Protein 5XWX (pdb70)

Organism: Mus musculus (NCBI:txid10090)

B-factor: mean 30.61, std 10.08, range [16.39, 83.19]

GO terms:
  GO:0045202 synapse (C, EXP)
  GO:0048148 behavioral response to cocaine (P, IDA)
  GO:0060998 regulation of dendritic spine development (P, IDA)

Nearest PDB structures (foldseek):
  5k6u-assembly1_A  TM=9.788E-01  e=5.464E-69  Mus musculus
  5k6w-assembly1_B  TM=9.899E-01  e=2.377E-68  Mus musculus
  5k6z-assembly1_B  TM=9.377E-01  e=4.915E-64  Mus musculus
  5k70-assembly1_A  TM=9.377E-01  e=2.165E-54  Mus musculus
  5xx0-assembly1_A  TM=9.395E-01  e=3.416E-54  Mus musculus

Solvent-accessible surface area: 37857 Å² total; per-residue (Å²): 120,78,19,1,103,41,72,28,113,30,58,140,79,84,62,33,10,71,47,14,99,3,15,18,22,1,13,13,20,10,32,219,18,25,37,15,33,10,22,63,78,148,54,106,50,51,116,49,41,91,110,39,67,37,47,19,100,61,3,127,81,153,24,42,12,92,2,20,0,0,0,80,9,190,26,10,5,4,6,13,72,49,22,50,4,63,2,0,50,15,19,109,21,142,138,94,68,87,187,74,95,12,65,21,0,96,18,0,47,1,95,41,10,94,24,91,8,20,41,133,5,53,18,24,4,14,65,129,54,134,71,27,94,61,35,53,58,18,3,35,9,86,149,35,31,0,0,0,0,6,1,53,49,86,8,46,24,15,4,32,1,71,0,23,0,58,39,14,1,65,84,58,84,9,13,80,6,45,6,48,18,50,160,66,120,48,116,97,122,54,37,45,12,104,34,41,30,65,14,37,111,71,54,14,57,47,75,32,77,97,11,24,0,15,0,0,1,3,0,32,60,6,109,64,23,17,10,60,0,62,40,130,61,102,95,38,118,87,26,57,89,46,124,16,9,56,3,22,14,91,92,3,77,96,84,42,45,27,67,8,21,0,20,0,39,3,114,96,38,146,87,144,34,17,136,16,159,0,96,3,54,24,7,81,56,8,116,42,68,20,102,12,128,88,105,22,137,8,98,56,129,103,81,24,83,0,58,0,111,17,76,2,71,76,125,18,93,41,111,9,31,22,39,16,61,39,18,100,157,68,154,36,108,27,20,90,72,78,146,86,2,14,1,46,0,69,112,1,28,95,116,0,34,0,0,0,0,0,9,0,39,26,137,20,31,61,42,40,11,58,0,18,0,43,15,108,143,56,26,1,104,46,68,32,138,40,50,136,83,73,51,28,22,68,47,14,93,5,8,22,19,1,8,6,22,8,27,191,32,28,49,16,34,11,22,53,97,140,69,105,42,41,113,46,48,94,78,33,47,46,66,11,98,69,4,89,80,147,24,44,10,72,2,34,0,0,0,88,8,189,35,9,3,4,6,21,74,82,26,43,4,63,2,0,52,17,19,104,17,163,138,96,72,69,213,61,95,14,66,24,0,95,15,0,48,1,91,34,24,109,28,91,22,26,41,117,8,48,12,28,1,18,67,135,51,134,76,24,98,64,33,57,61,17,2,35,7,82,132,21,30,0,0,0,1,6,1,52,50,86,9,43,28,14,4,28,1,78,0,22,0,43,70,12,0,66,85,56,86,8,18,83,0,78,4,60,18,50,167,61,132,43,112,92,119,54,38,47,8,104,32,43,30,65,14,35,107,70,68,14,59,46,76,32,79,104,11,23,0,16,0,0,1,4,0,36,54,12,136,63,29,23,12,69,0,60,40,128,62,97,120,38,98,84,28,68,100,45,127,14,10,53,1,22,18,93,94,3,78,93,84,40,41,28,80,4,29,0,25,0,40,4,145,93,37,148,78,128,26,17,118,18,161,0,74,4,51,21,18,84,52,7,123,37,66,24,106,11,132,85,195,24,144,8,96,56,112,83,82,17,84,0,58,0,130,13,86,7,72,54,129,13,94,44,79,6,24,20,36,14,44,33,18,101,141,63,132,39,115,55,26,99,81,73,142,66,5,8,0,44,0,65,122,1,33,86,155,2,32,0,0,0,1,0,8,0,42,25,130,19,29,34,43,34,7,56,0,40,0,45,12,101

Secondary structure (DSSP, 8-state):
----EESS---S-EEEETTS-EEEE--EE-SSPPEEEEEETTEE-S--BS--EEEESS--GGG-EEEEEEEE-SS-EEEPPPEEEEEEEE----S--EEEEEETTSPEEEPPPP--EESPPEEEEEETTEEPPP-SSEEE-TT--EEE-S--GGG-EEEEEEEE-TTT--EEE---EEEEEE---S----EEEEEEE----EEEETT-SEEEEE-EEEEESGGGEEEEEEETTEEP-SSEETTTTEEEEES--GGG-EEEEEEEEETTS-PPPEEEEEEEEEEEEEEEEE---SEEEE-TTS-EEE--EEEEESPPEEEEEETTEEHHHH--TTEEE-TTS-EEESS--GGG-EEEEEEEEETTEEEEEEEEEEE-/----EESS---S-EEEETT--EEEE--EE-SSPPEEEEEETTEES---BS--EEEESS--GGG-EEEEEEEE-SS-EEEPPPEEEEEEEE-------EEEEEETTSPEEEPPPP--EESPPEEEEEETTEEP---SSEEE-TT--EEE-S--GGG-EEEEEEEE-TTT--EEE---EEEEEE---S----EEEEEEE----EEEETT-SEEEEE-EEEEESGGGEEEEEEETTEE--SSEETTTTEEEEES--GGG-EEEEEEEEETTS-PPPEEEEEEEEEEEEEEEEE---SEEEE-TTS-EEE--EEEEESPPEEEEEETTEEHHHH--TTEEE-SSS-EEESS--GGG-EEEEEEEEETTEEEEEEEEEEE-

Sequence (752 aa):
DVAPYFKTEPGLPQIHLEGNRLVLTCLAEGSWPLEFKWIRNDSELTTYSSEYKYIIPSLQKLDAGFYRCVVRNRMGALLQRKSEIQVAYMGNFMDTDQRKTVSQGHAALLNLLPIVSCPQPQVTWFREGHKIIPSSRIAITLENQLVILATTASDAGAYYVQAVNEKNGENKTSPFIHLSVARDTGTHEAMAPIIVVAPGNRSVVAGSSETTLECIANARPVEELSVHWKRNGVRLTSGLHSYGRRLTITNPTSADTGMYVCEATLRGSTFEPARARAFLSIIEPPYFTAEPESRILGEVEETMDIPCRAMGVPLPTLQWYKDAVPLSKLQNPRYKVLPSGGLHIQKLSPEDSGIFQCFASNEGGEVQTHTYLDVTDVAPYFKTEPGLPQIHLEGNRLVLTCLAEGSWPLEFKWIRNDSELTTYSSEYKYIIPSLQKLDAGFYRCVVRNRMGALLQRKSEIQVAYMGNFMDTDQRKTVSQGHAALLNLLPIVSCPQPQVTWFREGHKIIPSSRIAITLENQLVILATTASDAGAYYVQAVNEKNGENKTSPFIHLSVARDTGTHEAMAPIIVVAPGNRSVVAGSSETTLECIANARPVEELSVHWKRNGVRLTSGLHSYGRRLTITNPTSADTGMYVCEATLRGSTFEPARARAFLSIIEPPYFTAEPESRILGEVEETMDIPCRAMGVPLPTLQWYKDAVPLSKLQNPRYKVLPSGGLHIQKLSPEDSGIFQCFASNEGGEVQTHTYLDVT

Structure (mmCIF, N/CA/C/O backbone):
data_5XWX
#
_entry.id   5XWX
#
_cell.length_a   63.851
_cell.length_b   118.062
_cell.length_c   122.842
_cell.angle_alpha   90.00
_cell.angle_beta   90.00
_cell.angle_gamma   90.00
#
_symmetry.space_group_name_H-M   'P 21 21 21'
#
loop_
_entity.id
_entity.type
_entity.pdbx_description
1 polymer 'Protein sidekick-1'
2 water water
#
loop_
_atom_site.group_PDB
_atom_site.id
_atom_site.type_symbol
_atom_site.label_atom_id
_atom_site.label_alt_id
_atom_site.label_comp_id
_atom_site.label_asym_id
_atom_site.label_entity_id
_atom_site.label_seq_id
_atom_site.pdbx_PDB_ins_code
_atom_site.Cartn_x
_atom_site.Cartn_y
_atom_site.Cartn_z
_atom_site.occupancy
_atom_site.B_iso_or_equiv
_atom_site.auth_seq_id
_atom_site.auth_comp_id
_atom_site.auth_asym_id
_atom_site.auth_atom_id
_atom_site.pdbx_PDB_model_num
ATOM 1 N N . ASP A 1 83 ? -29.129 -36.796 35.219 1.00 31.18 64 ASP A N 1
ATOM 2 C CA . ASP A 1 83 ? -29.917 -35.566 35.164 1.00 30.46 64 ASP A CA 1
ATOM 3 C C . ASP A 1 83 ? -29.037 -34.341 34.891 1.00 31.09 64 ASP A C 1
ATOM 4 O O . ASP A 1 83 ? -29.202 -33.286 35.507 1.00 30.91 64 ASP A O 1
ATOM 9 N N . VAL A 1 84 ? -28.101 -34.478 33.961 1.00 27.82 65 VAL A N 1
ATOM 10 C CA . VAL A 1 84 ? -27.246 -33.355 33.584 1.00 27.80 65 VAL A CA 1
ATOM 11 C C . VAL A 1 84 ? -27.577 -32.901 32.163 1.00 27.01 65 VAL A C 1
ATOM 12 O O . VAL A 1 84 ? -27.413 -33.660 31.207 1.00 24.39 65 VAL A O 1
ATOM 16 N N . ALA A 1 85 ? -28.066 -31.671 32.026 1.00 28.13 66 ALA A N 1
ATOM 17 C CA . ALA A 1 85 ? -28.435 -31.162 30.705 1.00 26.89 66 ALA A CA 1
ATOM 18 C C . ALA A 1 85 ? -27.193 -31.036 29.840 1.00 20.18 66 ALA A C 1
ATOM 19 O O . ALA A 1 85 ? -26.091 -30.862 30.357 1.00 25.34 66 ALA A O 1
ATOM 21 N N . PRO A 1 86 ? -27.367 -31.135 28.515 1.00 21.52 67 PRO A N 1
ATOM 22 C CA . PRO A 1 86 ? -26.210 -31.021 27.621 1.00 21.90 67 PRO A CA 1
ATOM 23 C C . PRO A 1 86 ? -25.540 -29.667 27.760 1.00 23.82 67 PRO A C 1
ATOM 24 O O . PRO A 1 86 ? -26.216 -28.656 27.997 1.00 23.81 67 PRO A O 1
ATOM 28 N N . TYR A 1 87 ? -24.217 -29.660 27.656 1.00 22.74 68 TYR A N 1
ATOM 29 C CA . TYR A 1 87 ? -23.445 -28.427 27.600 1.00 21.88 68 TYR A CA 1
ATOM 30 C C . TYR A 1 87 ? -22.253 -28.631 26.678 1.00 24.61 68 TYR A C 1
ATOM 31 O O . TYR A 1 87 ? -21.818 -29.768 26.435 1.00 22.59 68 TYR A O 1
ATOM 40 N N . PHE A 1 88 ? -21.735 -27.534 26.145 1.00 23.09 69 PHE A N 1
ATOM 41 C CA . PHE A 1 88 ? -20.605 -27.617 25.237 1.00 23.89 69 PHE A CA 1
ATOM 42 C C . PHE A 1 88 ? -19.279 -27.545 25.973 1.00 25.87 69 PHE A C 1
ATOM 43 O O . PHE A 1 88 ? -19.092 -26.702 26.846 1.00 27.06 69 PHE A O 1
ATOM 51 N N . LYS A 1 89 ? -18.368 -28.448 25.622 1.00 25.23 70 LYS A N 1
ATOM 52 C CA . LYS A 1 89 ? -17.046 -28.493 26.236 1.00 31.05 70 LYS A CA 1
ATOM 53 C C . LYS A 1 89 ? -16.166 -27.393 25.677 1.00 31.72 70 LYS A C 1
ATOM 54 O O . LYS A 1 89 ? -15.316 -26.846 26.379 1.00 33.14 70 LYS A O 1
ATOM 60 N N . THR A 1 90 ? -16.357 -27.098 24.397 1.00 28.07 71 THR A N 1
ATOM 61 C CA . THR A 1 90 ? -15.620 -26.042 23.722 1.00 33.65 71 THR A CA 1
ATOM 62 C C . THR A 1 90 ? -16.566 -25.272 22.831 1.00 35.50 71 THR A C 1
ATOM 63 O O . THR A 1 90 ? -17.649 -25.754 22.502 1.00 36.84 71 THR A O 1
ATOM 67 N N . GLU A 1 91 ? -16.142 -24.082 22.429 1.00 36.43 72 GLU A N 1
ATOM 68 C CA . GLU A 1 91 ? -16.937 -23.250 21.541 1.00 41.48 72 GLU A CA 1
ATOM 69 C C . GLU A 1 91 ? -16.171 -22.973 20.255 1.00 41.45 72 GLU A C 1
ATOM 70 O O . GLU A 1 91 ? -14.940 -22.995 20.251 1.00 39.54 72 GLU A O 1
ATOM 76 N N . PRO A 1 92 ? -16.898 -22.724 19.157 1.00 41.37 73 PRO A N 1
ATOM 77 C CA . PRO A 1 92 ? -16.255 -22.269 17.919 1.00 43.99 73 PRO A CA 1
ATOM 78 C C . PRO A 1 92 ? -15.703 -20.853 18.048 1.00 43.45 73 PRO A C 1
ATOM 79 O O . PRO A 1 92 ? -16.215 -20.056 18.836 1.00 41.09 73 PRO A O 1
ATOM 83 N N . GLY A 1 93 ? -14.671 -20.542 17.269 1.00 46.93 74 GLY A N 1
ATOM 84 C CA . GLY A 1 93 ? -14.019 -19.250 17.366 1.00 49.46 74 GLY A CA 1
ATOM 85 C C . GLY A 1 93 ? -14.280 -18.312 16.203 1.00 45.34 74 GLY A C 1
ATOM 86 O O . GLY A 1 93 ? -15.385 -18.267 15.657 1.00 41.88 74 GLY A O 1
ATOM 87 N N . LEU A 1 94 ? -13.242 -17.567 15.828 1.00 43.65 75 LEU A N 1
ATOM 88 C CA . LEU A 1 94 ? -13.261 -16.534 14.798 1.00 39.31 75 LEU A CA 1
ATOM 89 C C . LEU A 1 94 ? -13.628 -17.099 13.423 1.00 34.26 75 LEU A C 1
ATOM 90 O O . LEU A 1 94 ? -13.529 -18.307 13.207 1.00 37.24 75 LEU A O 1
ATOM 95 N N . PRO A 1 95 ? -14.132 -16.258 12.502 1.00 33.66 76 PRO A N 1
ATOM 96 C CA . PRO A 1 95 ? -14.353 -16.740 11.132 1.00 29.03 76 PRO A CA 1
ATOM 97 C C . PRO A 1 95 ? -13.088 -17.337 10.515 1.00 35.82 76 PRO A C 1
ATOM 98 O O . PRO A 1 95 ? -11.975 -16.931 10.858 1.00 33.41 76 PRO A O 1
ATOM 102 N N . GLN A 1 96 ? -13.265 -18.292 9.608 1.00 32.76 77 GLN A N 1
ATOM 103 C CA . GLN A 1 96 ? -12.141 -18.949 8.952 1.00 31.92 77 GLN A CA 1
ATOM 104 C C . GLN A 1 96 ? -12.357 -18.925 7.442 1.00 25.20 77 GLN A C 1
ATOM 105 O O . GLN A 1 96 ? -13.491 -19.098 6.987 1.00 28.30 77 GLN A O 1
ATOM 111 N N . ILE A 1 97 ? -11.295 -18.668 6.677 1.00 28.42 78 ILE A N 1
ATOM 112 C CA . ILE A 1 97 ? -11.363 -18.791 5.217 1.00 24.41 78 ILE A CA 1
ATOM 113 C C . ILE A 1 97 ? -10.667 -20.078 4.791 1.00 24.08 78 ILE A C 1
ATOM 114 O O . ILE A 1 97 ? -9.545 -20.369 5.210 1.00 26.19 78 ILE A O 1
ATOM 119 N N . HIS A 1 98 ? -11.367 -20.864 3.982 1.00 19.90 79 HIS A N 1
ATOM 120 C CA . HIS A 1 98 ? -10.882 -22.167 3.550 1.00 19.88 79 HIS A CA 1
ATOM 121 C C . HIS A 1 98 ? -10.749 -22.205 2.039 1.00 20.47 79 HIS A C 1
ATOM 122 O O . HIS A 1 98 ? -11.469 -21.494 1.343 1.00 25.04 79 HIS A O 1
ATOM 129 N N . LEU A 1 99 ? -9.854 -23.036 1.525 1.00 20.06 80 LEU A N 1
ATOM 130 C CA . LEU A 1 99 ? -9.685 -23.146 0.068 1.00 18.83 80 LEU A CA 1
ATOM 131 C C . LEU A 1 99 ? -10.669 -24.113 -0.564 1.00 21.16 80 LEU A C 1
ATOM 132 O O . LEU A 1 99 ? -10.943 -25.192 -0.014 1.00 19.91 80 LEU A O 1
ATOM 137 N N . GLU A 1 100 ? -11.174 -23.760 -1.745 1.00 21.98 81 GLU A N 1
ATOM 138 C CA . GLU A 1 100 ? -11.987 -24.719 -2.483 1.00 24.13 81 GLU A CA 1
ATOM 139 C C . GLU A 1 100 ? -11.160 -25.990 -2.707 1.00 22.29 81 GLU A C 1
ATOM 140 O O . GLU A 1 100 ? -9.944 -25.933 -2.952 1.00 25.71 81 GLU A O 1
ATOM 146 N N . GLY A 1 101 ? -11.810 -27.136 -2.564 1.00 22.18 82 GLY A N 1
ATOM 147 C CA . GLY A 1 101 ? -11.143 -28.410 -2.727 1.00 21.05 82 GLY A CA 1
ATOM 148 C C . GLY A 1 101 ? -10.552 -28.968 -1.447 1.00 24.63 82 GLY A C 1
ATOM 149 O O . GLY A 1 101 ? -10.200 -30.142 -1.398 1.00 26.14 82 GLY A O 1
ATOM 150 N N . ASN A 1 102 ? -10.415 -28.135 -0.410 1.00 19.37 83 ASN A N 1
ATOM 151 C CA . ASN A 1 102 ? -9.911 -28.640 0.859 1.00 20.10 83 ASN A CA 1
ATOM 152 C C . ASN A 1 102 ? -11.003 -29.288 1.735 1.00 20.74 83 ASN A C 1
ATOM 153 O O . ASN A 1 102 ? -12.195 -29.035 1.559 1.00 21.09 83 ASN A O 1
ATOM 158 N N . ARG A 1 103 ? -10.556 -30.128 2.661 1.00 19.83 84 ARG A N 1
ATOM 159 C CA . ARG A 1 103 ? -11.387 -30.752 3.692 1.00 19.84 84 ARG A CA 1
ATOM 160 C C . ARG A 1 103 ? -11.770 -29.748 4.789 1.00 20.98 84 ARG A C 1
ATOM 161 O O . ARG A 1 103 ? -10.931 -28.978 5.250 1.00 21.08 84 ARG A O 1
ATOM 169 N N . LEU A 1 104 ? -13.045 -29.761 5.177 1.00 21.32 85 LEU A N 1
ATOM 170 C CA . LEU A 1 104 ? -13.539 -29.026 6.346 1.00 18.57 85 LEU A CA 1
ATOM 171 C C . LEU A 1 104 ? -14.005 -30.027 7.397 1.00 18.73 85 LEU A C 1
ATOM 172 O O . LEU A 1 104 ? -14.783 -30.932 7.096 1.00 20.73 85 LEU A O 1
ATOM 177 N N . VAL A 1 105 ? -13.533 -29.851 8.624 1.00 18.11 86 VAL A N 1
ATOM 178 C CA . VAL A 1 105 ? -13.981 -30.692 9.729 1.00 18.90 86 VAL A CA 1
ATOM 179 C C . VAL A 1 105 ? -14.564 -29.797 10.802 1.00 21.65 86 VAL A C 1
ATOM 180 O O . VAL A 1 105 ? -13.898 -28.879 11.296 1.00 23.57 86 VAL A O 1
ATOM 184 N N . LEU A 1 106 ? -15.816 -30.055 11.145 1.00 18.30 87 LEU A N 1
ATOM 185 C CA . LEU A 1 106 ? -16.439 -29.406 12.287 1.00 18.70 87 LEU A CA 1
ATOM 186 C C . LEU A 1 106 ? -16.726 -30.429 13.365 1.00 20.46 87 LEU A C 1
ATOM 187 O O . LEU A 1 106 ? -17.117 -31.554 13.067 1.00 19.42 87 LEU A O 1
ATOM 192 N N . THR A 1 107 ? -16.556 -30.037 14.620 1.00 20.91 88 THR A N 1
ATOM 193 C CA . THR A 1 107 ? -16.801 -30.967 15.714 1.00 18.71 88 THR A CA 1
ATOM 194 C C . THR A 1 107 ? -17.757 -30.337 16.702 1.00 19.73 88 THR A C 1
ATOM 195 O O . THR A 1 107 ? -17.750 -29.120 16.921 1.00 23.68 88 THR A O 1
ATOM 199 N N . CYS A 1 108 ? -18.591 -31.190 17.272 1.00 21.50 89 CYS A N 1
ATOM 200 C CA . CYS A 1 108 ? -19.600 -30.799 18.238 1.00 20.96 89 CYS A CA 1
ATOM 201 C C . CYS A 1 108 ? -19.230 -31.507 19.529 1.00 23.83 89 CYS A C 1
ATOM 202 O O . CYS A 1 108 ? -19.591 -32.660 19.725 1.00 24.44 89 CYS A O 1
ATOM 205 N N . LEU A 1 109 ? -18.485 -30.823 20.388 1.00 23.97 90 LEU A N 1
ATOM 206 C CA . LEU A 1 109 ? -17.961 -31.454 21.589 1.00 23.81 90 LEU A CA 1
ATOM 207 C C . LEU A 1 109 ? -18.803 -31.030 22.776 1.00 20.17 90 LEU A C 1
ATOM 208 O O . LEU A 1 109 ? -18.813 -29.860 23.166 1.00 24.00 90 LEU A O 1
ATOM 213 N N . ALA A 1 110 ? -19.542 -31.989 23.319 1.00 20.62 91 ALA A N 1
ATOM 214 C CA . ALA A 1 110 ? -20.516 -31.702 24.353 1.00 21.41 91 ALA A CA 1
ATOM 215 C C . ALA A 1 110 ? -20.459 -32.775 25.417 1.00 24.28 91 ALA A C 1
ATOM 216 O O . ALA A 1 110 ? -19.892 -33.855 25.217 1.00 24.20 91 ALA A O 1
ATOM 218 N N . GLU A 1 111 ? -21.073 -32.473 26.548 1.00 21.32 92 GLU A N 1
ATOM 219 C CA . GLU A 1 111 ? -21.150 -33.431 27.636 1.00 24.47 92 GLU A CA 1
ATOM 220 C C . GLU A 1 111 ? -22.547 -33.319 28.235 1.00 23.27 92 GLU A C 1
ATOM 221 O O . GLU A 1 111 ? -23.317 -32.417 27.880 1.00 23.16 92 GLU A O 1
ATOM 227 N N . GLY A 1 112 ? -22.886 -34.263 29.103 1.00 25.62 93 GLY A N 1
ATOM 228 C CA . GLY A 1 112 ? -24.206 -34.323 29.702 1.00 25.13 93 GLY A CA 1
ATOM 229 C C . GLY A 1 112 ? -24.673 -35.758 29.776 1.00 28.23 93 GLY A C 1
ATOM 230 O O . GLY A 1 112 ? -23.970 -36.672 29.337 1.00 26.18 93 GLY A O 1
ATOM 231 N N . SER A 1 113 ? -25.868 -35.956 30.320 1.00 25.71 94 SER A N 1
ATOM 232 C CA . SER A 1 113 ? -26.394 -37.295 30.500 1.00 27.34 94 SER A CA 1
ATOM 233 C C . SER A 1 113 ? -26.666 -37.999 29.180 1.00 23.22 94 SER A C 1
ATOM 234 O O . SER A 1 113 ? -26.982 -37.396 28.144 1.00 23.76 94 SER A O 1
ATOM 237 N N . TRP A 1 114 ? -26.513 -39.310 29.238 1.00 24.77 95 TRP A N 1
ATOM 238 C CA . TRP A 1 114 ? -26.858 -40.190 28.150 1.00 23.47 95 TRP A CA 1
ATOM 239 C C . TRP A 1 114 ? -28.347 -40.085 27.816 1.00 28.86 95 TRP A C 1
ATOM 240 O O . TRP A 1 114 ? -29.181 -39.916 28.711 1.00 28.51 95 TRP A O 1
ATOM 251 N N . PRO A 1 115 ? -28.701 -40.175 26.528 1.00 27.35 96 PRO A N 1
ATOM 252 C CA . PRO A 1 115 ? -27.841 -40.296 25.350 1.00 24.32 96 PRO A CA 1
ATOM 253 C C . PRO A 1 115 ? -27.652 -38.967 24.628 1.00 25.06 96 PRO A C 1
ATOM 254 O O . PRO A 1 115 ? -28.634 -38.359 24.197 1.00 27.45 96 PRO A O 1
ATOM 258 N N . LEU A 1 116 ? -26.402 -38.542 24.483 1.00 25.29 97 LEU A N 1
ATOM 259 C CA . LEU A 1 116 ? -26.094 -37.334 23.730 1.00 22.77 97 LEU A CA 1
ATOM 260 C C . LEU A 1 116 ? -26.173 -37.634 22.241 1.00 29.16 97 LEU A C 1
ATOM 261 O O . LEU A 1 116 ? -25.557 -38.583 21.764 1.00 28.28 97 LEU A O 1
ATOM 266 N N . GLU A 1 117 ? -26.950 -36.835 21.520 1.00 22.15 98 GLU A N 1
ATOM 267 C CA . GLU A 1 117 ? -27.022 -36.928 20.065 1.00 21.67 98 GLU A CA 1
ATOM 268 C C . GLU A 1 117 ? -26.852 -35.565 19.429 1.00 22.69 98 GLU A C 1
ATOM 269 O O . GLU A 1 117 ? -27.043 -34.528 20.087 1.00 21.52 98 GLU A O 1
ATOM 275 N N . PHE A 1 118 ? -26.486 -35.560 18.148 1.00 19.71 99 PHE A N 1
ATOM 276 C CA . PHE A 1 118 ? -26.043 -34.335 17.493 1.00 22.02 99 PHE A CA 1
ATOM 277 C C . PHE A 1 118 ? -26.635 -34.186 16.109 1.00 23.24 99 PHE A C 1
ATOM 278 O O . PHE A 1 118 ? -26.835 -35.179 15.410 1.00 22.62 99 PHE A O 1
ATOM 286 N N . LYS A 1 119 ? -26.888 -32.947 15.703 1.00 19.79 100 LYS A N 1
ATOM 287 C CA . LYS A 1 119 ? -27.206 -32.679 14.302 1.00 22.22 100 LYS A CA 1
ATOM 288 C C . LYS A 1 119 ? -26.649 -31.328 13.890 1.00 22.16 100 LYS A C 1
ATOM 289 O O . LYS A 1 119 ? -26.243 -30.524 14.741 1.00 20.15 100 LYS A O 1
ATOM 295 N N . TRP A 1 120 ? -26.610 -31.083 12.581 1.00 20.90 101 TRP A N 1
ATOM 296 C CA . TRP A 1 120 ? -25.962 -29.906 12.044 1.00 19.29 101 TRP A CA 1
ATOM 297 C C . TRP A 1 120 ? -26.875 -29.031 11.203 1.00 19.74 101 TRP A C 1
ATOM 298 O O . TRP A 1 120 ? -27.759 -29.520 10.477 1.00 23.62 101 TRP A O 1
ATOM 309 N N . ILE A 1 121 ? -26.623 -27.736 11.303 1.00 21.10 102 ILE A N 1
ATOM 310 C CA . ILE A 1 121 ? -27.364 -26.703 10.597 1.00 22.67 102 ILE A CA 1
ATOM 311 C C . ILE A 1 121 ? -26.397 -25.821 9.796 1.00 22.28 102 ILE A C 1
ATOM 312 O O . ILE A 1 121 ? -25.313 -25.492 10.271 1.00 24.48 102 ILE A O 1
ATOM 317 N N . ARG A 1 122 ? -26.767 -25.479 8.563 1.00 24.76 103 ARG A N 1
ATOM 318 C CA . ARG A 1 122 ? -26.065 -24.440 7.814 1.00 26.65 103 ARG A CA 1
ATOM 319 C C . ARG A 1 122 ? -27.060 -23.338 7.473 1.00 27.38 103 ARG A C 1
ATOM 320 O O . ARG A 1 122 ? -28.112 -23.601 6.895 1.00 29.48 103 ARG A O 1
ATOM 328 N N . ASN A 1 123 ? -26.711 -22.110 7.835 1.00 28.80 104 ASN A N 1
ATOM 329 C CA . ASN A 1 123 ? -27.642 -20.994 7.763 1.00 34.90 104 ASN A CA 1
ATOM 330 C C . ASN A 1 123 ? -28.940 -21.380 8.470 1.00 38.35 104 ASN A C 1
ATOM 331 O O . ASN A 1 123 ? -28.963 -21.474 9.691 1.00 41.76 104 ASN A O 1
ATOM 336 N N . ASP A 1 124 ? -30.011 -21.638 7.733 1.00 40.10 105 ASP A N 1
ATOM 337 C CA . ASP A 1 124 ? -31.229 -22.053 8.420 1.00 48.24 105 ASP A CA 1
ATOM 338 C C . ASP A 1 124 ? -31.807 -23.346 7.861 1.00 44.28 105 ASP A C 1
ATOM 339 O O . ASP A 1 124 ? -33.020 -23.507 7.752 1.00 46.22 105 ASP A O 1
ATOM 344 N N . SER A 1 125 ? -30.926 -24.278 7.521 1.00 36.11 106 SER A N 1
ATOM 345 C CA . SER A 1 125 ? -31.368 -25.582 7.063 1.00 38.30 106 SER A CA 1
ATOM 346 C C . SER A 1 125 ? -30.632 -26.669 7.826 1.00 32.33 106 SER A C 1
ATOM 347 O O . SER A 1 125 ? -29.442 -26.538 8.112 1.00 28.32 106 SER A O 1
ATOM 350 N N . GLU A 1 126 ? -31.340 -27.740 8.151 1.00 30.70 107 GLU A N 1
ATOM 351 C CA . GLU A 1 126 ? -30.718 -28.841 8.871 1.00 30.11 107 GLU A CA 1
ATOM 352 C C . GLU A 1 126 ? -30.089 -29.786 7.858 1.00 25.61 107 GLU A C 1
ATOM 353 O O . GLU A 1 126 ? -30.755 -30.221 6.913 1.00 26.63 107 GLU A O 1
ATOM 359 N N . LEU A 1 127 ? -28.801 -30.073 8.053 1.00 22.98 108 LEU A N 1
ATOM 360 C CA . LEU A 1 127 ? -28.023 -30.883 7.121 1.00 26.21 108 LEU A CA 1
ATOM 361 C C . LEU A 1 127 ? -28.055 -32.348 7.454 1.00 25.40 108 LEU A C 1
ATOM 362 O O . LEU A 1 127 ? -27.799 -33.186 6.592 1.00 23.55 108 LEU A O 1
ATOM 367 N N . THR A 1 128 ? -28.315 -32.656 8.723 1.00 20.80 109 THR A N 1
ATOM 368 C CA . THR A 1 128 ? -28.366 -34.031 9.187 1.00 20.97 109 THR A CA 1
ATOM 369 C C . THR A 1 128 ? -29.492 -34.190 10.199 1.00 25.09 109 THR A C 1
ATOM 370 O O . THR A 1 128 ? -30.010 -33.190 10.732 1.00 25.26 109 THR A O 1
ATOM 374 N N . THR A 1 129 ? -29.853 -35.439 10.470 1.00 22.11 110 THR A N 1
ATOM 375 C CA . THR A 1 129 ? -30.761 -35.757 11.560 1.00 23.35 110 THR A CA 1
ATOM 376 C C . THR A 1 129 ? -29.947 -36.218 12.767 1.00 27.35 110 THR A C 1
ATOM 377 O O . THR A 1 129 ? -28.763 -36.529 12.635 1.00 24.34 110 THR A O 1
ATOM 381 N N . TYR A 1 130 ? -30.574 -36.253 13.944 1.00 23.44 111 TYR A N 1
ATOM 382 C CA . TYR A 1 130 ? -29.866 -36.606 15.170 1.00 25.50 111 TYR A CA 1
ATOM 383 C C . TYR A 1 130 ? -29.181 -37.960 15.082 1.00 24.67 111 TYR A C 1
ATOM 384 O O . TYR A 1 130 ? -29.779 -38.946 14.632 1.00 27.49 111 TYR A O 1
ATOM 393 N N . SER A 1 131 ? -27.921 -38.002 15.501 1.00 21.76 112 SER A N 1
ATOM 394 C CA . SER A 1 131 ? -27.223 -39.272 15.657 1.00 25.26 112 SER A CA 1
ATOM 395 C C . SER A 1 131 ? -26.079 -39.155 16.662 1.00 27.27 112 SER A C 1
ATOM 396 O O . SER A 1 131 ? -25.812 -38.080 17.223 1.00 23.87 112 SER A O 1
ATOM 399 N N . SER A 1 132 ? -25.408 -40.276 16.905 1.00 24.74 113 SER A N 1
ATOM 400 C CA . SER A 1 132 ? -24.287 -40.292 17.834 1.00 24.04 113 SER A CA 1
ATOM 401 C C . SER A 1 132 ? -23.023 -39.678 17.225 1.00 27.85 113 SER A C 1
ATOM 402 O O . SER A 1 132 ? -22.040 -39.475 17.927 1.00 31.22 113 SER A O 1
ATOM 405 N N . GLU A 1 133 ? -23.054 -39.385 15.926 1.00 23.90 114 GLU A N 1
ATOM 406 C CA . GLU A 1 133 ? -21.909 -38.753 15.269 1.00 25.94 114 GLU A CA 1
ATOM 407 C C . GLU A 1 133 ? -21.737 -37.313 15.733 1.00 23.95 114 GLU A C 1
ATOM 408 O O . GLU A 1 133 ? -22.676 -36.533 15.659 1.00 26.05 114 GLU A O 1
ATOM 414 N N . TYR A 1 134 ? -20.536 -36.962 16.190 1.00 23.22 115 TYR A N 1
ATOM 415 C CA . TYR A 1 134 ? -20.282 -35.626 16.727 1.00 24.49 115 TYR A CA 1
ATOM 416 C C . TYR A 1 134 ? -19.538 -34.742 15.741 1.00 25.77 115 TYR A C 1
ATOM 417 O O . TYR A 1 134 ? -19.162 -33.619 16.092 1.00 23.89 115 TYR A O 1
ATOM 426 N N . LYS A 1 135 ? -19.269 -35.247 14.541 1.00 21.10 116 LYS A N 1
ATOM 427 C CA . LYS A 1 135 ? -18.531 -34.428 13.584 1.00 23.44 116 LYS A CA 1
ATOM 428 C C . LYS A 1 135 ? -19.250 -34.297 12.246 1.00 20.69 116 LYS A C 1
ATOM 429 O O . LYS A 1 135 ? -20.074 -35.129 11.869 1.00 24.45 116 LYS A O 1
ATOM 435 N N . TYR A 1 136 ? -18.957 -33.210 11.559 1.00 19.15 117 TYR A N 1
ATOM 436 C CA . TYR A 1 136 ? -19.491 -32.937 10.246 1.00 18.88 117 TYR A CA 1
ATOM 437 C C . TYR A 1 136 ? -18.311 -32.645 9.340 1.00 19.16 117 TYR A C 1
ATOM 438 O O . TYR A 1 136 ? -17.518 -31.742 9.619 1.00 21.25 117 TYR A O 1
ATOM 447 N N . ILE A 1 137 ? -18.174 -33.423 8.274 1.00 20.00 118 ILE A N 1
ATOM 448 C CA . ILE A 1 137 ? -17.017 -33.261 7.394 1.00 21.75 118 ILE A CA 1
ATOM 449 C C . ILE A 1 137 ? -17.439 -33.022 5.949 1.00 24.59 118 ILE A C 1
ATOM 450 O O . ILE A 1 137 ? -18.326 -33.699 5.419 1.00 23.69 118 ILE A O 1
ATOM 455 N N . ILE A 1 138 ? -16.822 -32.025 5.320 1.00 21.94 119 ILE A N 1
ATOM 456 C CA . ILE A 1 138 ? -16.968 -31.816 3.884 1.00 20.13 119 ILE A CA 1
ATOM 457 C C . ILE A 1 138 ? -15.621 -32.157 3.258 1.00 28.66 119 ILE A C 1
ATOM 458 O O . ILE A 1 138 ? -14.641 -31.455 3.483 1.00 24.51 119 ILE A O 1
ATOM 463 N N . PRO A 1 139 ? -15.551 -33.268 2.508 1.00 22.01 120 PRO A N 1
ATOM 464 C CA . PRO A 1 139 ? -14.270 -33.744 1.974 1.00 26.51 120 PRO A CA 1
ATOM 465 C C . PRO A 1 139 ? -13.600 -32.750 1.036 1.00 24.77 120 PRO A C 1
ATOM 466 O O . PRO A 1 139 ? -12.369 -32.627 1.036 1.00 24.36 120 PRO A O 1
ATOM 470 N N . SER A 1 140 ? -14.413 -32.059 0.247 1.00 21.24 121 SER A N 1
ATOM 471 C CA . SER A 1 140 ? -13.912 -31.179 -0.800 1.00 21.34 121 SER A CA 1
ATOM 472 C C . SER A 1 140 ? -14.793 -29.944 -0.917 1.00 25.67 121 SER A C 1
ATOM 473 O O . SER A 1 140 ? -15.826 -29.967 -1.584 1.00 25.96 121 SER A O 1
ATOM 476 N N . LEU A 1 141 ? -14.386 -28.861 -0.255 1.00 24.11 122 LEU A N 1
ATOM 477 C CA . LEU A 1 141 ? -15.185 -27.641 -0.207 1.00 23.52 122 LEU A CA 1
ATOM 478 C C . LEU A 1 141 ? -15.491 -27.039 -1.568 1.00 25.12 122 LEU A C 1
ATOM 479 O O . LEU A 1 141 ? -14.613 -26.959 -2.431 1.00 28.66 122 LEU A O 1
ATOM 484 N N . GLN A 1 142 ? -16.738 -26.603 -1.732 1.00 28.46 123 GLN A N 1
ATOM 485 C CA . GLN A 1 142 ? -17.155 -25.801 -2.885 1.00 34.05 123 GLN A CA 1
ATOM 486 C C . GLN A 1 142 ? -17.592 -24.401 -2.426 1.00 33.67 123 GLN A C 1
ATOM 487 O O . GLN A 1 142 ? -17.807 -24.172 -1.232 1.00 29.19 123 GLN A O 1
ATOM 493 N N . LYS A 1 143 ? -17.705 -23.465 -3.367 1.00 29.25 124 LYS A N 1
ATOM 494 C CA . LYS A 1 143 ? -18.076 -22.085 -3.054 1.00 32.66 124 LYS A CA 1
ATOM 495 C C . LYS A 1 143 ? -19.356 -21.979 -2.231 1.00 31.54 124 LYS A C 1
ATOM 496 O O . LYS A 1 143 ? -19.437 -21.215 -1.273 1.00 31.63 124 LYS A O 1
ATOM 502 N N . LEU A 1 144 ? -20.365 -22.752 -2.604 1.00 31.71 125 LEU A N 1
ATOM 503 C CA . LEU A 1 144 ? -21.597 -22.496 -1.874 1.00 37.24 125 LEU A CA 1
ATOM 504 C C . LEU A 1 144 ? -21.765 -23.422 -0.664 1.00 36.43 125 LEU A C 1
ATOM 505 O O . LEU A 1 144 ? -22.843 -23.482 -0.073 1.00 36.08 125 LEU A O 1
ATOM 510 N N . ASP A 1 145 ? -20.630 -23.929 -0.182 1.00 32.33 126 ASP A N 1
ATOM 511 C CA . ASP A 1 145 ? -20.545 -24.473 1.179 1.00 32.32 126 ASP A CA 1
ATOM 512 C C . ASP A 1 145 ? -20.300 -23.364 2.199 1.00 28.04 126 ASP A C 1
ATOM 513 O O . ASP A 1 145 ? -20.382 -23.583 3.417 1.00 28.11 126 ASP A O 1
ATOM 518 N N . ALA A 1 146 ? -19.967 -22.180 1.703 1.00 26.47 127 ALA A N 1
ATOM 519 C CA . ALA A 1 146 ? -19.744 -21.036 2.576 1.00 30.28 127 ALA A CA 1
ATOM 520 C C . ALA A 1 146 ? -21.034 -20.698 3.311 1.00 27.12 127 ALA A C 1
ATOM 521 O O . ALA A 1 146 ? -22.117 -20.754 2.733 1.00 30.12 127 ALA A O 1
ATOM 523 N N . GLY A 1 147 ? -20.917 -20.376 4.594 1.00 26.61 128 GLY A N 1
ATOM 524 C CA . GLY A 1 147 ? -22.080 -20.003 5.367 1.00 28.82 128 GLY A CA 1
ATOM 525 C C . GLY A 1 147 ? -21.841 -20.157 6.849 1.00 23.00 128 GLY A C 1
ATOM 526 O O . GLY A 1 147 ? -20.703 -20.276 7.300 1.00 25.54 128 GLY A O 1
ATOM 527 N N . PHE A 1 148 ? -22.933 -20.145 7.604 1.00 23.92 129 PHE A N 1
ATOM 528 C CA . PHE A 1 148 ? -22.864 -20.182 9.051 1.00 24.47 129 PHE A CA 1
ATOM 529 C C . PHE A 1 148 ? -23.331 -21.544 9.553 1.00 21.85 129 PHE A C 1
ATOM 530 O O . PHE A 1 148 ? -24.469 -21.943 9.313 1.00 28.27 129 PHE A O 1
ATOM 538 N N . TYR A 1 149 ? -22.415 -22.264 10.192 1.00 21.72 130 TYR A N 1
ATOM 539 C CA . TYR A 1 149 ? -22.677 -23.625 10.656 1.00 21.67 130 TYR A CA 1
ATOM 540 C C . TYR A 1 149 ? -22.858 -23.659 12.168 1.00 19.75 130 TYR A C 1
ATOM 541 O O . TYR A 1 149 ? -22.085 -23.043 12.902 1.00 23.81 130 TYR A O 1
ATOM 550 N N . ARG A 1 150 ? -23.858 -24.419 12.624 1.00 23.48 131 ARG A N 1
ATOM 551 C CA . ARG A 1 150 ? -24.182 -24.603 14.048 1.00 22.68 131 ARG A CA 1
ATOM 552 C C . ARG A 1 150 ? -24.392 -26.085 14.314 1.00 19.09 131 ARG A C 1
ATOM 553 O O . ARG A 1 150 ? -25.007 -26.761 13.505 1.00 19.93 131 ARG A O 1
ATOM 561 N N . CYS A 1 151 ? -23.959 -26.614 15.448 1.00 22.13 132 CYS A N 1
ATOM 562 C CA . CYS A 1 151 ? -24.488 -27.927 15.770 1.00 26.71 132 CYS A CA 1
ATOM 563 C C . CYS A 1 151 ? -25.541 -27.791 16.866 1.00 22.72 132 CYS A C 1
ATOM 564 O O . CYS A 1 151 ? -25.652 -26.753 17.523 1.00 21.98 132 CYS A O 1
ATOM 567 N N . VAL A 1 152 ? -26.355 -28.829 16.984 1.00 19.50 133 VAL A N 1
ATOM 568 C CA . VAL A 1 152 ? -27.332 -28.935 18.044 1.00 19.65 133 VAL A CA 1
ATOM 569 C C . VAL A 1 152 ? -27.023 -30.208 18.809 1.00 23.45 133 VAL A C 1
ATOM 570 O O . VAL A 1 152 ? -26.778 -31.256 18.201 1.00 23.45 133 VAL A O 1
ATOM 574 N N . VAL A 1 153 ? -27.023 -30.136 20.139 1.00 19.81 134 VAL A N 1
ATOM 575 C CA . VAL A 1 153 ? -26.829 -31.335 20.940 1.00 20.17 134 VAL A CA 1
ATOM 576 C C . VAL A 1 153 ? -28.091 -31.568 21.758 1.00 23.85 134 VAL A C 1
ATOM 577 O O . VAL A 1 153 ? -28.696 -30.611 22.237 1.00 22.51 134 VAL A O 1
ATOM 581 N N . ARG A 1 154 ? -28.515 -32.823 21.879 1.00 19.06 135 ARG A N 1
ATOM 582 C CA . ARG A 1 154 ? -29.688 -33.126 22.699 1.00 19.30 135 ARG A CA 1
ATOM 583 C C . ARG A 1 154 ? -29.473 -34.362 23.558 1.00 24.49 135 ARG A C 1
ATOM 584 O O . ARG A 1 154 ? -28.686 -35.255 23.214 1.00 24.80 135 ARG A O 1
ATOM 592 N N . ASN A 1 155 ? -30.148 -34.398 24.701 1.00 21.86 136 ASN A N 1
ATOM 593 C CA . ASN A 1 155 ? -30.401 -35.683 25.345 1.00 24.28 136 ASN A CA 1
ATOM 594 C C . ASN A 1 155 ? -31.865 -35.725 25.739 1.00 25.06 136 ASN A C 1
ATOM 595 O O . ASN A 1 155 ? -32.686 -35.040 25.129 1.00 26.29 136 ASN A O 1
ATOM 600 N N . ARG A 1 156 ? -32.215 -36.554 26.716 1.00 25.02 137 ARG A N 1
ATOM 601 C CA . ARG A 1 156 ? -33.624 -36.718 27.039 1.00 28.25 137 ARG A CA 1
ATOM 602 C C . ARG A 1 156 ? -34.202 -35.466 27.678 1.00 27.56 137 ARG A C 1
ATOM 603 O O . ARG A 1 156 ? -35.419 -35.286 27.702 1.00 32.09 137 ARG A O 1
ATOM 611 N N . MET A 1 157 ? -33.330 -34.608 28.192 1.00 25.42 138 MET A N 1
ATOM 612 C CA . MET A 1 157 ? -33.760 -33.429 28.939 1.00 23.76 138 MET A CA 1
ATOM 613 C C . MET A 1 157 ? -34.111 -32.258 28.031 1.00 28.37 138 MET A C 1
ATOM 614 O O . MET A 1 157 ? -34.973 -31.451 28.360 1.00 29.99 138 MET A O 1
ATOM 619 N N . GLY A 1 158 ? -33.444 -32.168 26.886 1.00 25.79 139 GLY A N 1
ATOM 620 C CA . GLY A 1 158 ? -33.686 -31.072 25.968 1.00 24.54 139 GLY A CA 1
ATOM 621 C C . GLY A 1 158 ? -32.563 -30.922 24.964 1.00 21.32 139 GLY A C 1
ATOM 622 O O . GLY A 1 158 ? -31.656 -31.756 24.904 1.00 22.36 139 GLY A O 1
ATOM 623 N N . ALA A 1 159 ? -32.615 -29.839 24.195 1.00 19.58 140 ALA A N 1
ATOM 624 C CA . ALA A 1 159 ? -31.652 -29.612 23.122 1.00 19.37 140 ALA A CA 1
ATOM 625 C C . ALA A 1 159 ? -31.092 -28.202 23.206 1.00 22.19 140 ALA A C 1
ATOM 626 O O . ALA A 1 159 ? -31.802 -27.269 23.597 1.00 19.50 140 ALA A O 1
ATOM 628 N N . LEU A 1 160 ? -29.826 -28.061 22.822 1.00 19.67 141 LEU A N 1
ATOM 629 C CA . LEU A 1 160 ? -29.079 -26.830 22.970 1.00 20.12 141 LEU A CA 1
ATOM 630 C C . LEU A 1 160 ? -28.377 -26.468 21.666 1.00 20.81 141 LEU A C 1
ATOM 631 O O . LEU A 1 160 ? -27.654 -27.291 21.103 1.00 19.82 141 LEU A O 1
ATOM 636 N N . LEU A 1 161 ? -28.602 -25.239 21.206 1.00 18.51 142 LEU A N 1
ATOM 637 C CA . LEU A 1 161 ? -28.026 -24.718 19.971 1.00 20.01 142 LEU A CA 1
ATOM 638 C C . LEU A 1 161 ? -26.650 -24.096 20.229 1.00 25.74 142 LEU A C 1
ATOM 639 O O . LEU A 1 161 ? -26.503 -23.242 21.106 1.00 22.44 142 LEU A O 1
ATOM 644 N N . GLN A 1 162 ? -25.636 -24.529 19.483 1.00 20.53 143 GLN A N 1
ATOM 645 C CA . GLN A 1 162 ? -24.308 -23.932 19.603 1.00 22.13 143 GLN A CA 1
ATOM 646 C C . GLN A 1 162 ? -24.206 -22.572 18.897 1.00 20.13 143 GLN A C 1
ATOM 647 O O . GLN A 1 162 ? -24.961 -22.276 17.978 1.00 24.83 143 GLN A O 1
ATOM 653 N N . ARG A 1 163 ? -23.285 -21.742 19.389 1.00 23.97 144 ARG A N 1
ATOM 654 C CA . ARG A 1 163 ? -22.813 -20.558 18.686 1.00 26.61 144 ARG A CA 1
ATOM 655 C C . ARG A 1 163 ? -22.413 -20.925 17.258 1.00 23.98 144 ARG A C 1
ATOM 656 O O . ARG A 1 163 ? -21.911 -22.019 17.023 1.00 25.02 144 ARG A O 1
ATOM 664 N N . LYS A 1 164 ? -22.627 -20.004 16.325 1.00 26.47 145 LYS A N 1
ATOM 665 C CA . LYS A 1 164 ? -22.299 -20.216 14.907 1.00 24.91 145 LYS A CA 1
ATOM 666 C C . LYS A 1 164 ? -20.793 -20.242 14.612 1.00 26.19 145 LYS A C 1
ATOM 667 O O . LYS A 1 164 ? -20.012 -19.510 15.232 1.00 28.25 145 LYS A O 1
ATOM 673 N N . SER A 1 165 ? -20.398 -21.071 13.644 1.00 28.55 146 SER A N 1
ATOM 674 C CA . SER A 1 165 ? -19.083 -20.969 12.999 1.00 28.39 146 SER A CA 1
ATOM 675 C C . SER A 1 165 ? -19.252 -20.305 11.641 1.00 22.35 146 SER A C 1
ATOM 676 O O . SER A 1 165 ? -20.051 -20.770 10.841 1.00 24.46 146 SER A O 1
ATOM 679 N N . GLU A 1 166 ? -18.500 -19.245 11.366 1.00 26.18 147 GLU A N 1
ATOM 680 C CA . GLU A 1 166 ? -18.542 -18.663 10.031 1.00 27.74 147 GLU A CA 1
ATOM 681 C C . GLU A 1 166 ? -17.472 -19.295 9.148 1.00 21.39 147 GLU A C 1
ATOM 682 O O . GLU A 1 166 ? -16.277 -19.259 9.466 1.00 24.35 147 GLU A O 1
ATOM 688 N N . ILE A 1 167 ? -17.931 -19.910 8.063 1.00 22.80 148 ILE A N 1
ATOM 689 C CA . ILE A 1 167 ? -17.061 -20.591 7.114 1.00 25.24 148 ILE A CA 1
ATOM 690 C C . ILE A 1 167 ? -17.087 -19.851 5.781 1.00 24.54 148 ILE A C 1
ATOM 691 O O . ILE A 1 167 ? -18.130 -19.723 5.161 1.00 23.46 148 ILE A O 1
ATOM 696 N N . GLN A 1 168 ? -15.935 -19.340 5.369 1.00 24.22 149 GLN A N 1
ATOM 697 C CA . GLN A 1 168 ? -15.811 -18.701 4.062 1.00 26.58 149 GLN A CA 1
ATOM 698 C C . GLN A 1 168 ? -14.914 -19.550 3.176 1.00 23.92 149 GLN A C 1
ATOM 699 O O . GLN A 1 168 ? -13.992 -20.209 3.663 1.00 22.58 149 GLN A O 1
ATOM 705 N N . VAL A 1 169 ? -15.220 -19.556 1.880 1.00 23.36 150 VAL A N 1
ATOM 706 C CA . VAL A 1 169 ? -14.479 -20.355 0.919 1.00 23.81 150 VAL A CA 1
ATOM 707 C C . VAL A 1 169 ? -13.808 -19.400 -0.063 1.00 24.04 150 VAL A C 1
ATOM 708 O O . VAL A 1 169 ? -14.468 -18.552 -0.666 1.00 25.12 150 VAL A O 1
ATOM 712 N N . ALA A 1 170 ? -12.495 -19.531 -0.195 1.00 22.05 151 ALA A N 1
ATOM 713 C CA . ALA A 1 170 ? -11.737 -18.680 -1.112 1.00 22.56 151 ALA A CA 1
ATOM 714 C C . ALA A 1 170 ? -11.957 -19.105 -2.553 1.00 23.45 151 ALA A C 1
ATOM 715 O O . ALA A 1 170 ? -11.959 -20.291 -2.862 1.00 29.09 151 ALA A O 1
ATOM 717 N N . TYR A 1 171 ? -12.133 -18.116 -3.421 1.00 25.64 152 TYR A N 1
ATOM 718 C CA . TYR A 1 171 ? -12.274 -18.346 -4.851 1.00 27.46 152 TYR A CA 1
ATOM 719 C C . TYR A 1 171 ? -11.985 -17.055 -5.593 1.00 23.33 152 TYR A C 1
ATOM 720 O O . TYR A 1 171 ? -11.995 -15.966 -5.009 1.00 24.99 152 TYR A O 1
ATOM 729 N N . MET A 1 172 ? -11.762 -17.186 -6.894 1.00 26.97 153 MET A N 1
ATOM 730 C CA . MET A 1 172 ? -11.574 -16.029 -7.761 1.00 26.79 153 MET A CA 1
ATOM 731 C C . MET A 1 172 ? -12.221 -16.283 -9.104 1.00 26.97 153 MET A C 1
ATOM 732 O O . MET A 1 172 ? -11.853 -17.221 -9.801 1.00 26.95 153 MET A O 1
ATOM 737 N N . GLY A 1 173 ? -13.195 -15.454 -9.460 1.00 30.20 154 GLY A N 1
ATOM 738 C CA . GLY A 1 173 ? -13.833 -15.570 -10.753 1.00 30.09 154 GLY A CA 1
ATOM 739 C C . GLY A 1 173 ? -13.004 -14.917 -11.844 1.00 30.68 154 GLY A C 1
ATOM 740 O O . GLY A 1 173 ? -11.835 -14.570 -11.640 1.00 26.73 154 GLY A O 1
ATOM 741 N N . ASN A 1 174 ? -13.618 -14.747 -13.010 1.00 28.97 155 ASN A N 1
ATOM 742 C CA . ASN A 1 174 ? -12.968 -14.087 -14.126 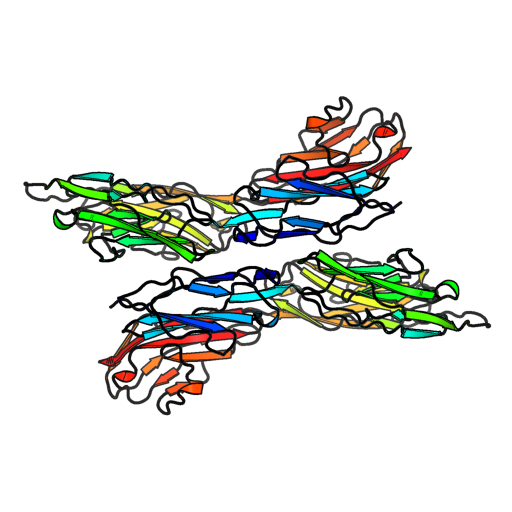1.00 30.57 155 ASN A CA 1
ATOM 743 C C . ASN A 1 174 ? -13.552 -12.705 -14.367 1.00 30.66 155 ASN A C 1
ATOM 744 O O . ASN A 1 174 ? -14.702 -12.433 -14.027 1.00 31.78 155 ASN A O 1
ATOM 749 N N . PHE A 1 175 ? -12.747 -11.820 -14.938 1.00 33.46 156 PHE A N 1
ATOM 750 C CA . PHE A 1 175 ? -13.284 -10.583 -15.473 1.00 30.78 156 PHE A CA 1
ATOM 751 C C . PHE A 1 175 ? -14.093 -10.905 -16.720 1.00 35.42 156 PHE A C 1
ATOM 752 O O . PHE A 1 175 ? -13.784 -11.863 -17.427 1.00 38.82 156 PHE A O 1
ATOM 760 N N . MET A 1 176 ? -15.108 -10.095 -16.999 1.00 54.43 157 MET A N 1
ATOM 761 C CA . MET A 1 176 ? -15.695 -10.050 -18.337 1.00 62.27 157 MET A CA 1
ATOM 762 C C . MET A 1 176 ? -14.611 -9.704 -19.357 1.00 64.59 157 MET A C 1
ATOM 763 O O . MET A 1 176 ? -13.750 -8.870 -19.085 1.00 66.01 157 MET A O 1
ATOM 768 N N . ASP A 1 177 ? -14.652 -10.339 -20.525 1.00 46.41 158 ASP A N 1
ATOM 769 C CA . ASP A 1 177 ? -13.640 -10.029 -21.532 1.00 50.56 158 ASP A CA 1
ATOM 770 C C . ASP A 1 177 ? -14.191 -9.018 -22.539 1.00 54.32 158 ASP A C 1
ATOM 771 O O . ASP A 1 177 ? -14.203 -9.268 -23.745 1.00 57.94 158 ASP A O 1
ATOM 776 N N . THR A 1 178 ? -14.560 -7.861 -22.002 1.00 41.44 159 THR A N 1
ATOM 777 C CA . THR A 1 178 ? -14.966 -6.778 -22.884 1.00 45.99 159 THR A CA 1
ATOM 778 C C . THR A 1 178 ? -14.473 -5.437 -22.368 1.00 33.86 159 THR A C 1
ATOM 779 O O . THR A 1 178 ? -14.707 -5.075 -21.215 1.00 38.70 159 THR A O 1
ATOM 783 N N . ASP A 1 179 ? -13.842 -4.725 -23.293 1.00 31.04 160 ASP A N 1
ATOM 784 C CA . ASP A 1 179 ? -13.253 -3.422 -23.013 1.00 29.04 160 ASP A CA 1
ATOM 785 C C . ASP A 1 179 ? -14.326 -2.383 -22.708 1.00 36.93 160 ASP A C 1
ATOM 786 O O . ASP A 1 179 ? -15.459 -2.488 -23.178 1.00 36.59 160 ASP A O 1
ATOM 791 N N . GLN A 1 180 ? -13.961 -1.380 -21.919 1.00 30.35 161 GLN A N 1
ATOM 792 C CA . GLN A 1 180 ? -14.852 -0.258 -21.632 1.00 33.20 161 GLN A CA 1
ATOM 793 C C . GLN A 1 180 ? -14.271 1.011 -22.228 1.00 30.86 161 GLN A C 1
ATOM 794 O O . GLN A 1 180 ? -13.082 1.068 -22.544 1.00 27.83 161 GLN A O 1
ATOM 800 N N . ARG A 1 181 ? -15.115 2.024 -22.394 1.00 31.27 162 ARG A N 1
ATOM 801 C CA . ARG A 1 181 ? -14.648 3.329 -22.853 1.00 30.29 162 ARG A CA 1
ATOM 802 C C . ARG A 1 181 ? -15.115 4.414 -21.901 1.00 30.22 162 ARG A C 1
ATOM 803 O O . ARG A 1 181 ? -16.201 4.332 -21.321 1.00 32.36 162 ARG A O 1
ATOM 811 N N . LYS A 1 182 ? -14.266 5.416 -21.717 1.00 28.41 163 LYS A N 1
ATOM 812 C CA . LYS A 1 182 ? -14.572 6.515 -20.817 1.00 27.35 163 LYS A CA 1
ATOM 813 C C . LYS A 1 182 ? -13.933 7.779 -21.355 1.00 24.86 163 LYS A C 1
ATOM 814 O O . LYS A 1 182 ? -12.807 7.742 -21.842 1.00 24.91 163 LYS A O 1
ATOM 820 N N . THR A 1 183 ? -14.649 8.899 -21.268 1.00 23.17 164 THR A N 1
ATOM 821 C CA . THR A 1 183 ? -14.094 10.180 -21.683 1.00 21.53 164 THR A CA 1
ATOM 822 C C . THR A 1 183 ? -14.125 11.112 -20.479 1.00 23.31 164 THR A C 1
ATOM 823 O O . THR A 1 183 ? -15.015 11.020 -19.636 1.00 25.69 164 THR A O 1
ATOM 827 N N . VAL A 1 184 ? -13.119 11.970 -20.379 1.00 21.08 165 VAL A N 1
ATOM 828 C CA . VAL A 1 184 ? -13.078 12.980 -19.341 1.00 20.02 165 VAL A CA 1
ATOM 829 C C . VAL A 1 184 ? -12.680 14.318 -19.959 1.00 20.15 165 VAL A C 1
ATOM 830 O O . VAL A 1 184 ? -11.835 14.389 -20.863 1.00 21.51 165 VAL A O 1
ATOM 834 N N . SER A 1 185 ? -13.312 15.383 -19.487 1.00 22.98 166 SER A N 1
ATOM 835 C CA . SER A 1 185 ? -12.923 16.726 -19.893 1.00 21.28 166 SER A CA 1
ATOM 836 C C . SER A 1 185 ? -11.671 17.170 -19.154 1.00 20.36 166 SER A C 1
ATOM 837 O O . SER A 1 185 ? -11.605 17.095 -17.926 1.00 20.32 166 SER A O 1
ATOM 840 N N . GLN A 1 186 ? -10.678 17.630 -19.910 1.00 20.09 167 GLN A N 1
ATOM 841 C CA . GLN A 1 186 ? -9.390 18.039 -19.332 1.00 19.88 167 GLN A CA 1
ATOM 842 C C . GLN A 1 186 ? -9.529 18.897 -18.081 1.00 21.57 167 GLN A C 1
ATOM 843 O O . GLN A 1 186 ? -10.317 19.854 -18.045 1.00 21.96 167 GLN A O 1
ATOM 849 N N . GLY A 1 187 ? -8.769 18.534 -17.054 1.00 19.12 168 GLY A N 1
ATOM 850 C CA . GLY A 1 187 ? -8.738 19.289 -15.813 1.00 19.01 168 GLY A CA 1
ATOM 851 C C . GLY A 1 187 ? -9.596 18.650 -14.743 1.00 19.16 168 GLY A C 1
ATOM 852 O O . GLY A 1 187 ? -9.297 18.780 -13.546 1.00 18.72 168 GLY A O 1
ATOM 853 N N . HIS A 1 188 ? -10.670 17.992 -15.161 1.00 19.77 169 HIS A N 1
ATOM 854 C CA . HIS A 1 188 ? -11.516 17.262 -14.223 1.00 23.50 169 HIS A CA 1
ATOM 855 C C . HIS A 1 188 ? -10.878 15.928 -13.847 1.00 21.00 169 HIS A C 1
ATOM 856 O O . HIS A 1 188 ? -10.002 15.419 -14.560 1.00 19.50 169 HIS A O 1
ATOM 863 N N . ALA A 1 189 ? -11.295 15.367 -12.713 1.00 20.01 170 ALA A N 1
ATOM 864 C CA . ALA A 1 189 ? -10.784 14.060 -12.310 1.00 19.12 170 ALA A CA 1
ATOM 865 C C . ALA A 1 189 ? -11.425 12.924 -13.092 1.00 20.34 170 ALA A C 1
ATOM 866 O O . ALA A 1 189 ? -12.639 12.922 -13.341 1.00 21.39 170 ALA A O 1
ATOM 868 N N . ALA A 1 190 ? -10.612 11.939 -13.460 1.00 18.97 171 ALA A N 1
ATOM 869 C CA . ALA A 1 190 ? -11.138 10.728 -14.065 1.00 19.37 171 ALA A CA 1
ATOM 870 C C . ALA A 1 190 ? -11.170 9.642 -13.009 1.00 18.58 171 ALA A C 1
ATOM 871 O O . ALA A 1 190 ? -10.138 9.322 -12.418 1.00 18.93 171 ALA A O 1
ATOM 873 N N . LEU A 1 191 ? -12.360 9.096 -12.764 1.00 20.46 172 LEU A N 1
ATOM 874 C CA . LEU A 1 191 ? -12.524 8.022 -11.794 1.00 21.34 172 LEU A CA 1
ATOM 875 C C . LEU A 1 191 ? -12.746 6.733 -12.555 1.00 24.79 172 LEU A C 1
ATOM 876 O O . LEU A 1 191 ? -13.786 6.562 -13.190 1.00 26.05 172 LEU A O 1
ATOM 881 N N . LEU A 1 192 ? -11.763 5.843 -12.501 1.00 20.70 173 LEU A N 1
ATOM 882 C CA . LEU A 1 192 ? -11.843 4.559 -13.197 1.00 23.55 173 LEU A CA 1
ATOM 883 C C . LEU A 1 192 ? -12.141 3.444 -12.216 1.00 25.35 173 LEU A C 1
ATOM 884 O O . LEU A 1 192 ? -11.322 3.121 -11.368 1.00 23.58 173 LEU A O 1
ATOM 889 N N . ASN A 1 193 ? -13.316 2.839 -12.333 1.00 27.26 174 ASN A N 1
ATOM 890 C CA . ASN A 1 193 ? -13.667 1.779 -11.404 1.00 31.19 174 ASN A CA 1
ATOM 891 C C . ASN A 1 193 ? -12.959 0.475 -11.741 1.00 28.70 174 ASN A C 1
ATOM 892 O O . ASN A 1 193 ? -12.695 0.175 -12.907 1.00 28.11 174 ASN A O 1
ATOM 897 N N . LEU A 1 194 ? -12.633 -0.287 -10.705 1.00 27.26 175 LEU A N 1
ATOM 898 C CA . LEU A 1 194 ? -12.176 -1.648 -10.890 1.00 29.79 175 LEU A CA 1
ATOM 899 C C . LEU A 1 194 ? -13.227 -2.405 -11.701 1.00 28.52 175 LEU A C 1
ATOM 900 O O . LEU A 1 194 ? -14.408 -2.399 -11.347 1.00 30.52 175 LEU A O 1
ATOM 905 N N . LEU A 1 195 ? -12.812 -3.027 -12.798 1.00 28.51 176 LEU A N 1
ATOM 906 C CA . LEU A 1 195 ? -13.750 -3.833 -13.578 1.00 32.74 176 LEU A CA 1
ATOM 907 C C . LEU A 1 195 ? -14.295 -4.973 -12.713 1.00 36.28 176 LEU A C 1
ATOM 908 O O . LEU A 1 195 ? -13.578 -5.503 -11.877 1.00 28.58 176 LEU A O 1
ATOM 913 N N . PRO A 1 196 ? -15.576 -5.333 -12.895 1.00 37.08 177 PRO A N 1
ATOM 914 C CA . PRO A 1 196 ? -16.222 -6.322 -12.016 1.00 36.07 177 PRO A CA 1
ATOM 915 C C . PRO A 1 196 ? -15.555 -7.698 -12.029 1.00 31.68 177 PRO A C 1
ATOM 916 O O . PRO A 1 196 ? -15.269 -8.241 -13.097 1.00 32.64 177 PRO A O 1
ATOM 920 N N . ILE A 1 197 ? -15.299 -8.227 -10.837 1.00 36.57 178 ILE A N 1
ATOM 921 C CA . ILE A 1 197 ? -14.802 -9.588 -10.669 1.00 32.55 178 ILE A CA 1
ATOM 922 C C . ILE A 1 197 ? -15.276 -10.104 -9.314 1.00 35.71 178 ILE A C 1
ATOM 923 O O . ILE A 1 197 ? -15.213 -9.387 -8.314 1.00 38.72 178 ILE A O 1
ATOM 928 N N . VAL A 1 198 ? -15.784 -11.332 -9.274 1.00 31.48 179 VAL A N 1
ATOM 929 C CA . VAL A 1 198 ? -16.209 -11.889 -7.990 1.00 33.50 179 VAL A CA 1
ATOM 930 C C . VAL A 1 198 ? -15.032 -12.655 -7.394 1.00 26.98 179 VAL A C 1
ATOM 931 O O . VAL A 1 198 ? -14.337 -13.401 -8.093 1.00 29.89 179 VAL A O 1
ATOM 935 N N . SER A 1 199 ? -14.799 -12.439 -6.107 1.00 28.28 180 SER A N 1
ATOM 936 C CA . SER A 1 199 ? -13.635 -13.006 -5.443 1.00 31.00 180 SER A CA 1
ATOM 937 C C . SER A 1 199 ? -13.800 -12.987 -3.929 1.00 30.93 180 SER A C 1
ATOM 938 O O . SER A 1 199 ? -14.386 -12.059 -3.370 1.00 33.08 180 SER A O 1
ATOM 941 N N . CYS A 1 200 ? -13.287 -14.029 -3.277 1.00 27.48 181 CYS A N 1
ATOM 942 C CA . CYS A 1 200 ? -13.203 -14.100 -1.824 1.00 28.60 181 CYS A CA 1
ATOM 943 C C . CYS A 1 200 ? -11.803 -14.589 -1.452 1.00 21.66 181 CYS A C 1
ATOM 944 O O . CYS A 1 200 ? -11.401 -15.649 -1.899 1.00 23.04 181 CYS A O 1
ATOM 947 N N . PRO A 1 201 ? -11.031 -13.781 -0.708 1.00 24.52 182 PRO A N 1
ATOM 948 C CA . PRO A 1 201 ? -11.355 -12.409 -0.302 1.00 25.64 182 PRO A CA 1
ATOM 949 C C . PRO A 1 201 ? -11.268 -11.445 -1.483 1.00 32.18 182 PRO A C 1
ATOM 950 O O . PRO A 1 201 ? -10.957 -11.872 -2.596 1.00 27.85 182 PRO A O 1
ATOM 954 N N . GLN A 1 202 ? -11.538 -10.166 -1.252 1.00 37.60 183 GLN A N 1
ATOM 955 C CA . GLN A 1 202 ? -11.358 -9.183 -2.310 1.00 36.97 183 GLN A CA 1
ATOM 956 C C . GLN A 1 202 ? -9.901 -9.207 -2.771 1.00 23.40 183 GLN A C 1
ATOM 957 O O . GLN A 1 202 ? -8.994 -9.443 -1.969 1.00 27.82 183 GLN A O 1
ATOM 963 N N . PRO A 1 203 ? -9.682 -9.008 -4.075 1.00 30.67 184 PRO A N 1
ATOM 964 C CA . PRO A 1 203 ? -8.321 -9.128 -4.592 1.00 25.71 184 PRO A CA 1
ATOM 965 C C . PRO A 1 203 ? -7.470 -7.913 -4.301 1.00 24.27 184 PRO A C 1
ATOM 966 O O . PRO A 1 203 ? -7.982 -6.796 -4.168 1.00 26.85 184 PRO A O 1
ATOM 970 N N . GLN A 1 204 ? -6.171 -8.153 -4.194 1.00 19.95 185 GLN A N 1
ATOM 971 C CA . GLN A 1 204 ? -5.172 -7.105 -4.270 1.00 21.46 185 GLN A CA 1
ATOM 972 C C . GLN A 1 204 ? -5.059 -6.669 -5.730 1.00 23.47 185 GLN A C 1
ATOM 973 O O . GLN A 1 204 ? -5.039 -7.506 -6.638 1.00 22.37 185 GLN A O 1
ATOM 979 N N . VAL A 1 205 ? -5.005 -5.364 -5.955 1.00 19.39 186 VAL A N 1
ATOM 980 C CA . VAL A 1 205 ? -5.106 -4.819 -7.311 1.00 20.82 186 VAL A CA 1
ATOM 981 C C . VAL A 1 205 ? -3.914 -3.943 -7.655 1.00 21.93 186 VAL A C 1
ATOM 982 O O . VAL A 1 205 ? -3.427 -3.178 -6.805 1.00 21.68 186 VAL A O 1
ATOM 986 N N . THR A 1 206 ? -3.431 -4.076 -8.882 1.00 19.51 187 THR A N 1
ATOM 987 C CA . THR A 1 206 ? -2.401 -3.207 -9.424 1.00 18.97 187 THR A CA 1
ATOM 988 C C . THR A 1 206 ? -2.915 -2.622 -10.736 1.00 19.78 187 THR A C 1
ATOM 989 O O . THR A 1 206 ? -3.288 -3.376 -11.625 1.00 19.93 187 THR A O 1
ATOM 993 N N . TRP A 1 207 ? -2.912 -1.290 -10.846 1.00 19.92 188 TRP A N 1
ATOM 994 C CA . TRP A 1 207 ? -3.294 -0.608 -12.085 1.00 18.05 188 TRP A CA 1
ATOM 995 C C . TRP A 1 207 ? -2.113 -0.419 -13.025 1.00 18.89 188 TRP A C 1
ATOM 996 O O . TRP A 1 207 ? -1.000 -0.154 -12.588 1.00 20.22 188 TRP A O 1
ATOM 1007 N N . PHE A 1 208 ? -2.384 -0.538 -14.321 1.00 20.48 189 PHE A N 1
ATOM 1008 C CA . PHE A 1 208 ? -1.373 -0.457 -15.375 1.00 19.63 189 PHE A CA 1
ATOM 1009 C C . PHE A 1 208 ? -1.846 0.388 -16.539 1.00 22.71 189 PHE A C 1
ATOM 1010 O O . PHE A 1 208 ? -3.042 0.510 -16.773 1.00 22.21 189 PHE A O 1
ATOM 1018 N N . ARG A 1 209 ? -0.891 0.926 -17.290 1.00 22.83 190 ARG A N 1
ATOM 1019 C CA . ARG A 1 209 ? -1.146 1.378 -18.651 1.00 26.71 190 ARG A CA 1
ATOM 1020 C C . ARG A 1 209 ? 0.084 1.052 -19.479 1.00 24.21 190 ARG A C 1
ATOM 1021 O O . ARG A 1 209 ? 1.195 1.441 -19.114 1.00 24.27 190 ARG A O 1
ATOM 1029 N N . GLU A 1 210 ? -0.133 0.337 -20.580 1.00 27.80 191 GLU A N 1
ATOM 1030 C CA . GLU A 1 210 ? 0.934 -0.081 -21.492 1.00 27.84 191 GLU A CA 1
ATOM 1031 C C . GLU A 1 210 ? 2.109 -0.760 -20.792 1.00 28.44 191 GLU A C 1
ATOM 1032 O O . GLU A 1 210 ? 3.274 -0.508 -21.124 1.00 32.53 191 GLU A O 1
ATOM 1038 N N . GLY A 1 211 ? 1.797 -1.610 -19.821 1.00 25.57 192 GLY A N 1
ATOM 1039 C CA . GLY A 1 211 ? 2.813 -2.380 -19.123 1.00 30.50 192 GLY A CA 1
ATOM 1040 C C . GLY A 1 211 ? 3.436 -1.676 -17.932 1.00 33.45 192 GLY A C 1
ATOM 1041 O O . GLY A 1 211 ? 4.128 -2.306 -17.128 1.00 35.63 192 GLY A O 1
ATOM 1042 N N . HIS A 1 212 ? 3.188 -0.376 -17.809 1.00 30.18 193 HIS A N 1
ATOM 1043 C CA . HIS A 1 212 ? 3.735 0.410 -16.706 1.00 27.11 193 HIS A CA 1
ATOM 1044 C C . HIS A 1 212 ? 2.748 0.523 -15.553 1.00 26.36 193 HIS A C 1
ATOM 1045 O O . HIS A 1 212 ? 1.583 0.836 -15.764 1.00 25.23 193 HIS A O 1
ATOM 1052 N N . LYS A 1 213 ? 3.217 0.275 -14.334 1.00 24.89 194 LYS A N 1
ATOM 1053 C CA . LYS A 1 213 ? 2.376 0.421 -13.156 1.00 22.40 194 LYS A CA 1
ATOM 1054 C C . LYS A 1 213 ? 2.016 1.878 -12.931 1.00 23.98 194 LYS A C 1
ATOM 1055 O O . LYS A 1 213 ? 2.849 2.773 -13.074 1.00 27.30 194 LYS A O 1
ATOM 1061 N N . ILE A 1 214 ? 0.759 2.101 -12.573 1.00 21.69 195 ILE A N 1
ATOM 1062 C CA . ILE A 1 214 ? 0.285 3.425 -12.208 1.00 21.13 195 ILE A CA 1
ATOM 1063 C C . ILE A 1 214 ? 0.488 3.614 -10.706 1.00 28.03 195 ILE A C 1
ATOM 1064 O O . ILE A 1 214 ? -0.087 2.884 -9.897 1.00 34.11 195 ILE A O 1
ATOM 1069 N N . ILE A 1 215 ? 1.324 4.591 -10.358 1.00 24.89 196 ILE A N 1
ATOM 1070 C CA . ILE A 1 215 ? 1.802 4.805 -8.990 1.00 29.47 196 ILE A CA 1
ATOM 1071 C C . ILE A 1 215 ? 1.081 5.968 -8.325 1.00 22.71 196 ILE A C 1
ATOM 1072 O O . ILE A 1 215 ? 0.983 7.037 -8.912 1.00 26.05 196 ILE A O 1
ATOM 1077 N N . PRO A 1 216 ? 0.597 5.782 -7.086 1.00 23.16 197 PRO A N 1
ATOM 1078 C CA . PRO A 1 216 ? 0.044 6.969 -6.427 1.00 20.80 197 PRO A CA 1
ATOM 1079 C C . PRO A 1 216 ? 1.056 8.102 -6.289 1.00 22.54 197 PRO A C 1
ATOM 1080 O O . PRO A 1 216 ? 2.263 7.867 -6.110 1.00 25.48 197 PRO A O 1
ATOM 1084 N N . SER A 1 217 ? 0.539 9.320 -6.393 1.00 21.21 198 SER A N 1
ATOM 1085 C CA . SER A 1 217 ? 1.325 10.549 -6.429 1.00 20.85 198 SER A CA 1
ATOM 1086 C C . SER A 1 217 ? 0.449 11.724 -6.012 1.00 21.11 198 SER A C 1
ATOM 1087 O O . SER A 1 217 ? -0.709 11.526 -5.628 1.00 22.66 198 SER A O 1
ATOM 1090 N N . SER A 1 218 ? 0.979 12.945 -6.108 1.00 22.60 199 SER A N 1
ATOM 1091 C CA . SER A 1 218 ? 0.179 14.126 -5.794 1.00 23.76 199 SER A CA 1
ATOM 1092 C C . SER A 1 218 ? -1.001 14.306 -6.754 1.00 22.73 199 SER A C 1
ATOM 1093 O O . SER A 1 218 ? -1.949 15.028 -6.423 1.00 26.02 199 SER A O 1
ATOM 1096 N N . ARG A 1 219 ? -0.955 13.649 -7.916 1.00 22.36 200 ARG A N 1
ATOM 1097 C CA . ARG A 1 219 ? -2.063 13.735 -8.887 1.00 18.60 200 ARG A CA 1
ATOM 1098 C C . ARG A 1 219 ? -2.742 12.392 -9.202 1.00 20.94 200 ARG A C 1
ATOM 1099 O O . ARG A 1 219 ? -3.688 12.347 -9.984 1.00 21.61 200 ARG A O 1
ATOM 1107 N N . ILE A 1 220 ? -2.267 11.302 -8.605 1.00 18.06 201 ILE A N 1
ATOM 1108 C CA . ILE A 1 220 ? -2.849 9.984 -8.842 1.00 18.54 201 ILE A CA 1
ATOM 1109 C C . ILE A 1 220 ? -3.212 9.356 -7.508 1.00 21.62 201 ILE A C 1
ATOM 1110 O O . ILE A 1 220 ? -2.333 9.177 -6.673 1.00 20.37 201 ILE A O 1
ATOM 1115 N N . ALA A 1 221 ? -4.487 9.027 -7.311 1.00 20.18 202 ALA A N 1
ATOM 1116 C CA . ALA A 1 221 ? -4.929 8.322 -6.108 1.00 20.95 202 ALA A CA 1
ATOM 1117 C C . ALA A 1 221 ? -5.537 6.972 -6.474 1.00 22.53 202 ALA A C 1
ATOM 1118 O O . ALA A 1 221 ? -6.206 6.841 -7.492 1.00 23.18 202 ALA A O 1
ATOM 1120 N N . ILE A 1 222 ? -5.296 5.958 -5.654 1.00 21.14 203 ILE A N 1
ATOM 1121 C CA . ILE A 1 222 ? -6.011 4.701 -5.798 1.00 19.70 203 ILE A CA 1
ATOM 1122 C C . ILE A 1 222 ? -6.781 4.523 -4.497 1.00 19.62 203 ILE A C 1
ATOM 1123 O O . ILE A 1 222 ? -6.199 4.625 -3.409 1.00 21.38 203 ILE A O 1
ATOM 1128 N N . THR A 1 223 ? -8.089 4.317 -4.590 1.00 19.88 204 THR A N 1
ATOM 1129 C CA . THR A 1 223 ? -8.906 4.330 -3.376 1.00 20.20 204 THR A CA 1
ATOM 1130 C C . THR A 1 223 ? -8.785 3.021 -2.605 1.00 20.30 204 THR A C 1
ATOM 1131 O O . THR A 1 223 ? -8.178 2.059 -3.075 1.00 22.29 204 THR A O 1
ATOM 1135 N N . LEU A 1 224 ? -9.360 3.012 -1.407 1.00 21.68 205 LEU A N 1
ATOM 1136 C CA . LEU A 1 224 ? -9.400 1.799 -0.581 1.00 23.29 205 LEU A CA 1
ATOM 1137 C C . LEU A 1 224 ? -10.222 0.703 -1.263 1.00 28.42 205 LEU A C 1
ATOM 1138 O O . LEU A 1 224 ? -10.120 -0.475 -0.915 1.00 28.75 205 LEU A O 1
ATOM 1143 N N . GLU A 1 225 ? -11.026 1.088 -2.247 1.00 24.51 206 GLU A N 1
ATOM 1144 C CA . GLU A 1 225 ? -11.788 0.071 -2.968 1.00 26.63 206 GLU A CA 1
ATOM 1145 C C . GLU A 1 225 ? -11.224 -0.108 -4.374 1.00 23.95 206 GLU A C 1
ATOM 1146 O O . GLU A 1 225 ? -11.891 -0.644 -5.267 1.00 26.13 206 GLU A O 1
ATOM 1152 N N . ASN A 1 226 ? -9.953 0.271 -4.488 1.00 20.88 207 ASN A N 1
ATOM 1153 C CA . ASN A 1 226 ? -9.119 0.029 -5.670 1.00 21.14 207 ASN A CA 1
ATOM 1154 C C . ASN A 1 226 ? -9.598 0.711 -6.952 1.00 25.82 207 ASN A C 1
ATOM 1155 O O . ASN A 1 226 ? -9.326 0.239 -8.061 1.00 22.95 207 ASN A O 1
ATOM 1160 N N . GLN A 1 227 ? -10.295 1.829 -6.794 1.00 19.51 208 GLN A N 1
ATOM 1161 C CA . GLN A 1 227 ? -10.651 2.683 -7.920 1.00 19.92 208 GLN A CA 1
ATOM 1162 C C . GLN A 1 227 ? -9.432 3.562 -8.229 1.00 19.37 208 GLN A C 1
ATOM 1163 O O . GLN A 1 227 ? -8.777 4.048 -7.308 1.00 22.45 208 GLN A O 1
ATOM 1169 N N . LEU A 1 228 ? -9.104 3.733 -9.507 1.00 19.38 209 LEU A N 1
ATOM 1170 C CA . LEU A 1 228 ? -8.060 4.677 -9.891 1.00 18.92 209 LEU A CA 1
ATOM 1171 C C . LEU A 1 228 ? -8.648 6.076 -10.095 1.00 18.81 209 LEU A C 1
ATOM 1172 O O . LEU A 1 228 ? -9.636 6.254 -10.815 1.00 21.32 209 LEU A O 1
ATOM 1177 N N . VAL A 1 229 ? -8.031 7.069 -9.468 1.00 17.20 210 VAL A N 1
ATOM 1178 C CA . VAL A 1 229 ? -8.476 8.451 -9.635 1.00 18.56 210 VAL A CA 1
ATOM 1179 C C . VAL A 1 229 ? -7.351 9.314 -10.183 1.00 20.40 210 VAL A C 1
ATOM 1180 O O . VAL A 1 229 ? -6.320 9.493 -9.537 1.00 17.78 210 VAL A O 1
ATOM 1184 N N . ILE A 1 230 ? -7.535 9.855 -11.384 1.00 17.30 211 ILE A N 1
ATOM 1185 C CA . ILE A 1 230 ? -6.525 10.704 -11.988 1.00 17.35 211 ILE A CA 1
ATOM 1186 C C . ILE A 1 230 ? -6.971 12.153 -11.847 1.00 17.44 211 ILE A C 1
ATOM 1187 O O . ILE A 1 230 ? -7.996 12.541 -12.403 1.00 17.61 211 ILE A O 1
ATOM 1192 N N . LEU A 1 231 ? -6.220 12.946 -11.082 1.00 17.43 212 LEU A N 1
ATOM 1193 C CA . LEU A 1 231 ? -6.592 14.334 -10.825 1.00 17.52 212 LEU A CA 1
ATOM 1194 C C . LEU A 1 231 ? -6.096 15.268 -11.918 1.00 17.70 212 LEU A C 1
ATOM 1195 O O . LEU A 1 231 ? -5.055 15.019 -12.529 1.00 18.39 212 LEU A O 1
ATOM 1200 N N . ALA A 1 232 ? -6.836 16.346 -12.138 1.00 17.94 213 ALA A N 1
ATOM 1201 C CA . ALA A 1 232 ? -6.383 17.431 -13.013 1.00 18.11 213 ALA A CA 1
ATOM 1202 C C . ALA A 1 232 ? -5.888 16.875 -14.342 1.00 20.25 213 ALA A C 1
ATOM 1203 O O . ALA A 1 232 ? -4.753 17.125 -14.753 1.00 19.57 213 ALA A O 1
ATOM 1205 N N . THR A 1 233 ? -6.756 16.117 -15.001 1.00 18.06 214 THR A N 1
ATOM 1206 C CA . THR A 1 233 ? -6.353 15.316 -16.153 1.00 18.13 214 THR A CA 1
ATOM 1207 C C . THR A 1 233 ? -5.717 16.165 -17.248 1.00 20.37 214 THR A C 1
ATOM 1208 O O . THR A 1 233 ? -6.082 17.308 -17.470 1.00 18.46 214 THR A O 1
ATOM 1212 N N . THR A 1 234 ? -4.733 15.578 -17.913 1.00 18.50 215 THR A N 1
ATOM 1213 C CA . THR A 1 234 ? -4.081 16.226 -19.039 1.00 18.44 215 THR A CA 1
ATOM 1214 C C . THR A 1 234 ? -4.172 15.320 -20.256 1.00 18.58 215 THR A C 1
ATOM 1215 O O . THR A 1 234 ? -4.601 14.177 -20.149 1.00 18.53 215 THR A O 1
ATOM 1219 N N . ALA A 1 235 ? -3.777 15.828 -21.423 1.00 19.23 216 ALA A N 1
ATOM 1220 C CA . ALA A 1 235 ? -3.863 15.018 -22.626 1.00 19.41 216 ALA A CA 1
ATOM 1221 C C . ALA A 1 235 ? -3.050 13.729 -22.484 1.00 19.28 216 ALA A C 1
ATOM 1222 O O . ALA A 1 235 ? -3.446 12.674 -22.968 1.00 19.35 216 ALA A O 1
ATOM 1224 N N . SER A 1 236 ? -1.931 13.824 -21.772 1.00 19.80 217 SER A N 1
ATOM 1225 C CA . SER A 1 236 ? -1.051 12.674 -21.570 1.00 20.60 217 SER A CA 1
ATOM 1226 C C . SER A 1 236 ? -1.676 11.528 -20.781 1.00 20.02 217 SER A C 1
ATOM 1227 O O . SER A 1 236 ? -1.132 10.423 -20.770 1.00 21.78 217 SER A O 1
ATOM 1230 N N . ASP A 1 237 ? -2.803 11.776 -20.124 1.00 18.62 218 ASP A N 1
ATOM 1231 C CA . ASP A 1 237 ? -3.461 10.706 -19.360 1.00 18.48 218 ASP A CA 1
ATOM 1232 C C . ASP A 1 237 ? -4.282 9.773 -20.237 1.00 19.03 218 ASP A C 1
ATOM 1233 O O . ASP A 1 237 ? -4.714 8.714 -19.798 1.00 18.56 218 ASP A O 1
ATOM 1238 N N . ALA A 1 238 ? -4.522 10.159 -21.482 1.00 19.42 219 ALA A N 1
ATOM 1239 C CA . ALA A 1 238 ? -5.288 9.291 -22.358 1.00 19.36 219 ALA A CA 1
ATOM 1240 C C . ALA A 1 238 ? -4.564 7.962 -22.555 1.00 19.34 219 ALA A C 1
ATOM 1241 O O . ALA A 1 238 ? -3.337 7.921 -22.672 1.00 23.37 219 ALA A O 1
ATOM 1243 N N . GLY A 1 239 ? -5.326 6.878 -22.551 1.00 20.60 220 GLY A N 1
ATOM 1244 C CA . GLY A 1 239 ? -4.741 5.570 -22.801 1.00 22.17 220 GLY A CA 1
ATOM 1245 C C . GLY A 1 239 ? -5.580 4.399 -22.360 1.00 19.35 220 GLY A C 1
ATOM 1246 O O . GLY A 1 239 ? -6.699 4.548 -21.878 1.00 19.57 220 GLY A O 1
ATOM 1247 N N . ALA A 1 240 ? -5.004 3.211 -22.498 1.00 21.40 221 ALA A N 1
ATOM 1248 C CA . ALA A 1 240 ? -5.690 1.967 -22.165 1.00 19.73 221 ALA A CA 1
ATOM 1249 C C . ALA A 1 240 ? -5.255 1.456 -20.793 1.00 22.33 221 ALA A C 1
ATOM 1250 O O . ALA A 1 240 ? -4.134 0.965 -20.627 1.00 25.58 221 ALA A O 1
ATOM 1252 N N . TYR A 1 241 ? -6.152 1.565 -19.825 1.00 19.55 222 TYR A N 1
ATOM 1253 C CA . TYR A 1 241 ? -5.829 1.205 -18.439 1.00 18.62 222 TYR A CA 1
ATOM 1254 C C . TYR A 1 241 ? -6.389 -0.174 -18.110 1.00 24.27 222 TYR A C 1
ATOM 1255 O O . TYR A 1 241 ? -7.448 -0.547 -18.603 1.00 22.97 222 TYR A O 1
ATOM 1264 N N . TYR A 1 242 ? -5.679 -0.946 -17.292 1.00 20.96 223 TYR A N 1
ATOM 1265 C CA . TYR A 1 242 ? -6.164 -2.273 -16.924 1.00 21.91 223 TYR A CA 1
ATOM 1266 C C . TYR A 1 242 ? -5.612 -2.629 -15.559 1.00 21.54 223 TYR A C 1
ATOM 1267 O O . TYR A 1 242 ? -4.755 -1.918 -15.045 1.00 18.73 223 TYR A O 1
ATOM 1276 N N . VAL A 1 243 ? -6.125 -3.697 -14.955 1.00 21.19 224 VAL A N 1
ATOM 1277 C CA . VAL A 1 243 ? -5.593 -4.131 -13.659 1.00 19.69 224 VAL A CA 1
ATOM 1278 C C . VAL A 1 243 ? -5.104 -5.565 -13.720 1.00 22.68 224 VAL A C 1
ATOM 1279 O O . VAL A 1 243 ? -5.549 -6.366 -14.548 1.00 22.05 224 VAL A O 1
ATOM 1283 N N . GLN A 1 244 ? -4.139 -5.861 -12.865 1.00 21.59 225 GLN A N 1
ATOM 1284 C CA . GLN A 1 244 ? -3.845 -7.235 -12.491 1.00 19.88 225 GLN A CA 1
ATOM 1285 C C . GLN A 1 244 ? -4.379 -7.405 -11.077 1.00 20.87 225 GLN A C 1
ATOM 1286 O O . GLN A 1 244 ? -4.103 -6.583 -10.204 1.00 21.63 225 GLN A O 1
ATOM 1292 N N . ALA A 1 245 ? -5.168 -8.449 -10.872 1.00 19.75 226 ALA A N 1
ATOM 1293 C CA . ALA A 1 245 ? -5.779 -8.735 -9.588 1.00 19.84 226 ALA A CA 1
ATOM 1294 C C . ALA A 1 245 ? -5.256 -10.057 -9.050 1.00 21.86 226 ALA A C 1
ATOM 1295 O O . ALA A 1 245 ? -5.183 -11.036 -9.786 1.00 21.27 226 ALA A O 1
ATOM 1297 N N . VAL A 1 246 ? -4.902 -10.083 -7.769 1.00 17.45 227 VAL A N 1
ATOM 1298 C CA . VAL A 1 246 ? -4.419 -11.315 -7.144 1.00 17.44 227 VAL A CA 1
ATOM 1299 C C . VAL A 1 246 ? -5.244 -11.660 -5.918 1.00 19.63 227 VAL A C 1
ATOM 1300 O O . VAL A 1 246 ? -5.518 -10.800 -5.087 1.00 20.29 227 VAL A O 1
ATOM 1304 N N . ASN A 1 247 ? -5.645 -12.925 -5.819 1.00 17.54 228 ASN A N 1
ATOM 1305 C CA . ASN A 1 247 ? -6.297 -13.412 -4.613 1.00 17.42 228 ASN A CA 1
ATOM 1306 C C . ASN A 1 247 ? -5.229 -13.858 -3.606 1.00 18.81 228 ASN A C 1
ATOM 1307 O O . ASN A 1 247 ? -4.463 -14.781 -3.889 1.00 19.57 228 ASN A O 1
ATOM 1312 N N . GLU A 1 248 ? -5.172 -13.204 -2.441 1.00 17.67 229 GLU A N 1
ATOM 1313 C CA . GLU A 1 248 ? -4.092 -13.437 -1.484 1.00 18.83 229 GLU A CA 1
ATOM 1314 C C . GLU A 1 248 ? -4.155 -14.829 -0.871 1.00 19.96 229 GLU A C 1
ATOM 1315 O O . GLU A 1 248 ? -3.141 -15.373 -0.425 1.00 22.08 229 GLU A O 1
ATOM 1321 N N . LYS A 1 249 ? -5.346 -15.413 -0.863 1.00 20.74 230 LYS A N 1
ATOM 1322 C CA . LYS A 1 249 ? -5.556 -16.687 -0.195 1.00 20.53 230 LYS A CA 1
ATOM 1323 C C . LYS A 1 249 ? -5.303 -17.893 -1.097 1.00 19.46 230 LYS A C 1
ATOM 1324 O O . LYS A 1 249 ? -4.716 -18.884 -0.645 1.00 21.31 230 LYS A O 1
ATOM 1330 N N . ASN A 1 250 ? -5.731 -17.844 -2.359 1.00 20.45 231 ASN A N 1
ATOM 1331 C CA . ASN A 1 250 ? -5.499 -18.996 -3.229 1.00 22.89 231 ASN A CA 1
ATOM 1332 C C . ASN A 1 250 ? -4.457 -18.746 -4.311 1.00 20.39 231 ASN A C 1
ATOM 1333 O O . ASN A 1 250 ? -4.143 -19.645 -5.094 1.00 21.84 231 ASN A O 1
ATOM 1338 N N . GLY A 1 251 ? -3.906 -17.531 -4.325 1.00 18.08 232 GLY A N 1
ATOM 1339 C CA . GLY A 1 251 ? -2.806 -17.184 -5.216 1.00 17.95 232 GLY A CA 1
ATOM 1340 C C . GLY A 1 251 ? -3.143 -16.931 -6.676 1.00 18.59 232 GLY A C 1
ATOM 1341 O O . GLY A 1 251 ? -2.248 -16.632 -7.470 1.00 21.77 232 GLY A O 1
ATOM 1342 N N . GLU A 1 252 ? -4.419 -17.040 -7.032 1.00 20.95 233 GLU A N 1
ATOM 1343 C CA . GLU A 1 252 ? -4.825 -16.876 -8.421 1.00 22.05 233 GLU A CA 1
ATOM 1344 C C . GLU A 1 252 ? -4.696 -15.434 -8.841 1.00 21.20 233 GLU A C 1
ATOM 1345 O O . GLU A 1 252 ? -4.873 -14.518 -8.038 1.00 21.36 233 GLU A O 1
ATOM 1351 N N . ASN A 1 253 ? -4.322 -15.228 -10.092 1.00 21.14 234 ASN A N 1
ATOM 1352 C CA . ASN A 1 253 ? -4.257 -13.883 -10.597 1.00 22.04 234 ASN A CA 1
ATOM 1353 C C . ASN A 1 253 ? -4.954 -13.780 -11.940 1.00 26.17 234 ASN A C 1
ATOM 1354 O O . ASN A 1 253 ? -4.956 -14.720 -12.741 1.00 29.63 234 ASN A O 1
ATOM 1359 N N . LYS A 1 254 ? -5.574 -12.631 -12.163 1.00 20.27 235 LYS A N 1
ATOM 1360 C CA . LYS A 1 254 ? -6.309 -12.379 -13.394 1.00 20.90 235 LYS A CA 1
ATOM 1361 C C . LYS A 1 254 ? -5.949 -10.988 -13.915 1.00 21.97 235 LYS A C 1
ATOM 1362 O O . LYS A 1 254 ? -5.656 -10.082 -13.142 1.00 22.63 235 LYS A O 1
ATOM 1368 N N . THR A 1 255 ? -5.999 -10.833 -15.229 1.00 21.93 236 THR A N 1
ATOM 1369 C CA . THR A 1 255 ? -5.783 -9.538 -15.862 1.00 24.90 236 THR A CA 1
ATOM 1370 C C . THR A 1 255 ? -7.101 -9.077 -16.481 1.00 23.66 236 THR A C 1
ATOM 1371 O O . THR A 1 255 ? -7.765 -9.834 -17.185 1.00 25.26 236 THR A O 1
ATOM 1375 N N . SER A 1 256 ? -7.481 -7.835 -16.212 1.00 22.94 237 SER A N 1
ATOM 1376 C CA . SER A 1 256 ? -8.752 -7.308 -16.697 1.00 22.27 237 SER A CA 1
ATOM 1377 C C . SER A 1 256 ? -8.677 -6.852 -18.147 1.00 23.88 237 SER A C 1
ATOM 1378 O O . SER A 1 256 ? -7.590 -6.655 -18.689 1.00 23.87 237 SER A O 1
ATOM 1381 N N . PRO A 1 257 ? -9.840 -6.663 -18.780 1.00 26.75 238 PRO A N 1
ATOM 1382 C CA . PRO A 1 257 ? -9.735 -5.946 -20.053 1.00 25.19 238 PRO A CA 1
ATOM 1383 C C . PRO A 1 257 ? -9.443 -4.462 -19.817 1.00 25.81 238 PRO A C 1
ATOM 1384 O O . PRO A 1 257 ? -9.272 -4.015 -18.674 1.00 26.16 238 PRO A O 1
ATOM 1388 N N . PHE A 1 258 ? -9.404 -3.708 -20.909 1.00 24.02 239 PHE A N 1
ATOM 1389 C CA . PHE A 1 258 ? -9.032 -2.309 -20.847 1.00 26.00 239 PHE A CA 1
ATOM 1390 C C . PHE A 1 258 ? -10.192 -1.375 -20.537 1.00 27.38 239 PHE A C 1
ATOM 1391 O O . PHE A 1 258 ? -11.332 -1.598 -20.950 1.00 25.75 239 PHE A O 1
ATOM 1399 N N . ILE A 1 259 ? -9.874 -0.302 -19.831 1.00 20.93 240 ILE A N 1
ATOM 1400 C CA . ILE A 1 259 ? -10.680 0.912 -19.896 1.00 22.63 240 ILE A CA 1
ATOM 1401 C C . ILE A 1 259 ? -9.925 1.897 -20.786 1.00 25.47 240 ILE A C 1
ATOM 1402 O O . ILE A 1 259 ? -8.811 2.315 -20.460 1.00 21.63 240 ILE A O 1
ATOM 1407 N N . HIS A 1 260 ? -10.521 2.246 -21.921 1.00 22.18 241 HIS A N 1
ATOM 1408 C CA . HIS A 1 260 ? -9.893 3.165 -22.862 1.00 20.84 241 HIS A CA 1
ATOM 1409 C C . HIS A 1 260 ? -10.309 4.584 -22.494 1.00 24.00 241 HIS A C 1
ATOM 1410 O O . HIS A 1 260 ? -11.447 4.986 -22.741 1.00 26.22 241 HIS A O 1
ATOM 1417 N N . LEU A 1 261 ? -9.392 5.310 -21.858 1.00 21.30 242 LEU A N 1
ATOM 1418 C CA . LEU A 1 261 ? -9.638 6.674 -21.405 1.00 21.43 242 LEU A CA 1
ATOM 1419 C C . LEU A 1 261 ? -9.263 7.683 -22.474 1.00 20.51 242 LEU A C 1
ATOM 1420 O O . LEU A 1 261 ? -8.121 7.720 -22.953 1.00 21.91 242 LEU A O 1
ATOM 1425 N N . SER A 1 262 ? -10.246 8.490 -22.868 1.00 24.60 243 SER A N 1
ATOM 1426 C CA . SER A 1 262 ? -10.006 9.590 -23.786 1.00 23.72 243 SER A CA 1
ATOM 1427 C C . SER A 1 262 ? -10.077 10.873 -22.990 1.00 19.94 243 SER A C 1
ATOM 1428 O O . SER A 1 262 ? -10.909 11.015 -22.102 1.00 22.12 243 SER A O 1
ATOM 1431 N N . VAL A 1 263 ? -9.179 11.790 -23.292 1.00 19.71 244 VAL A N 1
ATOM 1432 C CA . VAL A 1 263 ? -9.201 13.095 -22.654 1.00 21.73 244 VAL A CA 1
ATOM 1433 C C . VAL A 1 263 ? -9.539 14.180 -23.667 1.00 23.05 244 VAL A C 1
ATOM 1434 O O . VAL A 1 263 ? -8.797 14.414 -24.627 1.00 22.95 244 VAL A O 1
ATOM 1438 N N . ALA A 1 264 ? -10.666 14.851 -23.436 1.00 19.93 245 ALA A N 1
ATOM 1439 C CA . ALA A 1 264 ? -11.094 15.932 -24.313 1.00 23.00 245 ALA A CA 1
ATOM 1440 C C . ALA A 1 264 ? -10.328 17.189 -23.924 1.00 20.12 245 ALA A C 1
ATOM 1441 O O . ALA A 1 264 ? -10.531 17.752 -22.835 1.00 19.98 245 ALA A O 1
ATOM 1443 N N . ARG A 1 265 ? -9.430 17.621 -24.803 1.00 22.17 246 ARG A N 1
ATOM 1444 C CA . ARG A 1 265 ? -8.527 18.708 -24.457 1.00 25.16 246 ARG A CA 1
ATOM 1445 C C . ARG A 1 265 ? -9.247 20.034 -24.324 1.00 26.55 246 ARG A C 1
ATOM 1446 O O . ARG A 1 265 ? -10.235 20.294 -25.009 1.00 28.52 246 ARG A O 1
ATOM 1454 N N . ASP A 1 266 ? -8.729 20.864 -23.433 1.00 24.24 247 ASP A N 1
ATOM 1455 C CA . ASP A 1 266 ? -9.186 22.231 -23.306 1.00 27.92 247 ASP A CA 1
ATOM 1456 C C . ASP A 1 266 ? -8.266 23.037 -24.193 1.00 35.01 247 ASP A C 1
ATOM 1457 O O . ASP A 1 266 ? -7.073 23.135 -23.930 1.00 32.89 247 ASP A O 1
ATOM 1462 N N . THR A 1 267 ? -8.816 23.562 -25.279 1.00 33.30 248 THR A N 1
ATOM 1463 C CA . THR A 1 267 ? -8.008 24.261 -26.268 1.00 41.45 248 THR A CA 1
ATOM 1464 C C . THR A 1 267 ? -8.027 25.766 -26.018 1.00 53.01 248 THR A C 1
ATOM 1465 O O . THR A 1 267 ? -7.748 26.565 -26.910 1.00 60.27 248 THR A O 1
ATOM 1469 N N . GLY A 1 268 ? -8.366 26.138 -24.790 1.00 48.55 249 GLY A N 1
ATOM 1470 C CA . GLY A 1 268 ? -8.230 27.505 -24.334 1.00 47.74 249 GLY A CA 1
ATOM 1471 C C . GLY A 1 268 ? -7.094 27.573 -23.335 1.00 49.59 249 GLY A C 1
ATOM 1472 O O . GLY A 1 268 ? -6.473 26.554 -23.032 1.00 55.46 249 GLY A O 1
ATOM 1473 N N . THR A 1 269 ? -6.809 28.770 -22.831 1.00 59.75 250 THR A N 1
ATOM 1474 C CA . THR A 1 269 ? -5.921 29.113 -21.725 1.00 60.51 250 THR A CA 1
ATOM 1475 C C . THR A 1 269 ? -6.294 28.272 -20.511 1.00 52.64 250 THR A C 1
ATOM 1476 O O . THR A 1 269 ? -7.476 28.136 -20.189 1.00 44.72 250 THR A O 1
ATOM 1480 N N . HIS A 1 270 ? -5.430 27.498 -19.862 1.00 51.51 251 HIS A N 1
ATOM 1481 C CA . HIS A 1 270 ? -5.830 26.785 -18.650 1.00 46.08 251 HIS A CA 1
ATOM 1482 C C . HIS A 1 270 ? -5.898 27.727 -17.450 1.00 45.27 251 HIS A C 1
ATOM 1483 O O . HIS A 1 270 ? -4.938 28.430 -17.121 1.00 49.93 251 HIS A O 1
ATOM 1490 N N . GLU A 1 271 ? -7.059 27.739 -16.812 1.00 34.52 252 GLU A N 1
ATOM 1491 C CA . GLU A 1 271 ? -7.221 28.572 -15.638 1.00 29.05 252 GLU A CA 1
ATOM 1492 C C . GLU A 1 271 ? -7.367 27.667 -14.424 1.00 26.55 252 GLU A C 1
ATOM 1493 O O . GLU A 1 271 ? -7.723 26.497 -14.564 1.00 26.80 252 GLU A O 1
ATOM 1499 N N . ALA A 1 272 ? -7.129 28.235 -13.248 1.00 22.90 253 ALA A N 1
ATOM 1500 C CA . ALA A 1 272 ? -7.262 27.479 -12.007 1.00 23.30 253 ALA A CA 1
ATOM 1501 C C . ALA A 1 272 ? -8.653 26.857 -11.889 1.00 26.02 253 ALA A C 1
ATOM 1502 O O . ALA A 1 272 ? -9.650 27.428 -12.345 1.00 27.15 253 ALA A O 1
ATOM 1504 N N . MET A 1 273 ? -8.708 25.673 -11.285 1.00 23.79 254 MET A N 1
ATOM 1505 C CA . MET A 1 273 ? -9.975 25.021 -10.988 1.00 22.95 254 MET A CA 1
ATOM 1506 C C . MET A 1 273 ? -10.121 24.822 -9.476 1.00 21.00 254 MET A C 1
ATOM 1507 O O . MET A 1 273 ? -9.228 24.281 -8.822 1.00 22.24 254 MET A O 1
ATOM 1512 N N . ALA A 1 274 ? -11.255 25.270 -8.947 1.00 22.63 255 ALA A N 1
ATOM 1513 C CA . ALA A 1 274 ? -11.537 25.244 -7.510 1.00 19.38 255 ALA A CA 1
ATOM 1514 C C . ALA A 1 274 ? -11.555 23.834 -6.957 1.00 19.12 255 ALA A C 1
ATOM 1515 O O . ALA A 1 274 ? -11.915 22.888 -7.655 1.00 20.04 255 ALA A O 1
ATOM 1517 N N . PRO A 1 275 ? -11.163 23.683 -5.690 1.00 18.91 256 PRO A N 1
ATOM 1518 C CA . PRO A 1 275 ? -11.208 22.343 -5.106 1.00 20.65 256 PRO A CA 1
ATOM 1519 C C . PRO A 1 275 ? -12.612 21.761 -5.074 1.00 20.50 256 PRO A C 1
ATOM 1520 O O . PRO A 1 275 ? -13.589 22.475 -4.816 1.00 20.02 256 PRO A O 1
ATOM 1524 N N . ILE A 1 276 ? -12.704 20.465 -5.334 1.00 18.72 257 ILE A N 1
ATOM 1525 C CA . ILE A 1 276 ? -13.964 19.748 -5.234 1.00 18.30 257 ILE A CA 1
ATOM 1526 C C . ILE A 1 276 ? -13.652 18.350 -4.719 1.00 18.03 257 ILE A C 1
ATOM 1527 O O . ILE A 1 276 ? -12.659 17.747 -5.122 1.00 19.45 257 ILE A O 1
ATOM 1532 N N . ILE A 1 277 ? -14.471 17.853 -3.801 1.00 18.18 258 ILE A N 1
ATOM 1533 C CA . ILE A 1 277 ? -14.313 16.498 -3.292 1.00 17.96 258 ILE A CA 1
ATOM 1534 C C . ILE A 1 277 ? -14.862 15.489 -4.297 1.00 18.00 258 ILE A C 1
ATOM 1535 O O . ILE A 1 277 ? -16.050 15.525 -4.636 1.00 23.57 258 ILE A O 1
ATOM 1540 N N . VAL A 1 278 ? -14.008 14.608 -4.798 1.00 18.58 259 VAL A N 1
ATOM 1541 C CA . VAL A 1 278 ? -14.481 13.626 -5.763 1.00 20.17 259 VAL A CA 1
ATOM 1542 C C . VAL A 1 278 ? -14.678 12.238 -5.146 1.00 20.10 259 VAL A C 1
ATOM 1543 O O . VAL A 1 278 ? -15.438 11.436 -5.680 1.00 23.69 259 VAL A O 1
ATOM 1547 N N . VAL A 1 279 ? -13.995 11.949 -4.036 1.00 18.12 260 VAL A N 1
ATOM 1548 C CA . VAL A 1 279 ? -14.319 10.795 -3.223 1.00 19.54 260 VAL A CA 1
ATOM 1549 C C . VAL A 1 279 ? -14.477 11.275 -1.782 1.00 19.46 260 VAL A C 1
ATOM 1550 O O . VAL A 1 279 ? -13.517 11.743 -1.158 1.00 19.38 260 VAL A O 1
ATOM 1554 N N . ALA A 1 280 ? -15.700 11.178 -1.267 1.00 21.05 261 ALA A N 1
ATOM 1555 C CA . ALA A 1 280 ? -16.012 11.654 0.078 1.00 22.83 261 ALA A CA 1
ATOM 1556 C C . ALA A 1 280 ? -15.839 10.529 1.087 1.00 18.76 261 ALA A C 1
ATOM 1557 O O . ALA A 1 280 ? -16.045 9.365 0.769 1.00 23.99 261 ALA A O 1
ATOM 1559 N N . PRO A 1 281 ? -15.477 10.881 2.324 1.00 18.94 262 PRO A N 1
ATOM 1560 C CA . PRO A 1 281 ? -15.212 9.864 3.344 1.00 22.51 262 PRO A CA 1
ATOM 1561 C C . PRO A 1 281 ? -16.445 9.115 3.848 1.00 22.98 262 PRO A C 1
ATOM 1562 O O . PRO A 1 281 ? -16.302 7.964 4.261 1.00 26.80 262 PRO A O 1
ATOM 1566 N N . GLY A 1 282 ? -17.619 9.737 3.830 1.00 20.38 263 GLY A N 1
ATOM 1567 C CA . GLY A 1 282 ? -18.798 9.069 4.390 1.00 26.99 263 GLY A CA 1
ATOM 1568 C C . GLY A 1 282 ? -18.682 8.729 5.872 1.00 33.75 263 GLY A C 1
ATOM 1569 O O . GLY A 1 282 ? -17.826 9.265 6.560 1.00 34.15 263 GLY A O 1
ATOM 1570 N N . ASN A 1 283 ? -19.540 7.840 6.369 1.00 23.62 264 ASN A N 1
ATOM 1571 C CA . ASN A 1 283 ? -19.543 7.481 7.798 1.00 26.47 264 ASN A CA 1
ATOM 1572 C C . ASN A 1 283 ? -18.954 6.101 8.084 1.00 27.24 264 ASN A C 1
ATOM 1573 O O . ASN A 1 283 ? -18.944 5.222 7.216 1.00 31.63 264 ASN A O 1
ATOM 1578 N N . ARG A 1 284 ? -18.487 5.913 9.317 1.00 27.03 265 ARG A N 1
ATOM 1579 C CA . ARG A 1 284 ? -17.786 4.702 9.703 1.00 30.28 265 ARG A CA 1
ATOM 1580 C C . ARG A 1 284 ? -18.220 4.204 11.077 1.00 28.25 265 ARG A C 1
ATOM 1581 O O . ARG A 1 284 ? -18.231 4.963 12.050 1.00 25.42 265 ARG A O 1
ATOM 1589 N N . SER A 1 285 ? -18.568 2.926 11.146 1.00 28.66 266 SER A N 1
ATOM 1590 C CA . SER A 1 285 ? -18.887 2.278 12.403 1.00 31.68 266 SER A CA 1
ATOM 1591 C C . SER A 1 285 ? -17.899 1.141 12.634 1.00 29.91 266 SER A C 1
ATOM 1592 O O . SER A 1 285 ? -17.682 0.308 11.754 1.00 35.89 266 SER A O 1
ATOM 1595 N N . VAL A 1 286 ? -17.272 1.127 13.801 1.00 24.20 267 VAL A N 1
ATOM 1596 C CA . VAL A 1 286 ? -16.332 0.064 14.127 1.00 25.56 267 VAL A CA 1
ATOM 1597 C C . VAL A 1 286 ? -16.705 -0.604 15.440 1.00 25.41 267 VAL A C 1
ATOM 1598 O O . VAL A 1 286 ? -17.264 0.029 16.329 1.00 31.11 267 VAL A O 1
ATOM 1602 N N . VAL A 1 287 ? -16.396 -1.892 15.541 1.00 28.18 268 VAL A N 1
ATOM 1603 C CA . VAL A 1 287 ? -16.655 -2.624 16.774 1.00 24.67 268 VAL A CA 1
ATOM 1604 C C . VAL A 1 287 ? -15.594 -2.216 17.776 1.00 28.30 268 VAL A C 1
ATOM 1605 O O . VAL A 1 287 ? -14.425 -2.062 17.415 1.00 33.88 268 VAL A O 1
ATOM 1609 N N . ALA A 1 288 ? -16.008 -1.994 19.021 1.00 30.06 269 ALA A N 1
ATOM 1610 C CA . ALA A 1 288 ? -15.076 -1.644 20.088 1.00 29.19 269 ALA A CA 1
ATOM 1611 C C . ALA A 1 288 ? -13.912 -2.634 20.133 1.00 33.55 269 ALA A C 1
ATOM 1612 O O . ALA A 1 288 ? -14.101 -3.836 19.942 1.00 37.26 269 ALA A O 1
ATOM 1614 N N . GLY A 1 289 ? -12.704 -2.126 20.354 1.00 34.42 270 GLY A N 1
ATOM 1615 C CA . GLY A 1 289 ? -11.523 -2.973 20.381 1.00 32.23 270 GLY A CA 1
ATOM 1616 C C . GLY A 1 289 ? -10.797 -3.099 19.051 1.00 36.06 270 GLY A C 1
ATOM 1617 O O . GLY A 1 289 ? -9.700 -3.654 18.995 1.00 37.78 270 GLY A O 1
ATOM 1618 N N . SER A 1 290 ? -11.411 -2.596 17.980 1.00 29.30 271 SER A N 1
ATOM 1619 C CA . SER A 1 290 ? -10.795 -2.610 16.653 1.00 31.81 271 SER A CA 1
ATOM 1620 C C . SER A 1 290 ? -9.404 -1.968 16.676 1.00 24.65 271 SER A C 1
ATOM 1621 O O . SER A 1 290 ? -9.166 -0.998 17.403 1.00 31.82 271 SER A O 1
ATOM 1624 N N . SER A 1 291 ? -8.489 -2.528 15.892 1.00 28.64 272 SER A N 1
ATOM 1625 C CA . SER A 1 291 ? -7.112 -2.046 15.877 1.00 30.16 272 SER A CA 1
ATOM 1626 C C . SER A 1 291 ? -6.965 -0.718 15.135 1.00 27.05 272 SER A C 1
ATOM 1627 O O . SER A 1 291 ? -6.135 0.103 15.499 1.00 31.36 272 SER A O 1
ATOM 1630 N N . GLU A 1 292 ? -7.758 -0.521 14.087 1.00 28.67 273 GLU A N 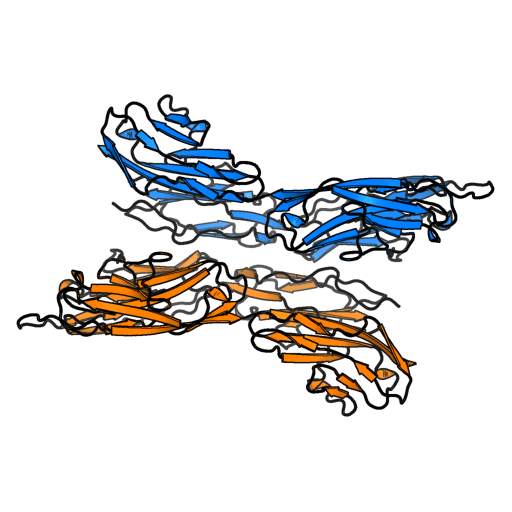1
ATOM 1631 C CA . GLU A 1 292 ? -7.663 0.710 13.302 1.00 25.10 273 GLU A CA 1
ATOM 1632 C C . GLU A 1 292 ? -8.828 0.837 12.347 1.00 25.78 273 GLU A C 1
ATOM 1633 O O . GLU A 1 292 ? -9.471 -0.155 11.989 1.00 27.17 273 GLU A O 1
ATOM 1639 N N . THR A 1 293 ? -9.107 2.071 11.945 1.00 23.06 274 THR A N 1
ATOM 1640 C CA . THR A 1 293 ? -10.049 2.317 10.873 1.00 21.87 274 THR A CA 1
ATOM 1641 C C . THR A 1 293 ? -9.523 3.507 10.082 1.00 20.97 274 THR A C 1
ATOM 1642 O O . THR A 1 293 ? -8.867 4.387 10.640 1.00 21.77 274 THR A O 1
ATOM 1646 N N . THR A 1 294 ? -9.785 3.517 8.779 1.00 20.11 275 THR A N 1
ATOM 1647 C CA . THR A 1 294 ? -9.219 4.556 7.925 1.00 19.58 275 THR A CA 1
ATOM 1648 C C . THR A 1 294 ? -10.294 5.253 7.118 1.00 21.09 275 THR A C 1
ATOM 1649 O O . THR A 1 294 ? -11.112 4.600 6.463 1.00 23.49 275 THR A O 1
ATOM 1653 N N . LEU A 1 295 ? -10.291 6.580 7.180 1.00 18.53 276 LEU A N 1
ATOM 1654 C CA . LEU A 1 295 ? -11.185 7.422 6.388 1.00 17.99 276 LEU A CA 1
ATOM 1655 C C . LEU A 1 295 ? -10.429 7.912 5.158 1.00 18.99 276 LEU A C 1
ATOM 1656 O O . LEU A 1 295 ? -9.216 8.107 5.210 1.00 19.43 276 LEU A O 1
ATOM 1661 N N . GLU A 1 296 ? -11.143 8.111 4.052 1.00 16.99 277 GLU A N 1
ATOM 1662 C CA . GLU A 1 296 ? -10.486 8.513 2.808 1.00 18.53 277 GLU A CA 1
ATOM 1663 C C . GLU A 1 296 ? -11.229 9.670 2.144 1.00 18.61 277 GLU A C 1
ATOM 1664 O O . GLU A 1 296 ? -12.444 9.662 2.026 1.00 21.32 277 GLU A O 1
ATOM 1670 N N . CYS A 1 297 ? -10.480 10.682 1.730 1.00 17.39 278 CYS A N 1
ATOM 1671 C CA . CYS A 1 297 ? -11.060 11.879 1.121 1.00 17.31 278 CYS A CA 1
ATOM 1672 C C . CYS A 1 297 ? -10.163 12.323 -0.028 1.00 18.47 278 CYS A C 1
ATOM 1673 O O . CYS A 1 297 ? -8.984 12.611 0.183 1.00 18.25 278 CYS A O 1
ATOM 1676 N N . ILE A 1 298 ? -10.709 12.371 -1.239 1.00 17.34 279 ILE A N 1
ATOM 1677 C CA . ILE A 1 298 ? -9.892 12.675 -2.404 1.00 18.64 279 ILE A CA 1
ATOM 1678 C C . ILE A 1 298 ? -10.502 13.870 -3.092 1.00 18.24 279 ILE A C 1
ATOM 1679 O O . ILE A 1 298 ? -11.705 13.884 -3.352 1.00 17.45 279 ILE A O 1
ATOM 1684 N N . ALA A 1 299 ? -9.685 14.889 -3.325 1.00 17.06 280 ALA A N 1
ATOM 1685 C CA . ALA A 1 299 ? -10.162 16.109 -3.949 1.00 17.27 280 ALA A CA 1
ATOM 1686 C C . ALA A 1 299 ? -9.456 16.370 -5.269 1.00 17.34 280 ALA A C 1
ATOM 1687 O O . ALA A 1 299 ? -8.310 15.952 -5.470 1.00 17.22 280 ALA A O 1
ATOM 1689 N N . ASN A 1 300 ? -10.156 17.067 -6.160 1.00 17.53 281 ASN A N 1
ATOM 1690 C CA . ASN A 1 300 ? -9.574 17.592 -7.395 1.00 17.64 281 ASN A CA 1
ATOM 1691 C C . ASN A 1 300 ? -9.389 19.090 -7.320 1.00 18.56 281 ASN A C 1
ATOM 1692 O O . ASN A 1 300 ? -10.209 19.790 -6.712 1.00 19.20 281 ASN A O 1
ATOM 1697 N N . ALA A 1 301 ? -8.339 19.583 -7.966 1.00 17.99 282 ALA A N 1
ATOM 1698 C CA . ALA A 1 301 ? -8.158 21.019 -8.198 1.00 18.41 282 ALA A CA 1
ATOM 1699 C C . ALA A 1 301 ? -7.072 21.199 -9.239 1.00 18.71 282 ALA A C 1
ATOM 1700 O O . ALA A 1 301 ? -6.376 20.241 -9.585 1.00 21.70 282 ALA A O 1
ATOM 1702 N N . ARG A 1 302 ? -6.916 22.418 -9.742 1.00 19.67 283 ARG A N 1
ATOM 1703 C CA . ARG A 1 302 ? -5.836 22.696 -10.693 1.00 20.92 283 ARG A CA 1
ATOM 1704 C C . ARG A 1 302 ? -5.318 24.114 -10.450 1.00 22.09 283 ARG A C 1
ATOM 1705 O O . ARG A 1 302 ? -6.107 25.053 -10.376 1.00 21.88 283 ARG A O 1
ATOM 1713 N N . PRO A 1 303 ? -3.988 24.285 -10.347 1.00 22.21 284 PRO A N 1
ATOM 1714 C CA . PRO A 1 303 ? -2.915 23.292 -10.475 1.00 21.90 284 PRO A CA 1
ATOM 1715 C C . PRO A 1 303 ? -2.861 22.344 -9.283 1.00 19.90 284 PRO A C 1
ATOM 1716 O O . PRO A 1 303 ? -2.897 22.781 -8.130 1.00 21.87 284 PRO A O 1
ATOM 1720 N N . VAL A 1 304 ? -2.780 21.051 -9.562 1.00 23.75 285 VAL A N 1
ATOM 1721 C CA . VAL A 1 304 ? -2.951 20.062 -8.510 1.00 23.87 285 VAL A CA 1
ATOM 1722 C C . VAL A 1 304 ? -1.770 20.103 -7.536 1.00 21.73 285 VAL A C 1
ATOM 1723 O O . VAL A 1 304 ? -1.897 19.713 -6.380 1.00 23.92 285 VAL A O 1
ATOM 1727 N N . GLU A 1 305 ? -0.639 20.627 -8.003 1.00 25.77 286 GLU A N 1
ATOM 1728 C CA . GLU A 1 305 ? 0.544 20.756 -7.163 1.00 31.89 286 GLU A CA 1
ATOM 1729 C C . GLU A 1 305 ? 0.306 21.709 -5.990 1.00 25.88 286 GLU A C 1
ATOM 1730 O O . GLU A 1 305 ? 1.015 21.659 -4.975 1.00 28.29 286 GLU A O 1
ATOM 1736 N N . GLU A 1 306 ? -0.689 22.579 -6.129 1.00 22.57 287 GLU A N 1
ATOM 1737 C CA . GLU A 1 306 ? -1.049 23.524 -5.074 1.00 20.25 287 GLU A CA 1
ATOM 1738 C C . GLU A 1 306 ? -2.228 23.049 -4.223 1.00 21.45 287 GLU A C 1
ATOM 1739 O O . GLU A 1 306 ? -2.698 23.775 -3.351 1.00 21.29 287 GLU A O 1
ATOM 1745 N N . LEU A 1 307 ? -2.715 21.844 -4.490 1.00 20.15 288 LEU A N 1
ATOM 1746 C CA . LEU A 1 307 ? -3.806 21.286 -3.693 1.00 19.22 288 LEU A CA 1
ATOM 1747 C C . LEU A 1 307 ? -3.303 20.731 -2.376 1.00 22.80 288 LEU A C 1
ATOM 1748 O O . LEU A 1 307 ? -2.313 19.999 -2.373 1.00 24.20 288 LEU A O 1
ATOM 1753 N N . SER A 1 308 ? -3.994 21.047 -1.274 1.00 21.85 289 SER A N 1
ATOM 1754 C CA . SER A 1 308 ? -3.744 20.406 0.022 1.00 23.56 289 SER A CA 1
ATOM 1755 C C . SER A 1 308 ? -5.019 19.771 0.558 1.00 21.44 289 SER A C 1
ATOM 1756 O O . SER A 1 308 ? -6.073 20.401 0.522 1.00 23.95 289 SER A O 1
ATOM 1759 N N . VAL A 1 309 ? -4.924 18.546 1.065 1.00 18.21 290 VAL A N 1
ATOM 1760 C CA . VAL A 1 309 ? -6.054 17.931 1.747 1.00 17.91 290 VAL A CA 1
ATOM 1761 C C . VAL A 1 309 ? -5.672 17.776 3.214 1.00 19.39 290 VAL A C 1
ATOM 1762 O O . VAL A 1 309 ? -4.638 17.169 3.524 1.00 21.95 290 VAL A O 1
ATOM 1766 N N . HIS A 1 310 ? -6.487 18.343 4.102 1.00 19.34 291 HIS A N 1
ATOM 1767 C CA . HIS A 1 310 ? -6.254 18.231 5.539 1.00 20.46 291 HIS A CA 1
ATOM 1768 C C . HIS A 1 310 ? -7.478 17.671 6.252 1.00 21.91 291 HIS A C 1
ATOM 1769 O O . HIS A 1 310 ? -8.607 17.719 5.729 1.00 21.54 291 HIS A O 1
ATOM 1776 N N . TRP A 1 311 ? -7.260 17.193 7.474 1.00 20.55 292 TRP A N 1
ATOM 1777 C CA . TRP A 1 311 ? -8.348 16.699 8.307 1.00 20.20 292 TRP A CA 1
ATOM 1778 C C . TRP A 1 311 ? -8.489 17.517 9.574 1.00 22.26 292 TRP A C 1
ATOM 1779 O O . TRP A 1 311 ? -7.496 17.911 10.180 1.00 22.62 292 TRP A O 1
ATOM 1790 N N . LYS A 1 312 ? -9.730 17.777 9.963 1.00 19.06 293 LYS A N 1
ATOM 1791 C CA . LYS A 1 312 ? -9.980 18.516 11.189 1.00 25.48 293 LYS A CA 1
ATOM 1792 C C . LYS A 1 312 ? -10.871 17.747 12.135 1.00 25.73 293 LYS A C 1
ATOM 1793 O O . LYS A 1 312 ? -11.769 17.013 11.727 1.00 22.99 293 LYS A O 1
ATOM 1799 N N . ARG A 1 313 ? -10.604 17.943 13.422 1.00 22.48 294 ARG A N 1
ATOM 1800 C CA . ARG A 1 313 ? -11.369 17.332 14.483 1.00 24.46 294 ARG A CA 1
ATOM 1801 C C . ARG A 1 313 ? -11.578 18.420 15.521 1.00 28.19 294 ARG A C 1
ATOM 1802 O O . ARG A 1 313 ? -10.606 18.985 16.022 1.00 30.36 294 ARG A O 1
ATOM 1810 N N . ASN A 1 314 ? -12.838 18.740 15.796 1.00 29.11 295 ASN A N 1
ATOM 1811 C CA . ASN A 1 314 ? -13.176 19.867 16.673 1.00 39.17 295 ASN A CA 1
ATOM 1812 C C . ASN A 1 314 ? -12.511 21.185 16.249 1.00 38.06 295 ASN A C 1
ATOM 1813 O O . ASN A 1 314 ? -12.086 21.977 17.094 1.00 39.70 295 ASN A O 1
ATOM 1818 N N . GLY A 1 315 ? -12.408 21.408 14.941 1.00 31.67 296 GLY A N 1
ATOM 1819 C CA . GLY A 1 315 ? -11.879 22.652 14.408 1.00 37.82 296 GLY A CA 1
ATOM 1820 C C . GLY A 1 315 ? -10.365 22.725 14.314 1.00 39.96 296 GLY A C 1
ATOM 1821 O O . GLY A 1 315 ? -9.821 23.651 13.713 1.00 42.58 296 GLY A O 1
ATOM 1822 N N . VAL A 1 316 ? -9.686 21.745 14.899 1.00 36.16 297 VAL A N 1
ATOM 1823 C CA . VAL A 1 316 ? -8.227 21.715 14.919 1.00 33.01 297 VAL A CA 1
ATOM 1824 C C . VAL A 1 316 ? -7.687 20.725 13.894 1.00 27.72 297 VAL A C 1
ATOM 1825 O O . VAL A 1 316 ? -8.228 19.627 13.763 1.00 28.29 297 VAL A O 1
ATOM 1829 N N . ARG A 1 317 ? -6.630 21.105 13.176 1.00 28.61 298 ARG A N 1
ATOM 1830 C CA . ARG A 1 317 ? -6.049 20.204 12.178 1.00 25.07 298 ARG A CA 1
ATOM 1831 C C . ARG A 1 317 ? -5.361 19.014 12.849 1.00 26.95 298 ARG A C 1
ATOM 1832 O O . ARG A 1 317 ? -4.613 19.162 13.820 1.00 27.07 298 ARG A O 1
ATOM 1840 N N . LEU A 1 318 ? -5.632 17.824 12.326 1.00 20.50 299 LEU A N 1
ATOM 1841 C CA . LEU A 1 318 ? -4.995 16.611 12.813 1.00 22.10 299 LEU A CA 1
ATOM 1842 C C . LEU A 1 318 ? -3.594 16.460 12.233 1.00 23.21 299 LEU A C 1
ATOM 1843 O O . LEU A 1 318 ? -3.347 16.791 11.064 1.00 29.08 299 LEU A O 1
ATOM 1848 N N . THR A 1 319 ? -2.682 15.970 13.068 1.00 22.13 300 THR A N 1
ATOM 1849 C CA . THR A 1 319 ? -1.273 15.817 12.711 1.00 23.09 300 THR A CA 1
ATOM 1850 C C . THR A 1 319 ? -0.757 14.415 13.040 1.00 21.71 300 THR A C 1
ATOM 1851 O O . THR A 1 319 ? 0.452 14.209 13.198 1.00 25.23 300 THR A O 1
ATOM 1855 N N . SER A 1 320 ? -1.669 13.455 13.135 1.00 19.13 301 SER A N 1
ATOM 1856 C CA . SER A 1 320 ? -1.285 12.055 13.287 1.00 21.71 301 SER A CA 1
ATOM 1857 C C . SER A 1 320 ? -2.245 11.172 12.501 1.00 19.27 301 SER A C 1
ATOM 1858 O O . SER A 1 320 ? -3.387 11.555 12.256 1.00 23.51 301 SER A O 1
ATOM 1861 N N . GLY A 1 321 ? -1.758 10.010 12.076 1.00 18.08 302 GLY A N 1
ATOM 1862 C CA . GLY A 1 321 ? -2.543 9.072 11.294 1.00 19.86 302 GLY A CA 1
ATOM 1863 C C . GLY A 1 321 ? -2.709 9.467 9.839 1.00 22.32 302 GLY A C 1
ATOM 1864 O O . GLY A 1 321 ? -3.550 8.906 9.146 1.00 21.06 302 GLY A O 1
ATOM 1865 N N . LEU A 1 322 ? -1.891 10.410 9.371 1.00 19.46 303 LEU A N 1
ATOM 1866 C CA . LEU A 1 322 ? -2.008 10.931 7.999 1.00 18.70 303 LEU A CA 1
ATOM 1867 C C . LEU A 1 322 ? -1.211 10.120 6.984 1.00 21.53 303 LEU A C 1
ATOM 1868 O O . LEU A 1 322 ? -0.040 9.835 7.205 1.00 22.73 303 LEU A O 1
ATOM 1873 N N . HIS A 1 323 ? -1.843 9.758 5.864 1.00 19.77 304 HIS A N 1
ATOM 1874 C CA . HIS A 1 323 ? -1.138 9.034 4.801 1.00 25.40 304 HIS A CA 1
ATOM 1875 C C . HIS A 1 323 ? -1.703 9.400 3.436 1.00 21.43 304 HIS A C 1
ATOM 1876 O O . HIS A 1 323 ? -2.814 9.940 3.342 1.00 19.61 304 HIS A O 1
ATOM 1883 N N . SER A 1 324 ? -0.951 9.048 2.387 1.00 21.15 305 SER A N 1
ATOM 1884 C CA . SER A 1 324 ? -1.428 9.205 1.007 1.00 21.71 305 SER A CA 1
ATOM 1885 C C . SER A 1 324 ? -1.774 10.649 0.641 1.00 19.32 305 SER A C 1
ATOM 1886 O O . SER A 1 324 ? -2.913 10.924 0.248 1.00 20.74 305 SER A O 1
ATOM 1889 N N . TYR A 1 325 ? -0.799 11.558 0.754 1.00 19.73 306 TYR A N 1
ATOM 1890 C CA . TYR A 1 325 ? -0.952 12.951 0.318 1.00 20.35 306 TYR A CA 1
ATOM 1891 C C . TYR A 1 325 ? -2.163 13.610 0.967 1.00 26.46 306 TYR A C 1
ATOM 1892 O O . TYR A 1 325 ? -2.910 14.341 0.322 1.00 27.15 306 TYR A O 1
ATOM 1901 N N . GLY A 1 326 ? -2.364 13.296 2.241 1.00 22.14 307 GLY A N 1
ATOM 1902 C CA . GLY A 1 326 ? -3.430 13.886 3.029 1.00 26.10 307 GLY A CA 1
ATOM 1903 C C . GLY A 1 326 ? -4.782 13.230 2.827 1.00 20.77 307 GLY A C 1
ATOM 1904 O O . GLY A 1 326 ? -5.745 13.583 3.502 1.00 21.87 307 GLY A O 1
ATOM 1905 N N . ARG A 1 327 ? -4.856 12.282 1.900 1.00 19.73 308 ARG A N 1
ATOM 1906 C CA . ARG A 1 327 ? -6.138 11.698 1.522 1.00 16.80 308 ARG A CA 1
ATOM 1907 C C . ARG A 1 327 ? -6.650 10.662 2.516 1.00 23.05 308 ARG A C 1
ATOM 1908 O O . ARG A 1 327 ? -7.830 10.330 2.499 1.00 20.57 308 ARG A O 1
ATOM 1916 N N . ARG A 1 328 ? -5.776 10.136 3.367 1.00 16.89 309 ARG A N 1
ATOM 1917 C CA . ARG A 1 328 ? -6.229 9.110 4.297 1.00 16.80 309 ARG A CA 1
ATOM 1918 C C . ARG A 1 328 ? -5.904 9.500 5.724 1.00 17.31 309 ARG A C 1
ATOM 1919 O O . ARG A 1 328 ? -4.829 10.030 6.006 1.00 19.36 309 ARG A O 1
ATOM 1927 N N . LEU A 1 329 ? -6.868 9.256 6.600 1.00 17.47 310 LEU A N 1
ATOM 1928 C CA . LEU A 1 329 ? -6.727 9.489 8.041 1.00 17.58 310 LEU A CA 1
ATOM 1929 C C . LEU A 1 329 ? -7.007 8.193 8.751 1.00 16.39 310 LEU A C 1
ATOM 1930 O O . LEU A 1 329 ? -8.122 7.670 8.671 1.00 19.55 310 LEU A O 1
ATOM 1935 N N . THR A 1 330 ? -5.985 7.634 9.396 1.00 18.54 311 THR A N 1
ATOM 1936 C CA . THR A 1 330 ? -6.158 6.392 10.138 1.00 20.41 311 THR A CA 1
ATOM 1937 C C . THR A 1 330 ? -6.311 6.708 11.618 1.00 19.18 311 THR A C 1
ATOM 1938 O O . THR A 1 330 ? -5.515 7.444 12.191 1.00 20.30 311 THR A O 1
ATOM 1942 N N . ILE A 1 331 ? -7.383 6.200 12.207 1.00 20.17 312 ILE A N 1
ATOM 1943 C CA . ILE A 1 331 ? -7.599 6.288 13.642 1.00 21.46 312 ILE A CA 1
ATOM 1944 C C . ILE A 1 331 ? -7.229 4.937 14.246 1.00 21.53 312 ILE A C 1
ATOM 1945 O O . ILE A 1 331 ? -7.809 3.913 13.890 1.00 22.24 312 ILE A O 1
ATOM 1950 N N . THR A 1 332 ? -6.233 4.941 15.135 1.00 24.93 313 THR A N 1
ATOM 1951 C CA . THR A 1 332 ? -5.706 3.710 15.713 1.00 24.94 313 THR A CA 1
ATOM 1952 C C . THR A 1 332 ? -6.353 3.439 17.062 1.00 26.66 313 THR A C 1
ATOM 1953 O O . THR A 1 332 ? -6.519 4.358 17.862 1.00 27.11 313 THR A O 1
ATOM 1957 N N . ASN A 1 333 ? -6.716 2.175 17.282 1.00 28.42 314 ASN A N 1
ATOM 1958 C CA . ASN A 1 333 ? -7.405 1.742 18.495 1.00 29.93 314 ASN A CA 1
ATOM 1959 C C . ASN A 1 333 ? -8.503 2.707 18.898 1.00 30.56 314 ASN A C 1
ATOM 1960 O O . ASN A 1 333 ? -8.442 3.305 19.971 1.00 30.85 314 ASN A O 1
ATOM 1965 N N . PRO A 1 334 ? -9.502 2.889 18.018 1.00 28.01 315 PRO A N 1
ATOM 1966 C CA . PRO A 1 334 ? -10.524 3.900 18.296 1.00 28.30 315 PRO A CA 1
ATOM 1967 C C . PRO A 1 334 ? -11.295 3.593 19.575 1.00 26.97 315 PRO A C 1
ATOM 1968 O O . PRO A 1 334 ? -11.673 2.438 19.797 1.00 31.41 315 PRO A O 1
ATOM 1972 N N . THR A 1 335 ? -11.491 4.616 20.398 1.00 24.46 316 THR A N 1
ATOM 1973 C CA . THR A 1 335 ? -12.314 4.516 21.608 1.00 31.28 316 THR A CA 1
ATOM 1974 C C . THR A 1 335 ? -13.349 5.633 21.606 1.00 37.00 316 THR A C 1
ATOM 1975 O O . THR A 1 335 ? -13.455 6.391 20.636 1.00 31.79 316 THR A O 1
ATOM 1979 N N . SER A 1 336 ? -14.115 5.734 22.689 1.00 33.52 317 SER A N 1
ATOM 1980 C CA . SER A 1 336 ? -15.209 6.699 22.760 1.00 30.46 317 SER A CA 1
ATOM 1981 C C . SER A 1 336 ? -14.710 8.133 22.617 1.00 33.56 317 SER A C 1
ATOM 1982 O O . SER A 1 336 ? -15.459 9.015 22.195 1.00 38.29 317 SER A O 1
ATOM 1985 N N . ALA A 1 337 ? -13.440 8.357 22.956 1.00 33.28 318 ALA A N 1
ATOM 1986 C CA . ALA A 1 337 ? -12.830 9.672 22.827 1.00 37.88 318 ALA A CA 1
ATOM 1987 C C . ALA A 1 337 ? -12.732 10.080 21.360 1.00 32.83 318 ALA A C 1
ATOM 1988 O O . ALA A 1 337 ? -12.765 11.270 21.032 1.00 35.08 318 ALA A O 1
ATOM 1990 N N . ASP A 1 338 ? -12.624 9.086 20.485 1.00 30.10 319 ASP A N 1
ATOM 1991 C CA . ASP A 1 338 ? -12.436 9.341 19.054 1.00 23.23 319 ASP A CA 1
ATOM 1992 C C . ASP A 1 338 ? -13.743 9.491 18.271 1.00 30.20 319 ASP A C 1
ATOM 1993 O O . ASP A 1 338 ? -13.719 9.841 17.088 1.00 30.21 319 ASP A O 1
ATOM 1998 N N . THR A 1 339 ? -14.888 9.213 18.894 1.00 26.44 320 THR A N 1
ATOM 1999 C CA . THR A 1 339 ? -16.129 9.186 18.116 1.00 25.08 320 THR A CA 1
ATOM 2000 C C . THR A 1 339 ? -16.652 10.592 17.813 1.00 25.79 320 THR A C 1
ATOM 2001 O O . THR A 1 339 ? -16.328 11.565 18.504 1.00 33.51 320 THR A O 1
ATOM 2005 N N . GLY A 1 340 ? -17.451 10.695 16.760 1.00 26.44 321 GLY A N 1
ATOM 2006 C CA . GLY A 1 340 ? -17.982 11.977 16.348 1.00 28.06 321 GLY A CA 1
ATOM 2007 C C . GLY A 1 340 ? -17.528 12.404 14.963 1.00 25.86 321 GLY A C 1
ATOM 2008 O O . GLY A 1 340 ? -17.130 11.582 14.141 1.00 23.90 321 GLY A O 1
ATOM 2009 N N . MET A 1 341 ? -17.585 13.706 14.719 1.00 25.14 322 MET A N 1
ATOM 2010 C CA . MET A 1 341 ? -17.388 14.236 13.375 1.00 25.94 322 MET A CA 1
ATOM 2011 C C . MET A 1 341 ? -15.925 14.529 13.064 1.00 27.11 322 MET A C 1
ATOM 2012 O O . MET A 1 341 ? -15.181 15.029 13.912 1.00 25.24 322 MET A O 1
ATOM 2017 N N . TYR A 1 342 ? -15.529 14.201 11.836 1.00 21.69 323 TYR A N 1
ATOM 2018 C CA . TYR A 1 342 ? -14.238 14.565 11.288 1.00 22.09 323 TYR A CA 1
ATOM 2019 C C . TYR A 1 342 ? -14.521 15.344 10.026 1.00 21.72 323 TYR A C 1
ATOM 2020 O O . TYR A 1 342 ? -15.495 15.060 9.335 1.00 23.05 323 TYR A O 1
ATOM 2029 N N . VAL A 1 343 ? -13.664 16.303 9.697 1.00 17.99 324 VAL A N 1
ATOM 2030 C CA . VAL A 1 343 ? -13.892 17.104 8.513 1.00 19.18 324 VAL A CA 1
ATOM 2031 C C . VAL A 1 343 ? -12.689 17.049 7.599 1.00 20.72 324 VAL A C 1
ATOM 2032 O O . VAL A 1 343 ? -11.564 17.303 8.038 1.00 23.41 324 VAL A O 1
ATOM 2036 N N . CYS A 1 344 ? -12.927 16.678 6.340 1.00 17.28 325 CYS A N 1
ATOM 2037 C CA . CYS A 1 344 ? -11.909 16.753 5.299 1.00 19.17 325 CYS A CA 1
ATOM 2038 C C . CYS A 1 344 ? -11.990 18.126 4.646 1.00 21.72 325 CYS A C 1
ATOM 2039 O O . CYS A 1 344 ? -13.076 18.583 4.315 1.00 19.96 325 CYS A O 1
ATOM 2042 N N . GLU A 1 345 ? -10.853 18.793 4.474 1.00 18.36 326 GLU A N 1
ATOM 2043 C CA . GLU A 1 345 ? -10.848 20.134 3.915 1.00 21.51 326 GLU A CA 1
ATOM 2044 C C . GLU A 1 345 ? -9.825 20.220 2.788 1.00 23.05 326 GLU A C 1
ATOM 2045 O O . GLU A 1 345 ? -8.651 19.906 2.984 1.00 20.63 326 GLU A O 1
ATOM 2051 N N . ALA A 1 346 ? -10.283 20.599 1.598 1.00 18.54 327 ALA A N 1
ATOM 2052 C CA . ALA A 1 346 ? -9.399 20.675 0.441 1.00 20.35 327 ALA A CA 1
ATOM 2053 C C . ALA A 1 346 ? -9.213 22.120 -0.004 1.00 19.53 327 ALA A C 1
ATOM 2054 O O . ALA A 1 346 ? -10.181 22.821 -0.277 1.00 20.67 327 ALA A O 1
ATOM 2056 N N . THR A 1 347 ? -7.953 22.546 -0.090 1.00 18.97 328 THR A N 1
ATOM 2057 C CA . THR A 1 347 ? -7.586 23.932 -0.322 1.00 19.99 328 THR A CA 1
ATOM 2058 C C . THR A 1 347 ? -6.696 24.038 -1.553 1.00 22.82 328 THR A C 1
ATOM 2059 O O . THR A 1 347 ? -5.824 23.198 -1.757 1.00 23.41 328 THR A O 1
ATOM 2063 N N . LEU A 1 348 ? -6.919 25.059 -2.378 1.00 22.25 329 LEU A N 1
ATOM 2064 C CA . LEU A 1 348 ? -5.988 25.365 -3.453 1.00 20.38 329 LEU A CA 1
ATOM 2065 C C . LEU A 1 348 ? -5.115 26.545 -3.034 1.00 25.11 329 LEU A C 1
ATOM 2066 O O . LEU A 1 348 ? -5.585 27.679 -2.965 1.00 24.73 329 LEU A O 1
ATOM 2071 N N . ARG A 1 349 ? -3.856 26.264 -2.715 1.00 23.21 330 ARG A N 1
ATOM 2072 C CA . ARG A 1 349 ? -2.944 27.315 -2.264 1.00 23.84 330 ARG A CA 1
ATOM 2073 C C . ARG A 1 349 ? -2.695 28.328 -3.369 1.00 28.88 330 ARG A C 1
ATOM 2074 O O . ARG A 1 349 ? -2.723 27.990 -4.547 1.00 32.72 330 ARG A O 1
ATOM 2082 N N . GLY A 1 350 ? -2.471 29.578 -2.983 1.00 38.03 331 GLY A N 1
ATOM 2083 C CA . GLY A 1 350 ? -2.280 30.638 -3.957 1.00 38.95 331 GLY A CA 1
ATOM 2084 C C . GLY A 1 350 ? -3.583 31.073 -4.602 1.00 42.15 331 GLY A C 1
ATOM 2085 O O . GLY A 1 350 ? -3.578 31.823 -5.580 1.00 45.17 331 GLY A O 1
ATOM 2086 N N . SER A 1 351 ? -4.701 30.592 -4.061 1.00 36.81 332 SER A N 1
ATOM 2087 C CA . SER A 1 351 ? -6.021 30.968 -4.559 1.00 34.69 332 SER A CA 1
ATOM 2088 C C . SER A 1 351 ? -6.850 31.541 -3.426 1.00 34.17 332 SER A C 1
ATOM 2089 O O . SER A 1 351 ? -6.509 31.373 -2.254 1.00 36.30 332 SER A O 1
ATOM 2092 N N . THR A 1 352 ? -7.945 32.206 -3.778 1.00 32.14 333 THR A N 1
ATOM 2093 C CA . THR A 1 352 ? -8.888 32.663 -2.774 1.00 32.82 333 THR A CA 1
ATOM 2094 C C . THR A 1 352 ? -10.189 31.872 -2.847 1.00 36.82 333 THR A C 1
ATOM 2095 O O . THR A 1 352 ? -11.205 32.296 -2.298 1.00 34.52 333 THR A O 1
ATOM 2099 N N . PHE A 1 353 ? -10.158 30.724 -3.525 1.00 29.65 334 PHE A N 1
ATOM 2100 C CA . PHE A 1 353 ? -11.319 29.838 -3.552 1.00 26.74 334 PHE A CA 1
ATOM 2101 C C . PHE A 1 353 ? -11.649 29.368 -2.144 1.00 30.43 334 PHE A C 1
ATOM 2102 O O . PHE A 1 353 ? -10.747 29.010 -1.377 1.00 28.04 334 PHE A O 1
ATOM 2110 N N . GLU A 1 354 ? -12.934 29.344 -1.800 1.00 23.67 335 GLU A N 1
ATOM 2111 C CA . GLU A 1 354 ? -13.351 28.680 -0.572 1.00 24.54 335 GLU A CA 1
ATOM 2112 C C . GLU A 1 354 ? -12.888 27.231 -0.612 1.00 22.95 335 GLU A C 1
ATOM 2113 O O . GLU A 1 354 ? -12.888 26.605 -1.669 1.00 24.87 335 GLU A O 1
ATOM 2119 N N . PRO A 1 355 ? -12.456 26.696 0.534 1.00 23.62 336 PRO A N 1
ATOM 2120 C CA . PRO A 1 355 ? -12.092 25.277 0.541 1.00 23.01 336 PRO A CA 1
ATOM 2121 C C . PRO A 1 355 ? -13.293 24.371 0.321 1.00 22.89 336 PRO A C 1
ATOM 2122 O O . PRO A 1 355 ? -14.413 24.753 0.666 1.00 28.17 336 PRO A O 1
ATOM 2126 N N . ALA A 1 356 ? -13.062 23.191 -0.240 1.00 19.91 337 ALA A N 1
ATOM 2127 C CA . ALA A 1 356 ? -14.097 22.175 -0.316 1.00 19.90 337 ALA A CA 1
ATOM 2128 C C . ALA A 1 356 ? -14.051 21.356 0.955 1.00 22.18 337 ALA A C 1
ATOM 2129 O O . ALA A 1 356 ? -12.968 21.032 1.452 1.00 23.07 337 ALA A O 1
ATOM 2131 N N . ARG A 1 357 ? -15.220 21.016 1.481 1.00 21.59 338 ARG A N 1
ATOM 2132 C CA . ARG A 1 357 ? -15.290 20.276 2.735 1.00 22.77 338 ARG A CA 1
ATOM 2133 C C . ARG A 1 357 ? -16.265 19.111 2.669 1.00 23.95 338 ARG A C 1
ATOM 2134 O O . ARG A 1 357 ? -17.293 19.180 1.990 1.00 22.81 338 ARG A O 1
ATOM 2142 N N . ALA A 1 358 ? -15.938 18.038 3.387 1.00 20.83 339 ALA A N 1
ATOM 2143 C CA . ALA A 1 358 ? -16.839 16.898 3.535 1.00 21.45 339 ALA A CA 1
ATOM 2144 C C . ALA A 1 358 ? -16.752 16.403 4.970 1.00 23.64 339 ALA A C 1
ATOM 2145 O O . ALA A 1 358 ? -15.671 16.409 5.563 1.00 24.62 339 ALA A O 1
ATOM 2147 N N . ARG A 1 359 ? -17.888 16.003 5.536 1.00 21.46 340 ARG A N 1
ATOM 2148 C CA . ARG A 1 359 ? -17.930 15.513 6.910 1.00 21.76 340 ARG A CA 1
ATOM 2149 C C . ARG A 1 359 ? -18.018 13.991 6.971 1.00 21.45 340 ARG A C 1
ATOM 2150 O O . ARG A 1 359 ? -18.692 13.360 6.153 1.00 26.07 340 ARG A O 1
ATOM 2158 N N . ALA A 1 360 ? -17.332 13.421 7.958 1.00 23.33 341 ALA A N 1
ATOM 2159 C CA . ALA A 1 360 ? -17.368 11.993 8.251 1.00 22.13 341 ALA A CA 1
ATOM 2160 C C . ALA A 1 360 ? -17.666 11.781 9.739 1.00 20.94 341 ALA A C 1
ATOM 2161 O O . ALA A 1 360 ? -17.125 12.487 10.573 1.00 23.58 341 ALA A O 1
ATOM 2163 N N . PHE A 1 361 ? -18.509 10.805 10.062 1.00 23.76 342 PHE A N 1
ATOM 2164 C CA . PHE A 1 361 ? -18.814 10.522 11.459 1.00 23.95 342 PHE A CA 1
ATOM 2165 C C . PHE A 1 361 ? -18.363 9.119 11.856 1.00 23.31 342 PHE A C 1
ATOM 2166 O O . PHE A 1 361 ? -18.720 8.137 11.216 1.00 25.22 342 PHE A O 1
ATOM 2174 N N . LEU A 1 362 ? -17.582 9.039 12.927 1.00 23.06 343 LEU A N 1
ATOM 2175 C CA . LEU A 1 362 ? -17.096 7.772 13.432 1.00 23.85 343 LEU A CA 1
ATOM 2176 C C . LEU A 1 362 ? -17.899 7.364 14.659 1.00 26.47 343 LEU A C 1
ATOM 2177 O O . LEU A 1 362 ? -18.085 8.155 15.570 1.00 24.43 343 LEU A O 1
ATOM 2182 N N . SER A 1 363 ? -18.374 6.127 14.669 1.00 25.44 344 SER A N 1
ATOM 2183 C CA . SER A 1 363 ? -19.144 5.621 15.799 1.00 26.48 344 SER A CA 1
ATOM 2184 C C . SER A 1 363 ? -18.633 4.246 16.204 1.00 25.08 344 SER A C 1
ATOM 2185 O O . SER A 1 363 ? -17.979 3.558 15.425 1.00 26.09 344 SER A O 1
ATOM 2188 N N . ILE A 1 364 ? -18.925 3.847 17.436 1.00 25.93 345 ILE A N 1
ATOM 2189 C CA . ILE A 1 364 ? -18.439 2.573 17.939 1.00 24.46 345 ILE A CA 1
ATOM 2190 C C . ILE A 1 364 ? -19.610 1.665 18.284 1.00 24.84 345 ILE A C 1
ATOM 2191 O O . ILE A 1 364 ? -20.582 2.085 18.926 1.00 29.90 345 ILE A O 1
ATOM 2196 N N . ILE A 1 365 ? -19.519 0.435 17.794 1.00 27.20 346 ILE A N 1
ATOM 2197 C CA . ILE A 1 365 ? -20.463 -0.621 18.133 1.00 29.40 346 ILE A CA 1
ATOM 2198 C C . ILE A 1 365 ? -19.949 -1.363 19.358 1.00 26.46 346 ILE A C 1
ATOM 2199 O O . ILE A 1 365 ? -18.815 -1.847 19.368 1.00 27.35 346 ILE A O 1
ATOM 2204 N N . GLU A 1 366 ? -20.781 -1.437 20.394 1.00 27.35 347 GLU A N 1
ATOM 2205 C CA . GLU A 1 366 ? -20.440 -2.176 21.606 1.00 25.67 347 GLU A CA 1
ATOM 2206 C C . GLU A 1 366 ? -21.213 -3.489 21.597 1.00 23.45 347 GLU A C 1
ATOM 2207 O O . GLU A 1 366 ? -22.437 -3.467 21.593 1.00 27.12 347 GLU A O 1
ATOM 2213 N N . PRO A 1 367 ? -20.497 -4.628 21.555 1.00 25.05 348 PRO A N 1
ATOM 2214 C CA . PRO A 1 367 ? -21.139 -5.946 21.452 1.00 24.32 348 PRO A CA 1
ATOM 2215 C C . PRO A 1 367 ? -22.040 -6.217 22.642 1.00 26.90 348 PRO A C 1
ATOM 2216 O O . PRO A 1 367 ? -21.872 -5.597 23.691 1.00 25.80 348 PRO A O 1
ATOM 2220 N N . PRO A 1 368 ? -22.994 -7.139 22.480 1.00 23.67 349 PRO A N 1
ATOM 2221 C CA . PRO A 1 368 ? -23.950 -7.377 23.562 1.00 22.23 349 PRO A CA 1
ATOM 2222 C C . PRO A 1 368 ? -23.322 -8.078 24.757 1.00 22.03 349 PRO A C 1
ATOM 2223 O O . PRO A 1 368 ? -22.380 -8.874 24.616 1.00 23.23 349 PRO A O 1
ATOM 2227 N N . TYR A 1 369 ? -23.864 -7.779 25.931 1.00 23.33 350 TYR A N 1
ATOM 2228 C CA . TYR A 1 369 ? -23.552 -8.528 27.146 1.00 22.08 350 TYR A CA 1
ATOM 2229 C C . TYR A 1 369 ? -24.807 -8.624 27.982 1.00 20.48 350 TYR A C 1
ATOM 2230 O O . TYR A 1 369 ? -25.646 -7.718 27.962 1.00 20.66 350 TYR A O 1
ATOM 2239 N N . PHE A 1 370 ? -24.944 -9.709 28.740 1.00 21.39 351 PHE A N 1
ATOM 2240 C CA . PHE A 1 370 ? -26.135 -9.869 29.563 1.00 19.17 351 PHE A CA 1
ATOM 2241 C C . PHE A 1 370 ? -26.068 -9.047 30.831 1.00 20.62 351 PHE A C 1
ATOM 2242 O O . PHE A 1 370 ? -25.044 -9.024 31.520 1.00 26.74 351 PHE A O 1
ATOM 2250 N N . THR A 1 371 ? -27.178 -8.378 31.121 1.00 22.75 352 THR A N 1
ATOM 2251 C CA . THR A 1 371 ? -27.372 -7.730 32.408 1.00 24.94 352 THR A CA 1
ATOM 2252 C C . THR A 1 371 ? -28.280 -8.560 33.317 1.00 28.11 352 THR A C 1
ATOM 2253 O O . THR A 1 371 ? -28.338 -8.328 34.525 1.00 27.14 352 THR A O 1
ATOM 2257 N N . ALA A 1 372 ? -29.002 -9.515 32.729 1.00 25.33 353 ALA A N 1
ATOM 2258 C CA . ALA A 1 372 ? -29.747 -10.507 33.491 1.00 27.14 353 ALA A CA 1
ATOM 2259 C C . ALA A 1 372 ? -29.743 -11.834 32.747 1.00 23.98 353 ALA A C 1
ATOM 2260 O O . ALA A 1 372 ? -30.122 -11.890 31.576 1.00 24.10 353 ALA A O 1
ATOM 2262 N N . GLU A 1 373 ? -29.296 -12.891 33.419 1.00 21.27 354 GLU A N 1
ATOM 2263 C CA . GLU A 1 373 ? -29.444 -14.250 32.899 1.00 20.75 354 GLU A CA 1
ATOM 2264 C C . GLU A 1 373 ? -30.383 -15.032 33.798 1.00 22.28 354 GLU A C 1
ATOM 2265 O O . GLU A 1 373 ? -30.494 -14.734 35.011 1.00 20.54 354 GLU A O 1
ATOM 2271 N N . PRO A 1 374 ? -31.054 -16.050 33.240 1.00 19.70 355 PRO A N 1
ATOM 2272 C CA . PRO A 1 374 ? -31.853 -16.914 34.104 1.00 20.59 355 PRO A CA 1
ATOM 2273 C C . PRO A 1 374 ? -30.938 -17.806 34.941 1.00 19.10 355 PRO A C 1
ATOM 2274 O O . PRO A 1 374 ? -29.758 -17.937 34.634 1.00 21.62 355 PRO A O 1
ATOM 2278 N N . GLU A 1 375 ? -31.473 -18.419 35.988 1.00 19.65 356 GLU A N 1
ATOM 2279 C CA . GLU A 1 375 ? -30.703 -19.445 36.670 1.00 22.41 356 GLU A CA 1
ATOM 2280 C C . GLU A 1 375 ? -30.499 -20.612 35.691 1.00 22.87 356 GLU A C 1
ATOM 2281 O O . GLU A 1 375 ? -31.303 -20.807 34.767 1.00 25.29 356 GLU A O 1
ATOM 2287 N N . SER A 1 376 ? -29.412 -21.357 35.870 1.00 22.49 357 SER A N 1
ATOM 2288 C CA . SER A 1 376 ? -29.097 -22.496 35.004 1.00 22.21 357 SER A CA 1
ATOM 2289 C C . SER A 1 376 ? -30.183 -23.554 35.024 1.00 23.56 357 SER A C 1
ATOM 2290 O O . SER A 1 376 ? -30.397 -24.275 34.039 1.00 22.53 357 SER A O 1
ATOM 2293 N N . ARG A 1 377 ? -30.848 -23.678 36.169 1.00 22.92 358 ARG A N 1
ATOM 2294 C CA . ARG A 1 377 ? -31.953 -24.611 36.315 1.00 22.61 358 ARG A CA 1
ATOM 2295 C C . ARG A 1 377 ? -33.108 -23.934 37.007 1.00 25.76 358 ARG A C 1
ATOM 2296 O O . ARG A 1 377 ? -32.924 -23.203 37.983 1.00 29.30 358 ARG A O 1
ATOM 2304 N N . ILE A 1 378 ? -34.306 -24.165 36.492 1.00 22.26 359 ILE A N 1
ATOM 2305 C CA . ILE A 1 378 ? -35.499 -23.600 37.104 1.00 23.95 359 ILE A CA 1
ATOM 2306 C C . ILE A 1 378 ? -36.547 -24.696 37.280 1.00 29.10 359 ILE A C 1
ATOM 2307 O O . ILE A 1 378 ? -36.667 -25.597 36.449 1.00 26.75 359 ILE A O 1
ATOM 2312 N N . LEU A 1 379 ? -37.277 -24.644 38.392 1.00 30.17 360 LEU A N 1
ATOM 2313 C CA . LEU A 1 379 ? -38.344 -25.600 38.668 1.00 33.28 360 LEU A CA 1
ATOM 2314 C C . LEU A 1 379 ? -39.699 -24.925 38.580 1.00 30.88 360 LEU A C 1
ATOM 2315 O O . LEU A 1 379 ? -39.908 -23.865 39.169 1.00 35.54 360 LEU A O 1
ATOM 2320 N N . GLY A 1 380 ? -40.625 -25.541 37.855 1.00 33.28 361 GLY A N 1
ATOM 2321 C CA . GLY A 1 380 ? -41.971 -25.012 37.767 1.00 34.95 361 GLY A CA 1
ATOM 2322 C C . GLY A 1 380 ? -43.011 -26.038 38.157 1.00 32.71 361 GLY A C 1
ATOM 2323 O O . GLY A 1 380 ? -42.778 -27.241 38.050 1.00 32.71 361 GLY A O 1
ATOM 2324 N N . GLU A 1 381 ? -44.160 -25.563 38.626 1.00 39.16 362 GLU A N 1
ATOM 2325 C CA . GLU A 1 381 ? -45.241 -26.505 38.888 1.00 40.04 362 GLU A CA 1
ATOM 2326 C C . GLU A 1 381 ? -46.330 -26.343 37.840 1.00 31.89 362 GLU A C 1
ATOM 2327 O O . GLU A 1 381 ? -46.715 -25.223 37.503 1.00 35.31 362 GLU A O 1
ATOM 2333 N N . VAL A 1 382 ? -46.838 -27.490 37.396 1.00 34.19 363 VAL A N 1
ATOM 2334 C CA . VAL A 1 382 ? -47.866 -27.522 36.365 1.00 35.78 363 VAL A CA 1
ATOM 2335 C C . VAL A 1 382 ? -49.049 -26.624 36.748 1.00 40.78 363 VAL A C 1
ATOM 2336 O O . VAL A 1 382 ? -49.432 -26.545 37.920 1.00 39.65 363 VAL A O 1
ATOM 2340 N N . GLU A 1 383 ? -49.563 -25.917 35.740 1.00 37.74 364 GLU A N 1
ATOM 2341 C CA . GLU A 1 383 ? -50.661 -24.945 35.838 1.00 39.78 364 GLU A CA 1
ATOM 2342 C C . GLU A 1 383 ? -50.243 -23.583 36.396 1.00 44.17 364 GLU A C 1
ATOM 2343 O O . GLU A 1 383 ? -51.014 -22.626 36.323 1.00 50.01 364 GLU A O 1
ATOM 2349 N N . GLU A 1 384 ? -49.034 -23.482 36.941 1.00 38.44 365 GLU A N 1
ATOM 2350 C CA . GLU A 1 384 ? -48.555 -22.200 37.454 1.00 38.56 365 GLU A CA 1
ATOM 2351 C C . GLU A 1 384 ? -47.875 -21.393 36.345 1.00 38.94 365 GLU A C 1
ATOM 2352 O O . GLU A 1 384 ? -47.748 -21.861 35.216 1.00 41.41 365 GLU A O 1
ATOM 2358 N N . THR A 1 385 ? -47.454 -20.173 36.660 1.00 39.04 366 THR A N 1
ATOM 2359 C CA . THR A 1 385 ? -46.767 -19.361 35.664 1.00 38.64 366 THR A CA 1
ATOM 2360 C C . THR A 1 385 ? -45.255 -19.444 35.861 1.00 37.26 366 THR A C 1
ATOM 2361 O O . THR A 1 385 ? -44.772 -19.929 36.883 1.00 33.64 366 THR A O 1
ATOM 2365 N N . MET A 1 386 ? -44.513 -18.990 34.859 1.00 33.52 367 MET A N 1
ATOM 2366 C CA . MET A 1 386 ? -43.062 -18.989 34.927 1.00 30.63 367 MET A CA 1
ATOM 2367 C C . MET A 1 386 ? -42.492 -17.767 34.219 1.00 31.01 367 MET A C 1
ATOM 2368 O O . MET A 1 386 ? -42.896 -17.438 33.106 1.00 36.52 367 MET A O 1
ATOM 2373 N N . ASP A 1 387 ? -41.571 -17.078 34.879 1.00 27.45 368 ASP A N 1
ATOM 2374 C CA . ASP A 1 387 ? -40.872 -15.968 34.254 1.00 26.82 368 ASP A CA 1
ATOM 2375 C C . ASP A 1 387 ? -39.400 -16.297 34.101 1.00 28.24 368 ASP A C 1
ATOM 2376 O O . ASP A 1 387 ? -38.706 -16.545 35.087 1.00 29.87 368 ASP A O 1
ATOM 2381 N N . ILE A 1 388 ? -38.927 -16.308 32.859 1.00 23.56 369 ILE A N 1
ATOM 2382 C CA . ILE A 1 388 ? -37.525 -16.595 32.574 1.00 23.28 369 ILE A CA 1
ATOM 2383 C C . ILE A 1 388 ? -36.824 -15.321 32.131 1.00 25.12 369 ILE A C 1
ATOM 2384 O O . ILE A 1 388 ? -37.067 -14.805 31.042 1.00 23.35 369 ILE A O 1
ATOM 2389 N N . PRO A 1 389 ? -35.963 -14.782 32.997 1.00 20.46 370 PRO A N 1
ATOM 2390 C CA . PRO A 1 389 ? -35.331 -13.501 32.681 1.00 21.69 370 PRO A CA 1
ATOM 2391 C C . PRO A 1 389 ? -34.256 -13.601 31.607 1.00 19.96 370 PRO A C 1
ATOM 2392 O O . PRO A 1 389 ? -33.584 -14.622 31.450 1.00 21.94 370 PRO A O 1
ATOM 2396 N N . CYS A 1 390 ? -34.141 -12.523 30.842 1.00 19.62 371 CYS A N 1
ATOM 2397 C CA . CYS A 1 390 ? -33.050 -12.326 29.905 1.00 19.29 371 CYS A CA 1
ATOM 2398 C C . CYS A 1 390 ? -33.034 -10.855 29.547 1.00 20.09 371 CYS A C 1
ATOM 2399 O O . CYS A 1 390 ? -34.016 -10.329 29.029 1.00 24.44 371 CYS A O 1
ATOM 2402 N N . ARG A 1 391 ? -31.925 -10.198 29.850 1.00 19.61 372 ARG A N 1
ATOM 2403 C CA . ARG A 1 391 ? -31.755 -8.798 29.521 1.00 20.57 372 ARG A CA 1
ATOM 2404 C C . ARG A 1 391 ? -30.319 -8.581 29.093 1.00 18.78 372 ARG A C 1
ATOM 2405 O O . ARG A 1 391 ? -29.386 -9.140 29.684 1.00 22.47 372 ARG A O 1
ATOM 2413 N N . ALA A 1 392 ? -30.140 -7.776 28.047 1.00 22.34 373 ALA A N 1
ATOM 2414 C CA . ALA A 1 392 ? -28.817 -7.507 27.515 1.00 22.73 373 ALA A CA 1
ATOM 2415 C C . ALA A 1 392 ? -28.669 -6.042 27.141 1.00 22.48 373 ALA A C 1
ATOM 2416 O O . ALA A 1 392 ? -29.639 -5.379 26.770 1.00 27.76 373 ALA A O 1
ATOM 2418 N N . MET A 1 393 ? -27.442 -5.559 27.261 1.00 22.41 374 MET A N 1
ATOM 2419 C CA . MET A 1 393 ? -27.073 -4.203 26.897 1.00 24.74 374 MET A CA 1
ATOM 2420 C C . MET A 1 393 ? -26.037 -4.252 25.780 1.00 25.12 374 MET A C 1
ATOM 2421 O O . MET A 1 393 ? -25.458 -5.300 25.494 1.00 25.39 374 MET A O 1
ATOM 2426 N N . GLY A 1 394 ? -25.821 -3.111 25.142 1.00 24.42 375 GLY A N 1
ATOM 2427 C CA . GLY A 1 394 ? -24.882 -2.999 24.048 1.00 25.71 375 GLY A CA 1
ATOM 2428 C C . GLY A 1 394 ? -25.258 -1.756 23.272 1.00 23.21 375 GLY A C 1
ATOM 2429 O O . GLY A 1 394 ? -26.271 -1.122 23.575 1.00 26.13 375 GLY A O 1
ATOM 2430 N N . VAL A 1 395 ? -24.440 -1.402 22.280 1.00 24.61 376 VAL A N 1
ATOM 2431 C CA . VAL A 1 395 ? -24.710 -0.249 21.425 1.00 27.01 376 VAL A CA 1
ATOM 2432 C C . VAL A 1 395 ? -24.520 -0.660 19.967 1.00 24.24 376 VAL A C 1
ATOM 2433 O O . VAL A 1 395 ? -23.407 -0.992 19.556 1.00 24.63 376 VAL A O 1
ATOM 2437 N N . PRO A 1 396 ? -25.610 -0.676 19.185 1.00 26.05 377 PRO A N 1
ATOM 2438 C CA . PRO A 1 396 ? -26.993 -0.375 19.565 1.00 27.37 377 PRO A CA 1
ATOM 2439 C C . PRO A 1 396 ? -27.572 -1.436 20.478 1.00 26.60 377 PRO A C 1
ATOM 2440 O O . PRO A 1 396 ? -26.959 -2.497 20.633 1.00 25.87 377 PRO A O 1
ATOM 2444 N N . LEU A 1 397 ? -28.712 -1.134 21.086 1.00 28.51 378 LEU A N 1
ATOM 2445 C CA . LEU A 1 397 ? -29.299 -2.088 22.005 1.00 30.18 378 LEU A CA 1
ATOM 2446 C C . LEU A 1 397 ? -29.572 -3.382 21.266 1.00 25.78 378 LEU A C 1
ATOM 2447 O O . LEU A 1 397 ? -30.207 -3.374 20.208 1.00 26.33 378 LEU A O 1
ATOM 2452 N N . PRO A 1 398 ? -29.087 -4.473 21.874 1.00 23.00 379 PRO A N 1
ATOM 2453 C CA . PRO A 1 398 ? -29.208 -5.795 21.254 1.00 23.91 379 PRO A CA 1
ATOM 2454 C C . PRO A 1 398 ? -30.659 -6.236 21.101 1.00 22.14 379 PRO A C 1
ATOM 2455 O O . PRO A 1 398 ? -31.525 -5.891 21.921 1.00 25.37 379 PRO A O 1
ATOM 2459 N N . THR A 1 399 ? -30.908 -7.021 20.063 1.00 22.81 380 THR A N 1
ATOM 2460 C CA . THR A 1 399 ? -32.182 -7.691 19.901 1.00 23.30 380 THR A CA 1
ATOM 2461 C C . THR A 1 399 ? -32.101 -9.088 20.537 1.00 20.66 380 THR A C 1
ATOM 2462 O O . THR A 1 399 ? -31.056 -9.749 20.491 1.00 22.88 380 THR A O 1
ATOM 2466 N N . LEU A 1 400 ? -33.194 -9.519 21.155 1.00 22.42 381 LEU A N 1
ATOM 2467 C CA . LEU A 1 400 ? -33.228 -10.826 21.807 1.00 23.04 381 LEU A CA 1
ATOM 2468 C C . LEU A 1 400 ? -34.079 -11.786 21.015 1.00 26.02 381 LEU A C 1
ATOM 2469 O O . LEU A 1 400 ? -35.123 -11.408 20.468 1.00 27.55 381 LEU A O 1
ATOM 2474 N N . GLN A 1 401 ? -33.633 -13.036 20.965 1.00 23.59 382 GLN A N 1
ATOM 2475 C CA . GLN A 1 401 ? -34.378 -14.084 20.289 1.00 25.98 382 GLN A CA 1
ATOM 2476 C C . GLN A 1 401 ? -34.386 -15.326 21.168 1.00 22.54 382 GLN A C 1
ATOM 2477 O O . GLN A 1 401 ? -33.321 -15.770 21.603 1.00 22.83 382 GLN A O 1
ATOM 2483 N N . TRP A 1 402 ? -35.575 -15.875 21.409 1.00 22.80 383 TRP A N 1
ATOM 2484 C CA . TRP A 1 402 ? -35.729 -17.079 22.221 1.00 21.13 383 TRP A CA 1
ATOM 2485 C C . TRP A 1 402 ? -35.903 -18.355 21.406 1.00 27.01 383 TRP A C 1
ATOM 2486 O O . TRP A 1 402 ? -36.568 -18.368 20.363 1.00 24.23 383 TRP A O 1
ATOM 2497 N N . TYR A 1 403 ? -35.328 -19.430 21.939 1.00 22.74 384 TYR A N 1
ATOM 2498 C CA . TYR A 1 403 ? -35.497 -20.783 21.418 1.00 22.53 384 TYR A CA 1
ATOM 2499 C C . TYR A 1 403 ? -35.943 -21.719 22.531 1.00 23.32 384 TYR A C 1
ATOM 2500 O O . TYR A 1 403 ? -35.577 -21.524 23.688 1.00 21.33 384 TYR A O 1
ATOM 2509 N N . LYS A 1 404 ? -36.720 -22.744 22.186 1.00 20.40 385 LYS A N 1
ATOM 2510 C CA . LYS A 1 404 ? -36.944 -23.864 23.091 1.00 20.50 385 LYS A CA 1
ATOM 2511 C C . LYS A 1 404 ? -36.459 -25.143 22.414 1.00 22.89 385 LYS A C 1
ATOM 2512 O O . LYS A 1 404 ? -36.918 -25.478 21.315 1.00 24.50 385 LYS A O 1
ATOM 2518 N N . ASP A 1 405 ? -35.520 -25.837 23.060 1.00 20.51 386 ASP A N 1
ATOM 2519 C CA . ASP A 1 405 ? -34.920 -27.049 22.504 1.00 20.52 386 ASP A CA 1
ATOM 2520 C C . ASP A 1 405 ? -34.503 -26.837 21.044 1.00 23.51 386 ASP A C 1
ATOM 2521 O O . ASP A 1 405 ? -34.835 -27.640 20.165 1.00 24.48 386 ASP A O 1
ATOM 2526 N N . ALA A 1 406 ? -33.807 -25.725 20.815 1.00 22.50 387 ALA A N 1
ATOM 2527 C CA . ALA A 1 406 ? -33.159 -25.407 19.539 1.00 24.85 387 ALA A CA 1
ATOM 2528 C C . ALA A 1 406 ? -34.141 -25.060 18.422 1.00 25.40 387 ALA A C 1
ATOM 2529 O O . ALA A 1 406 ? -33.751 -24.967 17.259 1.00 28.06 387 ALA A O 1
ATOM 2531 N N . VAL A 1 407 ? -35.400 -24.836 18.781 1.00 24.76 388 VAL A N 1
ATOM 2532 C CA . VAL A 1 407 ? -36.402 -24.344 17.837 1.00 28.10 388 VAL A CA 1
ATOM 2533 C C . VAL A 1 407 ? -36.804 -22.917 18.211 1.00 28.18 388 VAL A C 1
ATOM 2534 O O . VAL A 1 407 ? -37.194 -22.667 19.352 1.00 25.90 388 VAL A O 1
ATOM 2538 N N . PRO A 1 408 ? -36.739 -21.976 17.252 1.00 25.62 389 PRO A N 1
ATOM 2539 C CA . PRO A 1 408 ? -37.092 -20.590 17.595 1.00 29.33 389 PRO A CA 1
ATOM 2540 C C . PRO A 1 408 ? -38.554 -20.440 17.993 1.00 27.94 389 PRO A C 1
ATOM 2541 O O . PRO A 1 408 ? -39.438 -21.074 17.407 1.00 30.57 389 PRO A O 1
ATOM 2545 N N . LEU A 1 409 ? -38.808 -19.614 19.003 1.00 26.75 390 LEU A N 1
ATOM 2546 C CA . LEU A 1 409 ? -40.167 -19.371 19.449 1.00 26.79 390 LEU A CA 1
ATOM 2547 C C . LEU A 1 409 ? -41.014 -18.758 18.328 1.00 30.05 390 LEU A C 1
ATOM 2548 O O . LEU A 1 409 ? -42.229 -18.960 18.291 1.00 35.53 390 LEU A O 1
ATOM 2553 N N . SER A 1 410 ? -40.368 -18.035 17.417 1.00 30.64 391 SER A N 1
ATOM 2554 C CA . SER A 1 410 ? -41.071 -17.457 16.267 1.00 32.83 391 SER A CA 1
ATOM 2555 C C . SER A 1 410 ? -41.671 -18.535 15.358 1.00 40.25 391 SER A C 1
ATOM 2556 O O . SER A 1 410 ? -42.666 -18.291 14.670 1.00 44.62 391 SER A O 1
ATOM 2559 N N . LYS A 1 411 ? -41.072 -19.724 15.351 1.00 31.64 392 LYS A N 1
ATOM 2560 C CA . LYS A 1 411 ? -41.600 -20.844 14.562 1.00 40.08 392 LYS A CA 1
ATOM 2561 C C . LYS A 1 411 ? -42.611 -21.687 15.340 1.00 43.50 392 LYS A C 1
ATOM 2562 O O . LYS A 1 411 ? -43.563 -22.227 14.768 1.00 39.37 392 LYS A O 1
ATOM 2568 N N . LEU A 1 412 ? -42.395 -21.810 16.646 1.00 36.90 393 LEU A N 1
ATOM 2569 C CA . LEU A 1 412 ? -43.262 -22.615 17.493 1.00 33.56 393 LEU A CA 1
ATOM 2570 C C . LEU A 1 412 ? -44.663 -22.030 17.612 1.00 42.28 393 LEU A C 1
ATOM 2571 O O . LEU A 1 412 ? -45.629 -22.770 17.813 1.00 42.64 393 LEU A O 1
ATOM 2576 N N . GLN A 1 413 ? -44.756 -20.706 17.476 1.00 39.82 394 GLN A N 1
ATOM 2577 C CA . GLN A 1 413 ? -46.007 -19.943 17.627 1.00 43.66 394 GLN A CA 1
ATOM 2578 C C . GLN A 1 413 ? -46.877 -20.449 18.786 1.00 43.03 394 GLN A C 1
ATOM 2579 O O . GLN A 1 413 ? -48.087 -20.628 18.646 1.00 41.44 394 GLN A O 1
ATOM 2585 N N . ASN A 1 414 ? -46.251 -20.678 19.937 1.00 38.74 395 ASN A N 1
ATOM 2586 C CA . ASN A 1 414 ? -46.979 -21.132 21.113 1.00 37.66 395 ASN A CA 1
ATOM 2587 C C . ASN A 1 414 ? -47.678 -19.948 21.769 1.00 39.16 395 ASN A C 1
ATOM 2588 O O . ASN A 1 414 ? -47.020 -19.010 22.218 1.00 35.43 395 ASN A O 1
ATOM 2593 N N . PRO A 1 415 ? -49.019 -19.982 21.815 1.00 37.88 396 PRO A N 1
ATOM 2594 C CA . PRO A 1 415 ? -49.814 -18.883 22.379 1.00 40.56 396 PRO A CA 1
ATOM 2595 C C . PRO A 1 415 ? -49.525 -18.623 23.854 1.00 43.92 396 PRO A C 1
ATOM 2596 O O . PRO A 1 415 ? -49.791 -17.522 24.336 1.00 47.10 396 PRO A O 1
ATOM 2600 N N . ARG A 1 416 ? -48.990 -19.617 24.558 1.00 40.84 397 ARG A N 1
ATOM 2601 C CA . ARG A 1 416 ? -48.692 -19.464 25.977 1.00 32.40 397 ARG A CA 1
ATOM 2602 C C . ARG A 1 416 ? -47.310 -18.859 26.245 1.00 33.89 397 ARG A C 1
ATOM 2603 O O . ARG A 1 416 ? -47.008 -18.484 27.380 1.00 36.73 397 ARG A O 1
ATOM 2611 N N . TYR A 1 417 ? -46.473 -18.768 25.217 1.00 31.76 398 TYR A N 1
ATOM 2612 C CA . TYR A 1 417 ? -45.141 -18.186 25.391 1.00 30.12 398 TYR A CA 1
ATOM 2613 C C . TYR A 1 417 ? -45.152 -16.706 25.008 1.00 34.28 398 TYR A C 1
ATOM 2614 O O . TYR A 1 417 ? -45.316 -16.352 23.836 1.00 37.33 398 TYR A O 1
ATOM 2623 N N . LYS A 1 418 ? -44.982 -15.840 25.998 1.00 27.12 399 LYS A N 1
ATOM 2624 C CA . LYS A 1 418 ? -45.000 -14.407 25.740 1.00 29.40 399 LYS A CA 1
ATOM 2625 C C . LYS A 1 418 ? -43.614 -13.828 25.938 1.00 27.73 399 LYS A C 1
ATOM 2626 O O . LYS A 1 418 ? -43.078 -13.861 27.047 1.00 30.96 399 LYS A O 1
ATOM 2632 N N . VAL A 1 419 ? -43.028 -13.321 24.859 1.00 28.97 400 VAL A N 1
ATOM 2633 C CA . VAL A 1 419 ? -41.743 -12.644 24.939 1.00 27.63 400 VAL A CA 1
ATOM 2634 C C . VAL A 1 419 ? -41.989 -11.198 25.349 1.00 37.62 400 VAL A C 1
ATOM 2635 O O . VAL A 1 419 ? -42.754 -10.481 24.707 1.00 32.10 400 VAL A O 1
ATOM 2639 N N . LEU A 1 420 ? -41.370 -10.784 26.446 1.00 35.86 401 LEU A N 1
ATOM 2640 C CA . LEU A 1 420 ? -41.555 -9.432 26.940 1.00 36.75 401 LEU A CA 1
ATOM 2641 C C . LEU A 1 420 ? -40.596 -8.518 26.197 1.00 37.33 401 LEU A C 1
ATOM 2642 O O . LEU A 1 420 ? -39.415 -8.839 26.063 1.00 37.39 401 LEU A O 1
ATOM 2647 N N . PRO A 1 421 ? -41.115 -7.391 25.677 1.00 42.04 402 PRO A N 1
ATOM 2648 C CA . PRO A 1 421 ? -40.375 -6.370 24.925 1.00 45.62 402 PRO A CA 1
ATOM 2649 C C . PRO A 1 421 ? -38.999 -6.049 25.509 1.00 42.92 402 PRO A C 1
ATOM 2650 O O . PRO A 1 421 ? -38.047 -5.893 24.746 1.00 42.63 402 PRO A O 1
ATOM 2654 N N . SER A 1 422 ? -38.897 -5.958 26.832 1.00 39.37 403 SER A N 1
ATOM 2655 C CA . SER A 1 422 ? -37.644 -5.696 27.538 1.00 48.54 403 SER A CA 1
ATOM 2656 C C . SER A 1 422 ? -36.727 -6.924 27.631 1.00 47.27 403 SER A C 1
ATOM 2657 O O . SER A 1 422 ? -35.567 -6.799 28.036 1.00 50.60 403 SER A O 1
ATOM 2660 N N . GLY A 1 423 ? -37.274 -8.114 27.389 1.00 41.51 404 GLY A N 1
ATOM 2661 C CA . GLY A 1 423 ? -36.425 -9.293 27.319 1.00 37.81 404 GLY A CA 1
ATOM 2662 C C . GLY A 1 423 ? -36.917 -10.659 27.778 1.00 35.93 404 GLY A C 1
ATOM 2663 O O . GLY A 1 423 ? -36.744 -11.661 27.073 1.00 33.03 404 GLY A O 1
ATOM 2664 N N . GLY A 1 424 ? -37.511 -10.712 28.959 1.00 31.13 405 GLY A N 1
ATOM 2665 C CA . GLY A 1 424 ? -37.860 -11.979 29.574 1.00 25.30 405 GLY A CA 1
ATOM 2666 C C . GLY A 1 424 ? -38.869 -12.799 28.792 1.00 26.39 405 GLY A C 1
ATOM 2667 O O . GLY A 1 424 ? -39.469 -12.325 27.829 1.00 31.81 405 GLY A O 1
ATOM 2668 N N . LEU A 1 425 ? -39.024 -14.053 29.196 1.00 22.99 406 LEU A N 1
ATOM 2669 C CA . LEU A 1 425 ? -40.074 -14.904 28.665 1.00 22.58 406 LEU A CA 1
ATOM 2670 C C . LEU A 1 425 ? -41.070 -15.182 29.777 1.00 27.86 406 LEU A C 1
ATOM 2671 O O . LEU A 1 425 ? -40.692 -15.531 30.892 1.00 28.35 406 LEU A O 1
ATOM 2676 N N . HIS A 1 426 ? -42.350 -15.010 29.473 1.00 24.63 407 HIS A N 1
ATOM 2677 C CA . HIS A 1 426 ? -43.398 -15.311 30.427 1.00 27.45 407 HIS A CA 1
ATOM 2678 C C . HIS A 1 426 ? -44.208 -16.485 29.915 1.00 33.97 407 HIS A C 1
ATOM 2679 O O . HIS A 1 426 ? -44.714 -16.452 28.793 1.00 32.02 407 HIS A O 1
ATOM 2686 N N . ILE A 1 427 ? -44.300 -17.534 30.721 1.00 26.24 408 ILE A N 1
ATOM 2687 C CA . ILE A 1 427 ? -45.113 -18.685 30.358 1.00 31.13 408 ILE A CA 1
ATOM 2688 C C . ILE A 1 427 ? -46.356 -18.780 31.232 1.00 32.56 408 ILE A C 1
ATOM 2689 O O . ILE A 1 427 ? -46.272 -18.839 32.471 1.00 30.53 408 ILE A O 1
ATOM 2694 N N . GLN A 1 428 ? -47.513 -18.791 30.574 1.00 32.21 409 GLN A N 1
ATOM 2695 C CA . GLN A 1 428 ? -48.806 -19.002 31.192 1.00 37.94 409 GLN A CA 1
ATOM 2696 C C . GLN A 1 428 ? -49.027 -20.487 31.365 1.00 41.04 409 GLN A C 1
ATOM 2697 O O . GLN A 1 428 ? -48.579 -21.281 30.534 1.00 38.34 409 GLN A O 1
ATOM 2703 N N . LYS A 1 429 ? -49.653 -20.890 32.468 1.00 36.64 410 LYS A N 1
ATOM 2704 C CA . LYS A 1 429 ? -50.191 -22.237 32.628 1.00 41.91 410 LYS A CA 1
ATOM 2705 C C . LYS A 1 429 ? -49.198 -23.319 32.216 1.00 38.01 410 LYS A C 1
ATOM 2706 O O . LYS A 1 429 ? -49.353 -23.942 31.165 1.00 40.82 410 LYS A O 1
ATOM 2712 N N . LEU A 1 430 ? -48.182 -23.531 33.044 1.00 37.88 411 LEU A N 1
ATOM 2713 C CA . LEU A 1 430 ? -47.148 -24.514 32.754 1.00 32.68 411 LEU A CA 1
ATOM 2714 C C . LEU A 1 430 ? -47.722 -25.893 32.465 1.00 39.09 411 LEU A C 1
ATOM 2715 O O . LEU A 1 430 ? -48.650 -26.342 33.127 1.00 38.77 411 LEU A O 1
ATOM 2720 N N . SER A 1 431 ? -47.153 -26.546 31.460 1.00 35.16 412 SER A N 1
ATOM 2721 C CA . SER A 1 431 ? -47.549 -27.885 31.051 1.00 39.05 412 SER A CA 1
ATOM 2722 C C . SER A 1 431 ? -46.321 -28.786 31.116 1.00 37.45 412 SER A C 1
ATOM 2723 O O . SER A 1 431 ? -45.198 -28.292 31.065 1.00 31.51 412 SER A O 1
ATOM 2726 N N . PRO A 1 432 ? -46.516 -30.107 31.242 1.00 41.49 413 PRO A N 1
ATOM 2727 C CA . PRO A 1 432 ? -45.332 -30.977 31.249 1.00 38.47 413 PRO A CA 1
ATOM 2728 C C . PRO A 1 432 ? -44.466 -30.827 29.991 1.00 34.96 413 PRO A C 1
ATOM 2729 O O . PRO A 1 432 ? -43.252 -31.010 30.057 1.00 35.94 413 PRO A O 1
ATOM 2733 N N . GLU A 1 433 ? -45.092 -30.483 28.870 1.00 32.88 414 GLU A N 1
ATOM 2734 C CA . GLU A 1 433 ? -44.397 -30.313 27.600 1.00 37.01 414 GLU A CA 1
ATOM 2735 C C . GLU A 1 433 ? -43.421 -29.133 27.622 1.00 31.70 414 GLU A C 1
ATOM 2736 O O . GLU A 1 433 ? -42.532 -29.040 26.777 1.00 31.96 414 GLU A O 1
ATOM 2742 N N . ASP A 1 434 ? -43.593 -28.233 28.584 1.00 31.26 415 ASP A N 1
ATOM 2743 C CA . ASP A 1 434 ? -42.740 -27.049 28.681 1.00 27.52 415 ASP A CA 1
ATOM 2744 C C . ASP A 1 434 ? -41.359 -27.358 29.247 1.00 29.19 415 ASP A C 1
ATOM 2745 O O . ASP A 1 434 ? -40.458 -26.531 29.154 1.00 27.30 415 ASP A O 1
ATOM 2750 N N . SER A 1 435 ? -41.198 -28.530 29.858 1.00 26.55 416 SER A N 1
ATOM 2751 C CA . SER A 1 435 ? -39.888 -28.937 30.332 1.00 24.76 416 SER A CA 1
ATOM 2752 C C . SER A 1 435 ? -38.920 -28.949 29.161 1.00 23.30 416 SER A C 1
ATOM 2753 O O . SER A 1 435 ? -39.287 -29.332 28.050 1.00 26.97 416 SER A O 1
ATOM 2756 N N . 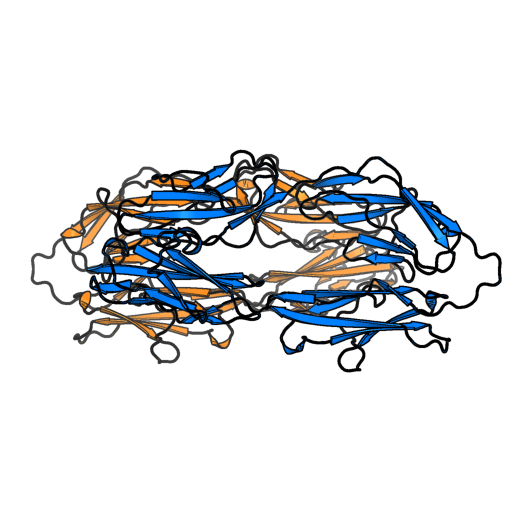GLY A 1 436 ? -37.691 -28.516 29.411 1.00 22.36 417 GLY A N 1
ATOM 2757 C CA . GLY A 1 436 ? -36.680 -28.524 28.377 1.00 23.52 417 GLY A CA 1
ATOM 2758 C C . GLY A 1 436 ? -35.785 -27.317 28.477 1.00 22.13 417 GLY A C 1
ATOM 2759 O O . GLY A 1 436 ? -35.794 -26.607 29.475 1.00 21.08 417 GLY A O 1
ATOM 2760 N N . ILE A 1 437 ? -35.012 -27.074 27.430 1.00 19.88 418 ILE A N 1
ATOM 2761 C CA . ILE A 1 437 ? -34.045 -25.998 27.470 1.00 19.54 418 ILE A CA 1
ATOM 2762 C C . ILE A 1 437 ? -34.592 -24.779 26.751 1.00 23.35 418 ILE A C 1
ATOM 2763 O O . ILE A 1 437 ? -35.047 -24.872 25.608 1.00 26.14 418 ILE A O 1
ATOM 2768 N N . PHE A 1 438 ? -34.577 -23.649 27.451 1.00 19.67 419 PHE A N 1
ATOM 2769 C CA . PHE A 1 438 ? -34.898 -22.358 26.855 1.00 19.70 419 PHE A CA 1
ATOM 2770 C C . PHE A 1 438 ? -33.625 -21.550 26.712 1.00 19.96 419 PHE A C 1
ATOM 2771 O O . PHE A 1 438 ? -32.833 -21.409 27.646 1.00 21.61 419 PHE A O 1
ATOM 2779 N N . GLN A 1 439 ? -33.440 -20.999 25.533 1.00 19.18 420 GLN A N 1
ATOM 2780 C CA . GLN A 1 439 ? -32.206 -20.367 25.169 1.00 19.07 420 GLN A CA 1
ATOM 2781 C C . GLN A 1 439 ? -32.510 -18.944 24.697 1.00 19.61 420 GLN A C 1
ATOM 2782 O O . GLN A 1 439 ? -33.405 -18.751 23.876 1.00 19.86 420 GLN A O 1
ATOM 2788 N N . CYS A 1 440 ? -31.786 -17.962 25.232 1.00 18.89 421 CYS A N 1
ATOM 2789 C CA . CYS A 1 440 ? -31.950 -16.558 24.852 1.00 18.90 421 CYS A CA 1
ATOM 2790 C C . CYS A 1 440 ? -30.678 -16.049 24.187 1.00 18.58 421 CYS A C 1
ATOM 2791 O O . CYS A 1 440 ? -29.597 -16.072 24.800 1.00 18.65 421 CYS A O 1
ATOM 2794 N N . PHE A 1 441 ? -30.798 -15.592 22.933 1.00 18.23 422 PHE A N 1
ATOM 2795 C CA . PHE A 1 441 ? -29.674 -15.022 22.205 1.00 17.96 422 PHE A CA 1
ATOM 2796 C C . PHE A 1 441 ? -29.822 -13.509 22.133 1.00 19.09 422 PHE A C 1
ATOM 2797 O O . PHE A 1 441 ? -30.911 -13.023 21.843 1.00 21.30 422 PHE A O 1
ATOM 2805 N N . ALA A 1 442 ? -28.730 -12.793 22.394 1.00 18.14 423 ALA A N 1
ATOM 2806 C CA . ALA A 1 442 ? -28.689 -11.338 22.265 1.00 21.06 423 ALA A CA 1
ATOM 2807 C C . ALA A 1 442 ? -27.699 -10.947 21.179 1.00 23.10 423 ALA A C 1
ATOM 2808 O O . ALA A 1 442 ? -26.546 -11.395 21.189 1.00 22.41 423 ALA A O 1
ATOM 2810 N N . SER A 1 443 ? -28.124 -10.104 20.247 1.00 20.02 424 SER A N 1
ATOM 2811 C CA . SER A 1 443 ? -27.218 -9.782 19.156 1.00 20.17 424 SER A CA 1
ATOM 2812 C C . SER A 1 443 ? -27.357 -8.357 18.668 1.00 21.58 424 SER A C 1
ATOM 2813 O O . SER A 1 443 ? -28.430 -7.766 18.746 1.00 20.96 424 SER A O 1
ATOM 2816 N N . ASN A 1 444 ? -26.241 -7.820 18.194 1.00 22.53 425 ASN A N 1
ATOM 2817 C CA . ASN A 1 444 ? -26.228 -6.606 17.384 1.00 20.63 425 ASN A CA 1
ATOM 2818 C C . ASN A 1 444 ? -25.095 -6.746 16.370 1.00 27.73 425 ASN A C 1
ATOM 2819 O O . ASN A 1 444 ? -24.510 -7.832 16.230 1.00 26.41 425 ASN A O 1
ATOM 2824 N N . GLU A 1 445 ? -24.778 -5.660 15.667 1.00 28.02 426 GLU A N 1
ATOM 2825 C CA . GLU A 1 445 ? -23.780 -5.701 14.603 1.00 30.54 426 GLU A CA 1
ATOM 2826 C C . GLU A 1 445 ? -22.388 -6.100 15.104 1.00 31.70 426 GLU A C 1
ATOM 2827 O O . GLU A 1 445 ? -21.540 -6.526 14.318 1.00 31.04 426 GLU A O 1
ATOM 2833 N N . GLY A 1 446 ? -22.159 -5.973 16.408 1.00 26.23 427 GLY A N 1
ATOM 2834 C CA . GLY A 1 446 ? -20.871 -6.298 17.000 1.00 24.34 427 GLY A CA 1
ATOM 2835 C C . GLY A 1 446 ? -20.705 -7.744 17.443 1.00 29.49 427 GLY A C 1
ATOM 2836 O O . GLY A 1 446 ? -19.597 -8.176 17.753 1.00 29.76 427 GLY A O 1
ATOM 2837 N N . GLY A 1 447 ? -21.800 -8.496 17.489 1.00 26.31 428 GLY A N 1
ATOM 2838 C CA . GLY A 1 447 ? -21.705 -9.904 17.834 1.00 28.19 428 GLY A CA 1
ATOM 2839 C C . GLY A 1 447 ? -22.950 -10.478 18.494 1.00 26.66 428 GLY A C 1
ATOM 2840 O O . GLY A 1 447 ? -23.994 -9.835 18.571 1.00 23.67 428 GLY A O 1
ATOM 2841 N N . GLU A 1 448 ? -22.826 -11.718 18.948 1.00 25.47 429 GLU A N 1
ATOM 2842 C CA . GLU A 1 448 ? -23.950 -12.456 19.514 1.00 24.79 429 GLU A CA 1
ATOM 2843 C C . GLU A 1 448 ? -23.508 -13.174 20.787 1.00 26.91 429 GLU A C 1
ATOM 2844 O O . GLU A 1 448 ? -22.423 -13.754 20.838 1.00 28.88 429 GLU A O 1
ATOM 2850 N N . VAL A 1 449 ? -24.341 -13.123 21.822 1.00 23.15 430 VAL A N 1
ATOM 2851 C CA . VAL A 1 449 ? -24.087 -13.893 23.034 1.00 23.08 430 VAL A CA 1
ATOM 2852 C C . VAL A 1 449 ? -25.326 -14.724 23.344 1.00 17.70 430 VAL A C 1
ATOM 2853 O O . VAL A 1 449 ? -26.403 -14.442 22.834 1.00 20.39 430 VAL A O 1
ATOM 2857 N N . GLN A 1 450 ? -25.180 -15.746 24.177 1.00 20.43 431 GLN A N 1
ATOM 2858 C CA . GLN A 1 450 ? -26.315 -16.587 24.482 1.00 17.78 431 GLN A CA 1
ATOM 2859 C C . GLN A 1 450 ? -26.300 -17.034 25.931 1.00 17.98 431 GLN A C 1
ATOM 2860 O O . GLN A 1 450 ? -25.238 -17.141 26.570 1.00 19.84 431 GLN A O 1
ATOM 2866 N N . THR A 1 451 ? -27.493 -17.257 26.455 1.00 18.45 432 THR A N 1
ATOM 2867 C CA . THR A 1 451 ? -27.645 -17.826 27.783 1.00 19.40 432 THR A CA 1
ATOM 2868 C C . THR A 1 451 ? -28.772 -18.841 27.721 1.00 21.16 432 THR A C 1
ATOM 2869 O O . THR A 1 451 ? -29.547 -18.845 26.768 1.00 19.11 432 THR A O 1
ATOM 2873 N N . HIS A 1 452 ? -28.849 -19.751 28.684 1.00 17.87 433 HIS A N 1
ATOM 2874 C CA . HIS A 1 452 ? -29.925 -20.721 28.647 1.00 18.13 433 HIS A CA 1
ATOM 2875 C C . HIS A 1 452 ? -30.266 -21.248 30.025 1.00 22.15 433 HIS A C 1
ATOM 2876 O O . HIS A 1 452 ? -29.519 -21.042 30.988 1.00 20.75 433 HIS A O 1
ATOM 2883 N N . THR A 1 453 ? -31.417 -21.897 30.106 1.00 18.69 434 THR A N 1
ATOM 2884 C CA . THR A 1 453 ? -31.835 -22.546 31.332 1.00 18.84 434 THR A CA 1
ATOM 2885 C C . THR A 1 453 ? -32.479 -23.869 30.982 1.00 24.06 434 THR A C 1
ATOM 2886 O O . THR A 1 453 ? -32.980 -24.053 29.870 1.00 20.34 434 THR A O 1
ATOM 2890 N N . TYR A 1 454 ? -32.452 -24.792 31.934 1.00 19.42 435 TYR A N 1
ATOM 2891 C CA . TYR A 1 454 ? -33.206 -26.013 31.831 1.00 21.07 435 TYR A CA 1
ATOM 2892 C C . TYR A 1 454 ? -34.383 -25.901 32.770 1.00 23.90 435 TYR A C 1
ATOM 2893 O O . TYR A 1 454 ? -34.195 -25.734 33.970 1.00 21.84 435 TYR A O 1
ATOM 2902 N N . LEU A 1 455 ? -35.583 -25.955 32.209 1.00 20.94 436 LEU A N 1
ATOM 2903 C CA . LEU A 1 455 ? -36.820 -25.885 32.976 1.00 22.68 436 LEU A CA 1
ATOM 2904 C C . LEU A 1 455 ? -37.371 -27.279 33.239 1.00 28.74 436 LEU A C 1
ATOM 2905 O O . LEU A 1 455 ? -37.565 -28.069 32.310 1.00 26.09 436 LEU A O 1
ATOM 2910 N N . ASP A 1 456 ? -37.625 -27.572 34.508 1.00 26.34 437 ASP A N 1
ATOM 2911 C CA . ASP A 1 456 ? -38.208 -28.846 34.919 1.00 28.26 437 ASP A CA 1
ATOM 2912 C C . ASP A 1 456 ? -39.603 -28.602 35.484 1.00 30.66 437 ASP A C 1
ATOM 2913 O O . ASP A 1 456 ? -39.749 -28.005 36.549 1.00 35.02 437 ASP A O 1
ATOM 2918 N N . VAL A 1 457 ? -40.621 -29.051 34.756 1.00 29.05 438 VAL A N 1
ATOM 2919 C CA . VAL A 1 457 ? -42.003 -28.859 35.170 1.00 30.42 438 VAL A CA 1
ATOM 2920 C C . VAL A 1 457 ? -42.551 -30.087 35.884 1.00 40.73 438 VAL A C 1
ATOM 2921 O O . VAL A 1 457 ? -42.601 -31.170 35.304 1.00 41.55 438 VAL A O 1
ATOM 2925 N N . THR A 1 458 ? -42.959 -29.911 37.139 1.00 33.70 439 THR A N 1
ATOM 2926 C CA . THR A 1 458 ? -43.617 -30.978 37.886 1.00 44.45 439 THR A CA 1
ATOM 2927 C C . THR A 1 458 ? -44.800 -30.427 38.670 1.00 43.74 439 THR A C 1
ATOM 2928 O O . THR A 1 458 ? -45.738 -29.890 38.086 1.00 42.20 439 THR A O 1
ATOM 2932 N N . ASP B 1 83 ? 14.953 2.947 -7.466 1.00 52.27 64 ASP B N 1
ATOM 2933 C CA . ASP B 1 83 ? 13.891 3.938 -7.585 1.00 46.04 64 ASP B CA 1
ATOM 2934 C C . ASP B 1 83 ? 12.914 3.818 -6.413 1.00 45.74 64 ASP B C 1
ATOM 2935 O O . ASP B 1 83 ? 12.964 4.608 -5.468 1.00 45.11 64 ASP B O 1
ATOM 2940 N N . VAL B 1 84 ? 12.030 2.826 -6.477 1.00 46.56 65 VAL B N 1
ATOM 2941 C CA . VAL B 1 84 ? 11.127 2.527 -5.370 1.00 38.77 65 VAL B CA 1
ATOM 2942 C C . VAL B 1 84 ? 11.569 1.226 -4.706 1.00 36.18 65 VAL B C 1
ATOM 2943 O O . VAL B 1 84 ? 11.497 0.170 -5.324 1.00 30.79 65 VAL B O 1
ATOM 2947 N N . ALA B 1 85 ? 12.052 1.309 -3.469 1.00 35.57 66 ALA B N 1
ATOM 2948 C CA . ALA B 1 85 ? 12.492 0.112 -2.750 1.00 36.41 66 ALA B CA 1
ATOM 2949 C C . ALA B 1 85 ? 11.297 -0.786 -2.492 1.00 30.62 66 ALA B C 1
ATOM 2950 O O . ALA B 1 85 ? 10.182 -0.290 -2.328 1.00 29.19 66 ALA B O 1
ATOM 2952 N N . PRO B 1 86 ? 11.521 -2.113 -2.455 1.00 27.73 67 PRO B N 1
ATOM 2953 C CA . PRO B 1 86 ? 10.391 -3.026 -2.237 1.00 27.25 67 PRO B CA 1
ATOM 2954 C C . PRO B 1 86 ? 9.720 -2.796 -0.893 1.00 25.06 67 PRO B C 1
ATOM 2955 O O . PRO B 1 86 ? 10.369 -2.457 0.103 1.00 26.77 67 PRO B O 1
ATOM 2959 N N . TYR B 1 87 ? 8.408 -2.987 -0.860 1.00 24.82 68 TYR B N 1
ATOM 2960 C CA . TYR B 1 87 ? 7.657 -2.899 0.375 1.00 23.16 68 TYR B CA 1
ATOM 2961 C C . TYR B 1 87 ? 6.468 -3.833 0.265 1.00 26.12 68 TYR B C 1
ATOM 2962 O O . TYR B 1 87 ? 6.027 -4.151 -0.846 1.00 27.60 68 TYR B O 1
ATOM 2971 N N . PHE B 1 88 ? 5.965 -4.280 1.406 1.00 25.10 69 PHE B N 1
ATOM 2972 C CA . PHE B 1 88 ? 4.883 -5.257 1.420 1.00 23.37 69 PHE B CA 1
ATOM 2973 C C . PHE B 1 88 ? 3.528 -4.573 1.375 1.00 30.24 69 PHE B C 1
ATOM 2974 O O . PHE B 1 88 ? 3.298 -3.563 2.037 1.00 27.94 69 PHE B O 1
ATOM 2982 N N . LYS B 1 89 ? 2.623 -5.156 0.607 1.00 26.53 70 LYS B N 1
ATOM 2983 C CA . LYS B 1 89 ? 1.276 -4.653 0.460 1.00 27.63 70 LYS B CA 1
ATOM 2984 C C . LYS B 1 89 ? 0.394 -5.094 1.593 1.00 29.25 70 LYS B C 1
ATOM 2985 O O . LYS B 1 89 ? -0.546 -4.427 1.926 1.00 31.90 70 LYS B O 1
ATOM 2991 N N . THR B 1 90 ? 0.701 -6.225 2.182 1.00 26.47 71 THR B N 1
ATOM 2992 C CA . THR B 1 90 ? -0.064 -6.714 3.300 1.00 27.89 71 THR B CA 1
ATOM 2993 C C . THR B 1 90 ? 0.777 -7.178 4.504 1.00 36.38 71 THR B C 1
ATOM 2994 O O . THR B 1 90 ? 1.942 -7.297 4.399 1.00 42.95 71 THR B O 1
ATOM 2998 N N . GLU B 1 91 ? 0.105 -7.392 5.623 1.00 38.52 72 GLU B N 1
ATOM 2999 C CA . GLU B 1 91 ? 0.689 -7.823 6.877 1.00 47.31 72 GLU B CA 1
ATOM 3000 C C . GLU B 1 91 ? 0.353 -9.296 7.070 1.00 52.90 72 GLU B C 1
ATOM 3001 O O . GLU B 1 91 ? -0.689 -9.752 6.649 1.00 43.13 72 GLU B O 1
ATOM 3007 N N . PRO B 1 92 ? 1.315 -10.052 7.722 1.00 52.09 73 PRO B N 1
ATOM 3008 C CA . PRO B 1 92 ? 0.970 -11.476 7.871 1.00 54.78 73 PRO B CA 1
ATOM 3009 C C . PRO B 1 92 ? -0.169 -11.633 8.839 1.00 48.25 73 PRO B C 1
ATOM 3010 O O . PRO B 1 92 ? -0.391 -10.730 9.590 1.00 48.60 73 PRO B O 1
ATOM 3014 N N . GLY B 1 93 ? -0.868 -12.755 8.836 1.00 55.78 74 GLY B N 1
ATOM 3015 C CA . GLY B 1 93 ? -1.937 -12.923 9.803 1.00 51.92 74 GLY B CA 1
ATOM 3016 C C . GLY B 1 93 ? -1.545 -13.630 11.100 1.00 45.72 74 GLY B C 1
ATOM 3017 O O . GLY B 1 93 ? -0.400 -13.917 11.339 1.00 43.76 74 GLY B O 1
ATOM 3018 N N . LEU B 1 94 ? -2.524 -13.894 11.946 1.00 45.12 75 LEU B N 1
ATOM 3019 C CA . LEU B 1 94 ? -2.296 -14.598 13.181 1.00 43.14 75 LEU B CA 1
ATOM 3020 C C . LEU B 1 94 ? -2.028 -16.027 12.849 1.00 31.11 75 LEU B C 1
ATOM 3021 O O . LEU B 1 94 ? -2.241 -16.423 11.754 1.00 33.88 75 LEU B O 1
ATOM 3026 N N . PRO B 1 95 ? -1.557 -16.798 13.795 1.00 30.30 76 PRO B N 1
ATOM 3027 C CA . PRO B 1 95 ? -1.335 -18.213 13.469 1.00 29.38 76 PRO B CA 1
ATOM 3028 C C . PRO B 1 95 ? -2.567 -18.966 12.939 1.00 33.52 76 PRO B C 1
ATOM 3029 O O . PRO B 1 95 ? -3.650 -18.694 13.385 1.00 34.46 76 PRO B O 1
ATOM 3033 N N . GLN B 1 96 ? -2.380 -19.876 11.999 1.00 29.23 77 GLN B N 1
ATOM 3034 C CA . GLN B 1 96 ? -3.481 -20.670 11.453 1.00 32.72 77 GLN B CA 1
ATOM 3035 C C . GLN B 1 96 ? -3.193 -22.147 11.651 1.00 27.08 77 GLN B C 1
ATOM 3036 O O . GLN B 1 96 ? -2.048 -22.579 11.485 1.00 29.90 77 GLN B O 1
ATOM 3042 N N . ILE B 1 97 ? -4.208 -22.925 12.017 1.00 28.81 78 ILE B N 1
ATOM 3043 C CA . ILE B 1 97 ? -4.038 -24.371 12.071 1.00 29.06 78 ILE B CA 1
ATOM 3044 C C . ILE B 1 97 ? -4.724 -24.974 10.851 1.00 24.22 78 ILE B C 1
ATOM 3045 O O . ILE B 1 97 ? -5.872 -24.657 10.537 1.00 28.96 78 ILE B O 1
ATOM 3050 N N . HIS B 1 98 ? -3.980 -25.816 10.147 1.00 20.98 79 HIS B N 1
ATOM 3051 C CA . HIS B 1 98 ? -4.456 -26.438 8.931 1.00 21.83 79 HIS B CA 1
ATOM 3052 C C . HIS B 1 98 ? -4.515 -27.956 9.075 1.00 21.50 79 HIS B C 1
ATOM 3053 O O . HIS B 1 98 ? -3.892 -28.522 9.965 1.00 27.39 79 HIS B O 1
ATOM 3060 N N . LEU B 1 99 ? -5.238 -28.619 8.180 1.00 21.42 80 LEU B N 1
ATOM 3061 C CA . LEU B 1 99 ? -5.395 -30.073 8.276 1.00 19.91 80 LEU B CA 1
ATOM 3062 C C . LEU B 1 99 ? -4.394 -30.819 7.416 1.00 20.69 80 LEU B C 1
ATOM 3063 O O . LEU B 1 99 ? -4.101 -30.393 6.296 1.00 22.48 80 LEU B O 1
ATOM 3068 N N . GLU B 1 100 ? -3.874 -31.937 7.930 1.00 22.10 81 GLU B N 1
ATOM 3069 C CA . GLU B 1 100 ? -3.123 -32.884 7.097 1.00 21.29 81 GLU B CA 1
ATOM 3070 C C . GLU B 1 100 ? -3.851 -33.201 5.800 1.00 23.21 81 GLU B C 1
ATOM 3071 O O . GLU B 1 100 ? -5.047 -33.496 5.801 1.00 25.17 81 GLU B O 1
ATOM 3077 N N . GLY B 1 101 ? -3.124 -33.169 4.689 1.00 22.94 82 GLY B N 1
ATOM 3078 C CA . GLY B 1 101 ? -3.707 -33.528 3.412 1.00 26.16 82 GLY B CA 1
ATOM 3079 C C . GLY B 1 101 ? -4.335 -32.368 2.671 1.00 25.25 82 GLY B C 1
ATOM 3080 O O . GLY B 1 101 ? -4.693 -32.495 1.502 1.00 27.25 82 GLY B O 1
ATOM 3081 N N . ASN B 1 102 ? -4.489 -31.231 3.343 1.00 21.52 83 ASN B N 1
ATOM 3082 C CA . ASN B 1 102 ? -5.047 -30.056 2.677 1.00 24.21 83 ASN B CA 1
ATOM 3083 C C . ASN B 1 102 ? -3.986 -29.240 1.941 1.00 21.95 83 ASN B C 1
ATOM 3084 O O . ASN B 1 102 ? -2.801 -29.286 2.276 1.00 22.09 83 ASN B O 1
ATOM 3089 N N . ARG B 1 103 ? -4.447 -28.485 0.948 1.00 19.98 84 ARG B N 1
ATOM 3090 C CA . ARG B 1 103 ? -3.625 -27.547 0.188 1.00 21.74 84 ARG B CA 1
ATOM 3091 C C . ARG B 1 103 ? -3.357 -26.277 0.991 1.00 21.07 84 ARG B C 1
ATOM 3092 O O . ARG B 1 103 ? -4.241 -25.751 1.681 1.00 22.06 84 ARG B O 1
ATOM 3100 N N . LEU B 1 104 ? -2.123 -25.793 0.900 1.00 19.25 85 LEU B N 1
ATOM 3101 C CA . LEU B 1 104 ? -1.761 -24.489 1.433 1.00 20.79 85 LEU B CA 1
ATOM 3102 C C . LEU B 1 104 ? -1.182 -23.642 0.309 1.00 20.78 85 LEU B C 1
ATOM 3103 O O . LEU B 1 104 ? -0.343 -24.131 -0.435 1.00 21.45 85 LEU B O 1
ATOM 3108 N N . VAL B 1 105 ? -1.644 -22.402 0.172 1.00 19.92 86 VAL B N 1
ATOM 3109 C CA . VAL B 1 105 ? -1.016 -21.461 -0.748 1.00 18.00 86 VAL B CA 1
ATOM 3110 C C . VAL B 1 105 ? -0.581 -20.223 0.005 1.00 22.57 86 VAL B C 1
ATOM 3111 O O . VAL B 1 105 ? -1.402 -19.541 0.610 1.00 23.51 86 VAL B O 1
ATOM 3115 N N . LEU B 1 106 ? 0.723 -19.971 0.014 1.00 18.67 87 LEU B N 1
ATOM 3116 C CA . LEU B 1 106 ? 1.253 -18.745 0.587 1.00 17.58 87 LEU B CA 1
ATOM 3117 C C . LEU B 1 106 ? 1.514 -17.762 -0.523 1.00 18.27 87 LEU B C 1
ATOM 3118 O O . LEU B 1 106 ? 1.941 -18.156 -1.604 1.00 20.02 87 LEU B O 1
ATOM 3123 N N . THR B 1 107 ? 1.251 -16.490 -0.255 1.00 17.67 88 THR B N 1
ATOM 3124 C CA . THR B 1 107 ? 1.544 -15.456 -1.248 1.00 17.63 88 THR B CA 1
ATOM 3125 C C . THR B 1 107 ? 2.418 -14.350 -0.664 1.00 20.45 88 THR B C 1
ATOM 3126 O O . THR B 1 107 ? 2.317 -14.011 0.516 1.00 21.26 88 THR B O 1
ATOM 3130 N N . CYS B 1 108 ? 3.285 -13.812 -1.517 1.00 20.67 89 CYS B N 1
ATOM 3131 C CA . CYS B 1 108 ? 4.193 -12.740 -1.136 1.00 21.81 89 CYS B CA 1
ATOM 3132 C C . CYS B 1 108 ? 3.748 -11.506 -1.906 1.00 22.33 89 CYS B C 1
ATOM 3133 O O . CYS B 1 108 ? 4.078 -11.361 -3.075 1.00 23.49 89 CYS B O 1
ATOM 3136 N N . LEU B 1 109 ? 2.965 -10.642 -1.271 1.00 24.17 90 LEU B N 1
ATOM 3137 C CA . LEU B 1 109 ? 2.380 -9.523 -2.002 1.00 25.93 90 LEU B CA 1
ATOM 3138 C C . LEU B 1 109 ? 3.147 -8.241 -1.727 1.00 21.52 90 LEU B C 1
ATOM 3139 O O . LEU B 1 109 ? 3.110 -7.712 -0.617 1.00 22.93 90 LEU B O 1
ATOM 3144 N N . ALA B 1 110 ? 3.856 -7.756 -2.749 1.00 20.01 91 ALA B N 1
ATOM 3145 C CA . ALA B 1 110 ? 4.772 -6.640 -2.579 1.00 20.35 91 ALA B CA 1
ATOM 3146 C C . ALA B 1 110 ? 4.730 -5.722 -3.784 1.00 27.20 91 ALA B C 1
ATOM 3147 O O . ALA B 1 110 ? 4.213 -6.090 -4.835 1.00 27.69 91 ALA B O 1
ATOM 3149 N N . GLU B 1 111 ? 5.279 -4.524 -3.603 1.00 25.22 92 GLU B N 1
ATOM 3150 C CA . GLU B 1 111 ? 5.377 -3.519 -4.647 1.00 27.58 92 GLU B CA 1
ATOM 3151 C C . GLU B 1 111 ? 6.773 -2.931 -4.650 1.00 36.00 92 GLU B C 1
ATOM 3152 O O . GLU B 1 111 ? 7.532 -3.099 -3.691 1.00 28.35 92 GLU B O 1
ATOM 3158 N N . GLY B 1 112 ? 7.097 -2.214 -5.720 1.00 35.08 93 GLY B N 1
ATOM 3159 C CA . GLY B 1 112 ? 8.382 -1.559 -5.838 1.00 31.98 93 GLY B CA 1
ATOM 3160 C C . GLY B 1 112 ? 8.854 -1.612 -7.273 1.00 30.93 93 GLY B C 1
ATOM 3161 O O . GLY B 1 112 ? 8.194 -2.217 -8.125 1.00 32.15 93 GLY B O 1
ATOM 3162 N N . SER B 1 113 ? 9.997 -0.993 -7.547 1.00 32.28 94 SER B N 1
ATOM 3163 C CA . SER B 1 113 ? 10.519 -0.954 -8.907 1.00 33.82 94 SER B CA 1
ATOM 3164 C C . SER B 1 113 ? 10.868 -2.334 -9.457 1.00 38.03 94 SER B C 1
ATOM 3165 O O . SER B 1 113 ? 11.246 -3.250 -8.718 1.00 32.20 94 SER B O 1
ATOM 3168 N N . TRP B 1 114 ? 10.719 -2.465 -10.771 1.00 35.49 95 TRP B N 1
ATOM 3169 C CA . TRP B 1 114 ? 11.103 -3.656 -11.518 1.00 33.28 95 TRP B CA 1
ATOM 3170 C C . TRP B 1 114 ? 12.600 -3.928 -11.399 1.00 37.03 95 TRP B C 1
ATOM 3171 O O . TRP B 1 114 ? 13.394 -2.989 -11.336 1.00 41.18 95 TRP B O 1
ATOM 3182 N N . PRO B 1 115 ? 12.998 -5.212 -11.368 1.00 34.85 96 PRO B N 1
ATOM 3183 C CA . PRO B 1 115 ? 12.146 -6.404 -11.342 1.00 35.97 96 PRO B CA 1
ATOM 3184 C C . PRO B 1 115 ? 11.970 -6.940 -9.926 1.00 31.96 96 PRO B C 1
ATOM 3185 O O . PRO B 1 115 ? 12.963 -7.071 -9.211 1.00 33.40 96 PRO B O 1
ATOM 3189 N N . LEU B 1 116 ? 10.741 -7.251 -9.530 1.00 33.66 97 LEU B N 1
ATOM 3190 C CA . LEU B 1 116 ? 10.516 -7.805 -8.199 1.00 26.29 97 LEU B CA 1
ATOM 3191 C C . LEU B 1 116 ? 10.690 -9.316 -8.232 1.00 27.89 97 LEU B C 1
ATOM 3192 O O . LEU B 1 116 ? 10.112 -10.003 -9.077 1.00 28.97 97 LEU B O 1
ATOM 3197 N N . GLU B 1 117 ? 11.503 -9.839 -7.321 1.00 22.87 98 GLU B N 1
ATOM 3198 C CA . GLU B 1 117 ? 11.651 -11.278 -7.203 1.00 24.12 98 GLU B CA 1
ATOM 3199 C C . GLU B 1 117 ? 11.344 -11.710 -5.776 1.00 19.58 98 GLU B C 1
ATOM 3200 O O . GLU B 1 117 ? 11.461 -10.920 -4.845 1.00 21.45 98 GLU B O 1
ATOM 3206 N N . PHE B 1 118 ? 10.939 -12.963 -5.631 1.00 20.78 99 PHE B N 1
ATOM 3207 C CA . PHE B 1 118 ? 10.474 -13.490 -4.348 1.00 19.76 99 PHE B CA 1
ATOM 3208 C C . PHE B 1 118 ? 11.131 -14.803 -3.999 1.00 20.86 99 PHE B C 1
ATOM 3209 O O . PHE B 1 118 ? 11.424 -15.607 -4.880 1.00 22.54 99 PHE B O 1
ATOM 3217 N N . LYS B 1 119 ? 11.358 -15.030 -2.710 1.00 19.01 100 LYS B N 1
ATOM 3218 C CA . LYS B 1 119 ? 11.703 -16.368 -2.257 1.00 21.23 100 LYS B CA 1
ATOM 3219 C C . LYS B 1 119 ? 11.116 -16.632 -0.885 1.00 19.72 100 LYS B C 1
ATOM 3220 O O . LYS B 1 119 ? 10.638 -15.717 -0.200 1.00 19.71 100 LYS B O 1
ATOM 3226 N N . TRP B 1 120 ? 11.136 -17.901 -0.500 1.00 21.44 101 TRP B N 1
ATOM 3227 C CA . TRP B 1 120 ? 10.475 -18.350 0.720 1.00 21.30 101 TRP B CA 1
ATOM 3228 C C . TRP B 1 120 ? 11.395 -19.053 1.682 1.00 25.87 101 TRP B C 1
ATOM 3229 O O . TRP B 1 120 ? 12.293 -19.800 1.287 1.00 24.70 101 TRP B O 1
ATOM 3240 N N . ILE B 1 121 ? 11.123 -18.826 2.961 1.00 24.53 102 ILE B N 1
ATOM 3241 C CA . ILE B 1 121 ? 11.888 -19.406 4.045 1.00 26.49 102 ILE B CA 1
ATOM 3242 C C . ILE B 1 121 ? 10.934 -20.086 5.015 1.00 26.13 102 ILE B C 1
ATOM 3243 O O . ILE B 1 121 ? 9.881 -19.532 5.341 1.00 25.44 102 ILE B O 1
ATOM 3248 N N . ARG B 1 122 ? 11.274 -21.294 5.454 1.00 26.59 103 ARG B N 1
ATOM 3249 C CA . ARG B 1 122 ? 10.566 -21.895 6.581 1.00 31.40 103 ARG B CA 1
ATOM 3250 C C . ARG B 1 122 ? 11.541 -22.063 7.734 1.00 30.78 103 ARG B C 1
ATOM 3251 O O . ARG B 1 122 ? 12.622 -22.631 7.555 1.00 30.11 103 ARG B O 1
ATOM 3259 N N . ASN B 1 123 ? 11.139 -21.576 8.906 1.00 31.05 104 ASN B N 1
ATOM 3260 C CA . ASN B 1 123 ? 12.019 -21.501 10.060 1.00 35.20 104 ASN B CA 1
ATOM 3261 C C . ASN B 1 123 ? 13.306 -20.798 9.635 1.00 37.57 104 ASN B C 1
ATOM 3262 O O . ASN B 1 123 ? 13.286 -19.592 9.378 1.00 40.00 104 ASN B O 1
ATOM 3267 N N . ASP B 1 124 ? 14.411 -21.519 9.509 1.00 39.01 105 ASP B N 1
ATOM 3268 C CA . ASP B 1 124 ? 15.640 -20.849 9.095 1.00 46.40 105 ASP B CA 1
ATOM 3269 C C . ASP B 1 124 ? 16.143 -21.274 7.715 1.00 46.27 105 ASP B C 1
ATOM 3270 O O . ASP B 1 124 ? 17.119 -20.715 7.218 1.00 55.96 105 ASP B O 1
ATOM 3275 N N . SER B 1 125 ? 15.485 -22.247 7.091 1.00 40.66 106 SER B N 1
ATOM 3276 C CA . SER B 1 125 ? 15.967 -22.767 5.814 1.00 43.06 106 SER B CA 1
ATOM 3277 C C . SER B 1 125 ? 15.164 -22.239 4.626 1.00 37.33 106 SER B C 1
ATOM 3278 O O . SER B 1 125 ? 13.966 -21.989 4.732 1.00 34.32 106 SER B O 1
ATOM 3281 N N . GLU B 1 126 ? 15.839 -22.083 3.492 1.00 36.06 107 GLU B N 1
ATOM 3282 C CA . GLU B 1 126 ? 15.195 -21.610 2.278 1.00 29.59 107 GLU B CA 1
ATOM 3283 C C . GLU B 1 126 ? 14.420 -22.721 1.597 1.00 33.62 107 GLU B C 1
ATOM 3284 O O . GLU B 1 126 ? 14.941 -23.820 1.386 1.00 33.24 107 GLU B O 1
ATOM 3290 N N . LEU B 1 127 ? 13.172 -22.418 1.260 1.00 29.39 108 LEU B N 1
ATOM 3291 C CA . LEU B 1 127 ? 12.293 -23.328 0.532 1.00 31.35 108 LEU B CA 1
ATOM 3292 C C . LEU B 1 127 ? 12.406 -23.142 -0.964 1.00 30.09 108 LEU B C 1
ATOM 3293 O O . LEU B 1 127 ? 12.128 -24.059 -1.732 1.00 30.43 108 LEU B O 1
ATOM 3298 N N . THR B 1 128 ? 12.756 -21.929 -1.379 1.00 25.50 109 THR B N 1
ATOM 3299 C CA . THR B 1 128 ? 12.857 -21.616 -2.792 1.00 24.41 109 THR B CA 1
ATOM 3300 C C . THR B 1 128 ? 14.019 -20.678 -3.066 1.00 24.76 109 THR B C 1
ATOM 3301 O O . THR B 1 128 ? 14.618 -20.127 -2.145 1.00 28.77 109 THR B O 1
ATOM 3305 N N . THR B 1 129 ? 14.328 -20.520 -4.347 1.00 25.82 110 THR B N 1
ATOM 3306 C CA . THR B 1 129 ? 15.252 -19.491 -4.811 1.00 25.86 110 THR B CA 1
ATOM 3307 C C . THR B 1 129 ? 14.470 -18.315 -5.368 1.00 27.56 110 THR B C 1
ATOM 3308 O O . THR B 1 129 ? 13.275 -18.433 -5.641 1.00 29.82 110 THR B O 1
ATOM 3312 N N . TYR B 1 130 ? 15.135 -17.176 -5.548 1.00 24.50 111 TYR B N 1
ATOM 3313 C CA . TYR B 1 130 ? 14.464 -16.009 -6.102 1.00 26.56 111 TYR B CA 1
ATOM 3314 C C . TYR B 1 130 ? 13.877 -16.279 -7.481 1.00 32.83 111 TYR B C 1
ATOM 3315 O O . TYR B 1 130 ? 14.554 -16.812 -8.371 1.00 31.77 111 TYR B O 1
ATOM 3324 N N . SER B 1 131 ? 12.618 -15.905 -7.660 1.00 26.55 112 SER B N 1
ATOM 3325 C CA . SER B 1 131 ? 12.024 -15.901 -8.992 1.00 30.79 112 SER B CA 1
ATOM 3326 C C . SER B 1 131 ? 10.861 -14.925 -9.057 1.00 28.83 112 SER B C 1
ATOM 3327 O O . SER B 1 131 ? 10.530 -14.284 -8.073 1.00 25.85 112 SER B O 1
ATOM 3330 N N . SER B 1 132 ? 10.249 -14.808 -10.228 1.00 30.02 113 SER B N 1
ATOM 3331 C CA . SER B 1 132 ? 9.151 -13.870 -10.446 1.00 26.77 113 SER B CA 1
ATOM 3332 C C . SER B 1 132 ? 7.846 -14.362 -9.809 1.00 26.44 113 SER B C 1
ATOM 3333 O O . SER B 1 132 ? 6.888 -13.601 -9.644 1.00 29.04 113 SER B O 1
ATOM 3336 N N . GLU B 1 133 ? 7.835 -15.640 -9.451 1.00 25.08 114 GLU B N 1
ATOM 3337 C CA . GLU B 1 133 ? 6.687 -16.286 -8.823 1.00 25.05 114 GLU B CA 1
ATOM 3338 C C . GLU B 1 133 ? 6.506 -15.789 -7.392 1.00 23.82 114 GLU B C 1
ATOM 3339 O O . GLU B 1 133 ? 7.443 -15.852 -6.607 1.00 28.09 114 GLU B O 1
ATOM 3345 N N . TYR B 1 134 ? 5.317 -15.294 -7.062 1.00 24.93 115 TYR B N 1
ATOM 3346 C CA . TYR B 1 134 ? 5.062 -14.742 -5.726 1.00 21.80 115 TYR B CA 1
ATOM 3347 C C . TYR B 1 134 ? 4.443 -15.786 -4.784 1.00 21.02 115 TYR B C 1
ATOM 3348 O O . TYR B 1 134 ? 4.294 -15.512 -3.591 1.00 23.50 115 TYR B O 1
ATOM 3357 N N . LYS B 1 135 ? 4.069 -16.945 -5.321 1.00 22.56 116 LYS B N 1
ATOM 3358 C CA . LYS B 1 135 ? 3.403 -17.989 -4.535 1.00 24.24 116 LYS B CA 1
ATOM 3359 C C . LYS B 1 135 ? 4.320 -19.090 -4.078 1.00 20.86 116 LYS B C 1
ATOM 3360 O O . LYS B 1 135 ? 5.325 -19.412 -4.730 1.00 20.99 116 LYS B O 1
ATOM 3366 N N . TYR B 1 136 ? 3.913 -19.728 -2.987 1.00 19.69 117 TYR B N 1
ATOM 3367 C CA . TYR B 1 136 ? 4.476 -21.010 -2.590 1.00 18.72 117 TYR B CA 1
ATOM 3368 C C . TYR B 1 136 ? 3.336 -21.961 -2.274 1.00 21.64 117 TYR B C 1
ATOM 3369 O O . TYR B 1 136 ? 2.477 -21.654 -1.446 1.00 20.14 117 TYR B O 1
ATOM 3378 N N . ILE B 1 137 ? 3.330 -23.101 -2.953 1.00 21.30 118 ILE B N 1
ATOM 3379 C CA . ILE B 1 137 ? 2.254 -24.067 -2.828 1.00 19.52 118 ILE B CA 1
ATOM 3380 C C . ILE B 1 137 ? 2.710 -25.332 -2.128 1.00 21.54 118 ILE B C 1
ATOM 3381 O O . ILE B 1 137 ? 3.717 -25.941 -2.502 1.00 22.84 118 ILE B O 1
ATOM 3386 N N . ILE B 1 138 ? 1.960 -25.732 -1.106 1.00 20.20 119 ILE B N 1
ATOM 3387 C CA . ILE B 1 138 ? 2.116 -27.061 -0.518 1.00 23.63 119 ILE B CA 1
ATOM 3388 C C . ILE B 1 138 ? 0.868 -27.844 -0.879 1.00 21.34 119 ILE B C 1
ATOM 3389 O O . ILE B 1 138 ? -0.212 -27.559 -0.379 1.00 22.51 119 ILE B O 1
ATOM 3394 N N . PRO B 1 139 ? 0.998 -28.821 -1.784 1.00 20.83 120 PRO B N 1
ATOM 3395 C CA . PRO B 1 139 ? -0.213 -29.470 -2.296 1.00 24.09 120 PRO B CA 1
ATOM 3396 C C . PRO B 1 139 ? -0.982 -30.291 -1.266 1.00 21.11 120 PRO B C 1
ATOM 3397 O O . PRO B 1 139 ? -2.203 -30.348 -1.344 1.00 22.73 120 PRO B O 1
ATOM 3401 N N . SER B 1 140 ? -0.270 -30.916 -0.339 1.00 21.06 121 SER B N 1
ATOM 3402 C CA . SER B 1 140 ? -0.870 -31.827 0.632 1.00 21.66 121 SER B CA 1
ATOM 3403 C C . SER B 1 140 ? -0.077 -31.753 1.928 1.00 26.37 121 SER B C 1
ATOM 3404 O O . SER B 1 140 ? 1.005 -32.342 2.041 1.00 27.14 121 SER B O 1
ATOM 3407 N N . LEU B 1 141 ? -0.600 -31.001 2.895 1.00 21.47 122 LEU B N 1
ATOM 3408 C CA . LEU B 1 141 ? 0.151 -30.708 4.100 1.00 21.29 122 LEU B CA 1
ATOM 3409 C C . LEU B 1 141 ? 0.454 -31.968 4.890 1.00 23.44 122 LEU B C 1
ATOM 3410 O O . LEU B 1 141 ? -0.369 -32.877 4.947 1.00 26.44 122 LEU B O 1
ATOM 3415 N N . GLN B 1 142 ? 1.638 -31.992 5.491 1.00 23.12 123 GLN B N 1
ATOM 3416 C CA . GLN B 1 142 ? 2.047 -33.068 6.395 1.00 27.64 123 GLN B CA 1
ATOM 3417 C C . GLN B 1 142 ? 2.561 -32.419 7.670 1.00 29.37 123 GLN B C 1
ATOM 3418 O O . GLN B 1 142 ? 2.865 -31.222 7.675 1.00 28.21 123 GLN B O 1
ATOM 3424 N N . LYS B 1 143 ? 2.667 -33.192 8.747 1.00 29.52 124 LYS B N 1
ATOM 3425 C CA . LYS B 1 143 ? 3.140 -32.667 10.032 1.00 29.34 124 LYS B CA 1
ATOM 3426 C C . LYS B 1 143 ? 4.425 -31.846 9.938 1.00 25.59 124 LYS B C 1
ATOM 3427 O O . LYS B 1 143 ? 4.564 -30.832 10.622 1.00 31.59 124 LYS B O 1
ATOM 3433 N N . LEU B 1 144 ? 5.366 -32.289 9.106 1.00 27.74 125 LEU B N 1
ATOM 3434 C CA . LEU B 1 144 ? 6.668 -31.629 9.032 1.00 28.21 125 LEU B CA 1
ATOM 3435 C C . LEU B 1 144 ? 6.598 -30.267 8.338 1.00 30.57 125 LEU B C 1
ATOM 3436 O O . LEU B 1 144 ? 7.576 -29.527 8.322 1.00 37.78 125 LEU B O 1
ATOM 3441 N N . ASP B 1 145 ? 5.437 -29.934 7.780 1.00 31.09 126 ASP B N 1
ATOM 3442 C CA . ASP B 1 145 ? 5.241 -28.630 7.153 1.00 26.13 126 ASP B CA 1
ATOM 3443 C C . ASP B 1 145 ? 4.947 -27.536 8.174 1.00 26.87 126 ASP B C 1
ATOM 3444 O O . ASP B 1 145 ? 4.954 -26.352 7.843 1.00 26.32 126 ASP B O 1
ATOM 3449 N N . ALA B 1 146 ? 4.681 -27.926 9.417 1.00 26.59 127 ALA B N 1
ATOM 3450 C CA . ALA B 1 146 ? 4.411 -26.940 10.456 1.00 24.92 127 ALA B CA 1
ATOM 3451 C C . ALA B 1 146 ? 5.658 -26.103 10.749 1.00 23.55 127 ALA B C 1
ATOM 3452 O O . ALA B 1 146 ? 6.781 -26.611 10.751 1.00 28.19 127 ALA B O 1
ATOM 3454 N N . GLY B 1 147 ? 5.457 -24.813 10.981 1.00 24.38 128 GLY B N 1
ATOM 3455 C CA . GLY B 1 147 ? 6.578 -23.926 11.226 1.00 23.13 128 GLY B CA 1
ATOM 3456 C C . GLY B 1 147 ? 6.286 -22.472 10.911 1.00 22.77 128 GLY B C 1
ATOM 3457 O O . GLY B 1 147 ? 5.139 -22.065 10.723 1.00 22.97 128 GLY B O 1
ATOM 3458 N N . PHE B 1 148 ? 7.355 -21.687 10.863 1.00 24.43 129 PHE B N 1
ATOM 3459 C CA . PHE B 1 148 ? 7.241 -20.248 10.674 1.00 23.44 129 PHE B CA 1
ATOM 3460 C C . PHE B 1 148 ? 7.744 -19.899 9.292 1.00 22.39 129 PHE B C 1
ATOM 3461 O O . PHE B 1 148 ? 8.892 -20.169 8.956 1.00 28.66 129 PHE B O 1
ATOM 3469 N N . TYR B 1 149 ? 6.850 -19.328 8.493 1.00 21.79 130 TYR B N 1
ATOM 3470 C CA . TYR B 1 149 ? 7.138 -19.039 7.101 1.00 22.98 130 TYR B CA 1
ATOM 3471 C C . TYR B 1 149 ? 7.343 -17.546 6.895 1.00 23.74 130 TYR B C 1
ATOM 3472 O O . TYR B 1 149 ? 6.637 -16.725 7.487 1.00 23.41 130 TYR B O 1
ATOM 3481 N N . ARG B 1 150 ? 8.313 -17.214 6.049 1.00 24.20 131 ARG B N 1
ATOM 3482 C CA . ARG B 1 150 ? 8.611 -15.825 5.688 1.00 24.74 131 ARG B CA 1
ATOM 3483 C C . ARG B 1 150 ? 8.827 -15.735 4.199 1.00 21.91 131 ARG B C 1
ATOM 3484 O O . ARG B 1 150 ? 9.513 -16.576 3.622 1.00 22.46 131 ARG B O 1
ATOM 3492 N N . CYS B 1 151 ? 8.325 -14.694 3.555 1.00 17.72 132 CYS B N 1
ATOM 3493 C CA . CYS B 1 151 ? 8.893 -14.476 2.234 1.00 21.34 132 CYS B CA 1
ATOM 3494 C C . CYS B 1 151 ? 9.884 -13.312 2.232 1.00 19.35 132 CYS B C 1
ATOM 3495 O O . CYS B 1 151 ? 10.034 -12.573 3.216 1.00 18.18 132 CYS B O 1
ATOM 3498 N N . VAL B 1 152 ? 10.642 -13.247 1.150 1.00 19.45 133 VAL B N 1
ATOM 3499 C CA . VAL B 1 152 ? 11.639 -12.211 0.912 1.00 19.25 133 VAL B CA 1
ATOM 3500 C C . VAL B 1 152 ? 11.349 -11.621 -0.447 1.00 20.73 133 VAL B C 1
ATOM 3501 O O . VAL B 1 152 ? 11.136 -12.375 -1.409 1.00 20.78 133 VAL B O 1
ATOM 3505 N N . VAL B 1 153 ? 11.332 -10.293 -0.540 1.00 20.11 134 VAL B N 1
ATOM 3506 C CA . VAL B 1 153 ? 11.189 -9.637 -1.836 1.00 24.13 134 VAL B CA 1
ATOM 3507 C C . VAL B 1 153 ? 12.447 -8.831 -2.147 1.00 20.94 134 VAL B C 1
ATOM 3508 O O . VAL B 1 153 ? 13.022 -8.200 -1.264 1.00 21.24 134 VAL B O 1
ATOM 3512 N N . ARG B 1 154 ? 12.886 -8.877 -3.402 1.00 20.72 135 ARG B N 1
ATOM 3513 C CA . ARG B 1 154 ? 14.066 -8.147 -3.821 1.00 20.61 135 ARG B CA 1
ATOM 3514 C C . ARG B 1 154 ? 13.837 -7.432 -5.152 1.00 24.00 135 ARG B C 1
ATOM 3515 O O . ARG B 1 154 ? 13.076 -7.904 -6.003 1.00 23.99 135 ARG B O 1
ATOM 3523 N N . ASN B 1 155 ? 14.464 -6.273 -5.314 1.00 21.21 136 ASN B N 1
ATOM 3524 C CA . ASN B 1 155 ? 14.668 -5.723 -6.651 1.00 22.37 136 ASN B CA 1
ATOM 3525 C C . ASN B 1 155 ? 16.108 -5.209 -6.713 1.00 25.75 136 ASN B C 1
ATOM 3526 O O . ASN B 1 155 ? 16.928 -5.555 -5.865 1.00 25.55 136 ASN B O 1
ATOM 3531 N N . ARG B 1 156 ? 16.437 -4.389 -7.699 1.00 26.63 137 ARG B N 1
ATOM 3532 C CA . ARG B 1 156 ? 17.848 -4.052 -7.791 1.00 29.48 137 ARG B CA 1
ATOM 3533 C C . ARG B 1 156 ? 18.314 -3.092 -6.684 1.00 25.53 137 ARG B C 1
ATOM 3534 O O . ARG B 1 156 ? 19.512 -2.980 -6.434 1.00 31.29 137 ARG B O 1
ATOM 3542 N N . MET B 1 157 ? 17.394 -2.516 -5.916 1.00 23.37 138 MET B N 1
ATOM 3543 C CA . MET B 1 157 ? 17.773 -1.647 -4.793 1.00 23.36 138 MET B CA 1
ATOM 3544 C C . MET B 1 157 ? 18.19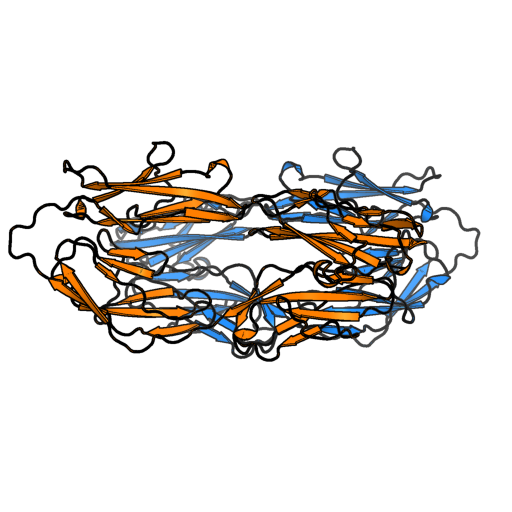9 -2.449 -3.567 1.00 27.71 138 MET B C 1
ATOM 3545 O O . MET B 1 157 ? 19.122 -2.063 -2.851 1.00 29.43 138 MET B O 1
ATOM 3550 N N . GLY B 1 158 ? 17.516 -3.560 -3.313 1.00 24.01 139 GLY B N 1
ATOM 3551 C CA . GLY B 1 158 ? 17.855 -4.387 -2.167 1.00 22.19 139 GLY B CA 1
ATOM 3552 C C . GLY B 1 158 ? 16.774 -5.409 -1.879 1.00 24.74 139 GLY B C 1
ATOM 3553 O O . GLY B 1 158 ? 15.890 -5.638 -2.708 1.00 23.66 139 GLY B O 1
ATOM 3554 N N . ALA B 1 159 ? 16.845 -6.012 -0.699 1.00 21.01 140 ALA B N 1
ATOM 3555 C CA . ALA B 1 159 ? 15.926 -7.095 -0.340 1.00 21.01 140 ALA B CA 1
ATOM 3556 C C . ALA B 1 159 ? 15.329 -6.866 1.039 1.00 21.85 140 ALA B C 1
ATOM 3557 O O . ALA B 1 159 ? 15.984 -6.331 1.930 1.00 20.37 140 ALA B O 1
ATOM 3559 N N . LEU B 1 160 ? 14.080 -7.291 1.204 1.00 18.17 141 LEU B N 1
ATOM 3560 C CA . LEU B 1 160 ? 13.313 -7.053 2.419 1.00 17.92 141 LEU B CA 1
ATOM 3561 C C . LEU B 1 160 ? 12.686 -8.350 2.931 1.00 19.84 141 LEU B C 1
ATOM 3562 O O . LEU B 1 160 ? 12.009 -9.053 2.180 1.00 19.03 141 LEU B O 1
ATOM 3567 N N . LEU B 1 161 ? 12.918 -8.657 4.205 1.00 17.97 142 LEU B N 1
ATOM 3568 C CA . LEU B 1 161 ? 12.375 -9.847 4.836 1.00 18.24 142 LEU B CA 1
ATOM 3569 C C . LEU B 1 161 ? 11.016 -9.541 5.457 1.00 20.47 142 LEU B C 1
ATOM 3570 O O . LEU B 1 161 ? 10.854 -8.546 6.158 1.00 21.57 142 LEU B O 1
ATOM 3575 N N . GLN B 1 162 ? 10.032 -10.379 5.205 1.00 18.06 143 GLN B N 1
ATOM 3576 C CA . GLN B 1 162 ? 8.728 -10.189 5.798 1.00 20.29 143 GLN B CA 1
ATOM 3577 C C . GLN B 1 162 ? 8.669 -10.765 7.219 1.00 17.79 143 GLN B C 1
ATOM 3578 O O . GLN B 1 162 ? 9.457 -11.572 7.611 1.00 21.22 143 GLN B O 1
ATOM 3584 N N . ARG B 1 163 ? 7.645 -10.321 7.939 1.00 22.86 144 ARG B N 1
ATOM 3585 C CA . ARG B 1 163 ? 7.383 -10.807 9.273 1.00 26.46 144 ARG B CA 1
ATOM 3586 C C . ARG B 1 163 ? 6.925 -12.233 9.024 1.00 23.35 144 ARG B C 1
ATOM 3587 O O . ARG B 1 163 ? 6.407 -12.548 7.952 1.00 24.32 144 ARG B O 1
ATOM 3595 N N . LYS B 1 164 ? 7.125 -13.097 10.005 1.00 24.10 145 LYS B N 1
ATOM 3596 C CA . LYS B 1 164 ? 6.773 -14.473 9.882 1.00 24.67 145 LYS B CA 1
ATOM 3597 C C . LYS B 1 164 ? 5.317 -14.778 10.156 1.00 28.43 145 LYS B C 1
ATOM 3598 O O . LYS B 1 164 ? 4.655 -14.068 10.862 1.00 32.51 145 LYS B O 1
ATOM 3604 N N . SER B 1 165 ? 4.845 -15.852 9.561 1.00 25.06 146 SER B N 1
ATOM 3605 C CA . SER B 1 165 ? 3.503 -16.307 9.793 1.00 29.98 146 SER B CA 1
ATOM 3606 C C . SER B 1 165 ? 3.614 -17.735 10.288 1.00 25.12 146 SER B C 1
ATOM 3607 O O . SER B 1 165 ? 4.429 -18.461 9.809 1.00 27.25 146 SER B O 1
ATOM 3610 N N . GLU B 1 166 ? 2.803 -18.121 11.262 1.00 23.68 147 GLU B N 1
ATOM 3611 C CA . GLU B 1 166 ? 2.929 -19.453 11.827 1.00 24.79 147 GLU B CA 1
ATOM 3612 C C . GLU B 1 166 ? 1.894 -20.355 11.198 1.00 22.03 147 GLU B C 1
ATOM 3613 O O . GLU B 1 166 ? 0.725 -20.000 11.129 1.00 24.30 147 GLU B O 1
ATOM 3619 N N . ILE B 1 167 ? 2.351 -21.510 10.730 1.00 20.33 148 ILE B N 1
ATOM 3620 C CA . ILE B 1 167 ? 1.483 -22.540 10.171 1.00 21.38 148 ILE B CA 1
ATOM 3621 C C . ILE B 1 167 ? 1.522 -23.742 11.093 1.00 23.51 148 ILE B C 1
ATOM 3622 O O . ILE B 1 167 ? 2.587 -24.310 11.321 1.00 25.21 148 ILE B O 1
ATOM 3627 N N . GLN B 1 168 ? 0.369 -24.108 11.641 1.00 22.38 149 GLN B N 1
ATOM 3628 C CA . GLN B 1 168 ? 0.260 -25.291 12.479 1.00 24.90 149 GLN B CA 1
ATOM 3629 C C . GLN B 1 168 ? -0.487 -26.346 11.692 1.00 23.67 149 GLN B C 1
ATOM 3630 O O . GLN B 1 168 ? -1.358 -26.010 10.888 1.00 24.08 149 GLN B O 1
ATOM 3636 N N . VAL B 1 169 ? -0.116 -27.605 11.888 1.00 24.90 150 VAL B N 1
ATOM 3637 C CA . VAL B 1 169 ? -0.782 -28.699 11.199 1.00 21.73 150 VAL B CA 1
ATOM 3638 C C . VAL B 1 169 ? -1.421 -29.591 12.251 1.00 25.72 150 VAL B C 1
ATOM 3639 O O . VAL B 1 169 ? -0.735 -30.070 13.155 1.00 29.05 150 VAL B O 1
ATOM 3643 N N . ALA B 1 170 ? -2.733 -29.787 12.143 1.00 24.40 151 ALA B N 1
ATOM 3644 C CA . ALA B 1 170 ? -3.454 -30.639 13.092 1.00 25.26 151 ALA B CA 1
ATOM 3645 C C . ALA B 1 170 ? -3.129 -32.109 12.836 1.00 29.15 151 ALA B C 1
ATOM 3646 O O . ALA B 1 170 ? -3.149 -32.562 11.696 1.00 29.06 151 ALA B O 1
ATOM 3648 N N . TYR B 1 171 ? -2.825 -32.859 13.894 1.00 25.76 152 TYR B N 1
ATOM 3649 C CA . TYR B 1 171 ? -2.544 -34.284 13.737 1.00 25.45 152 TYR B CA 1
ATOM 3650 C C . TYR B 1 171 ? -2.909 -35.003 15.021 1.00 26.72 152 TYR B C 1
ATOM 3651 O O . TYR B 1 171 ? -2.995 -34.375 16.077 1.00 28.10 152 TYR B O 1
ATOM 3660 N N . MET B 1 172 ? -3.123 -36.314 14.921 1.00 29.06 153 MET B N 1
ATOM 3661 C CA . MET B 1 172 ? -3.368 -37.125 16.104 1.00 31.79 153 MET B CA 1
ATOM 3662 C C . MET B 1 172 ? -2.723 -38.494 15.980 1.00 28.85 153 MET B C 1
ATOM 3663 O O . MET B 1 172 ? -3.067 -39.276 15.093 1.00 31.85 153 MET B O 1
ATOM 3668 N N . GLY B 1 173 ? -1.790 -38.784 16.882 1.00 33.12 154 GLY B N 1
ATOM 3669 C CA . GLY B 1 173 ? -1.092 -40.057 16.870 1.00 31.44 154 GLY B CA 1
ATOM 3670 C C . GLY B 1 173 ? -1.884 -41.122 17.600 1.00 34.32 154 GLY B C 1
ATOM 3671 O O . GLY B 1 173 ? -3.055 -40.929 17.914 1.00 31.27 154 GLY B O 1
ATOM 3672 N N . ASN B 1 174 ? -1.239 -42.247 17.873 1.00 36.14 155 ASN B N 1
ATOM 3673 C CA . ASN B 1 174 ? -1.875 -43.332 18.608 1.00 35.91 155 ASN B CA 1
ATOM 3674 C C . ASN B 1 174 ? -1.319 -43.466 20.015 1.00 38.09 155 ASN B C 1
ATOM 3675 O O . ASN B 1 174 ? -0.152 -43.163 20.257 1.00 37.84 155 ASN B O 1
ATOM 3680 N N . PHE B 1 175 ? -2.163 -43.914 20.939 1.00 40.24 156 PHE B N 1
ATOM 3681 C CA . PHE B 1 175 ? -1.682 -44.442 22.210 1.00 41.21 156 PHE B CA 1
ATOM 3682 C C . PHE B 1 175 ? -0.926 -45.728 21.912 1.00 39.18 156 PHE B C 1
ATOM 3683 O O . PHE B 1 175 ? -1.366 -46.513 21.076 1.00 38.74 156 PHE B O 1
ATOM 3691 N N . MET B 1 176 ? 0.181 -45.993 22.592 1.00 66.60 157 MET B N 1
ATOM 3692 C CA . MET B 1 176 ? 0.619 -47.367 22.373 1.00 74.74 157 MET B CA 1
ATOM 3693 C C . MET B 1 176 ? -0.182 -48.266 23.318 1.00 71.15 157 MET B C 1
ATOM 3694 O O . MET B 1 176 ? -0.406 -47.911 24.475 1.00 74.13 157 MET B O 1
ATOM 3699 N N . ASP B 1 177 ? -0.485 -49.446 22.782 1.00 53.91 158 ASP B N 1
ATOM 3700 C CA . ASP B 1 177 ? -1.470 -50.343 23.382 1.00 55.81 158 ASP B CA 1
ATOM 3701 C C . ASP B 1 177 ? -0.914 -51.154 24.550 1.00 52.94 158 ASP B C 1
ATOM 3702 O O . ASP B 1 177 ? -0.998 -52.383 24.564 1.00 58.27 158 ASP B O 1
ATOM 3707 N N . THR B 1 178 ? -0.369 -50.456 25.540 1.00 47.05 159 THR B N 1
ATOM 3708 C CA . THR B 1 178 ? 0.147 -51.097 26.744 1.00 42.79 159 THR B CA 1
ATOM 3709 C C . THR B 1 178 ? -0.690 -50.722 27.970 1.00 35.21 159 THR B C 1
ATOM 3710 O O . THR B 1 178 ? -0.667 -49.567 28.396 1.00 45.18 159 THR B O 1
ATOM 3714 N N . ASP B 1 179 ? -1.429 -51.683 28.527 1.00 33.57 160 ASP B N 1
ATOM 3715 C CA . ASP B 1 179 ? -2.152 -51.427 29.781 1.00 29.50 160 ASP B CA 1
ATOM 3716 C C . ASP B 1 179 ? -1.161 -51.083 30.875 1.00 38.90 160 ASP B C 1
ATOM 3717 O O . ASP B 1 179 ? -0.030 -51.575 30.879 1.00 40.41 160 ASP B O 1
ATOM 3722 N N . GLN B 1 180 ? -1.598 -50.251 31.815 1.00 31.89 161 GLN B N 1
ATOM 3723 C CA . GLN B 1 180 ? -0.766 -50.005 32.977 1.00 31.59 161 GLN B CA 1
ATOM 3724 C C . GLN B 1 180 ? -1.494 -50.441 34.240 1.00 30.99 161 GLN B C 1
ATOM 3725 O O . GLN B 1 180 ? -2.709 -50.655 34.239 1.00 27.75 161 GLN B O 1
ATOM 3731 N N . ARG B 1 181 ? -0.728 -50.563 35.314 1.00 28.82 162 ARG B N 1
ATOM 3732 C CA . ARG B 1 181 ? -1.302 -50.941 36.593 1.00 32.01 162 ARG B CA 1
ATOM 3733 C C . ARG B 1 181 ? -0.880 -49.907 37.613 1.00 34.77 162 ARG B C 1
ATOM 3734 O O . ARG B 1 181 ? 0.204 -49.329 37.517 1.00 38.26 162 ARG B O 1
ATOM 3742 N N . LYS B 1 182 ? -1.755 -49.648 38.575 1.00 26.57 163 LYS B N 1
ATOM 3743 C CA . LYS B 1 182 ? -1.460 -48.678 39.607 1.00 27.46 163 LYS B CA 1
ATOM 3744 C C . LYS B 1 182 ? -2.120 -49.114 40.910 1.00 25.14 163 LYS B C 1
ATOM 3745 O O . LYS B 1 182 ? -3.257 -49.577 40.911 1.00 27.85 163 LYS B O 1
ATOM 3751 N N . THR B 1 183 ? -1.391 -49.000 42.016 1.00 26.29 164 THR B N 1
ATOM 3752 C CA . THR B 1 183 ? -1.978 -49.261 43.326 1.00 24.96 164 THR B CA 1
ATOM 3753 C C . THR B 1 183 ? -1.841 -48.011 44.180 1.00 24.52 164 THR B C 1
ATOM 3754 O O . THR B 1 183 ? -0.854 -47.281 44.080 1.00 26.63 164 THR B O 1
ATOM 3758 N N . VAL B 1 184 ? -2.851 -47.758 45.002 1.00 22.40 165 VAL B N 1
ATOM 3759 C CA . VAL B 1 184 ? -2.825 -46.652 45.943 1.00 21.31 165 VAL B CA 1
ATOM 3760 C C . VAL B 1 184 ? -3.287 -47.130 47.311 1.00 21.50 165 VAL B C 1
ATOM 3761 O O . VAL B 1 184 ? -4.183 -47.965 47.406 1.00 21.54 165 VAL B O 1
ATOM 3765 N N . SER B 1 185 ? -2.665 -46.612 48.364 1.00 20.74 166 SER B N 1
ATOM 3766 C CA . SER B 1 185 ? -3.102 -46.913 49.718 1.00 20.92 166 SER B CA 1
ATOM 3767 C C . SER B 1 185 ? -4.365 -46.112 50.022 1.00 20.64 166 SER B C 1
ATOM 3768 O O . SER B 1 185 ? -4.396 -44.903 49.813 1.00 20.40 166 SER B O 1
ATOM 3771 N N . GLN B 1 186 ? -5.387 -46.790 50.532 1.00 21.73 167 GLN B N 1
ATOM 3772 C CA . GLN B 1 186 ? -6.686 -46.175 50.776 1.00 21.50 167 GLN B CA 1
ATOM 3773 C C . GLN B 1 186 ? -6.571 -44.848 51.521 1.00 21.41 167 GLN B C 1
ATOM 3774 O O . GLN B 1 186 ? -5.864 -44.748 52.533 1.00 21.89 167 GLN B O 1
ATOM 3780 N N . GLY B 1 187 ? -7.273 -43.841 51.018 1.00 21.01 168 GLY B N 1
ATOM 3781 C CA . GLY B 1 187 ? -7.330 -42.545 51.670 1.00 20.91 168 GLY B CA 1
ATOM 3782 C C . GLY B 1 187 ? -6.455 -41.535 50.955 1.00 20.75 168 GLY B C 1
ATOM 3783 O O . GLY B 1 187 ? -6.761 -40.349 50.931 1.00 20.55 168 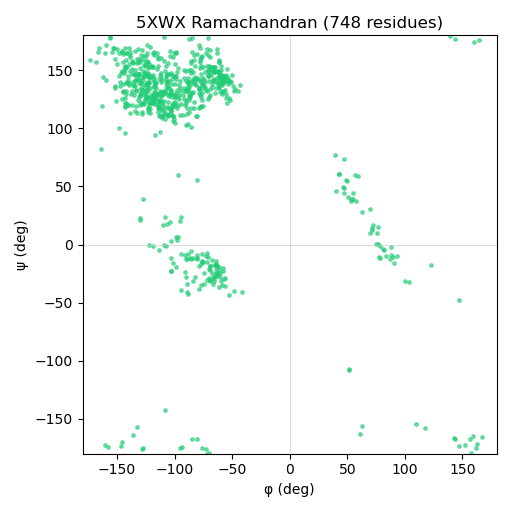GLY B O 1
ATOM 3784 N N . HIS B 1 188 ? -5.359 -41.998 50.369 1.00 20.38 169 HIS B N 1
ATOM 3785 C CA . HIS B 1 188 ? -4.534 -41.112 49.554 1.00 20.23 169 HIS B CA 1
ATOM 3786 C C . HIS B 1 188 ? -5.167 -40.849 48.184 1.00 19.91 169 HIS B C 1
ATOM 3787 O O . HIS B 1 188 ? -6.046 -41.588 47.739 1.00 20.57 169 HIS B O 1
ATOM 3794 N N . ALA B 1 189 ? -4.715 -39.797 47.510 1.00 19.84 170 ALA B N 1
ATOM 3795 C CA . ALA B 1 189 ? -5.213 -39.492 46.167 1.00 19.56 170 ALA B CA 1
ATOM 3796 C C . ALA B 1 189 ? -4.569 -40.407 45.139 1.00 19.63 170 ALA B C 1
ATOM 3797 O O . ALA B 1 189 ? -3.386 -40.741 45.255 1.00 20.23 170 ALA B O 1
ATOM 3799 N N . ALA B 1 190 ? -5.351 -40.825 44.144 1.00 20.45 171 ALA B N 1
ATOM 3800 C CA . ALA B 1 190 ? -4.820 -41.534 42.978 1.00 20.09 171 ALA B CA 1
ATOM 3801 C C . ALA B 1 190 ? -4.731 -40.580 41.784 1.00 19.82 171 ALA B C 1
ATOM 3802 O O . ALA B 1 190 ? -5.740 -40.034 41.332 1.00 21.19 171 ALA B O 1
ATOM 3804 N N . LEU B 1 191 ? -3.526 -40.387 41.262 1.00 21.89 172 LEU B N 1
ATOM 3805 C CA . LEU B 1 191 ? -3.335 -39.516 40.111 1.00 22.05 172 LEU B CA 1
ATOM 3806 C C . LEU B 1 191 ? -3.086 -40.370 38.886 1.00 21.56 172 LEU B C 1
ATOM 3807 O O . LEU B 1 191 ? -2.052 -41.027 38.775 1.00 27.29 172 LEU B O 1
ATOM 3812 N N . LEU B 1 192 ? -4.049 -40.364 37.972 1.00 22.91 173 LEU B N 1
ATOM 3813 C CA . LEU B 1 192 ? -3.950 -41.162 36.755 1.00 24.73 173 LEU B CA 1
ATOM 3814 C C . LEU B 1 192 ? -3.651 -40.269 35.559 1.00 28.98 173 LEU B C 1
ATOM 3815 O O . LEU B 1 192 ? -4.489 -39.481 35.130 1.00 25.74 173 LEU B O 1
ATOM 3820 N N . ASN B 1 193 ? -2.452 -40.402 35.004 1.00 32.66 174 ASN B N 1
ATOM 3821 C CA . ASN B 1 193 ? -2.055 -39.556 33.888 1.00 33.23 174 ASN B CA 1
ATOM 3822 C C . ASN B 1 193 ? -2.721 -39.981 32.588 1.00 34.50 174 ASN B C 1
ATOM 3823 O O . ASN B 1 193 ? -2.909 -41.172 32.343 1.00 31.73 174 ASN B O 1
ATOM 3828 N N . LEU B 1 194 ? -3.080 -39.011 31.754 1.00 31.04 175 LEU B N 1
ATOM 3829 C CA . LEU B 1 194 ? -3.439 -39.342 30.386 1.00 33.74 175 LEU B CA 1
ATOM 3830 C C . LEU B 1 194 ? -2.282 -40.134 29.779 1.00 34.08 175 LEU B C 1
ATOM 3831 O O . LEU B 1 194 ? -1.144 -39.658 29.786 1.00 32.43 175 LEU B O 1
ATOM 3836 N N . LEU B 1 195 ? -2.552 -41.352 29.312 1.00 30.21 176 LEU B N 1
ATOM 3837 C CA . LEU B 1 195 ? -1.520 -42.122 28.607 1.00 36.51 176 LEU B CA 1
ATOM 3838 C C . LEU B 1 195 ? -0.946 -41.295 27.453 1.00 38.01 176 LEU B C 1
ATOM 3839 O O . LEU B 1 195 ? -1.680 -40.562 26.784 1.00 37.76 176 LEU B O 1
ATOM 3844 N N . PRO B 1 196 ? 0.375 -41.387 27.238 1.00 37.57 177 PRO B N 1
ATOM 3845 C CA . PRO B 1 196 ? 1.058 -40.573 26.224 1.00 41.03 177 PRO B CA 1
ATOM 3846 C C . PRO B 1 196 ? 0.480 -40.713 24.812 1.00 36.36 177 PRO B C 1
ATOM 3847 O O . PRO B 1 196 ? 0.283 -41.818 24.308 1.00 36.49 177 PRO B O 1
ATOM 3851 N N . ILE B 1 197 ? 0.195 -39.569 24.201 1.00 40.57 178 ILE B N 1
ATOM 3852 C CA . ILE B 1 197 ? -0.262 -39.508 22.819 1.00 39.91 178 ILE B CA 1
ATOM 3853 C C . ILE B 1 197 ? 0.181 -38.172 22.238 1.00 37.08 178 ILE B C 1
ATOM 3854 O O . ILE B 1 197 ? 0.096 -37.138 22.899 1.00 38.06 178 ILE B O 1
ATOM 3859 N N . VAL B 1 198 ? 0.695 -38.193 21.016 1.00 36.46 179 VAL B N 1
ATOM 3860 C CA . VAL B 1 198 ? 1.087 -36.947 20.368 1.00 39.17 179 VAL B CA 1
ATOM 3861 C C . VAL B 1 198 ? -0.085 -36.410 19.548 1.00 34.22 179 VAL B C 1
ATOM 3862 O O . VAL B 1 198 ? -0.738 -37.150 18.808 1.00 38.21 179 VAL B O 1
ATOM 3866 N N . SER B 1 199 ? -0.366 -35.123 19.715 1.00 34.40 180 SER B N 1
ATOM 3867 C CA . SER B 1 199 ? -1.521 -34.497 19.080 1.00 32.92 180 SER B CA 1
ATOM 3868 C C . SER B 1 199 ? -1.377 -32.980 19.002 1.00 33.27 180 SER B C 1
ATOM 3869 O O . SER B 1 199 ? -0.861 -32.342 19.921 1.00 37.25 180 SER B O 1
ATOM 3872 N N . CYS B 1 200 ? -1.821 -32.409 17.889 1.00 30.33 181 CYS B N 1
ATOM 3873 C CA . CYS B 1 200 ? -1.948 -30.965 17.752 1.00 29.18 181 CYS B CA 1
ATOM 3874 C C . CYS B 1 200 ? -3.344 -30.666 17.215 1.00 28.94 181 CYS B C 1
ATOM 3875 O O . CYS B 1 200 ? -3.713 -31.161 16.160 1.00 27.40 181 CYS B O 1
ATOM 3878 N N . PRO B 1 201 ? -4.149 -29.901 17.963 1.00 26.90 182 PRO B N 1
ATOM 3879 C CA . PRO B 1 201 ? -3.885 -29.381 19.310 1.00 30.96 182 PRO B CA 1
ATOM 3880 C C . PRO B 1 201 ? -4.047 -30.470 20.359 1.00 35.81 182 PRO B C 1
ATOM 3881 O O . PRO B 1 201 ? -4.270 -31.628 19.994 1.00 30.53 182 PRO B O 1
ATOM 3885 N N . GLN B 1 202 ? -3.932 -30.117 21.637 1.00 36.20 183 GLN B N 1
ATOM 3886 C CA . GLN B 1 202 ? -4.160 -31.099 22.687 1.00 39.47 183 GLN B CA 1
ATOM 3887 C C . GLN B 1 202 ? -5.581 -31.638 22.523 1.00 23.44 183 GLN B C 1
ATOM 3888 O O . GLN B 1 202 ? -6.503 -30.885 22.204 1.00 29.84 183 GLN B O 1
ATOM 3894 N N . PRO B 1 203 ? -5.754 -32.950 22.734 1.00 29.32 184 PRO B N 1
ATOM 3895 C CA . PRO B 1 203 ? -7.067 -33.581 22.563 1.00 28.36 184 PRO B CA 1
ATOM 3896 C C . PRO B 1 203 ? -8.041 -33.213 23.664 1.00 27.00 184 PRO B C 1
ATOM 3897 O O . PRO B 1 203 ? -7.624 -32.876 24.779 1.00 29.90 184 PRO B O 1
ATOM 3901 N N . GLN B 1 204 ? -9.329 -33.260 23.354 1.00 22.31 185 GLN B N 1
ATOM 3902 C CA . GLN B 1 204 ? -10.352 -33.248 24.396 1.00 22.98 185 GLN B CA 1
ATOM 3903 C C . GLN B 1 204 ? -10.437 -34.673 24.922 1.00 22.96 185 GLN B C 1
ATOM 3904 O O . GLN B 1 204 ? -10.305 -35.621 24.153 1.00 22.38 185 GLN B O 1
ATOM 3910 N N . VAL B 1 205 ? -10.649 -34.840 26.223 1.00 21.93 186 VAL B N 1
ATOM 3911 C CA . VAL B 1 205 ? -10.531 -36.165 26.833 1.00 21.07 186 VAL B CA 1
ATOM 3912 C C . VAL B 1 205 ? -11.752 -36.458 27.692 1.00 22.72 186 VAL B C 1
ATOM 3913 O O . VAL B 1 205 ? -12.250 -35.567 28.384 1.00 24.08 186 VAL B O 1
ATOM 3917 N N . THR B 1 206 ? -12.244 -37.690 27.623 1.00 20.89 187 THR B N 1
ATOM 3918 C CA . THR B 1 206 ? -13.294 -38.172 28.518 1.00 20.38 187 THR B CA 1
ATOM 3919 C C . THR B 1 206 ? -12.786 -39.425 29.212 1.00 19.00 187 THR B C 1
ATOM 3920 O O . THR B 1 206 ? -12.341 -40.354 28.538 1.00 19.57 187 THR B O 1
ATOM 3924 N N . TRP B 1 207 ? -12.846 -39.454 30.552 1.00 21.48 188 TRP B N 1
ATOM 3925 C CA . TRP B 1 207 ? -12.427 -40.622 31.323 1.00 20.56 188 TRP B CA 1
ATOM 3926 C C . TRP B 1 207 ? -13.592 -41.586 31.558 1.00 19.15 188 TRP B C 1
ATOM 3927 O O . TRP B 1 207 ? -14.722 -41.165 31.785 1.00 22.68 188 TRP B O 1
ATOM 3938 N N . PHE B 1 208 ? -13.289 -42.879 31.474 1.00 20.32 189 PHE B N 1
ATOM 3939 C CA . PHE B 1 208 ? -14.276 -43.948 31.600 1.00 21.68 189 PHE B CA 1
ATOM 3940 C C . PHE B 1 208 ? -13.799 -45.043 32.544 1.00 25.02 189 PHE B C 1
ATOM 3941 O O . PHE B 1 208 ? -12.597 -45.232 32.735 1.00 22.91 189 PHE B O 1
ATOM 3949 N N . ARG B 1 209 ? -14.760 -45.777 33.095 1.00 23.11 190 ARG B N 1
ATOM 3950 C CA . ARG B 1 209 ? -14.529 -47.081 33.718 1.00 21.95 190 ARG B CA 1
ATOM 3951 C C . ARG B 1 209 ? -15.723 -47.959 33.392 1.00 23.36 190 ARG B C 1
ATOM 3952 O O . ARG B 1 209 ? -16.852 -47.603 33.719 1.00 26.28 190 ARG B O 1
ATOM 3960 N N . GLU B 1 210 ? -15.460 -49.090 32.739 1.00 26.63 191 GLU B N 1
ATOM 3961 C CA . GLU B 1 210 ? -16.487 -50.064 32.363 1.00 26.77 191 GLU B CA 1
ATOM 3962 C C . GLU B 1 210 ? -17.624 -49.417 31.579 1.00 29.40 191 GLU B C 1
ATOM 3963 O O . GLU B 1 210 ? -18.797 -49.754 31.762 1.00 31.30 191 GLU B O 1
ATOM 3969 N N . GLY B 1 211 ? -17.265 -48.486 30.705 1.00 28.58 192 GLY B N 1
ATOM 3970 C CA . GLY B 1 211 ? -18.225 -47.879 29.802 1.00 30.36 192 GLY B CA 1
ATOM 3971 C C . GLY B 1 211 ? -18.936 -46.663 30.357 1.00 27.30 192 GLY B C 1
ATOM 3972 O O . GLY B 1 211 ? -19.641 -45.963 29.628 1.00 30.92 192 GLY B O 1
ATOM 3973 N N . HIS B 1 212 ? -18.743 -46.402 31.644 1.00 26.99 193 HIS B N 1
ATOM 3974 C CA . HIS B 1 212 ? -19.383 -45.268 32.297 1.00 22.07 193 HIS B CA 1
ATOM 3975 C C . HIS B 1 212 ? -18.421 -44.103 32.410 1.00 25.36 193 HIS B C 1
ATOM 3976 O O . HIS B 1 212 ? -17.251 -44.293 32.756 1.00 24.30 193 HIS B O 1
ATOM 3983 N N . LYS B 1 213 ? -18.914 -42.896 32.145 1.00 26.58 194 LYS B N 1
ATOM 3984 C CA . LYS B 1 213 ? -18.071 -41.711 32.243 1.00 22.25 194 LYS B CA 1
ATOM 3985 C C . LYS B 1 213 ? -17.744 -41.411 33.702 1.00 21.71 194 LYS B C 1
ATOM 3986 O O . LYS B 1 213 ? -18.589 -41.568 34.581 1.00 25.35 194 LYS B O 1
ATOM 3992 N N . ILE B 1 214 ? -16.506 -40.990 33.936 1.00 22.03 195 ILE B N 1
ATOM 3993 C CA . ILE B 1 214 ? -16.064 -40.546 35.256 1.00 21.02 195 ILE B CA 1
ATOM 3994 C C . ILE B 1 214 ? -16.216 -39.032 35.320 1.00 24.96 195 ILE B C 1
ATOM 3995 O O . ILE B 1 214 ? -15.622 -38.299 34.518 1.00 30.51 195 ILE B O 1
ATOM 4000 N N . ILE B 1 215 ? -17.013 -38.574 36.276 1.00 25.60 196 ILE B N 1
ATOM 4001 C CA . ILE B 1 215 ? -17.470 -37.192 36.313 1.00 26.10 196 ILE B CA 1
ATOM 4002 C C . ILE B 1 215 ? -16.821 -36.394 37.445 1.00 23.38 196 ILE B C 1
ATOM 4003 O O . ILE B 1 215 ? -16.810 -36.849 38.588 1.00 26.49 196 ILE B O 1
ATOM 4008 N N . PRO B 1 216 ? -16.305 -35.189 37.143 1.00 24.26 197 PRO B N 1
ATOM 4009 C CA . PRO B 1 216 ? -15.783 -34.342 38.218 1.00 24.73 197 PRO B CA 1
ATOM 4010 C C . PRO B 1 216 ? -16.802 -34.080 39.331 1.00 27.63 197 PRO B C 1
ATOM 4011 O O . PRO B 1 216 ? -18.008 -33.935 39.094 1.00 27.34 197 PRO B O 1
ATOM 4015 N N . SER B 1 217 ? -16.292 -34.032 40.553 1.00 22.24 198 SER B N 1
ATOM 4016 C CA . SER B 1 217 ? -17.116 -33.907 41.748 1.00 26.12 198 SER B CA 1
ATOM 4017 C C . SER B 1 217 ? -16.247 -33.398 42.871 1.00 26.33 198 SER B C 1
ATOM 4018 O O . SER B 1 217 ? -15.078 -33.083 42.644 1.00 26.57 198 SER B O 1
ATOM 4021 N N . SER B 1 218 ? -16.807 -33.365 44.076 1.00 25.84 199 SER B N 1
ATOM 4022 C CA . SER B 1 218 ? -16.065 -32.957 45.266 1.00 27.44 199 SER B CA 1
ATOM 4023 C C . SER B 1 218 ? -14.910 -33.914 45.584 1.00 25.61 199 SER B C 1
ATOM 4024 O O . SER B 1 218 ? -13.995 -33.553 46.327 1.00 29.81 199 SER B O 1
ATOM 4027 N N . ARG B 1 219 ? -14.929 -35.116 45.018 1.00 27.33 200 ARG B N 1
ATOM 4028 C CA . ARG B 1 219 ? -13.841 -36.056 45.276 1.00 23.84 200 ARG B CA 1
ATOM 4029 C C . ARG B 1 219 ? -13.139 -36.517 43.988 1.00 25.40 200 ARG B C 1
ATOM 4030 O O . ARG B 1 219 ? -12.200 -37.299 44.049 1.00 26.48 200 ARG B O 1
ATOM 4038 N N . ILE B 1 220 ? -13.592 -36.033 42.831 1.00 19.71 201 ILE B N 1
ATOM 4039 C CA . ILE B 1 220 ? -12.976 -36.391 41.554 1.00 18.55 201 ILE B CA 1
ATOM 4040 C C . ILE B 1 220 ? -12.584 -35.140 40.784 1.00 23.75 201 ILE B C 1
ATOM 4041 O O . ILE B 1 220 ? -13.434 -34.294 40.504 1.00 23.25 201 ILE B O 1
ATOM 4046 N N . ALA B 1 221 ? -11.306 -35.025 40.431 1.00 21.43 202 ALA B N 1
ATOM 4047 C CA . ALA B 1 221 ? -10.843 -33.892 39.631 1.00 20.42 202 ALA B CA 1
ATOM 4048 C C . ALA B 1 221 ? -10.255 -34.353 38.308 1.00 22.96 202 ALA B C 1
ATOM 4049 O O . ALA B 1 221 ? -9.668 -35.424 38.208 1.00 23.01 202 ALA B O 1
ATOM 4051 N N . ILE B 1 222 ? -10.449 -33.549 37.273 1.00 23.11 203 ILE B N 1
ATOM 4052 C CA . ILE B 1 222 ? -9.758 -33.774 36.019 1.00 24.01 203 ILE B CA 1
ATOM 4053 C C . ILE B 1 222 ? -8.989 -32.494 35.763 1.00 25.47 203 ILE B C 1
ATOM 4054 O O . ILE B 1 222 ? -9.572 -31.402 35.747 1.00 28.12 203 ILE B O 1
ATOM 4059 N N . THR B 1 223 ? -7.675 -32.621 35.627 1.00 21.98 204 THR B N 1
ATOM 4060 C CA . THR B 1 223 ? -6.813 -31.444 35.538 1.00 25.17 204 THR B CA 1
ATOM 4061 C C . THR B 1 223 ? -6.859 -30.812 34.147 1.00 23.01 204 THR B C 1
ATOM 4062 O O . THR B 1 223 ? -7.382 -31.398 33.197 1.00 24.48 204 THR B O 1
ATOM 4066 N N . LEU B 1 224 ? -6.281 -29.621 34.042 1.00 26.54 205 LEU B N 1
ATOM 4067 C CA . LEU B 1 224 ? -6.203 -28.895 32.776 1.00 25.85 205 LEU B CA 1
ATOM 4068 C C . LEU B 1 224 ? -5.375 -29.638 31.736 1.00 24.69 205 LEU B C 1
ATOM 4069 O O . LEU B 1 224 ? -5.460 -29.344 30.544 1.00 26.49 205 LEU B O 1
ATOM 4074 N N . GLU B 1 225 ? -4.565 -30.584 32.202 1.00 23.83 206 GLU B N 1
ATOM 4075 C CA . GLU B 1 225 ? -3.761 -31.456 31.351 1.00 25.54 206 GLU B CA 1
ATOM 4076 C C . GLU B 1 225 ? -4.357 -32.869 31.247 1.00 23.87 206 GLU B C 1
ATOM 4077 O O . GLU B 1 225 ? -3.642 -33.833 30.922 1.00 26.03 206 GLU B O 1
ATOM 4083 N N . ASN B 1 226 ? -5.650 -32.983 31.570 1.00 21.89 207 ASN B N 1
ATOM 4084 C CA . ASN B 1 226 ? -6.434 -34.202 31.299 1.00 25.21 207 ASN B CA 1
ATOM 4085 C C . ASN B 1 226 ? -6.097 -35.386 32.204 1.00 24.70 207 ASN B C 1
ATOM 4086 O O . ASN B 1 226 ? -6.437 -36.523 31.888 1.00 24.61 207 ASN B O 1
ATOM 4091 N N . GLN B 1 227 ? -5.426 -35.113 33.317 1.00 22.28 208 GLN B N 1
ATOM 4092 C CA . GLN B 1 227 ? -5.091 -36.134 34.314 1.00 24.29 208 GLN B CA 1
ATOM 4093 C C . GLN B 1 227 ? -6.292 -36.353 35.228 1.00 20.54 208 GLN B C 1
ATOM 4094 O O . GLN B 1 227 ? -6.962 -35.402 35.623 1.00 22.92 208 GLN B O 1
ATOM 4100 N N . LEU B 1 228 ? -6.580 -37.609 35.550 1.00 20.34 209 LEU B N 1
ATOM 4101 C CA . LEU B 1 228 ? -7.667 -37.919 36.481 1.00 21.07 209 LEU B CA 1
ATOM 4102 C C . LEU B 1 228 ? -7.128 -38.019 37.905 1.00 22.55 209 LEU B C 1
ATOM 4103 O O . LEU B 1 228 ? -6.151 -38.719 38.156 1.00 22.33 209 LEU B O 1
ATOM 4108 N N . VAL B 1 229 ? -7.757 -37.304 38.830 1.00 18.72 210 VAL B N 1
ATOM 4109 C CA . VAL B 1 229 ? -7.344 -37.367 40.228 1.00 18.89 210 VAL B CA 1
ATOM 4110 C C . VAL B 1 229 ? -8.518 -37.792 41.091 1.00 18.95 210 VAL B C 1
ATOM 4111 O O . VAL B 1 229 ? -9.525 -37.087 41.177 1.00 19.75 210 VAL B O 1
ATOM 4115 N N . ILE B 1 230 ? -8.381 -38.948 41.738 1.00 18.90 211 ILE B N 1
ATOM 4116 C CA . ILE B 1 230 ? -9.410 -39.453 42.632 1.00 19.00 211 ILE B CA 1
ATOM 4117 C C . ILE B 1 230 ? -8.954 -39.202 44.060 1.00 19.14 211 ILE B C 1
ATOM 4118 O O . ILE B 1 230 ? -7.959 -39.755 44.509 1.00 19.76 211 ILE B O 1
ATOM 4123 N N . LEU B 1 231 ? -9.697 -38.374 44.782 1.00 19.00 212 LEU B N 1
ATOM 4124 C CA . LEU B 1 231 ? -9.330 -37.991 46.145 1.00 19.14 212 LEU B CA 1
ATOM 4125 C C . LEU B 1 231 ? -9.858 -38.973 47.181 1.00 19.36 212 LEU B C 1
ATOM 4126 O O . LEU B 1 231 ? -10.905 -39.593 46.963 1.00 19.36 212 LEU B O 1
ATOM 4131 N N . ALA B 1 232 ? -9.136 -39.117 48.295 1.00 20.00 213 ALA B N 1
ATOM 4132 C CA . ALA B 1 232 ? -9.618 -39.877 49.441 1.00 21.67 213 ALA B CA 1
ATOM 4133 C C . ALA B 1 232 ? -10.132 -41.254 49.017 1.00 20.31 213 ALA B C 1
ATOM 4134 O O . ALA B 1 232 ? -11.271 -41.635 49.306 1.00 20.34 213 ALA B O 1
ATOM 4136 N N . THR B 1 233 ? -9.266 -41.993 48.333 1.00 18.97 214 THR B N 1
ATOM 4137 C CA . THR B 1 233 ? -9.663 -43.229 47.665 1.00 19.04 214 THR B CA 1
ATOM 4138 C C . THR B 1 233 ? -10.322 -44.225 48.602 1.00 19.27 214 THR B C 1
ATOM 4139 O O . THR B 1 233 ? -9.934 -44.391 49.764 1.00 19.47 214 THR B O 1
ATOM 4143 N N . THR B 1 234 ? -11.337 -44.887 48.064 1.00 20.17 215 THR B N 1
ATOM 4144 C CA . THR B 1 234 ? -12.047 -45.949 48.751 1.00 20.39 215 THR B CA 1
ATOM 4145 C C . THR B 1 234 ? -11.941 -47.225 47.919 1.00 20.52 215 THR B C 1
ATOM 4146 O O . THR B 1 234 ? -11.483 -47.179 46.772 1.00 20.41 215 THR B O 1
ATOM 4150 N N . ALA B 1 235 ? -12.353 -48.360 48.491 1.00 20.23 216 ALA B N 1
ATOM 4151 C CA . ALA B 1 235 ? -12.279 -49.630 47.768 1.00 20.39 216 ALA B CA 1
ATOM 4152 C C . ALA B 1 235 ? -13.037 -49.542 46.439 1.00 20.21 216 ALA B C 1
ATOM 4153 O O . ALA B 1 235 ? -12.618 -50.119 45.437 1.00 20.25 216 ALA B O 1
ATOM 4155 N N . SER B 1 236 ? -14.139 -48.798 46.450 1.00 22.67 217 SER B N 1
ATOM 4156 C CA . SER B 1 236 ? -14.996 -48.712 45.263 1.00 21.22 217 SER B CA 1
ATOM 4157 C C . SER B 1 236 ? -14.351 -47.990 44.095 1.00 20.98 217 SER B C 1
ATOM 4158 O O . SER B 1 236 ? -14.857 -48.070 42.967 1.00 20.91 217 SER B O 1
ATOM 4161 N N . ASP B 1 237 ? -13.245 -47.288 44.346 1.00 20.18 218 ASP B N 1
ATOM 4162 C CA . ASP B 1 237 ? -12.534 -46.615 43.257 1.00 19.98 218 ASP B CA 1
ATOM 4163 C C . ASP B 1 237 ? -11.699 -47.543 42.375 1.00 20.11 218 ASP B C 1
ATOM 4164 O O . ASP B 1 237 ? -11.258 -47.146 41.287 1.00 19.97 218 ASP B O 1
ATOM 4169 N N . ALA B 1 238 ? -11.461 -48.767 42.839 1.00 20.28 219 ALA B N 1
ATOM 4170 C CA . ALA B 1 238 ? -10.690 -49.719 42.043 1.00 20.45 219 ALA B CA 1
ATOM 4171 C C . ALA B 1 238 ? -11.353 -49.993 40.700 1.00 20.39 219 ALA B C 1
ATOM 4172 O O . ALA B 1 238 ? -12.567 -49.919 40.584 1.00 20.48 219 ALA B O 1
ATOM 4174 N N . GLY B 1 239 ? -10.543 -50.309 39.700 1.00 20.89 220 GLY B N 1
ATOM 4175 C CA . GLY B 1 239 ? -11.066 -50.743 38.417 1.00 24.67 220 GLY B CA 1
ATOM 4176 C C . GLY B 1 239 ? -10.206 -50.311 37.253 1.00 24.30 220 GLY B C 1
ATOM 4177 O O . GLY B 1 239 ? -9.113 -49.760 37.422 1.00 22.07 220 GLY B O 1
ATOM 4178 N N . ALA B 1 240 ? -10.712 -50.554 36.052 1.00 22.79 221 ALA B N 1
ATOM 4179 C CA . ALA B 1 240 ? -9.924 -50.303 34.854 1.00 20.68 221 ALA B CA 1
ATOM 4180 C C . ALA B 1 240 ? -10.364 -49.002 34.219 1.00 24.77 221 ALA B C 1
ATOM 4181 O O . ALA B 1 240 ? -11.475 -48.904 33.703 1.00 28.04 221 ALA B O 1
ATOM 4183 N N . TYR B 1 241 ? -9.493 -48.003 34.288 1.00 20.23 222 TYR B N 1
ATOM 4184 C CA . TYR B 1 241 ? -9.795 -46.676 33.762 1.00 21.82 222 TYR B CA 1
ATOM 4185 C C . TYR B 1 241 ? -9.181 -46.501 32.379 1.00 21.94 222 TYR B C 1
ATOM 4186 O O . TYR B 1 241 ? -8.109 -47.033 32.097 1.00 23.30 222 TYR B O 1
ATOM 4195 N N . TYR B 1 242 ? -9.870 -45.764 31.513 1.00 21.76 223 TYR B N 1
ATOM 4196 C CA . TYR B 1 242 ? -9.336 -45.457 30.187 1.00 20.53 223 TYR B CA 1
ATOM 4197 C C . TYR B 1 242 ? -9.933 -44.148 29.686 1.00 19.96 223 TYR B C 1
ATOM 4198 O O . TYR B 1 242 ? -10.876 -43.624 30.273 1.00 21.69 223 TYR B O 1
ATOM 4207 N N . VAL B 1 243 ? -9.392 -43.616 28.595 1.00 21.67 224 VAL B N 1
ATOM 4208 C CA . VAL B 1 243 ? -9.959 -42.402 28.018 1.00 23.37 224 VAL B CA 1
ATOM 4209 C C . VAL B 1 243 ? -10.361 -42.586 26.574 1.00 20.22 224 VAL B C 1
ATOM 4210 O O . VAL B 1 243 ? -9.808 -43.420 25.859 1.00 23.52 224 VAL B O 1
ATOM 4214 N N . GLN B 1 244 ? -11.352 -41.799 26.174 1.00 22.00 225 GLN B N 1
ATOM 4215 C CA . GLN B 1 244 ? -11.614 -41.559 24.768 1.00 21.61 225 GLN B CA 1
ATOM 4216 C C . GLN B 1 244 ? -11.127 -40.147 24.473 1.00 23.71 225 GLN B C 1
ATOM 4217 O O . GLN B 1 244 ? -11.543 -39.189 25.125 1.00 24.00 225 GLN B O 1
ATOM 4223 N N . ALA B 1 245 ? -10.204 -40.016 23.520 1.00 21.03 226 ALA B N 1
ATOM 4224 C CA . ALA B 1 245 ? -9.633 -38.710 23.215 1.00 23.16 226 ALA B CA 1
ATOM 4225 C C . ALA B 1 245 ? -10.082 -38.270 21.827 1.00 21.32 226 ALA B C 1
ATOM 4226 O O . ALA B 1 245 ? -10.154 -39.098 20.912 1.00 22.37 226 ALA B O 1
ATOM 4228 N N . VAL B 1 246 ? -10.391 -36.984 21.683 1.00 19.26 227 VAL B N 1
ATOM 4229 C CA . VAL B 1 246 ? -10.824 -36.464 20.384 1.00 19.31 227 VAL B CA 1
ATOM 4230 C C . VAL B 1 246 ? -10.012 -35.226 20.036 1.00 22.21 227 VAL B C 1
ATOM 4231 O O . VAL B 1 246 ? -9.881 -34.320 20.852 1.00 22.56 227 VAL B O 1
ATOM 4235 N N . ASN B 1 247 ? -9.471 -35.192 18.822 1.00 22.58 228 ASN B N 1
ATOM 4236 C CA . ASN B 1 247 ? -8.839 -33.986 18.305 1.00 23.21 228 ASN B CA 1
ATOM 4237 C C . ASN B 1 247 ? -9.928 -33.084 17.737 1.00 21.55 228 ASN B C 1
ATOM 4238 O O . ASN B 1 247 ? -10.628 -33.456 16.784 1.00 21.73 228 ASN B O 1
ATOM 4243 N N . GLU B 1 248 ? -10.081 -31.904 18.332 1.00 19.61 229 GLU B N 1
ATOM 4244 C CA . GLU B 1 248 ? -11.162 -30.998 17.998 1.00 18.41 229 GLU B CA 1
ATOM 4245 C C . GLU B 1 248 ? -11.076 -30.464 16.566 1.00 19.35 229 GLU B C 1
ATOM 4246 O O . GLU B 1 248 ? -12.095 -30.121 15.963 1.00 21.24 229 GLU B O 1
ATOM 4252 N N . LYS B 1 249 ? -9.859 -30.410 16.031 1.00 21.21 230 LYS B N 1
ATOM 4253 C CA . LYS B 1 249 ? -9.623 -29.782 14.736 1.00 22.84 230 LYS B CA 1
ATOM 4254 C C . LYS B 1 249 ? -9.791 -30.756 13.562 1.00 21.91 230 LYS B C 1
ATOM 4255 O O . LYS B 1 249 ? -10.393 -30.404 12.544 1.00 21.54 230 LYS B O 1
ATOM 4261 N N . ASN B 1 250 ? -9.277 -31.975 13.698 1.00 22.27 231 ASN B N 1
ATOM 4262 C CA . ASN B 1 250 ? -9.395 -32.919 12.585 1.00 22.84 231 ASN B CA 1
ATOM 4263 C C . ASN B 1 250 ? -10.403 -34.032 12.849 1.00 22.22 231 ASN B C 1
ATOM 4264 O O . ASN B 1 250 ? -10.640 -34.887 11.991 1.00 24.49 231 ASN B O 1
ATOM 4269 N N . GLY B 1 251 ? -11.007 -34.008 14.032 1.00 21.58 232 GLY B N 1
ATOM 4270 C CA . GLY B 1 251 ? -12.114 -34.898 14.343 1.00 23.03 232 GLY B CA 1
ATOM 4271 C C . GLY B 1 251 ? -11.743 -36.322 14.695 1.00 22.03 232 GLY B C 1
ATOM 4272 O O . GLY B 1 251 ? -12.623 -37.127 14.995 1.00 26.50 232 GLY B O 1
ATOM 4273 N N . GLU B 1 252 ? -10.454 -36.639 14.670 1.00 21.38 233 GLU B N 1
ATOM 4274 C CA . GLU B 1 252 ? -10.016 -38.005 14.915 1.00 23.63 233 GLU B CA 1
ATOM 4275 C C . GLU B 1 252 ? -10.215 -38.390 16.379 1.00 23.26 233 GLU B C 1
ATOM 4276 O O . GLU B 1 252 ? -10.108 -37.549 17.267 1.00 24.48 233 GLU B O 1
ATOM 4282 N N . ASN B 1 253 ? -10.565 -39.654 16.619 1.00 20.78 234 ASN B N 1
ATOM 4283 C CA . ASN B 1 253 ? -10.718 -40.138 17.982 1.00 23.43 234 ASN B CA 1
ATOM 4284 C C . ASN B 1 253 ? -9.859 -41.368 18.253 1.00 24.61 234 ASN B C 1
ATOM 4285 O O . ASN B 1 253 ? -9.647 -42.202 17.373 1.00 25.82 234 ASN B O 1
ATOM 4290 N N . LYS B 1 254 ? -9.351 -41.462 19.481 1.00 26.26 235 LYS B N 1
ATOM 4291 C CA . LYS B 1 254 ? -8.576 -42.621 19.905 1.00 23.90 235 LYS B CA 1
ATOM 4292 C C . LYS B 1 254 ? -9.048 -43.072 21.273 1.00 26.68 235 LYS B C 1
ATOM 4293 O O . LYS B 1 254 ? -9.430 -42.257 22.100 1.00 26.35 235 LYS B O 1
ATOM 4299 N N . THR B 1 255 ? -9.014 -44.374 21.500 1.00 22.90 236 THR B N 1
ATOM 4300 C CA . THR B 1 255 ? -9.328 -44.923 22.818 1.00 24.13 236 THR B CA 1
ATOM 4301 C C . THR B 1 255 ? -8.039 -45.466 23.418 1.00 24.19 236 THR B C 1
ATOM 4302 O O . THR B 1 255 ? -7.312 -46.224 22.770 1.00 26.48 236 THR B O 1
ATOM 4306 N N . SER B 1 256 ? -7.744 -45.065 24.651 1.00 23.19 237 SER B N 1
ATOM 4307 C CA . SER B 1 256 ? -6.526 -45.484 25.328 1.00 24.09 237 SER B CA 1
ATOM 4308 C C . SER B 1 256 ? -6.604 -46.905 25.873 1.00 22.49 237 SER B C 1
ATOM 4309 O O . SER B 1 256 ? -7.684 -47.458 26.046 1.00 24.40 237 SER B O 1
ATOM 4312 N N . PRO B 1 257 ? -5.443 -47.501 26.160 1.00 24.49 238 PRO B N 1
ATOM 4313 C CA . PRO B 1 257 ? -5.457 -48.745 26.929 1.00 28.82 238 PRO B CA 1
ATOM 4314 C C . PRO B 1 257 ? -5.856 -48.463 28.374 1.00 24.19 238 PRO B C 1
ATOM 4315 O O . PRO B 1 257 ? -6.066 -47.301 28.732 1.00 25.07 238 PRO B O 1
ATOM 4319 N N . PHE B 1 258 ? -5.958 -49.513 29.184 1.00 24.13 239 PHE B N 1
ATOM 4320 C CA . PHE B 1 258 ? -6.428 -49.370 30.555 1.00 25.06 239 PHE B CA 1
ATOM 4321 C C . PHE B 1 258 ? -5.323 -48.959 31.506 1.00 23.66 239 PHE B C 1
ATOM 4322 O O . PHE B 1 258 ? -4.163 -49.312 31.310 1.00 26.36 239 PHE B O 1
ATOM 4330 N N . ILE B 1 259 ? -5.709 -48.208 32.537 1.00 23.92 240 ILE B N 1
ATOM 4331 C CA . ILE B 1 259 ? -4.933 -48.102 33.772 1.00 26.44 240 ILE B CA 1
ATOM 4332 C C . ILE B 1 259 ? -5.721 -48.876 34.825 1.00 25.02 240 ILE B C 1
ATOM 4333 O O . ILE B 1 259 ? -6.834 -48.485 35.180 1.00 23.52 240 ILE B O 1
ATOM 4338 N N . HIS B 1 260 ? -5.161 -49.992 35.287 1.00 21.50 241 HIS B N 1
ATOM 4339 C CA . HIS B 1 260 ? -5.835 -50.848 36.247 1.00 22.92 241 HIS B CA 1
ATOM 4340 C C . HIS B 1 260 ? -5.480 -50.345 37.637 1.00 24.46 241 HIS B C 1
ATOM 4341 O O . HIS B 1 260 ? -4.356 -50.549 38.102 1.00 26.99 241 HIS B O 1
ATOM 4348 N N . LEU B 1 261 ? -6.421 -49.644 38.267 1.00 20.79 242 LEU B N 1
ATOM 4349 C CA . LEU B 1 261 ? -6.209 -49.099 39.602 1.00 20.77 242 LEU B CA 1
ATOM 4350 C C . LEU B 1 261 ? -6.690 -50.069 40.668 1.00 21.01 242 LEU B C 1
ATOM 4351 O O . LEU B 1 261 ? -7.841 -50.507 40.653 1.00 21.00 242 LEU B O 1
ATOM 4356 N N . SER B 1 262 ? -5.796 -50.406 41.594 1.00 21.69 243 SER B N 1
ATOM 4357 C CA . SER B 1 262 ? -6.158 -51.179 42.774 1.00 22.20 243 SER B CA 1
ATOM 4358 C C . SER B 1 262 ? -6.025 -50.285 43.987 1.00 21.85 243 SER B C 1
ATOM 4359 O O . SER B 1 262 ? -5.145 -49.419 44.047 1.00 23.28 243 SER B O 1
ATOM 4362 N N . VAL B 1 263 ? -6.923 -50.482 44.940 1.00 21.35 244 VAL B N 1
ATOM 4363 C CA . VAL B 1 263 ? -6.893 -49.733 46.193 1.00 21.32 244 VAL B CA 1
ATOM 4364 C C . VAL B 1 263 ? -6.592 -50.695 47.326 1.00 23.74 244 VAL B C 1
ATOM 4365 O O . VAL B 1 263 ? -7.359 -51.631 47.595 1.00 23.98 244 VAL B O 1
ATOM 4369 N N . ALA B 1 264 ? -5.467 -50.473 48.000 1.00 21.29 245 ALA B N 1
ATOM 4370 C CA . ALA B 1 264 ? -5.083 -51.314 49.127 1.00 21.65 245 ALA B CA 1
ATOM 4371 C C . ALA B 1 264 ? -5.846 -50.855 50.358 1.00 21.62 245 ALA B C 1
ATOM 4372 O O . ALA B 1 264 ? -5.605 -49.766 50.872 1.00 21.50 245 ALA B O 1
ATOM 4374 N N . ARG B 1 265 ? -6.778 -51.676 50.825 1.00 22.11 246 ARG B N 1
ATOM 4375 C CA . ARG B 1 265 ? -7.671 -51.252 51.889 1.00 22.07 246 ARG B CA 1
ATOM 4376 C C . ARG B 1 265 ? -6.955 -51.082 53.223 1.00 22.31 246 ARG B C 1
ATOM 4377 O O . ARG B 1 265 ? -6.013 -51.802 53.544 1.00 25.01 246 ARG B O 1
ATOM 4385 N N . ASP B 1 266 ? -7.425 -50.105 53.980 1.00 23.97 247 ASP B N 1
ATOM 4386 C CA . ASP B 1 266 ? -7.043 -49.939 55.366 1.00 25.10 247 ASP B CA 1
ATOM 4387 C C . ASP B 1 266 ? -8.019 -50.755 56.187 1.00 29.29 247 ASP B C 1
ATOM 4388 O O . ASP B 1 266 ? -9.203 -50.418 56.273 1.00 31.29 247 ASP B O 1
ATOM 4393 N N . THR B 1 267 ? -7.530 -51.817 56.807 1.00 29.15 248 THR B N 1
ATOM 4394 C CA . THR B 1 267 ? -8.407 -52.678 57.585 1.00 32.18 248 THR B CA 1
ATOM 4395 C C . THR B 1 267 ? -8.599 -52.178 59.024 1.00 34.72 248 THR B C 1
ATOM 4396 O O . THR B 1 267 ? -9.401 -52.732 59.777 1.00 40.70 248 THR B O 1
ATOM 4400 N N . GLY B 1 268 ? -7.875 -51.125 59.398 1.00 34.69 249 GLY B N 1
ATOM 4401 C CA . GLY B 1 268 ? -8.023 -50.515 60.711 1.00 37.23 249 GLY B CA 1
ATOM 4402 C C . GLY B 1 268 ? -8.975 -49.332 60.691 1.00 40.60 249 GLY B C 1
ATOM 4403 O O . GLY B 1 268 ? -9.592 -49.044 59.667 1.00 35.47 249 GLY B O 1
ATOM 4404 N N . THR B 1 269 ? -9.102 -48.634 61.816 1.00 37.97 250 THR B N 1
ATOM 4405 C CA . THR B 1 269 ? -9.987 -47.474 61.859 1.00 32.89 250 THR B CA 1
ATOM 4406 C C . THR B 1 269 ? -9.436 -46.358 60.969 1.00 35.17 250 THR B C 1
ATOM 4407 O O . THR B 1 269 ? -8.237 -46.077 60.984 1.00 44.53 250 THR B O 1
ATOM 4411 N N . HIS B 1 270 ? -10.309 -45.741 60.179 1.00 29.62 251 HIS B N 1
ATOM 4412 C CA . HIS B 1 270 ? -9.894 -44.729 59.211 1.00 32.63 251 HIS B CA 1
ATOM 4413 C C . HIS B 1 270 ? -9.794 -43.338 59.820 1.00 38.31 251 HIS B C 1
ATOM 4414 O O . HIS B 1 270 ? -10.801 -42.649 59.993 1.00 41.57 251 HIS B O 1
ATOM 4421 N N . GLU B 1 271 ? -8.573 -42.919 60.125 1.00 31.10 252 GLU B N 1
ATOM 4422 C CA . GLU B 1 271 ? -8.435 -41.616 60.759 1.00 33.29 252 GLU B CA 1
ATOM 4423 C C . GLU B 1 271 ? -8.404 -40.494 59.731 1.00 27.19 252 GLU B C 1
ATOM 4424 O O . GLU B 1 271 ? -8.175 -40.728 58.540 1.00 28.78 252 GLU B O 1
ATOM 4430 N N . ALA B 1 272 ? -8.588 -39.276 60.228 1.00 26.71 253 ALA B N 1
ATOM 4431 C CA . ALA B 1 272 ? -8.510 -38.097 59.385 1.00 27.48 253 ALA B CA 1
ATOM 4432 C C . ALA B 1 272 ? -7.118 -38.002 58.770 1.00 26.47 253 ALA B C 1
ATOM 4433 O O . ALA B 1 272 ? -6.121 -38.400 59.392 1.00 30.16 253 ALA B O 1
ATOM 4435 N N . MET B 1 273 ? -7.057 -37.490 57.543 1.00 24.88 254 MET B N 1
ATOM 4436 C CA . MET B 1 273 ? -5.794 -37.280 56.866 1.00 23.63 254 MET B CA 1
ATOM 4437 C C . MET B 1 273 ? -5.643 -35.809 56.521 1.00 23.14 254 MET B C 1
ATOM 4438 O O . MET B 1 273 ? -6.519 -35.202 55.882 1.00 24.58 254 MET B O 1
ATOM 4443 N N . ALA B 1 274 ? -4.513 -35.246 56.936 1.00 26.46 255 ALA B N 1
ATOM 4444 C CA . ALA B 1 274 ? -4.207 -33.834 56.745 1.00 26.76 255 ALA B CA 1
ATOM 4445 C C . ALA B 1 274 ? -4.237 -33.392 55.279 1.00 25.79 255 ALA B C 1
ATOM 4446 O O . ALA B 1 274 ? -3.886 -34.153 54.372 1.00 23.58 255 ALA B O 1
ATOM 4448 N N . PRO B 1 275 ? -4.683 -32.155 55.036 1.00 22.30 256 PRO B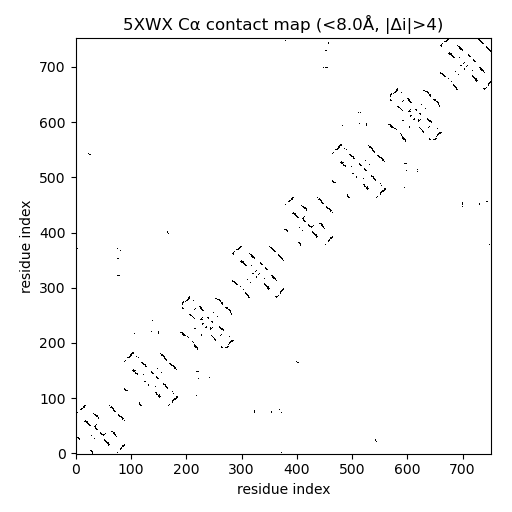 N 1
ATOM 4449 C CA . PRO B 1 275 ? -4.692 -31.647 53.668 1.00 23.43 256 PRO B CA 1
ATOM 4450 C C . PRO B 1 275 ? -3.283 -31.586 53.091 1.00 24.71 256 PRO B C 1
ATOM 4451 O O . PRO B 1 275 ? -2.342 -31.169 53.764 1.00 28.80 256 PRO B O 1
ATOM 4455 N N . ILE B 1 276 ? -3.150 -32.040 51.856 1.00 21.49 257 ILE B N 1
ATOM 4456 C CA . ILE B 1 276 ? -1.886 -31.960 51.134 1.00 24.59 257 ILE B CA 1
ATOM 4457 C C . ILE B 1 276 ? -2.171 -31.589 49.688 1.00 25.13 257 ILE B C 1
ATOM 4458 O O . ILE B 1 276 ? -3.139 -32.076 49.101 1.00 25.20 257 ILE B O 1
ATOM 4463 N N . ILE B 1 277 ? -1.356 -30.703 49.120 1.00 25.79 258 ILE B N 1
ATOM 4464 C CA . ILE B 1 277 ? -1.489 -30.340 47.717 1.00 21.34 258 ILE B CA 1
ATOM 4465 C C . ILE B 1 277 ? -0.917 -31.443 46.844 1.00 24.10 258 ILE B C 1
ATOM 4466 O O . ILE B 1 277 ? 0.259 -31.779 46.969 1.00 28.05 258 ILE B O 1
ATOM 4471 N N . VAL B 1 278 ? -1.745 -32.036 45.992 1.00 20.52 259 VAL B N 1
ATOM 4472 C CA . VAL B 1 278 ? -1.246 -33.106 45.125 1.00 26.06 259 VAL B CA 1
ATOM 4473 C C . VAL B 1 278 ? -1.019 -32.637 43.679 1.00 25.33 259 VAL B C 1
ATOM 4474 O O . VAL B 1 278 ? -0.241 -33.253 42.938 1.00 25.42 259 VAL B O 1
ATOM 4478 N N . VAL B 1 279 ? -1.696 -31.563 43.266 1.00 21.03 260 VAL B N 1
ATOM 4479 C CA . VAL B 1 279 ? -1.373 -30.866 42.017 1.00 21.40 260 VAL B CA 1
ATOM 4480 C C . VAL B 1 279 ? -1.208 -29.379 42.356 1.00 24.84 260 VAL B C 1
ATOM 4481 O O . VAL B 1 279 ? -2.168 -28.710 42.737 1.00 22.41 260 VAL B O 1
ATOM 4485 N N . ALA B 1 280 ? 0.017 -28.877 42.245 1.00 25.38 261 ALA B N 1
ATOM 4486 C CA . ALA B 1 280 ? 0.304 -27.485 42.593 1.00 25.38 261 ALA B CA 1
ATOM 4487 C C . ALA B 1 280 ? 0.128 -26.573 41.380 1.00 23.25 261 ALA B C 1
ATOM 4488 O O . ALA B 1 280 ? 0.354 -27.002 40.255 1.00 25.30 261 ALA B O 1
ATOM 4490 N N . PRO B 1 281 ? -0.262 -25.303 41.606 1.00 25.68 262 PRO B N 1
ATOM 4491 C CA . PRO B 1 281 ? -0.510 -24.398 40.474 1.00 24.22 262 PRO B CA 1
ATOM 4492 C C . PRO B 1 281 ? 0.730 -23.970 39.687 1.00 25.61 262 PRO B C 1
ATOM 4493 O O . PRO B 1 281 ? 0.604 -23.734 38.489 1.00 28.02 262 PRO B O 1
ATOM 4497 N N . GLY B 1 282 ? 1.891 -23.866 40.327 1.00 25.99 263 GLY B N 1
ATOM 4498 C CA . GLY B 1 282 ? 3.072 -23.391 39.612 1.00 37.07 263 GLY B CA 1
ATOM 4499 C C . GLY B 1 282 ? 2.935 -21.962 39.097 1.00 37.94 263 GLY B C 1
ATOM 4500 O O . GLY B 1 282 ? 2.143 -21.192 39.630 1.00 39.77 263 GLY B O 1
ATOM 4501 N N . ASN B 1 283 ? 3.690 -21.608 38.054 1.00 31.08 264 ASN B N 1
ATOM 4502 C CA . ASN B 1 283 ? 3.700 -20.232 37.544 1.00 31.15 264 ASN B CA 1
ATOM 4503 C C . ASN B 1 283 ? 3.134 -20.061 36.139 1.00 33.78 264 ASN B C 1
ATOM 4504 O O . ASN B 1 283 ? 3.065 -21.005 35.358 1.00 39.77 264 ASN B O 1
ATOM 4509 N N . ARG B 1 284 ? 2.749 -18.830 35.821 1.00 27.60 265 ARG B N 1
ATOM 4510 C CA . ARG B 1 284 ? 2.042 -18.546 34.591 1.00 29.99 265 ARG B CA 1
ATOM 4511 C C . ARG B 1 284 ? 2.493 -17.214 33.996 1.00 31.77 265 ARG B C 1
ATOM 4512 O O . ARG B 1 284 ? 2.410 -16.181 34.658 1.00 29.63 265 ARG B O 1
ATOM 4520 N N . SER B 1 285 ? 2.989 -17.255 32.759 1.00 33.40 266 SER B N 1
ATOM 4521 C CA . SER B 1 285 ? 3.205 -16.050 31.959 1.00 33.71 266 SER B CA 1
ATOM 4522 C C . SER B 1 285 ? 2.160 -15.981 30.856 1.00 35.81 266 SER B C 1
ATOM 4523 O O . SER B 1 285 ? 1.878 -16.979 30.198 1.00 41.78 266 SER B O 1
ATOM 4526 N N . VAL B 1 286 ? 1.574 -14.804 30.664 1.00 33.28 267 VAL B N 1
ATOM 4527 C CA . VAL B 1 286 ? 0.594 -14.601 29.606 1.00 32.48 267 VAL B CA 1
ATOM 4528 C C . VAL B 1 286 ? 0.929 -13.333 28.827 1.00 28.57 267 VAL B C 1
ATOM 4529 O O . VAL B 1 286 ? 1.462 -12.373 29.388 1.00 31.92 267 VAL B O 1
ATOM 4533 N N . VAL B 1 287 ? 0.633 -13.337 27.531 1.00 30.77 268 VAL B N 1
ATOM 4534 C CA . VAL B 1 287 ? 0.876 -12.158 26.706 1.00 32.13 268 VAL B CA 1
ATOM 4535 C C . VAL B 1 287 ? -0.161 -11.100 27.050 1.00 30.70 268 VAL B C 1
ATOM 4536 O O . VAL B 1 287 ? -1.330 -11.431 27.270 1.00 33.27 268 VAL B O 1
ATOM 4540 N N . ALA B 1 288 ? 0.265 -9.842 27.118 1.00 31.30 269 ALA B N 1
ATOM 4541 C CA . ALA B 1 288 ? -0.650 -8.719 27.319 1.00 32.29 269 ALA B CA 1
ATOM 4542 C C . ALA B 1 288 ? -1.830 -8.781 26.345 1.00 34.13 269 ALA B C 1
ATOM 4543 O O . ALA B 1 288 ? -1.654 -9.084 25.163 1.00 35.70 269 ALA B O 1
ATOM 4545 N N . GLY B 1 289 ? -3.032 -8.521 26.853 1.00 30.93 270 GLY B N 1
ATOM 4546 C CA . GLY B 1 289 ? -4.235 -8.595 26.039 1.00 38.60 270 GLY B CA 1
ATOM 4547 C C . GLY B 1 289 ? -4.896 -9.964 25.977 1.00 36.25 270 GLY B C 1
ATOM 4548 O O . GLY B 1 289 ? -5.944 -10.121 25.342 1.00 34.96 270 GLY B O 1
ATOM 4549 N N . SER B 1 290 ? -4.292 -10.957 26.626 1.00 32.92 271 SER B N 1
ATOM 4550 C CA . SER B 1 290 ? -4.881 -12.297 26.702 1.00 33.45 271 SER B CA 1
ATOM 4551 C C . SER B 1 290 ? -6.270 -12.253 27.349 1.00 27.84 271 SER B C 1
ATOM 4552 O O . SER B 1 290 ? -6.496 -11.495 28.296 1.00 32.14 271 SER B O 1
ATOM 4555 N N . SER B 1 291 ? -7.191 -13.063 26.840 1.00 33.50 272 SER B N 1
ATOM 4556 C CA . SER B 1 291 ? -8.573 -13.033 27.321 1.00 28.68 272 SER B CA 1
ATOM 4557 C C . SER B 1 291 ? -8.710 -13.627 28.720 1.00 27.08 272 SER B C 1
ATOM 4558 O O . SER B 1 291 ? -9.564 -13.201 29.489 1.00 31.13 272 SER B O 1
ATOM 4561 N N . GLU B 1 292 ? -7.859 -14.597 29.047 1.00 27.56 273 GLU B N 1
ATOM 4562 C CA . GLU B 1 292 ? -7.950 -15.286 30.335 1.00 28.87 273 GLU B CA 1
ATOM 4563 C C . GLU B 1 292 ? -6.790 -16.238 30.547 1.00 25.52 273 GLU B C 1
ATOM 4564 O O . GLU B 1 292 ? -6.149 -16.688 29.592 1.00 26.86 273 GLU B O 1
ATOM 4570 N N . THR B 1 293 ? -6.543 -16.558 31.811 1.00 24.81 274 THR B N 1
ATOM 4571 C CA . THR B 1 293 ? -5.595 -17.596 32.167 1.00 23.19 274 THR B CA 1
ATOM 4572 C C . THR B 1 293 ? -6.089 -18.239 33.449 1.00 26.82 274 THR B C 1
ATOM 4573 O O . THR B 1 293 ? -6.675 -17.564 34.293 1.00 25.16 274 THR B O 1
ATOM 4577 N N . THR B 1 294 ? -5.870 -19.542 33.586 1.00 24.79 275 THR B N 1
ATOM 4578 C CA . THR B 1 294 ? -6.429 -20.304 34.694 1.00 24.76 275 THR B CA 1
ATOM 4579 C C . THR B 1 294 ? -5.343 -21.041 35.470 1.00 24.71 275 THR B C 1
ATOM 4580 O O . THR B 1 294 ? -4.527 -21.755 34.878 1.00 26.33 275 THR B O 1
ATOM 4584 N N . LEU B 1 295 ? -5.338 -20.854 36.787 1.00 20.85 276 LEU B N 1
ATOM 4585 C CA . LEU B 1 295 ? -4.479 -21.611 37.694 1.00 18.19 276 LEU B CA 1
ATOM 4586 C C . LEU B 1 295 ? -5.265 -22.766 38.287 1.00 25.17 276 LEU B C 1
ATOM 4587 O O . LEU B 1 295 ? -6.476 -22.668 38.452 1.00 22.45 276 LEU B O 1
ATOM 4592 N N . GLU B 1 296 ? -4.573 -23.838 38.647 1.00 23.40 277 GLU B N 1
ATOM 4593 C CA . GLU B 1 296 ? -5.247 -25.015 39.173 1.00 20.76 277 GLU B CA 1
ATOM 4594 C C . GLU B 1 296 ? -4.520 -25.543 40.396 1.00 22.49 277 GLU B C 1
ATOM 4595 O O . GLU B 1 296 ? -3.292 -25.628 40.427 1.00 23.87 277 GLU B O 1
ATOM 4601 N N . CYS B 1 297 ? -5.289 -25.895 41.415 1.00 18.36 278 CYS B N 1
ATOM 4602 C CA . CYS B 1 297 ? -4.720 -26.392 42.648 1.00 18.54 278 CYS B CA 1
ATOM 4603 C C . CYS B 1 297 ? -5.617 -27.512 43.130 1.00 23.62 278 CYS B C 1
ATOM 4604 O O . CYS B 1 297 ? -6.806 -27.290 43.352 1.00 23.22 278 CYS B O 1
ATOM 4607 N N . ILE B 1 298 ? -5.063 -28.714 43.254 1.00 21.53 279 ILE B N 1
ATOM 4608 C CA . ILE B 1 298 ? -5.848 -29.854 43.711 1.00 21.14 279 ILE B CA 1
ATOM 4609 C C . ILE B 1 298 ? -5.242 -30.424 44.979 1.00 19.65 279 ILE B C 1
ATOM 4610 O O . ILE B 1 298 ? -4.041 -30.694 45.029 1.00 22.19 279 ILE B O 1
ATOM 4615 N N . ALA B 1 299 ? -6.064 -30.598 46.011 1.00 19.84 280 ALA B N 1
ATOM 4616 C CA . ALA B 1 299 ? -5.586 -31.116 47.294 1.00 19.38 280 ALA B CA 1
ATOM 4617 C C . ALA B 1 299 ? -6.317 -32.389 47.710 1.00 20.33 280 ALA B C 1
ATOM 4618 O O . ALA B 1 299 ? -7.439 -32.634 47.290 1.00 22.94 280 ALA B O 1
ATOM 4620 N N . ASN B 1 3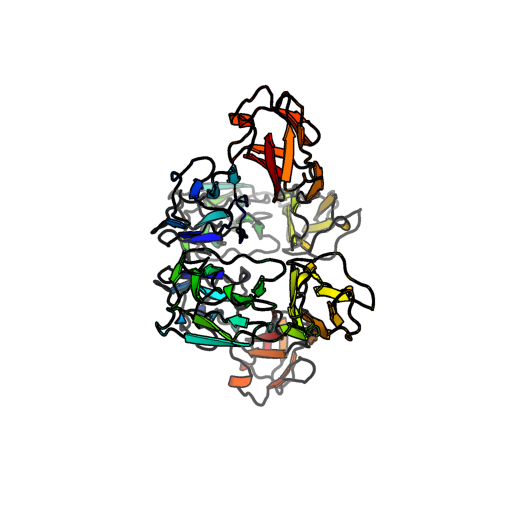00 ? -5.659 -33.192 48.539 1.00 21.09 281 ASN B N 1
ATOM 4621 C CA . ASN B 1 300 ? -6.269 -34.358 49.158 1.00 20.18 281 ASN B CA 1
ATOM 4622 C C . ASN B 1 300 ? -6.423 -34.165 50.658 1.00 21.95 281 ASN B C 1
ATOM 4623 O O . ASN B 1 300 ? -5.596 -33.524 51.288 1.00 23.36 281 ASN B O 1
ATOM 4628 N N . ALA B 1 301 ? -7.474 -34.747 51.226 1.00 20.17 282 ALA B N 1
ATOM 4629 C CA . ALA B 1 301 ? -7.683 -34.819 52.667 1.00 20.40 282 ALA B CA 1
ATOM 4630 C C . ALA B 1 301 ? -8.783 -35.826 52.911 1.00 21.34 282 ALA B C 1
ATOM 4631 O O . ALA B 1 301 ? -9.521 -36.187 51.988 1.00 23.24 282 ALA B O 1
ATOM 4633 N N . ARG B 1 302 ? -8.911 -36.251 54.154 1.00 22.30 283 ARG B N 1
ATOM 4634 C CA . ARG B 1 302 ? -10.012 -37.119 54.552 1.00 24.50 283 ARG B CA 1
ATOM 4635 C C . ARG B 1 302 ? -10.482 -36.714 55.945 1.00 25.50 283 ARG B C 1
ATOM 4636 O O . ARG B 1 302 ? -9.657 -36.537 56.849 1.00 25.98 283 ARG B O 1
ATOM 4644 N N . PRO B 1 303 ? -11.803 -36.558 56.134 1.00 25.93 284 PRO B N 1
ATOM 4645 C CA . PRO B 1 303 ? -12.904 -36.715 55.166 1.00 24.51 284 PRO B CA 1
ATOM 4646 C C . PRO B 1 303 ? -12.930 -35.627 54.097 1.00 26.62 284 PRO B C 1
ATOM 4647 O O . PRO B 1 303 ? -12.933 -34.434 54.396 1.00 23.25 284 PRO B O 1
ATOM 4651 N N . VAL B 1 304 ? -12.981 -36.049 52.845 1.00 24.11 285 VAL B N 1
ATOM 4652 C CA . VAL B 1 304 ? -12.887 -35.130 51.717 1.00 22.85 285 VAL B CA 1
ATOM 4653 C C . VAL B 1 304 ? -14.057 -34.142 51.660 1.00 21.19 285 VAL B C 1
ATOM 4654 O O . VAL B 1 304 ? -13.921 -33.062 51.097 1.00 24.25 285 VAL B O 1
ATOM 4658 N N . GLU B 1 305 ? -15.191 -34.516 52.249 1.00 26.89 286 GLU B N 1
ATOM 4659 C CA . GLU B 1 305 ? -16.345 -33.620 52.325 1.00 28.95 286 GLU B CA 1
ATOM 4660 C C . GLU B 1 305 ? -16.041 -32.351 53.119 1.00 29.63 286 GLU B C 1
ATOM 4661 O O . GLU B 1 305 ? -16.663 -31.306 52.900 1.00 26.79 286 GLU B O 1
ATOM 4667 N N . GLU B 1 306 ? -15.076 -32.430 54.030 1.00 25.24 287 GLU B N 1
ATOM 4668 C CA . GLU B 1 306 ? -14.686 -31.266 54.814 1.00 21.86 287 GLU B CA 1
ATOM 4669 C C . GLU B 1 306 ? -13.462 -30.532 54.263 1.00 23.07 287 GLU B C 1
ATOM 4670 O O . GLU B 1 306 ? -12.954 -29.601 54.894 1.00 22.79 287 GLU B O 1
ATOM 4676 N N . LEU B 1 307 ? -12.994 -30.960 53.095 1.00 22.03 288 LEU B N 1
ATOM 4677 C CA . LEU B 1 307 ? -11.897 -30.287 52.432 1.00 21.23 288 LEU B CA 1
ATOM 4678 C C . LEU B 1 307 ? -12.386 -29.017 51.739 1.00 23.60 288 LEU B C 1
ATOM 4679 O O . LEU B 1 307 ? -13.387 -29.034 51.020 1.00 27.85 288 LEU B O 1
ATOM 4684 N N . SER B 1 308 ? -11.668 -27.925 51.939 1.00 21.97 289 SER B N 1
ATOM 4685 C CA . SER B 1 308 ? -11.945 -26.716 51.181 1.00 22.96 289 SER B CA 1
ATOM 4686 C C . SER B 1 308 ? -10.661 -26.198 50.543 1.00 25.41 289 SER B C 1
ATOM 4687 O O . SER B 1 308 ? -9.603 -26.135 51.187 1.00 25.60 289 SER B O 1
ATOM 4690 N N . VAL B 1 309 ? -10.764 -25.863 49.260 1.00 22.39 290 VAL B N 1
ATOM 4691 C CA . VAL B 1 309 ? -9.661 -25.267 48.515 1.00 20.24 290 VAL B CA 1
ATOM 4692 C C . VAL B 1 309 ? -10.032 -23.819 48.217 1.00 22.90 290 VAL B C 1
ATOM 4693 O O . VAL B 1 309 ? -11.068 -23.562 47.594 1.00 25.38 290 VAL B O 1
ATOM 4697 N N . HIS B 1 310 ? -9.207 -22.894 48.710 1.00 21.53 291 HIS B N 1
ATOM 4698 C CA . HIS B 1 310 ? -9.415 -21.454 48.551 1.00 22.18 291 HIS B CA 1
ATOM 4699 C C . HIS B 1 310 ? -8.213 -20.809 47.895 1.00 23.04 291 HIS B C 1
ATOM 4700 O O . HIS B 1 310 ? -7.109 -21.344 47.938 1.00 22.49 291 HIS B O 1
ATOM 4707 N N . TRP B 1 311 ? -8.435 -19.643 47.294 1.00 21.35 292 TRP B N 1
ATOM 4708 C CA . TRP B 1 311 ? -7.361 -18.864 46.697 1.00 23.04 292 TRP B CA 1
ATOM 4709 C C . TRP B 1 311 ? -7.273 -17.549 47.420 1.00 28.44 292 TRP B C 1
ATOM 4710 O O . TRP B 1 311 ? -8.294 -16.941 47.711 1.00 27.03 292 TRP B O 1
ATOM 4721 N N . LYS B 1 312 ? -6.054 -17.134 47.735 1.00 24.48 293 LYS B N 1
ATOM 4722 C CA . LYS B 1 312 ? -5.838 -15.858 48.389 1.00 26.01 293 LYS B CA 1
ATOM 4723 C C . LYS B 1 312 ? -5.000 -14.975 47.497 1.00 25.21 293 LYS B C 1
ATOM 4724 O O . LYS B 1 312 ? -4.090 -15.434 46.808 1.00 26.93 293 LYS B O 1
ATOM 4730 N N . ARG B 1 313 ? -5.323 -13.690 47.520 1.00 26.86 294 ARG B N 1
ATOM 4731 C CA . ARG B 1 313 ? -4.608 -12.702 46.748 1.00 28.84 294 ARG B CA 1
ATOM 4732 C C . ARG B 1 313 ? -4.470 -11.501 47.673 1.00 30.82 294 ARG B C 1
ATOM 4733 O O . ARG B 1 313 ? -5.476 -10.912 48.071 1.00 29.87 294 ARG B O 1
ATOM 4741 N N . ASN B 1 314 ? -3.229 -11.202 48.058 1.00 30.18 295 ASN B N 1
ATOM 4742 C CA . ASN B 1 314 ? -2.937 -10.176 49.057 1.00 38.62 295 ASN B CA 1
ATOM 4743 C C . ASN B 1 314 ? -3.690 -10.430 50.362 1.00 41.71 295 ASN B C 1
ATOM 4744 O O . ASN B 1 314 ? -4.272 -9.517 50.954 1.00 48.13 295 ASN B O 1
ATOM 4749 N N . GLY B 1 315 ? -3.681 -11.686 50.795 1.00 41.19 296 GLY B N 1
ATOM 4750 C CA . GLY B 1 315 ? -4.276 -12.077 52.060 1.00 39.85 296 GLY B CA 1
ATOM 4751 C C . GLY B 1 315 ? -5.793 -12.132 52.074 1.00 35.32 296 GLY B C 1
ATOM 4752 O O . GLY B 1 315 ? -6.387 -12.458 53.097 1.00 40.39 296 GLY B O 1
ATOM 4753 N N . VAL B 1 316 ? -6.423 -11.824 50.942 1.00 38.91 297 VAL B N 1
ATOM 4754 C CA . VAL B 1 316 ? -7.884 -11.819 50.868 1.00 30.68 297 VAL B CA 1
ATOM 4755 C C . VAL B 1 316 ? -8.385 -13.003 50.032 1.00 30.36 297 VAL B C 1
ATOM 4756 O O . VAL B 1 316 ? -7.892 -13.240 48.930 1.00 30.41 297 VAL B O 1
ATOM 4760 N N . ARG B 1 317 ? -9.351 -13.743 50.568 1.00 27.83 298 ARG B N 1
ATOM 4761 C CA . ARG B 1 317 ? -9.934 -14.863 49.836 1.00 25.61 298 ARG B CA 1
ATOM 4762 C C . ARG B 1 317 ? -10.663 -14.374 48.587 1.00 26.61 298 ARG B C 1
ATOM 4763 O O . ARG B 1 317 ? -11.480 -13.455 48.653 1.00 31.43 298 ARG B O 1
ATOM 4771 N N . LEU B 1 318 ? -10.368 -15.004 47.451 1.00 24.30 299 LEU B N 1
ATOM 4772 C CA . LEU B 1 318 ? -11.000 -14.661 46.179 1.00 25.70 299 LEU B CA 1
ATOM 4773 C C . LEU B 1 318 ? -12.315 -15.406 46.002 1.00 26.05 299 LEU B C 1
ATOM 4774 O O . LEU B 1 318 ? -12.407 -16.595 46.320 1.00 32.91 299 LEU B O 1
ATOM 4779 N N . THR B 1 319 ? -13.329 -14.707 45.501 1.00 24.41 300 THR B N 1
ATOM 4780 C CA . THR B 1 319 ? -14.669 -15.280 45.349 1.00 28.39 300 THR B CA 1
ATOM 4781 C C . THR B 1 319 ? -15.206 -15.051 43.942 1.00 26.45 300 THR B C 1
ATOM 4782 O O . THR B 1 319 ? -16.420 -15.064 43.715 1.00 28.85 300 THR B O 1
ATOM 4786 N N . SER B 1 320 ? -14.306 -14.810 43.003 1.00 24.08 301 SER B N 1
ATOM 4787 C CA . SER B 1 320 ? -14.697 -14.700 41.611 1.00 25.29 301 SER B CA 1
ATOM 4788 C C . SER B 1 320 ? -13.678 -15.454 40.794 1.00 24.69 301 SER B C 1
ATOM 4789 O O . SER B 1 320 ? -12.544 -15.661 41.238 1.00 29.72 301 SER B O 1
ATOM 4792 N N . GLY B 1 321 ? -14.081 -15.859 39.601 1.00 20.80 302 GLY B N 1
ATOM 4793 C CA . GLY B 1 321 ? -13.238 -16.683 38.752 1.00 22.20 302 GLY B CA 1
ATOM 4794 C C . GLY B 1 321 ? -13.067 -18.123 39.220 1.00 24.68 302 GLY B C 1
ATOM 4795 O O . GLY B 1 321 ? -12.193 -18.831 38.734 1.00 22.89 302 GLY B O 1
ATOM 4796 N N . LEU B 1 322 ? -13.910 -18.563 40.148 1.00 23.50 303 LEU B N 1
ATOM 4797 C CA . LEU B 1 322 ? -13.772 -19.892 40.752 1.00 22.39 303 LEU B CA 1
ATOM 4798 C C . LEU B 1 322 ? -14.501 -20.981 39.969 1.00 28.88 303 LEU B C 1
ATOM 4799 O O . LEU B 1 322 ? -15.648 -20.807 39.534 1.00 28.56 303 LEU B O 1
ATOM 4804 N N . HIS B 1 323 ? -13.832 -22.115 39.791 1.00 23.11 304 HIS B N 1
ATOM 4805 C CA . HIS B 1 323 ? -14.428 -23.238 39.084 1.00 28.33 304 HIS B CA 1
ATOM 4806 C C . HIS B 1 323 ? -14.002 -24.516 39.763 1.00 32.31 304 HIS B C 1
ATOM 4807 O O . HIS B 1 323 ? -12.998 -24.533 40.473 1.00 26.51 304 HIS B O 1
ATOM 4814 N N . SER B 1 324 ? -14.774 -25.580 39.547 1.00 29.38 305 SER B N 1
ATOM 4815 C CA . SER B 1 324 ? -14.379 -26.927 39.953 1.00 30.94 305 SER B CA 1
ATOM 4816 C C . SER B 1 324 ? -14.077 -27.049 41.445 1.00 25.97 305 SER B C 1
ATOM 4817 O O . SER B 1 324 ? -12.963 -27.410 41.807 1.00 24.65 305 SER B O 1
ATOM 4820 N N . TYR B 1 325 ? -15.058 -26.753 42.297 1.00 24.10 306 TYR B N 1
ATOM 4821 C CA . TYR B 1 325 ? -14.940 -26.964 43.747 1.00 25.50 306 TYR B CA 1
ATOM 4822 C C . TYR B 1 325 ? -13.744 -26.217 44.324 1.00 26.51 306 TYR B C 1
ATOM 4823 O O . TYR B 1 325 ? -13.047 -26.719 45.207 1.00 29.99 306 TYR B O 1
ATOM 4832 N N . GLY B 1 326 ? -13.517 -25.017 43.791 1.00 25.58 307 GLY B N 1
ATOM 4833 C CA . GLY B 1 326 ? -12.447 -24.150 44.245 1.00 26.52 307 GLY B CA 1
ATOM 4834 C C . GLY B 1 326 ? -11.069 -24.466 43.679 1.00 26.10 307 GLY B C 1
ATOM 4835 O O . GLY B 1 326 ? -10.113 -23.744 43.956 1.00 24.00 307 GLY B O 1
ATOM 4836 N N . ARG B 1 327 ? -10.968 -25.538 42.898 1.00 20.99 308 ARG B N 1
ATOM 4837 C CA . ARG B 1 327 ? -9.674 -26.000 42.393 1.00 21.55 308 ARG B CA 1
ATOM 4838 C C . ARG B 1 327 ? -9.117 -25.129 41.274 1.00 21.79 308 ARG B C 1
ATOM 4839 O O . ARG B 1 327 ? -7.910 -25.111 41.057 1.00 22.87 308 ARG B O 1
ATOM 4847 N N . ARG B 1 328 ? -9.983 -24.418 40.559 1.00 18.70 309 ARG B N 1
ATOM 4848 C CA . ARG B 1 328 ? -9.519 -23.560 39.465 1.00 18.40 309 ARG B CA 1
ATOM 4849 C C . ARG B 1 328 ? -9.841 -22.090 39.703 1.00 21.27 309 ARG B C 1
ATOM 4850 O O . ARG B 1 328 ? -10.947 -21.742 40.123 1.00 23.64 309 ARG B O 1
ATOM 4858 N N . LEU B 1 329 ? -8.859 -21.241 39.421 1.00 20.46 310 LEU B N 1
ATOM 4859 C CA . LEU B 1 329 ? -9.003 -19.792 39.519 1.00 18.47 310 LEU B CA 1
ATOM 4860 C C . LEU B 1 329 ? -8.706 -19.180 38.157 1.00 22.89 310 LEU B C 1
ATOM 4861 O O . LEU B 1 329 ? -7.576 -19.266 37.668 1.00 21.78 310 LEU B O 1
ATOM 4866 N N . THR B 1 330 ? -9.721 -18.592 37.526 1.00 21.19 311 THR B N 1
ATOM 4867 C CA . THR B 1 330 ? -9.510 -17.933 36.244 1.00 21.40 311 THR B CA 1
ATOM 4868 C C . THR B 1 330 ? -9.389 -16.436 36.433 1.00 22.04 311 THR B C 1
ATOM 4869 O O . THR B 1 330 ? -10.213 -15.801 37.102 1.00 25.07 311 THR B O 1
ATOM 4873 N N . ILE B 1 331 ? -8.316 -15.890 35.869 1.00 21.43 312 ILE B N 1
ATOM 4874 C CA . ILE B 1 331 ? -8.119 -14.456 35.819 1.00 25.67 312 ILE B CA 1
ATOM 4875 C C . ILE B 1 331 ? -8.519 -13.970 34.436 1.00 26.42 312 ILE B C 1
ATOM 4876 O O . ILE B 1 331 ? -7.949 -14.397 33.428 1.00 25.31 312 ILE B O 1
ATOM 4881 N N . THR B 1 332 ? -9.517 -13.093 34.399 1.00 28.96 313 THR B N 1
ATOM 4882 C CA . THR B 1 332 ? -10.080 -12.624 33.142 1.00 26.99 313 THR B CA 1
ATOM 4883 C C . THR B 1 332 ? -9.421 -11.315 32.746 1.00 30.76 313 THR B C 1
ATOM 4884 O O . THR B 1 332 ? -9.224 -10.436 33.585 1.00 27.83 313 THR B O 1
ATOM 4888 N N . ASN B 1 333 ? -9.054 -11.224 31.468 1.00 28.01 314 ASN B N 1
ATOM 4889 C CA . ASN B 1 333 ? -8.341 -10.068 30.918 1.00 32.44 314 ASN B CA 1
ATOM 4890 C C . ASN B 1 333 ? -7.226 -9.580 31.839 1.00 32.14 314 ASN B C 1
ATOM 4891 O O . ASN B 1 333 ? -7.269 -8.448 32.323 1.00 33.20 314 ASN B O 1
ATOM 4896 N N . PRO B 1 334 ? -6.237 -10.449 32.119 1.00 29.19 315 PRO B N 1
ATOM 4897 C CA . PRO B 1 334 ? -5.168 -10.062 33.047 1.00 30.46 315 PRO B CA 1
ATOM 4898 C C . PRO B 1 334 ? -4.409 -8.806 32.600 1.00 33.42 315 PRO B C 1
ATOM 4899 O O . PRO B 1 334 ? -4.028 -8.695 31.431 1.00 34.26 315 PRO B O 1
ATOM 4903 N N . THR B 1 335 ? -4.225 -7.874 33.534 1.00 32.51 316 THR B N 1
ATOM 4904 C CA . THR B 1 335 ? -3.389 -6.692 33.332 1.00 38.67 316 THR B CA 1
ATOM 4905 C C . THR B 1 335 ? -2.383 -6.574 34.477 1.00 38.20 316 THR B C 1
ATOM 4906 O O . THR B 1 335 ? -2.313 -7.449 35.338 1.00 33.24 316 THR B O 1
ATOM 4910 N N . SER B 1 336 ? -1.600 -5.498 34.487 1.00 33.42 317 SER B N 1
ATOM 4911 C CA . SER B 1 336 ? -0.523 -5.340 35.463 1.00 34.40 317 SER B CA 1
ATOM 4912 C C . SER B 1 336 ? -1.002 -5.427 36.915 1.00 37.00 317 SER B C 1
ATOM 4913 O O . SER B 1 336 ? -0.250 -5.847 37.795 1.00 41.68 317 SER B O 1
ATOM 4916 N N . ALA B 1 337 ? -2.251 -5.036 37.159 1.00 34.01 318 ALA B N 1
ATOM 4917 C CA . ALA B 1 337 ? -2.809 -5.056 38.512 1.00 39.63 318 ALA B CA 1
ATOM 4918 C C . ALA B 1 337 ? -3.033 -6.481 39.014 1.00 35.66 318 ALA B C 1
ATOM 4919 O O . ALA B 1 337 ? -3.120 -6.719 40.219 1.00 33.09 318 ALA B O 1
ATOM 4921 N N . ASP B 1 338 ? -3.117 -7.421 38.080 1.00 32.43 319 ASP B N 1
ATOM 4922 C CA . ASP B 1 338 ? -3.374 -8.824 38.408 1.00 28.60 319 ASP B CA 1
ATOM 4923 C C . ASP B 1 338 ? -2.087 -9.628 38.617 1.00 32.13 319 ASP B C 1
ATOM 4924 O O . ASP B 1 338 ? -2.134 -10.783 39.047 1.00 28.67 319 ASP B O 1
ATOM 4929 N N . THR B 1 339 ? -0.939 -9.037 38.296 1.00 28.99 320 THR B N 1
ATOM 4930 C CA . THR B 1 339 ? 0.314 -9.790 38.333 1.00 28.20 320 THR B CA 1
ATOM 4931 C C . THR B 1 339 ? 0.820 -9.978 39.755 1.00 29.95 320 THR B C 1
ATOM 4932 O O . THR B 1 339 ? 0.424 -9.251 40.668 1.00 32.43 320 THR B O 1
ATOM 4936 N N . GLY B 1 340 ? 1.695 -10.963 39.937 1.00 28.62 321 GLY B N 1
ATOM 4937 C CA . GLY B 1 340 ? 2.248 -11.256 41.245 1.00 29.27 321 GLY B CA 1
ATOM 4938 C C . GLY B 1 340 ? 1.742 -12.569 41.822 1.00 29.56 321 GLY B C 1
ATOM 4939 O O . GLY B 1 340 ? 1.335 -13.471 41.084 1.00 28.19 321 GLY B O 1
ATOM 4940 N N . MET B 1 341 ? 1.749 -12.663 43.145 1.00 26.17 322 MET B N 1
ATOM 4941 C CA . MET B 1 341 ? 1.513 -13.934 43.821 1.00 24.66 322 MET B CA 1
ATOM 4942 C C . MET B 1 341 ? 0.039 -14.221 44.092 1.00 30.54 322 MET B C 1
ATOM 4943 O O . MET B 1 341 ? -0.719 -13.334 44.497 1.00 27.88 322 MET B O 1
ATOM 4948 N N . TYR B 1 342 ? -0.344 -15.479 43.860 1.00 25.74 323 TYR B N 1
ATOM 4949 C CA . TYR B 1 342 ? -1.622 -16.040 44.295 1.00 24.31 323 TYR B CA 1
ATOM 4950 C C . TYR B 1 342 ? -1.316 -17.240 45.178 1.00 24.98 323 TYR B C 1
ATOM 4951 O O . TYR B 1 342 ? -0.353 -17.958 44.925 1.00 28.31 323 TYR B O 1
ATOM 4960 N N . VAL B 1 343 ? -2.110 -17.443 46.224 1.00 24.96 324 VAL B N 1
ATOM 4961 C CA . VAL B 1 343 ? -1.864 -18.556 47.137 1.00 24.92 324 VAL B CA 1
ATOM 4962 C C . VAL B 1 343 ? -3.041 -19.519 47.146 1.00 25.13 324 VAL B C 1
ATOM 4963 O O . VAL B 1 343 ? -4.183 -19.118 47.374 1.00 23.74 324 VAL B O 1
ATOM 4967 N N . CYS B 1 344 ? -2.762 -20.787 46.856 1.00 22.94 325 CYS B N 1
ATOM 4968 C CA . CYS B 1 344 ? -3.736 -21.843 47.074 1.00 26.11 325 CYS B CA 1
ATOM 4969 C C . CYS B 1 344 ? -3.663 -22.317 48.518 1.00 23.40 325 CYS B C 1
ATOM 4970 O O . CYS B 1 344 ? -2.573 -22.606 49.015 1.00 23.79 325 CYS B O 1
ATOM 4973 N N . GLU B 1 345 ? -4.809 -22.398 49.193 1.00 20.52 326 GLU B N 1
ATOM 4974 C CA . GLU B 1 345 ? -4.843 -22.840 50.592 1.00 22.12 326 GLU B CA 1
ATOM 4975 C C . GLU B 1 345 ? -5.867 -23.946 50.736 1.00 24.16 326 GLU B C 1
ATOM 4976 O O . GLU B 1 345 ? -7.040 -23.754 50.411 1.00 23.55 326 GLU B O 1
ATOM 4982 N N . ALA B 1 346 ? -5.416 -25.110 51.191 1.00 21.11 327 ALA B N 1
ATOM 4983 C CA . ALA B 1 346 ? -6.294 -26.258 51.379 1.00 21.40 327 ALA B CA 1
ATOM 4984 C C . ALA B 1 346 ? -6.462 -26.569 52.862 1.00 25.54 327 ALA B C 1
ATOM 4985 O O . ALA B 1 346 ? -5.481 -26.806 53.566 1.00 23.90 327 ALA B O 1
ATOM 4987 N N . THR B 1 347 ? -7.713 -26.569 53.318 1.00 24.32 328 THR B N 1
ATOM 4988 C CA . THR B 1 347 ? -8.067 -26.717 54.726 1.00 22.94 328 THR B CA 1
ATOM 4989 C C . THR B 1 347 ? -8.985 -27.913 54.963 1.00 23.69 328 THR B C 1
ATOM 4990 O O . THR B 1 347 ? -9.885 -28.180 54.159 1.00 26.76 328 THR B O 1
ATOM 4994 N N . LEU B 1 348 ? -8.756 -28.649 56.043 1.00 26.09 329 LEU B N 1
ATOM 4995 C CA . LEU B 1 348 ? -9.719 -29.659 56.457 1.00 23.07 329 LEU B CA 1
ATOM 4996 C C . LEU B 1 348 ? -10.562 -29.072 57.587 1.00 25.02 329 LEU B C 1
ATOM 4997 O O . LEU B 1 348 ? -10.095 -28.942 58.726 1.00 27.65 329 LEU B O 1
ATOM 5002 N N . ARG B 1 349 ? -11.799 -28.703 57.255 1.00 27.15 330 ARG B N 1
ATOM 5003 C CA . ARG B 1 349 ? -12.689 -28.041 58.204 1.00 26.79 330 ARG B CA 1
ATOM 5004 C C . ARG B 1 349 ? -12.920 -28.939 59.413 1.00 33.11 330 ARG B C 1
ATOM 5005 O O . ARG B 1 349 ? -13.081 -30.148 59.275 1.00 34.48 330 ARG B O 1
ATOM 5013 N N . GLY B 1 350 ? -12.918 -28.345 60.599 1.00 33.78 331 GLY B N 1
ATOM 5014 C CA . GLY B 1 350 ? -13.104 -29.111 61.817 1.00 41.89 331 GLY B CA 1
ATOM 5015 C C . GLY B 1 350 ? -11.920 -30.009 62.126 1.00 43.37 331 GLY B C 1
ATOM 5016 O O . GLY B 1 350 ? -12.072 -31.084 62.714 1.00 51.30 331 GLY B O 1
ATOM 5017 N N . SER B 1 351 ? -10.733 -29.572 61.720 1.00 34.72 332 SER B N 1
ATOM 5018 C CA . SER B 1 351 ? -9.515 -30.274 62.090 1.00 32.86 332 SER B CA 1
ATOM 5019 C C . SER B 1 351 ? -8.558 -29.263 62.684 1.00 33.81 332 SER B C 1
ATOM 5020 O O . SER B 1 351 ? -8.773 -28.056 62.571 1.00 34.96 332 SER B O 1
ATOM 5023 N N . THR B 1 352 ? -7.497 -29.752 63.313 1.00 33.15 333 THR B N 1
ATOM 5024 C CA . THR B 1 352 ? -6.455 -28.857 63.788 1.00 35.92 333 THR B CA 1
ATOM 5025 C C . THR B 1 352 ? -5.201 -28.949 62.922 1.00 38.75 333 THR B C 1
ATOM 5026 O O . THR B 1 352 ? -4.125 -28.533 63.341 1.00 41.60 333 THR B O 1
ATOM 5030 N N . PHE B 1 353 ? -5.334 -29.490 61.714 1.00 32.23 334 PHE B N 1
ATOM 5031 C CA . PHE B 1 353 ? -4.199 -29.532 60.798 1.00 31.85 334 PHE B CA 1
ATOM 5032 C C . PHE B 1 353 ? -3.934 -28.148 60.228 1.00 33.97 334 PHE B C 1
ATOM 5033 O O . PHE B 1 353 ? -4.868 -27.404 59.910 1.00 33.73 334 PHE B O 1
ATOM 5041 N N . GLU B 1 354 ? -2.658 -27.812 60.075 1.00 34.37 335 GLU B N 1
ATOM 5042 C CA . GLU B 1 354 ? -2.277 -26.602 59.359 1.00 35.26 335 GLU B CA 1
ATOM 5043 C C . GLU B 1 354 ? -2.711 -26.734 57.905 1.00 28.13 335 GLU B C 1
ATOM 5044 O O . GLU B 1 354 ? -2.520 -27.790 57.304 1.00 30.46 335 GLU B O 1
ATOM 5050 N N . PRO B 1 355 ? -3.327 -25.685 57.343 1.00 30.19 336 PRO B N 1
ATOM 5051 C CA . PRO B 1 355 ? -3.694 -25.767 55.927 1.00 28.90 336 PRO B CA 1
ATOM 5052 C C . PRO B 1 355 ? -2.469 -25.967 55.050 1.00 29.27 336 PRO B C 1
ATOM 5053 O O . PRO B 1 355 ? -1.389 -25.479 55.388 1.00 33.25 336 PRO B O 1
ATOM 5057 N N . ALA B 1 356 ? -2.635 -26.698 53.954 1.00 25.46 337 ALA B N 1
ATOM 5058 C CA . ALA B 1 356 ? -1.572 -26.863 52.978 1.00 26.30 337 ALA B CA 1
ATOM 5059 C C . ALA B 1 356 ? -1.602 -25.663 52.055 1.00 27.31 337 ALA B C 1
ATOM 5060 O O . ALA B 1 356 ? -2.675 -25.209 51.665 1.00 25.58 337 ALA B O 1
ATOM 5062 N N . ARG B 1 357 ? -0.430 -25.154 51.696 1.00 26.57 338 ARG B N 1
ATOM 5063 C CA . ARG B 1 357 ? -0.374 -23.974 50.849 1.00 23.46 338 ARG B CA 1
ATOM 5064 C C . ARG B 1 357 ? 0.593 -24.145 49.695 1.00 25.57 338 ARG B C 1
ATOM 5065 O O . ARG B 1 357 ? 1.623 -24.804 49.824 1.00 28.31 338 ARG B O 1
ATOM 5073 N N . ALA B 1 358 ? 0.255 -23.543 48.559 1.00 24.91 339 ALA B N 1
ATOM 5074 C CA . ALA B 1 358 ? 1.141 -23.523 47.410 1.00 26.44 339 ALA B CA 1
ATOM 5075 C C . ALA B 1 358 ? 1.026 -22.152 46.766 1.00 27.76 339 ALA B C 1
ATOM 5076 O O . ALA B 1 358 ? -0.069 -21.588 46.682 1.00 29.87 339 ALA B O 1
ATOM 5078 N N . ARG B 1 359 ? 2.150 -21.597 46.331 1.00 25.90 340 ARG B N 1
ATOM 5079 C CA . ARG B 1 359 ? 2.111 -20.269 45.721 1.00 22.86 340 ARG B CA 1
ATOM 5080 C C . ARG B 1 359 ? 2.301 -20.316 44.212 1.00 26.72 340 ARG B C 1
ATOM 5081 O O . ARG B 1 359 ? 3.035 -21.154 43.673 1.00 28.70 340 ARG B O 1
ATOM 5089 N N . ALA B 1 360 ? 1.606 -19.394 43.548 1.00 28.73 341 ALA B N 1
ATOM 5090 C CA . ALA B 1 360 ? 1.615 -19.249 42.110 1.00 33.24 341 ALA B CA 1
ATOM 5091 C C . ALA B 1 360 ? 1.936 -17.801 41.746 1.00 26.85 341 ALA B C 1
ATOM 5092 O O . ALA B 1 360 ? 1.469 -16.884 42.410 1.00 29.75 341 ALA B O 1
ATOM 5094 N N . PHE B 1 361 ? 2.719 -17.597 40.693 1.00 27.13 342 PHE B N 1
ATOM 5095 C CA . PHE B 1 361 ? 3.047 -16.235 40.266 1.00 28.85 342 PHE B CA 1
ATOM 5096 C C . PHE B 1 361 ? 2.607 -15.956 38.835 1.00 26.88 342 PHE B C 1
ATOM 5097 O O . PHE B 1 361 ? 2.975 -16.678 37.910 1.00 28.80 342 PHE B O 1
ATOM 5105 N N . LEU B 1 362 ? 1.806 -14.906 38.665 1.00 26.73 343 LEU B N 1
ATOM 5106 C CA . LEU B 1 362 ? 1.349 -14.495 37.350 1.00 26.74 343 LEU B CA 1
ATOM 5107 C C . LEU B 1 362 ? 2.166 -13.315 36.825 1.00 28.59 343 LEU B C 1
ATOM 5108 O O . LEU B 1 362 ? 2.328 -12.302 37.502 1.00 31.89 343 LEU B O 1
ATOM 5113 N N . SER B 1 363 ? 2.675 -13.452 35.611 1.00 28.82 344 SER B N 1
ATOM 5114 C CA . SER B 1 363 ? 3.418 -12.356 34.998 1.00 26.41 344 SER B CA 1
ATOM 5115 C C . SER B 1 363 ? 2.915 -12.125 33.586 1.00 28.56 344 SER B C 1
ATOM 5116 O O . SER B 1 363 ? 2.330 -13.016 32.972 1.00 28.12 344 SER B O 1
ATOM 5119 N N . ILE B 1 364 ? 3.135 -10.920 33.076 1.00 27.51 345 ILE B N 1
ATOM 5120 C CA . ILE B 1 364 ? 2.660 -10.569 31.755 1.00 27.03 345 ILE B CA 1
ATOM 5121 C C . ILE B 1 364 ? 3.830 -10.261 30.842 1.00 27.64 345 ILE B C 1
ATOM 5122 O O . ILE B 1 364 ? 4.755 -9.538 31.218 1.00 30.83 345 ILE B O 1
ATOM 5127 N N . ILE B 1 365 ? 3.788 -10.876 29.668 1.00 31.28 346 ILE B N 1
ATOM 5128 C CA . ILE B 1 365 ? 4.734 -10.609 28.593 1.00 31.00 346 ILE B CA 1
ATOM 5129 C C . ILE B 1 365 ? 4.213 -9.455 27.755 1.00 26.85 346 ILE B C 1
ATOM 5130 O O . ILE B 1 365 ? 3.090 -9.510 27.256 1.00 29.97 346 ILE B O 1
ATOM 5135 N N . GLU B 1 366 ? 5.025 -8.410 27.614 1.00 28.27 347 GLU B N 1
ATOM 5136 C CA . GLU B 1 366 ? 4.670 -7.279 26.767 1.00 28.60 347 GLU B CA 1
ATOM 5137 C C . GLU B 1 366 ? 5.495 -7.360 25.482 1.00 25.30 347 GLU B C 1
ATOM 5138 O O . GLU B 1 366 ? 6.721 -7.323 25.541 1.00 27.34 347 GLU B O 1
ATOM 5144 N N . PRO B 1 367 ? 4.820 -7.508 24.332 1.00 28.87 348 PRO B N 1
ATOM 5145 C CA . PRO B 1 367 ? 5.486 -7.659 23.032 1.00 27.16 348 PRO B CA 1
ATOM 5146 C C . PRO B 1 367 ? 6.332 -6.439 22.699 1.00 30.51 348 PRO B C 1
ATOM 5147 O O . PRO B 1 367 ? 6.089 -5.358 23.224 1.00 28.00 348 PRO B O 1
ATOM 5151 N N . PRO B 1 368 ? 7.336 -6.614 21.834 1.00 28.49 349 PRO B N 1
ATOM 5152 C CA . PRO B 1 368 ? 8.267 -5.526 21.516 1.00 23.74 349 PRO B CA 1
ATOM 5153 C C . PRO B 1 368 ? 7.618 -4.378 20.752 1.00 20.36 349 PRO B C 1
ATOM 5154 O O . PRO B 1 368 ? 6.688 -4.569 19.950 1.00 24.15 349 PRO B O 1
ATOM 5158 N N . TYR B 1 369 ? 8.153 -3.186 20.969 1.00 25.17 350 TYR B N 1
ATOM 5159 C CA . TYR B 1 369 ? 7.782 -2.040 20.151 1.00 24.66 350 TYR B CA 1
ATOM 5160 C C . TYR B 1 369 ? 9.005 -1.145 20.020 1.00 21.58 350 TYR B C 1
ATOM 5161 O O . TYR B 1 369 ? 9.810 -1.062 20.939 1.00 22.19 350 TYR B O 1
ATOM 5170 N N . PHE B 1 370 ? 9.156 -0.469 18.886 1.00 21.06 351 PHE B N 1
ATOM 5171 C CA . PHE B 1 370 ? 10.333 0.361 18.708 1.00 20.25 351 PHE B CA 1
ATOM 5172 C C . PHE B 1 370 ? 10.215 1.677 19.437 1.00 25.17 351 PHE B C 1
ATOM 5173 O O . PHE B 1 370 ? 9.177 2.331 19.387 1.00 27.49 351 PHE B O 1
ATOM 5181 N N . THR B 1 371 ? 11.296 2.034 20.122 1.00 22.61 352 THR B N 1
ATOM 5182 C CA . THR B 1 371 ? 11.436 3.359 20.714 1.00 27.95 352 THR B CA 1
ATOM 5183 C C . THR B 1 371 ? 12.372 4.223 19.874 1.00 30.58 352 THR B C 1
ATOM 5184 O O . THR B 1 371 ? 12.475 5.437 20.073 1.00 30.58 352 THR B O 1
ATOM 5188 N N . ALA B 1 372 ? 13.072 3.592 18.936 1.00 25.11 353 ALA B N 1
ATOM 5189 C CA . ALA B 1 372 ? 13.855 4.327 17.957 1.00 22.70 353 ALA B CA 1
ATOM 5190 C C . ALA B 1 372 ? 13.935 3.523 16.674 1.00 24.79 353 ALA B C 1
ATOM 5191 O O . ALA B 1 372 ? 14.346 2.364 16.697 1.00 24.88 353 ALA B O 1
ATOM 5193 N N . GLU B 1 373 ? 13.506 4.138 15.577 1.00 22.20 354 GLU B N 1
ATOM 5194 C CA . GLU B 1 373 ? 13.619 3.579 14.231 1.00 20.65 354 GLU B CA 1
ATOM 5195 C C . GLU B 1 373 ? 14.552 4.454 13.422 1.00 20.43 354 GLU B C 1
ATOM 5196 O O . GLU B 1 373 ? 14.645 5.663 13.660 1.00 21.93 354 GLU B O 1
ATOM 5202 N N . PRO B 1 374 ? 15.251 3.870 12.447 1.00 20.06 355 PRO B N 1
ATOM 5203 C CA . PRO B 1 374 ? 16.001 4.745 11.543 1.00 18.59 355 PRO B CA 1
ATOM 5204 C C . PRO B 1 374 ? 15.061 5.516 10.617 1.00 21.99 355 PRO B C 1
ATOM 5205 O O . PRO B 1 374 ? 13.906 5.125 10.452 1.00 21.02 355 PRO B O 1
ATOM 5209 N N . GLU B 1 375 ? 15.548 6.579 9.993 1.00 21.33 356 GLU B N 1
ATOM 5210 C CA . GLU B 1 375 ? 14.787 7.192 8.912 1.00 19.63 356 GLU B CA 1
ATOM 5211 C C . GLU B 1 375 ? 14.553 6.182 7.791 1.00 22.25 356 GLU B C 1
ATOM 5212 O O . GLU B 1 375 ? 15.348 5.262 7.614 1.00 24.36 356 GLU B O 1
ATOM 5218 N N . SER B 1 376 ? 13.482 6.357 7.020 1.00 20.70 357 SER B N 1
ATOM 5219 C CA . SER B 1 376 ? 13.181 5.400 5.960 1.00 23.68 357 SER B CA 1
ATOM 5220 C C . SER B 1 376 ? 14.233 5.396 4.865 1.00 20.43 357 SER B C 1
ATOM 5221 O O . SER B 1 376 ? 14.463 4.370 4.215 1.00 23.97 357 SER B O 1
ATOM 5224 N N . ARG B 1 377 ? 14.846 6.558 4.635 1.00 22.70 358 ARG B N 1
ATOM 5225 C CA . ARG B 1 377 ? 15.930 6.675 3.674 1.00 27.37 358 ARG B CA 1
ATOM 5226 C C . ARG B 1 377 ? 17.108 7.394 4.313 1.00 26.84 358 ARG B C 1
ATOM 5227 O O . ARG B 1 377 ? 16.944 8.455 4.911 1.00 30.35 358 ARG B O 1
ATOM 5235 N N . ILE B 1 378 ? 18.292 6.812 4.195 1.00 27.14 359 ILE B N 1
ATOM 5236 C CA . ILE B 1 378 ? 19.487 7.428 4.751 1.00 25.18 359 ILE B CA 1
ATOM 5237 C C . ILE B 1 378 ? 20.546 7.606 3.668 1.00 26.39 359 ILE B C 1
ATOM 5238 O O . ILE B 1 378 ? 20.743 6.724 2.841 1.00 27.65 359 ILE B O 1
ATOM 5243 N N . LEU B 1 379 ? 21.206 8.765 3.661 1.00 30.15 360 LEU B N 1
ATOM 5244 C CA . LEU B 1 379 ? 22.289 9.025 2.712 1.00 38.86 360 LEU B CA 1
ATOM 5245 C C . LEU B 1 379 ? 23.657 8.910 3.381 1.00 32.20 360 LEU B C 1
ATOM 5246 O O . LEU B 1 379 ? 23.877 9.459 4.461 1.00 33.82 360 LEU B O 1
ATOM 5251 N N . GLY B 1 380 ? 24.574 8.190 2.740 1.00 33.06 361 GLY B N 1
ATOM 5252 C CA . GLY B 1 380 ? 25.927 8.056 3.251 1.00 37.02 361 GLY B CA 1
ATOM 5253 C C . GLY B 1 380 ? 26.961 8.356 2.181 1.00 37.40 361 GLY B C 1
ATOM 5254 O O . GLY B 1 380 ? 26.672 8.259 0.993 1.00 34.53 361 GLY B O 1
ATOM 5255 N N . GLU B 1 381 ? 28.163 8.734 2.597 1.00 44.18 362 GLU B N 1
ATOM 5256 C CA . GLU B 1 381 ? 29.230 9.000 1.640 1.00 45.09 362 GLU B CA 1
ATOM 5257 C C . GLU B 1 381 ? 30.384 8.024 1.832 1.00 39.58 362 GLU B C 1
ATOM 5258 O O . GLU B 1 381 ? 30.764 7.722 2.965 1.00 37.69 362 GLU B O 1
ATOM 5264 N N . VAL B 1 382 ? 30.925 7.524 0.719 1.00 39.89 363 VAL B N 1
ATOM 5265 C CA . VAL B 1 382 ? 32.034 6.568 0.684 1.00 45.27 363 VAL B CA 1
ATOM 5266 C C . VAL B 1 382 ? 33.138 6.932 1.677 1.00 42.62 363 VAL B C 1
ATOM 5267 O O . VAL B 1 382 ? 33.444 8.110 1.853 1.00 38.76 363 VAL B O 1
ATOM 5271 N N . GLU B 1 383 ? 33.676 5.943 2.397 1.00 36.61 364 GLU B N 1
ATOM 5272 C CA . GLU B 1 383 ? 34.805 6.098 3.329 1.00 44.50 364 GLU B CA 1
ATOM 5273 C C . GLU B 1 383 ? 34.394 6.725 4.664 1.00 43.71 364 GLU B C 1
ATOM 5274 O O . GLU B 1 383 ? 35.181 6.744 5.614 1.00 44.48 364 GLU B O 1
ATOM 5280 N N . GLU B 1 384 ? 33.169 7.235 4.737 1.00 43.60 365 GLU B N 1
ATOM 5281 C CA . GLU B 1 384 ? 32.656 7.797 5.981 1.00 40.21 365 GLU B CA 1
ATOM 5282 C C . GLU B 1 384 ? 32.059 6.705 6.857 1.00 38.19 365 GLU B C 1
ATOM 5283 O O . GLU B 1 384 ? 32.003 5.538 6.470 1.00 39.23 365 GLU B O 1
ATOM 5289 N N . THR B 1 385 ? 31.608 7.091 8.042 1.00 35.09 366 THR B N 1
ATOM 5290 C CA . THR B 1 385 ? 30.924 6.150 8.907 1.00 35.95 366 THR B CA 1
ATOM 5291 C C . THR B 1 385 ? 29.421 6.375 8.822 1.00 33.35 366 THR B C 1
ATOM 5292 O O . THR B 1 385 ? 28.958 7.418 8.365 1.00 33.02 366 THR B O 1
ATOM 5296 N N . MET B 1 386 ? 28.661 5.376 9.245 1.00 41.26 367 MET B N 1
ATOM 5297 C CA . MET B 1 386 ? 27.208 5.436 9.290 1.00 38.51 367 MET B CA 1
ATOM 5298 C C . MET B 1 386 ? 26.721 4.846 10.589 1.00 40.88 367 MET B C 1
ATOM 5299 O O . MET B 1 386 ? 27.217 3.808 11.022 1.00 40.21 367 MET B O 1
ATOM 5304 N N . ASP B 1 387 ? 25.814 5.520 11.288 1.00 26.67 368 ASP B N 1
ATOM 5305 C CA . ASP B 1 387 ? 25.111 4.904 12.402 1.00 24.91 368 ASP B CA 1
ATOM 5306 C C . ASP B 1 387 ? 23.647 4.770 12.039 1.00 30.08 368 ASP B C 1
ATOM 5307 O O . ASP B 1 387 ? 22.988 5.754 11.686 1.00 32.38 368 ASP B O 1
ATOM 5312 N N . ILE B 1 388 ? 23.149 3.542 12.103 1.00 25.49 369 ILE B N 1
ATOM 5313 C CA . ILE B 1 388 ? 21.740 3.281 11.856 1.00 26.24 369 ILE B CA 1
ATOM 5314 C C . ILE B 1 388 ? 21.060 2.888 13.151 1.00 21.46 369 ILE B C 1
ATOM 5315 O O . ILE B 1 388 ? 21.321 1.822 13.706 1.00 22.12 369 ILE B O 1
ATOM 5320 N N . PRO B 1 389 ? 20.172 3.749 13.656 1.00 22.80 370 PRO B N 1
ATOM 5321 C CA . PRO B 1 389 ? 19.592 3.449 14.968 1.00 22.42 370 PRO B CA 1
ATOM 5322 C C . PRO B 1 389 ? 18.540 2.344 14.962 1.00 21.08 370 PRO B C 1
ATOM 5323 O O . PRO B 1 389 ? 17.858 2.105 13.970 1.00 22.77 370 PRO B O 1
ATOM 5327 N N . CYS B 1 390 ? 18.415 1.664 16.097 1.00 20.69 371 CYS B N 1
ATOM 5328 C CA . CYS B 1 390 ? 17.451 0.579 16.236 1.00 20.47 371 CYS B CA 1
ATOM 5329 C C . CYS B 1 390 ? 17.220 0.225 17.702 1.00 23.71 371 CYS B C 1
ATOM 5330 O O . CYS B 1 390 ? 17.812 -0.721 18.222 1.00 25.61 371 CYS B O 1
ATOM 5333 N N . ARG B 1 391 ? 16.356 0.989 18.361 1.00 23.29 372 ARG B N 1
ATOM 5334 C CA . ARG B 1 391 ? 16.044 0.757 19.766 1.00 23.49 372 ARG B CA 1
ATOM 5335 C C . ARG B 1 391 ? 14.631 0.206 19.927 1.00 18.85 372 ARG B C 1
ATOM 5336 O O . ARG B 1 391 ? 13.783 0.386 19.053 1.00 21.82 372 ARG B O 1
ATOM 5344 N N . ALA B 1 392 ? 14.384 -0.465 21.047 1.00 21.86 373 ALA B N 1
ATOM 5345 C CA . ALA B 1 392 ? 13.072 -1.041 21.317 1.00 21.26 373 ALA B CA 1
ATOM 5346 C C . ALA B 1 392 ? 12.871 -1.308 22.805 1.00 27.86 373 ALA B C 1
ATOM 5347 O O . ALA B 1 392 ? 13.802 -1.182 23.601 1.00 26.76 373 ALA B O 1
ATOM 5349 N N . MET B 1 393 ? 11.648 -1.677 23.172 1.00 25.24 374 MET B N 1
ATOM 5350 C CA . MET B 1 393 ? 11.316 -1.962 24.549 1.00 26.09 374 MET B CA 1
ATOM 5351 C C . MET B 1 393 ? 10.302 -3.084 24.570 1.00 23.84 374 MET B C 1
ATOM 5352 O O . MET B 1 393 ? 9.699 -3.412 23.553 1.00 26.59 374 MET B O 1
ATOM 5357 N N . GLY B 1 394 ? 10.141 -3.689 25.737 1.00 26.95 375 GLY B N 1
ATOM 5358 C CA . GLY B 1 394 ? 9.208 -4.783 25.906 1.00 29.55 375 GLY B CA 1
ATOM 5359 C C . GLY B 1 394 ? 9.522 -5.490 27.206 1.00 26.33 375 GLY B C 1
ATOM 5360 O O . GLY B 1 394 ? 10.483 -5.138 27.888 1.00 29.89 375 GLY B O 1
ATOM 5361 N N . VAL B 1 395 ? 8.704 -6.480 27.551 1.00 26.16 376 VAL B N 1
ATOM 5362 C CA . VAL B 1 395 ? 8.955 -7.312 28.727 1.00 27.83 376 VAL B CA 1
ATOM 5363 C C . VAL B 1 395 ? 8.749 -8.787 28.384 1.00 25.93 376 VAL B C 1
ATOM 5364 O O . VAL B 1 395 ? 7.645 -9.200 28.053 1.00 26.48 376 VAL B O 1
ATOM 5368 N N . PRO B 1 396 ? 9.820 -9.591 28.433 1.00 26.50 377 PRO B N 1
ATOM 5369 C CA . PRO B 1 396 ? 11.217 -9.259 28.710 1.00 27.10 377 PRO B CA 1
ATOM 5370 C C . PRO B 1 396 ? 11.800 -8.325 27.652 1.00 24.41 377 PRO B C 1
ATOM 5371 O O . PRO B 1 396 ? 11.203 -8.169 26.579 1.00 29.71 377 PRO B O 1
ATOM 5375 N N . LEU B 1 397 ? 12.938 -7.717 27.971 1.00 27.26 378 LEU B N 1
ATOM 5376 C CA . LEU B 1 397 ? 13.645 -6.847 27.045 1.00 31.95 378 LEU B CA 1
ATOM 5377 C C . LEU B 1 397 ? 13.864 -7.591 25.732 1.00 27.01 378 LEU B C 1
ATOM 5378 O O . LEU B 1 397 ? 14.400 -8.703 25.733 1.00 26.76 378 LEU B O 1
ATOM 5383 N N . PRO B 1 398 ? 13.430 -6.992 24.616 1.00 25.51 379 PRO B N 1
ATOM 5384 C CA . PRO B 1 398 ? 13.560 -7.704 23.340 1.00 25.25 379 PRO B CA 1
ATOM 5385 C C . PRO B 1 398 ? 15.003 -7.865 22.884 1.00 25.24 379 PRO B C 1
ATOM 5386 O O . PRO B 1 398 ? 15.884 -7.070 23.239 1.00 27.10 379 PRO B O 1
ATOM 5390 N N . THR B 1 399 ? 15.235 -8.932 22.123 1.00 23.42 380 THR B N 1
ATOM 5391 C CA . THR B 1 399 ? 16.478 -9.221 21.432 1.00 24.83 380 THR B CA 1
ATOM 5392 C C . THR B 1 399 ? 16.427 -8.544 20.076 1.00 23.49 380 THR B C 1
ATOM 5393 O O . THR B 1 399 ? 15.376 -8.548 19.425 1.00 25.12 380 THR B O 1
ATOM 5397 N N . LEU B 1 400 ? 17.501 -7.887 19.657 1.00 21.58 381 LEU B N 1
ATOM 5398 C CA . LEU B 1 400 ? 17.547 -7.277 18.334 1.00 21.35 381 LEU B CA 1
ATOM 5399 C C . LEU B 1 400 ? 18.417 -8.101 17.387 1.00 29.51 381 LEU B C 1
ATOM 5400 O O . LEU B 1 400 ? 19.467 -8.621 17.780 1.00 28.51 381 LEU B O 1
ATOM 5405 N N . GLN B 1 401 ? 17.971 -8.222 16.141 1.00 22.47 382 GLN B N 1
ATOM 5406 C CA . GLN B 1 401 ? 18.767 -8.891 15.114 1.00 24.18 382 GLN B CA 1
ATOM 5407 C C . GLN B 1 401 ? 18.778 -8.052 13.851 1.00 22.40 382 GLN B C 1
ATOM 5408 O O . GLN B 1 401 ? 17.726 -7.597 13.412 1.00 23.56 382 GLN B O 1
ATOM 5414 N N . TRP B 1 402 ? 19.965 -7.850 13.272 1.00 21.47 383 TRP B N 1
ATOM 5415 C CA . TRP B 1 402 ? 20.111 -7.039 12.065 1.00 22.85 383 TRP B CA 1
ATOM 5416 C C . TRP B 1 402 ? 20.271 -7.884 10.808 1.00 25.69 383 TRP B C 1
ATOM 5417 O O . TRP B 1 402 ? 20.897 -8.945 10.829 1.00 24.01 383 TRP B O 1
ATOM 5428 N N . TYR B 1 403 ? 19.723 -7.383 9.709 1.00 21.30 384 TYR B N 1
ATOM 5429 C CA . TYR B 1 403 ? 19.896 -7.990 8.385 1.00 20.02 384 TYR B CA 1
ATOM 5430 C C . TYR B 1 403 ? 20.326 -6.929 7.395 1.00 20.13 384 TYR B C 1
ATOM 5431 O O . TYR B 1 403 ? 19.948 -5.766 7.522 1.00 20.78 384 TYR B O 1
ATOM 5440 N N . LYS B 1 404 ? 21.063 -7.342 6.368 1.00 19.80 385 LYS B N 1
ATOM 5441 C CA . LYS B 1 404 ? 21.315 -6.496 5.211 1.00 19.84 385 LYS B CA 1
ATOM 5442 C C . LYS B 1 404 ? 20.816 -7.244 3.982 1.00 22.62 385 LYS B C 1
ATOM 5443 O O . LYS B 1 404 ? 21.298 -8.337 3.692 1.00 23.03 385 LYS B O 1
ATOM 5449 N N . ASP B 1 405 ? 19.849 -6.659 3.279 1.00 22.13 386 ASP B N 1
ATOM 5450 C CA . ASP B 1 405 ? 19.225 -7.312 2.124 1.00 20.28 386 ASP B CA 1
ATOM 5451 C C . ASP B 1 405 ? 18.871 -8.774 2.439 1.00 24.56 386 ASP B C 1
ATOM 5452 O O . ASP B 1 405 ? 19.224 -9.704 1.697 1.00 25.56 386 ASP B O 1
ATOM 5457 N N . ALA B 1 406 ? 18.203 -8.940 3.585 1.00 21.14 387 ALA B N 1
ATOM 5458 C CA . ALA B 1 406 ? 17.603 -10.193 4.041 1.00 21.65 387 ALA B CA 1
ATOM 5459 C C . ALA B 1 406 ? 18.604 -11.266 4.442 1.00 24.17 387 ALA B C 1
ATOM 5460 O O . ALA B 1 406 ? 18.219 -12.414 4.680 1.00 28.39 387 ALA B O 1
ATOM 5462 N N . VAL B 1 407 ? 19.875 -10.894 4.535 1.00 24.61 388 VAL B N 1
ATOM 5463 C CA . VAL B 1 407 ? 20.892 -11.797 5.067 1.00 24.84 388 VAL B CA 1
ATOM 5464 C C . VAL B 1 407 ? 21.268 -11.350 6.475 1.00 23.35 388 VAL B C 1
ATOM 5465 O O . VAL B 1 407 ? 21.595 -10.181 6.682 1.00 23.90 388 VAL B O 1
ATOM 5469 N N . PRO B 1 408 ? 21.214 -12.272 7.449 1.00 26.58 389 PRO B N 1
ATOM 5470 C CA . PRO B 1 408 ? 21.555 -11.835 8.808 1.00 27.70 389 PRO B CA 1
ATOM 5471 C C . PRO B 1 408 ? 23.013 -11.429 8.916 1.00 28.39 389 PRO B C 1
ATOM 5472 O O . PRO B 1 408 ? 23.888 -12.020 8.285 1.00 28.12 389 PRO B O 1
ATOM 5476 N N . LEU B 1 409 ? 23.275 -10.386 9.691 1.00 25.17 390 LEU B N 1
ATOM 5477 C CA . LEU B 1 409 ? 24.630 -9.903 9.863 1.00 27.87 390 LEU B CA 1
ATOM 5478 C C . LEU B 1 409 ? 25.486 -10.976 10.530 1.00 24.88 390 LEU B C 1
ATOM 5479 O O . LEU B 1 409 ? 26.697 -11.002 10.344 1.00 29.16 390 LEU B O 1
ATOM 5484 N N . SER B 1 410 ? 24.845 -11.874 11.273 1.00 29.31 391 SER B N 1
ATOM 5485 C CA . SER B 1 410 ? 25.552 -12.974 11.925 1.00 34.95 391 SER B CA 1
ATOM 5486 C C . SER B 1 410 ? 26.077 -14.007 10.916 1.00 40.03 391 SER B C 1
ATOM 5487 O O . SER B 1 410 ? 26.970 -14.793 11.234 1.00 41.46 391 SER B O 1
ATOM 5490 N N . LYS B 1 411 ? 25.527 -14.001 9.705 1.00 36.57 392 LYS B N 1
ATOM 5491 C CA . LYS B 1 411 ? 26.046 -14.831 8.615 1.00 38.51 392 LYS B CA 1
ATOM 5492 C C . LYS B 1 411 ? 27.031 -14.064 7.734 1.00 43.71 392 LYS B C 1
ATOM 5493 O O . LYS B 1 411 ? 28.035 -14.619 7.284 1.00 46.41 392 LYS B O 1
ATOM 5499 N N . LEU B 1 412 ? 26.741 -12.792 7.476 1.00 37.76 393 LEU B N 1
ATOM 5500 C CA . LEU B 1 412 ? 27.691 -12.084 6.630 1.00 34.46 393 LEU B CA 1
ATOM 5501 C C . LEU B 1 412 ? 29.016 -11.856 7.353 1.00 37.83 393 LEU B C 1
ATOM 5502 O O . LEU B 1 412 ? 30.085 -11.997 6.758 1.00 44.43 393 LEU B O 1
ATOM 5507 N N . GLN B 1 413 ? 29.017 -11.711 8.676 1.00 35.55 394 GLN B N 1
ATOM 5508 C CA . GLN B 1 413 ? 30.241 -11.517 9.457 1.00 38.43 394 GLN B CA 1
ATOM 5509 C C . GLN B 1 413 ? 31.162 -10.461 8.850 1.00 35.04 394 GLN B C 1
ATOM 5510 O O . GLN B 1 413 ? 32.373 -10.662 8.754 1.00 36.37 394 GLN B O 1
ATOM 5516 N N . ASN B 1 414 ? 30.575 -9.343 8.429 1.00 33.04 395 ASN B N 1
ATOM 5517 C CA . ASN B 1 414 ? 31.324 -8.206 7.900 1.00 32.73 395 ASN B CA 1
ATOM 5518 C C . ASN B 1 414 ? 32.004 -7.457 9.042 1.00 37.00 395 ASN B C 1
ATOM 5519 O O . ASN B 1 414 ? 31.320 -6.951 9.926 1.00 37.72 395 ASN B O 1
ATOM 5524 N N . PRO B 1 415 ? 33.352 -7.380 9.027 1.00 37.10 396 PRO B N 1
ATOM 5525 C CA . PRO B 1 415 ? 34.088 -6.786 10.151 1.00 41.19 396 PRO B CA 1
ATOM 5526 C C . PRO B 1 415 ? 33.923 -5.265 10.244 1.00 44.80 396 PRO B C 1
ATOM 5527 O O . PRO B 1 415 ? 34.313 -4.665 11.251 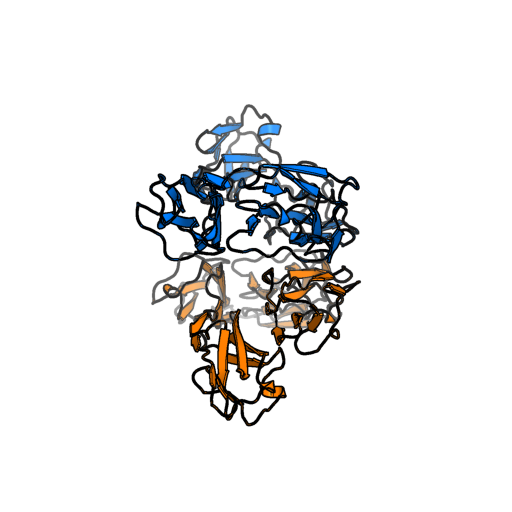1.00 42.65 396 PRO B O 1
ATOM 5531 N N . ARG B 1 416 ? 33.354 -4.654 9.210 1.00 36.95 397 ARG B N 1
ATOM 5532 C CA . ARG B 1 416 ? 33.049 -3.227 9.255 1.00 35.83 397 ARG B CA 1
ATOM 5533 C C . ARG B 1 416 ? 31.686 -2.952 9.901 1.00 31.74 397 ARG B C 1
ATOM 5534 O O . ARG B 1 416 ? 31.357 -1.806 10.212 1.00 30.71 397 ARG B O 1
ATOM 5542 N N . TYR B 1 417 ? 30.889 -3.997 10.088 1.00 30.42 398 TYR B N 1
ATOM 5543 C CA . TYR B 1 417 ? 29.572 -3.837 10.701 1.00 32.06 398 TYR B CA 1
ATOM 5544 C C . TYR B 1 417 ? 29.620 -4.166 12.189 1.00 34.51 398 TYR B C 1
ATOM 5545 O O . TYR B 1 417 ? 29.906 -5.300 12.572 1.00 38.44 398 TYR B O 1
ATOM 5554 N N . LYS B 1 418 ? 29.337 -3.196 13.022 1.00 29.31 399 LYS B N 1
ATOM 5555 C CA . LYS B 1 418 ? 29.317 -3.421 14.438 1.00 29.45 399 LYS B CA 1
ATOM 5556 C C . LYS B 1 418 ? 27.953 -3.160 15.050 1.00 26.15 399 LYS B C 1
ATOM 5557 O O . LYS B 1 418 ? 27.452 -2.087 14.963 1.00 31.75 399 LYS B O 1
ATOM 5563 N N . VAL B 1 419 ? 27.390 -4.160 15.691 1.00 24.75 400 VAL B N 1
ATOM 5564 C CA . VAL B 1 419 ? 26.124 -4.034 16.363 1.00 27.04 400 VAL B CA 1
ATOM 5565 C C . VAL B 1 419 ? 26.402 -3.535 17.769 1.00 35.68 400 VAL B C 1
ATOM 5566 O O . VAL B 1 419 ? 26.999 -4.214 18.554 1.00 29.67 400 VAL B O 1
ATOM 5570 N N . LEU B 1 420 ? 25.947 -2.320 18.061 1.00 31.71 401 LEU B N 1
ATOM 5571 C CA . LEU B 1 420 ? 26.148 -1.723 19.376 1.00 39.01 401 LEU B CA 1
ATOM 5572 C C . LEU B 1 420 ? 25.312 -2.432 20.437 1.00 39.76 401 LEU B C 1
ATOM 5573 O O . LEU B 1 420 ? 24.600 -3.394 20.134 1.00 39.61 401 LEU B O 1
ATOM 5578 N N . PRO B 1 421 ? 25.416 -1.925 21.725 1.00 48.80 402 PRO B N 1
ATOM 5579 C CA . PRO B 1 421 ? 24.600 -2.629 22.720 1.00 43.37 402 PRO B CA 1
ATOM 5580 C C . PRO B 1 421 ? 23.295 -1.893 23.006 1.00 34.34 402 PRO B C 1
ATOM 5581 O O . PRO B 1 421 ? 22.553 -2.282 23.908 1.00 42.71 402 PRO B O 1
ATOM 5585 N N . SER B 1 422 ? 23.024 -0.840 22.241 1.00 40.02 403 SER B N 1
ATOM 5586 C CA . SER B 1 422 ? 21.808 -0.057 22.419 1.00 45.45 403 SER B CA 1
ATOM 5587 C C . SER B 1 422 ? 20.739 -0.461 21.410 1.00 52.33 403 SER B C 1
ATOM 5588 O O . SER B 1 422 ? 19.555 -0.183 21.600 1.00 59.35 403 SER B O 1
ATOM 5591 N N . GLY B 1 423 ? 21.165 -1.117 20.336 1.00 46.51 404 GLY B N 1
ATOM 5592 C CA . GLY B 1 423 ? 20.250 -1.559 19.299 1.00 38.19 404 GLY B CA 1
ATOM 5593 C C . GLY B 1 423 ? 20.611 -1.008 17.933 1.00 33.03 404 GLY B C 1
ATOM 5594 O O . GLY B 1 423 ? 20.156 -1.517 16.909 1.00 32.15 404 GLY B O 1
ATOM 5595 N N . GLY B 1 424 ? 21.434 0.036 17.920 1.00 32.10 405 GLY B N 1
ATOM 5596 C CA . GLY B 1 424 ? 21.857 0.657 16.679 1.00 28.87 405 GLY B CA 1
ATOM 5597 C C . GLY B 1 424 ? 23.069 -0.024 16.073 1.00 29.51 405 GLY B C 1
ATOM 5598 O O . GLY B 1 424 ? 23.829 -0.696 16.771 1.00 31.99 405 GLY B O 1
ATOM 5599 N N . LEU B 1 425 ? 23.249 0.151 14.768 1.00 24.83 406 LEU B N 1
ATOM 5600 C CA . LEU B 1 425 ? 24.375 -0.449 14.063 1.00 25.57 406 LEU B CA 1
ATOM 5601 C C . LEU B 1 425 ? 25.373 0.613 13.612 1.00 27.92 406 LEU B C 1
ATOM 5602 O O . LEU B 1 425 ? 24.987 1.706 13.199 1.00 29.18 406 LEU B O 1
ATOM 5607 N N . HIS B 1 426 ? 26.658 0.284 13.696 1.00 26.18 407 HIS B N 1
ATOM 5608 C CA . HIS B 1 426 ? 27.712 1.207 13.298 1.00 27.49 407 HIS B CA 1
ATOM 5609 C C . HIS B 1 426 ? 28.509 0.625 12.130 1.00 28.08 407 HIS B C 1
ATOM 5610 O O . HIS B 1 426 ? 29.009 -0.503 12.206 1.00 33.56 407 HIS B O 1
ATOM 5617 N N . ILE B 1 427 ? 28.608 1.390 11.051 1.00 28.22 408 ILE B N 1
ATOM 5618 C CA . ILE B 1 427 ? 29.349 0.946 9.876 1.00 29.24 408 ILE B CA 1
ATOM 5619 C C . ILE B 1 427 ? 30.602 1.769 9.676 1.00 33.28 408 ILE B C 1
ATOM 5620 O O . ILE B 1 427 ? 30.537 2.994 9.537 1.00 34.14 408 ILE B O 1
ATOM 5625 N N . GLN B 1 428 ? 31.738 1.081 9.651 1.00 30.10 409 GLN B N 1
ATOM 5626 C CA . GLN B 1 428 ? 33.026 1.709 9.386 1.00 34.61 409 GLN B CA 1
ATOM 5627 C C . GLN B 1 428 ? 33.245 1.833 7.889 1.00 38.92 409 GLN B C 1
ATOM 5628 O O . GLN B 1 428 ? 32.858 0.940 7.131 1.00 36.09 409 GLN B O 1
ATOM 5634 N N . LYS B 1 429 ? 33.859 2.944 7.488 1.00 39.30 410 LYS B N 1
ATOM 5635 C CA . LYS B 1 429 ? 34.318 3.176 6.116 1.00 41.59 410 LYS B CA 1
ATOM 5636 C C . LYS B 1 429 ? 33.353 2.657 5.060 1.00 36.91 410 LYS B C 1
ATOM 5637 O O . LYS B 1 429 ? 33.576 1.599 4.465 1.00 39.58 410 LYS B O 1
ATOM 5643 N N . LEU B 1 430 ? 32.278 3.405 4.845 1.00 34.77 411 LEU B N 1
ATOM 5644 C CA . LEU B 1 430 ? 31.257 3.040 3.871 1.00 37.07 411 LEU B CA 1
ATOM 5645 C C . LEU B 1 430 ? 31.837 2.747 2.492 1.00 43.60 411 LEU B C 1
ATOM 5646 O O . LEU B 1 430 ? 32.757 3.421 2.032 1.00 41.58 411 LEU B O 1
ATOM 5651 N N . SER B 1 431 ? 31.286 1.723 1.850 1.00 40.42 412 SER B N 1
ATOM 5652 C CA . SER B 1 431 ? 31.644 1.365 0.487 1.00 41.10 412 SER B CA 1
ATOM 5653 C C . SER B 1 431 ? 30.357 1.331 -0.328 1.00 40.68 412 SER B C 1
ATOM 5654 O O . SER B 1 431 ? 29.274 1.193 0.240 1.00 34.01 412 SER B O 1
ATOM 5657 N N . PRO B 1 432 ? 30.458 1.467 -1.660 1.00 41.77 413 PRO B N 1
ATOM 5658 C CA . PRO B 1 432 ? 29.241 1.464 -2.484 1.00 37.58 413 PRO B CA 1
ATOM 5659 C C . PRO B 1 432 ? 28.387 0.197 -2.333 1.00 36.32 413 PRO B C 1
ATOM 5660 O O . PRO B 1 432 ? 27.188 0.247 -2.598 1.00 42.46 413 PRO B O 1
ATOM 5664 N N . GLU B 1 433 ? 28.990 -0.908 -1.907 1.00 34.96 414 GLU B N 1
ATOM 5665 C CA . GLU B 1 433 ? 28.213 -2.138 -1.788 1.00 40.67 414 GLU B CA 1
ATOM 5666 C C . GLU B 1 433 ? 27.400 -2.153 -0.493 1.00 34.36 414 GLU B C 1
ATOM 5667 O O . GLU B 1 433 ? 26.478 -2.958 -0.338 1.00 32.34 414 GLU B O 1
ATOM 5673 N N . ASP B 1 434 ? 27.649 -1.186 0.385 1.00 34.37 415 ASP B N 1
ATOM 5674 C CA . ASP B 1 434 ? 26.839 -1.025 1.592 1.00 30.48 415 ASP B CA 1
ATOM 5675 C C . ASP B 1 434 ? 25.446 -0.480 1.272 1.00 30.88 415 ASP B C 1
ATOM 5676 O O . ASP B 1 434 ? 24.555 -0.521 2.123 1.00 28.23 415 ASP B O 1
ATOM 5681 N N . SER B 1 435 ? 25.260 0.044 0.061 1.00 28.17 416 SER B N 1
ATOM 5682 C CA . SER B 1 435 ? 23.928 0.454 -0.382 1.00 25.89 416 SER B CA 1
ATOM 5683 C C . SER B 1 435 ? 22.946 -0.717 -0.332 1.00 26.02 416 SER B C 1
ATOM 5684 O O . SER B 1 435 ? 23.289 -1.845 -0.680 1.00 27.15 416 SER B O 1
ATOM 5687 N N . GLY B 1 436 ? 21.724 -0.453 0.117 1.00 25.98 417 GLY B N 1
ATOM 5688 C CA . GLY B 1 436 ? 20.745 -1.512 0.210 1.00 22.78 417 GLY B CA 1
ATOM 5689 C C . GLY B 1 436 ? 19.849 -1.349 1.420 1.00 23.59 417 GLY B C 1
ATOM 5690 O O . GLY B 1 436 ? 19.830 -0.305 2.065 1.00 22.90 417 GLY B O 1
ATOM 5691 N N . ILE B 1 437 ? 19.106 -2.394 1.735 1.00 21.84 418 ILE B N 1
ATOM 5692 C CA . ILE B 1 437 ? 18.170 -2.322 2.845 1.00 19.83 418 ILE B CA 1
ATOM 5693 C C . ILE B 1 437 ? 18.789 -2.891 4.115 1.00 22.61 418 ILE B C 1
ATOM 5694 O O . ILE B 1 437 ? 19.317 -3.991 4.114 1.00 23.57 418 ILE B O 1
ATOM 5699 N N . PHE B 1 438 ? 18.727 -2.128 5.201 1.00 19.54 419 PHE B N 1
ATOM 5700 C CA . PHE B 1 438 ? 19.130 -2.632 6.503 1.00 20.44 419 PHE B CA 1
ATOM 5701 C C . PHE B 1 438 ? 17.886 -2.773 7.347 1.00 19.17 419 PHE B C 1
ATOM 5702 O O . PHE B 1 438 ? 17.041 -1.877 7.391 1.00 22.55 419 PHE B O 1
ATOM 5710 N N . GLN B 1 439 ? 17.746 -3.925 7.980 1.00 18.71 420 GLN B N 1
ATOM 5711 C CA . GLN B 1 439 ? 16.501 -4.240 8.631 1.00 19.54 420 GLN B CA 1
ATOM 5712 C C . GLN B 1 439 ? 16.794 -4.699 10.049 1.00 18.51 420 GLN B C 1
ATOM 5713 O O . GLN B 1 439 ? 17.701 -5.506 10.260 1.00 18.77 420 GLN B O 1
ATOM 5719 N N . CYS B 1 440 ? 16.037 -4.175 11.017 1.00 18.41 421 CYS B N 1
ATOM 5720 C CA . CYS B 1 440 ? 16.229 -4.508 12.425 1.00 20.98 421 CYS B CA 1
ATOM 5721 C C . CYS B 1 440 ? 14.971 -5.181 12.971 1.00 20.60 421 CYS B C 1
ATOM 5722 O O . CYS B 1 440 ? 13.879 -4.608 12.897 1.00 18.09 421 CYS B O 1
ATOM 5725 N N . PHE B 1 441 ? 15.111 -6.405 13.474 1.00 18.46 422 PHE B N 1
ATOM 5726 C CA . PHE B 1 441 ? 13.986 -7.119 14.075 1.00 18.23 422 PHE B CA 1
ATOM 5727 C C . PHE B 1 441 ? 14.113 -7.111 15.588 1.00 21.48 422 PHE B C 1
ATOM 5728 O O . PHE B 1 441 ? 15.196 -7.376 16.104 1.00 23.96 422 PHE B O 1
ATOM 5736 N N . ALA B 1 442 ? 13.018 -6.820 16.290 1.00 18.26 423 ALA B N 1
ATOM 5737 C CA . ALA B 1 442 ? 12.996 -6.923 17.751 1.00 19.00 423 ALA B CA 1
ATOM 5738 C C . ALA B 1 442 ? 12.045 -8.013 18.187 1.00 18.16 423 ALA B C 1
ATOM 5739 O O . ALA B 1 442 ? 10.898 -8.026 17.758 1.00 21.53 423 ALA B O 1
ATOM 5741 N N . SER B 1 443 ? 12.497 -8.920 19.045 1.00 20.36 424 SER B N 1
ATOM 5742 C CA . SER B 1 443 ? 11.659 -10.063 19.397 1.00 21.79 424 SER B CA 1
ATOM 5743 C C . SER B 1 443 ? 11.725 -10.458 20.865 1.00 21.58 424 SER B C 1
ATOM 5744 O O . SER B 1 443 ? 12.767 -10.363 21.519 1.00 23.37 424 SER B O 1
ATOM 5747 N N . ASN B 1 444 ? 10.590 -10.908 21.376 1.00 22.71 425 ASN B N 1
ATOM 5748 C CA . ASN B 1 444 ? 10.573 -11.639 22.633 1.00 26.38 425 ASN B CA 1
ATOM 5749 C C . ASN B 1 444 ? 9.457 -12.668 22.553 1.00 25.33 425 ASN B C 1
ATOM 5750 O O . ASN B 1 444 ? 8.860 -12.846 21.490 1.00 24.95 425 ASN B O 1
ATOM 5755 N N . GLU B 1 445 ? 9.179 -13.352 23.660 1.00 28.43 426 GLU B N 1
ATOM 5756 C CA . GLU B 1 445 ? 8.159 -14.398 23.656 1.00 30.89 426 GLU B CA 1
ATOM 5757 C C . GLU B 1 445 ? 6.780 -13.909 23.231 1.00 31.01 426 GLU B C 1
ATOM 5758 O O . GLU B 1 445 ? 5.936 -14.711 22.841 1.00 35.51 426 GLU B O 1
ATOM 5764 N N . GLY B 1 446 ? 6.540 -12.601 23.313 1.00 28.64 427 GLY B N 1
ATOM 5765 C CA . GLY B 1 446 ? 5.237 -12.052 22.973 1.00 28.19 427 GLY B CA 1
ATOM 5766 C C . GLY B 1 446 ? 5.036 -11.636 21.529 1.00 28.17 427 GLY B C 1
ATOM 5767 O O . GLY B 1 446 ? 3.911 -11.376 21.104 1.00 30.79 427 GLY B O 1
ATOM 5768 N N . GLY B 1 447 ? 6.120 -11.569 20.762 1.00 28.10 428 GLY B N 1
ATOM 5769 C CA . GLY B 1 447 ? 6.011 -11.147 19.381 1.00 29.09 428 GLY B CA 1
ATOM 5770 C C . GLY B 1 447 ? 7.299 -10.605 18.800 1.00 22.68 428 GLY B C 1
ATOM 5771 O O . GLY B 1 447 ? 8.337 -10.550 19.464 1.00 22.58 428 GLY B O 1
ATOM 5772 N N . GLU B 1 448 ? 7.206 -10.204 17.539 1.00 25.04 429 GLU B N 1
ATOM 5773 C CA . GLU B 1 448 ? 8.336 -9.699 16.783 1.00 23.17 429 GLU B CA 1
ATOM 5774 C C . GLU B 1 448 ? 7.874 -8.513 15.949 1.00 24.77 429 GLU B C 1
ATOM 5775 O O . GLU B 1 448 ? 6.791 -8.531 15.359 1.00 29.28 429 GLU B O 1
ATOM 5781 N N . VAL B 1 449 ? 8.690 -7.471 15.914 1.00 21.44 430 VAL B N 1
ATOM 5782 C CA . VAL B 1 449 ? 8.404 -6.316 15.082 1.00 22.14 430 VAL B CA 1
ATOM 5783 C C . VAL B 1 449 ? 9.653 -6.048 14.265 1.00 19.82 430 VAL B C 1
ATOM 5784 O O . VAL B 1 449 ? 10.739 -6.506 14.633 1.00 21.68 430 VAL B O 1
ATOM 5788 N N . GLN B 1 450 ? 9.505 -5.329 13.161 1.00 18.61 431 GLN B N 1
ATOM 5789 C CA . GLN B 1 450 ? 10.652 -4.967 12.347 1.00 17.45 431 GLN B CA 1
ATOM 5790 C C . GLN B 1 450 ? 10.571 -3.519 11.915 1.00 21.14 431 GLN B C 1
ATOM 5791 O O . GLN B 1 450 ? 9.485 -2.913 11.863 1.00 21.43 431 GLN B O 1
ATOM 5797 N N . THR B 1 451 ? 11.739 -2.979 11.603 1.00 17.79 432 THR B N 1
ATOM 5798 C CA . THR B 1 451 ? 11.855 -1.657 11.015 1.00 17.80 432 THR B CA 1
ATOM 5799 C C . THR B 1 451 ? 12.997 -1.722 10.018 1.00 21.89 432 THR B C 1
ATOM 5800 O O . THR B 1 451 ? 13.873 -2.581 10.131 1.00 21.25 432 THR B O 1
ATOM 5804 N N . HIS B 1 452 ? 12.974 -0.871 9.007 1.00 19.00 433 HIS B N 1
ATOM 5805 C CA . HIS B 1 452 ? 14.080 -0.897 8.057 1.00 18.32 433 HIS B CA 1
ATOM 5806 C C . HIS B 1 452 ? 14.334 0.456 7.445 1.00 21.09 433 HIS B C 1
ATOM 5807 O O . HIS B 1 452 ? 13.535 1.388 7.587 1.00 23.15 433 HIS B O 1
ATOM 5814 N N . THR B 1 453 ? 15.470 0.547 6.774 1.00 20.47 434 THR B N 1
ATOM 5815 C CA . THR B 1 453 ? 15.868 1.752 6.067 1.00 18.49 434 THR B CA 1
ATOM 5816 C C . THR B 1 453 ? 16.526 1.341 4.765 1.00 21.24 434 THR B C 1
ATOM 5817 O O . THR B 1 453 ? 17.050 0.225 4.647 1.00 21.44 434 THR B O 1
ATOM 5821 N N . TYR B 1 454 ? 16.452 2.226 3.776 1.00 19.97 435 TYR B N 1
ATOM 5822 C CA . TYR B 1 454 ? 17.254 2.084 2.573 1.00 23.10 435 TYR B CA 1
ATOM 5823 C C . TYR B 1 454 ? 18.449 3.030 2.662 1.00 23.33 435 TYR B C 1
ATOM 5824 O O . TYR B 1 454 ? 18.275 4.242 2.772 1.00 24.46 435 TYR B O 1
ATOM 5833 N N . LEU B 1 455 ? 19.651 2.457 2.639 1.00 21.71 436 LEU B N 1
ATOM 5834 C CA . LEU B 1 455 ? 20.895 3.231 2.646 1.00 24.35 436 LEU B CA 1
ATOM 5835 C C . LEU B 1 455 ? 21.405 3.410 1.225 1.00 27.83 436 LEU B C 1
ATOM 5836 O O . LEU B 1 455 ? 21.575 2.437 0.495 1.00 28.87 436 LEU B O 1
ATOM 5841 N N . ASP B 1 456 ? 21.628 4.661 0.841 1.00 30.06 437 ASP B N 1
ATOM 5842 C CA . ASP B 1 456 ? 22.216 4.981 -0.451 1.00 33.62 437 ASP B CA 1
ATOM 5843 C C . ASP B 1 456 ? 23.582 5.615 -0.213 1.00 32.51 437 ASP B C 1
ATOM 5844 O O . ASP B 1 456 ? 23.674 6.686 0.380 1.00 34.22 437 ASP B O 1
ATOM 5849 N N . VAL B 1 457 ? 24.640 4.923 -0.633 1.00 33.80 438 VAL B N 1
ATOM 5850 C CA . VAL B 1 457 ? 26.005 5.408 -0.461 1.00 31.50 438 VAL B CA 1
ATOM 5851 C C . VAL B 1 457 ? 26.490 6.034 -1.764 1.00 36.66 438 VAL B C 1
ATOM 5852 O O . VAL B 1 457 ? 26.507 5.381 -2.806 1.00 42.22 438 VAL B O 1
ATOM 5856 N N . THR B 1 458 ? 26.872 7.303 -1.701 1.00 37.06 439 THR B N 1
ATOM 5857 C CA . THR B 1 458 ? 27.348 8.017 -2.882 1.00 43.84 439 THR B CA 1
ATOM 5858 C C . THR B 1 458 ? 28.795 8.471 -2.717 1.00 42.06 439 THR B C 1
ATOM 5859 O O . THR B 1 458 ? 29.302 8.571 -1.601 1.00 39.37 439 THR B O 1
#

Foldseek 3Di:
DWWKDFPDAADDEDEAEFFAKDKDFGHIDTDPDKWKWKDFPHDTPDDTDSDGMDMDHGDDQVVFGWMWMWIGHPQFIDIGDIHGYGYWDWFAFDADEAEDEDEAQAKDKADAGDIDTVPFWDKWKDFPRHTDDFDLQWDQDPNRITIGARDDQVPFGWMWMWTADPPPGDIYIYGTYGYGYDYDPDDDDKFAKDWPDAFAEEEEAQQDFKDKTFIDIHIPVSVQKAKFKDDPRHTDDPQADRRRGMRMDGNDDPVNFAKMKIWMGRPPDPHHIYIHIYTYYYWFWKDWPDAFPQEDEAEAQAKDKGDTAIQIVVGWDKWKDFSPHTCVVVVDPQWDADPRGMIMGGGDDQVSFYKMKMWTGDPNGIDIHMHGYGYD/DWFKDFPDAADAADEEEFFAKDKDFGHIDTDPDKWKWKDFPHHTPDDTDSGGMDIDHGDDQVPWGWMWMKIDHPQFIDIHFIYTYGYWDWFAQPADEAEEEDEAQAKDKAAAGDIDTPPFWDKFKDFPRHTDDFDLQWDQDPRRIIIGARDDQVPFGWMWMWTARPPPGDIYIHHTYGYGYDYDPDDDDKFAKEWPDAFAEDEEAQQDFKDKTFIDIHIPVSVQKAKFKDDPNHTDDPQADRRRGMRMDGNDDPVNFAKMKIWIDRPPDPHHTYIHIYTYHYWFWKDWPDAFDQEDEAEAQAKDKGDTAIQIVVGWDKWKDFSNHTCVVVVDVQWDQDPRQMIMGGGDDQVSFYKMKMWTGDPNGIDMHIHTYGYD

InterPro domains:
  IPR003598 Immunoglobulin subtype 2 [SM00408] (99-158)
  IPR003598 Immunoglobulin subtype 2 [SM00408] (288-351)
  IPR003598 Immunoglobulin subtype 2 [SM00408] (381-447)
  IPR003598 Immunoglobulin subtype 2 [SM00408] (474-542)
  IPR003598 Immunoglobulin subtype 2 [SM00408] (568-636)
  IPR003599 Immunoglobulin domain subtype [SM00409] (93-170)
  IPR003599 Immunoglobulin domain subtype [SM00409] (179-264)
  IPR003599 Immunoglobulin domain subtype [SM00409] (281-361)
  IPR003599 Immunoglobulin domain subtype [SM00409] (375-458)
  IPR003599 Immunoglobulin domain subtype [SM00409] (468-553)
  IPR003599 Immunoglobulin domain subtype [SM00409] (562-647)
  IPR003961 Fibronectin type III [PF00041] (652-740)
  IPR003961 Fibronectin type III [PF00041] (753-843)
  IPR003961 Fibronectin type III [PF00041] (854-944)
  IPR003961 Fibronectin type III [PF00041] (956-1043)
  IPR003961 Fibronectin type III [PF00041] (1054-1146)
  IPR003961 Fibronectin type III [PF00041] (1158-1249)
  IPR003961 Fibronectin type III [PF00041] (1261-1350)
  IPR003961 Fibronectin type III [PF00041] (1362-1448)
  IPR003961 Fibronectin type III [PF00041] (1461-1552)

Radius of gyration: 32.08 Å; Cα contacts (8 Å, |Δi|>4): 1936; chains: 2; bounding box: 86×85×90 Å